Protein AF-A0A8H7GME1-F1 (afdb_monomer)

Secondary structure (DSSP, 8-state):
-EETTEE-HHHHHHHHHHTS-----TTPPPPPHHHHHTT-SEEEEE-HHHHHHHS-HHHHHHHHHHHHHHHSGGGPPPHHHHHHHHHHHHHHHHHTEESS-S-STTEEEETTTTEEEETTTEEPPTTT--EE-SS-EEEEE---TTSSSPPP-HHHHTTPPPP---HHHHHHHTT-HHHHHHHHHTT-GGGTSTT--SEEEEEEGGGSTT---HHHHHHHTTTS------------------SS-HHHHHHHTEEES---HHHH--SSS-EEEEEEEEEEE-TTTTSSEEEEEEEEEEETTEEEEEETTTEEE-PPEEETTTEEEEEESS--PPP--HHHHHHHHHSSSSSTTT-TTEEE-HHHHHHHHHHHHHTT-SSPPP-SS-EEEEES-EEE--HHHHTTTSTT--TTGGGTHHHHHHHH-HHHHHHHHHHTEESS---TTTTTTTS--SEEEEEBTTS-EEEEEEEEEETTTEEEEEETTEEEEEETT--EEETTEEEEE-SSPPPPTT----HHHHHHTT-SS---TTSHHHHHHTSHHHHHHHTTT-TT--SEEEEEE-HHHHHHTT--TT-TTHHHHHHHTEEEHHHHHHHHHHTTSSS---S---EEEEBSSTT-EEEEEE-TTT--EEEE------TT-TTS-TTTTEEEEEEEEESSSS-TT--EEEEESSPPPGGGGSPP--------HHHHHHHHHHHHHHHHHHHHHHHHHHHSSS-------------------------------------S---TTTTHHHHTTTSS---S--PPPPPPP-------PPPP---------------------

Organism: NCBI:txid27326

Radius of gyration: 42.6 Å; Cα contacts (8 Å, |Δi|>4): 1256; chains: 1; bounding box: 122×99×124 Å

Solvent-accessible surface area (backbone atoms only — not comparable to full-atom values): 49136 Å² total; per-residue (Å²): 96,66,59,98,87,40,49,34,46,59,65,49,50,40,54,54,54,62,59,51,93,65,93,62,65,96,89,62,78,80,74,45,72,64,72,73,48,70,68,43,20,23,38,57,42,64,20,41,71,40,46,63,70,49,44,55,72,65,59,54,36,34,62,39,32,68,52,51,12,70,78,36,68,54,43,40,65,40,74,67,52,50,53,52,53,38,52,52,43,44,54,55,56,50,72,35,48,33,64,54,69,87,78,57,100,57,50,51,72,42,86,88,48,57,23,44,22,39,64,88,67,46,52,30,37,72,73,66,52,63,47,76,55,102,71,32,38,34,42,42,32,54,81,71,89,83,56,97,63,80,82,75,40,53,40,67,52,67,71,45,85,74,82,80,45,27,46,46,54,46,32,41,34,68,32,28,30,51,52,54,51,51,33,43,73,73,73,43,41,59,71,30,32,89,80,30,60,41,23,26,38,56,40,36,61,71,48,27,39,63,52,75,55,86,74,53,47,66,59,45,48,75,74,49,78,84,74,95,75,89,84,86,84,72,84,94,76,75,94,64,86,65,97,56,54,72,75,48,45,58,29,51,35,31,31,61,42,56,67,62,57,77,81,64,36,38,93,92,37,37,59,40,75,49,79,36,43,21,66,30,62,42,60,72,38,38,59,40,49,48,72,44,39,42,36,31,42,48,54,93,96,40,74,46,37,30,38,69,55,59,40,48,37,54,82,64,47,77,28,45,61,53,25,24,37,29,46,24,80,49,78,82,73,70,54,46,50,62,50,54,46,57,51,43,68,62,46,95,73,66,52,84,89,48,48,50,54,46,48,76,37,55,71,33,36,54,52,48,51,54,52,31,56,77,62,65,60,53,66,81,74,81,71,30,35,17,26,24,34,60,39,35,26,18,39,74,51,65,60,92,79,45,74,73,44,60,76,82,72,49,28,62,70,70,40,33,32,51,42,40,36,31,72,76,36,61,71,63,34,44,46,44,60,27,53,33,29,31,58,33,72,69,59,48,61,62,50,70,85,68,89,74,50,62,60,48,82,39,36,23,71,64,68,50,81,39,44,37,28,63,73,51,75,57,83,94,49,43,30,30,41,20,54,64,89,49,77,41,77,37,39,45,70,43,65,45,67,29,65,50,34,35,34,42,59,27,53,56,68,72,72,62,92,85,54,58,39,22,58,50,54,48,62,46,33,80,44,98,77,69,98,48,92,52,35,71,64,57,56,40,58,74,37,60,74,54,33,66,59,43,32,42,79,39,42,84,38,23,72,41,17,38,54,38,47,48,51,69,50,32,54,76,68,71,52,49,83,80,38,92,57,47,69,62,41,52,33,54,28,28,27,38,19,71,37,47,52,51,48,38,47,51,62,21,52,95,58,45,68,91,58,93,57,71,42,81,35,55,26,73,31,97,80,39,56,30,38,36,40,39,42,88,90,75,68,51,30,32,39,29,59,76,74,81,89,57,102,79,58,93,81,67,75,78,67,85,53,56,36,41,56,73,45,37,34,57,14,36,83,94,52,78,66,32,14,33,42,35,33,30,76,48,70,81,62,65,72,78,73,51,76,81,71,89,65,85,75,73,80,55,64,64,62,51,50,53,51,50,50,55,52,47,51,53,53,50,50,54,54,49,52,55,49,48,69,68,54,73,83,64,85,89,84,81,89,84,88,86,88,84,90,83,90,86,84,87,85,80,88,83,90,85,81,91,79,82,86,83,82,88,80,86,76,87,72,97,70,82,82,80,49,85,78,62,64,47,73,71,48,70,73,70,80,56,88,89,82,72,95,73,81,80,80,84,85,83,87,84,85,89,85,85,89,87,84,91,78,89,90,84,82,87,88,82,89,80,86,85,86,85,83,86,77,91,84,84,88,87,133

pLDDT: mean 72.21, std 20.61, range [22.95, 96.88]

Foldseek 3Di:
DDDPNFAQPQLVLLVCLLQPDDPDDPPDDRCHPCNLCVQFAEFEGEGPQLCPQQDDPLLSLLSCQCVVCVVPVLLHADPVSSVVSSVVSSLQRVLRTDRDAPDDDQWDQDPVQRWIDGNVQFIFDGDDPFDDDPRHTYTYGDDDVPDPDRRDRPCVSSVNDRDAFFQQSSCSSVQLNQVCVVCVVLVNNCCGDPVNAFKEAEDEPCSGSNNDDPVVCVVVCVVDPDDDDDDDDDDPPDPQPALDDPSLFRQQRMWGGQDQQVVVDDPVRQKDKDKTFTSRADLQFANGGFIKIWMWGCDPNDIWIDILQAWIWDGWDAHPNRYTYTYTHDRDGDFGQLLVLLVQLLDDDGRQPGLPQKHFQNVQSVVQSVLCVVLVNSADDRPSNFKEAEGLTIDGHDPPVCPQFFPPQRALCQQFLVNLLCVVPVVVVSLLRQQRMWRHADALCPCPPDVPDQWDWIAGSSRDTWIWGWDDDDPQFWTWIDGRPDIFTATHSNWNDHPRYTYTHGNYRDGDQPQFDFQLSSQCSVPPDDPDQQGPVVLQVVPVVSCVQQVRPDRVGHQKAFADEGSVQCVVVVNGSVPPCSVVLRQLGIFGLLLVVQLCVQLQVPTRDPDQDWDWGDTSDPQNIWIWGADSVPSWIKTFRDDDDDPPPPPDDSPPGIKTFDGKHWRGPPDSSTHMYTYIPHRHDPVVRDDPDPDPPPPCPPVVVVVVVVVVCVVVVVVVVVVCVVPVPDDDDDDDDDDDDDDDDDDDDDDDDDDDDDDDDDDDDDDDRDDPVRVCPVCVVPPDDPDDDDDDDDDDDDDDDDDDDDDDDDDDDDDDDDDDDDDDDDDDD

Sequence (829 aa):
MYINGHKVSFVKKVFQLAFAAHKLPRGQRQLSCNDFLANVSTLLLPTDTYIDSSMLDMEKRYFLTLHHGLENPDLYPTKEAVSELRNDALSFLLSLLLPDLVGGSNVSYDKSTNQITLNDKVQSVAGSTSLTFSDGLLHIFDFSRGNGTQPEDFLEACNIEKVYMNPRKTLYAMHFSQLARELRFYKKGNLIGDTAENQTILVDASDRDDFFDDEELSEAEAFIGEIDVDLDDIPEDDLGASSFSNRQQIMYNFIDGCVNVPNLVSRDTPRYHRLFDSKLCLRKRIDSCFKVKVSGVYHNNKTKVFFNDRYEAEAPVMAANNNSIYILKTDFTVPASFKNVMAQLISDGTMREHLDHVTVDKSSCLQTLKYLERHDLLLLRENYHGYTAFLPCGRTVWDGTQRKSNKNYVSWNSLGLVLKYLESRPAEFAKVLRGNVLEDLIYSDFGLEDSRELFRYVKSLNGDVLNISETYQEGDYNHVISLNETAISIPLNSDVLFNQGVIHMTLKVLLPSNFQISLRDLILADHASSADQGSFITFIEKYHKLASAIQLDSPSGSDYSLLMPTSELLRAFNITSDFNRLFEFLELHLISNTDAATLLTCMGIPYFEPGNLSHVIQTNKTRGTFTCHTNPLSGKTFLTLPKKQTLVGNLANDADHLVRIVNYGCSQQGSTNSSCVFLLERPLDVAWLDPPDNFLHVHIGWISVGIGIVIGVILFGFCTTTVALCLSRAGQKKTQTPELESNFTPVGSSYMPITSDEDVVPTDYDRGYETDVDMVRDEAALLLPKHGNVRAPARYDSTSPLGVPSAPRKIKTSGVIENINRDRNLPPV

Mean predicted aligned error: 17.79 Å

Structure (mmCIF, N/CA/C/O backbone):
data_AF-A0A8H7GME1-F1
#
_entry.id   AF-A0A8H7GME1-F1
#
loop_
_atom_site.group_PDB
_atom_site.id
_atom_site.type_symbol
_atom_site.label_atom_id
_atom_site.label_alt_id
_atom_site.label_comp_id
_atom_site.label_asym_id
_atom_site.label_entity_id
_atom_site.label_seq_id
_atom_site.pdbx_PDB_ins_code
_atom_site.Cartn_x
_atom_site.Cartn_y
_atom_site.Cartn_z
_atom_site.occupancy
_atom_site.B_iso_or_equiv
_atom_site.auth_seq_id
_atom_site.auth_comp_id
_atom_site.auth_asym_id
_atom_site.auth_atom_id
_atom_site.pdbx_PDB_model_num
ATOM 1 N N . MET A 1 1 ? 15.258 17.696 -44.443 1.00 70.88 1 MET A N 1
ATOM 2 C CA . MET A 1 1 ? 16.054 17.712 -45.690 1.00 70.88 1 MET A CA 1
ATOM 3 C C . MET A 1 1 ? 15.202 17.088 -46.770 1.00 70.88 1 MET A C 1
ATOM 5 O O . MET A 1 1 ? 14.569 16.076 -46.487 1.00 70.88 1 MET A O 1
ATOM 9 N N . TYR A 1 2 ? 15.163 17.713 -47.942 1.00 78.38 2 TYR A N 1
ATOM 10 C CA . TYR A 1 2 ? 14.467 17.183 -49.106 1.00 78.38 2 TYR A CA 1
ATOM 11 C C . TYR A 1 2 ? 15.498 16.839 -50.178 1.00 78.38 2 TYR A C 1
ATOM 13 O O . TYR A 1 2 ? 16.396 17.644 -50.422 1.00 78.38 2 TYR A O 1
ATOM 21 N N . ILE A 1 3 ? 15.377 15.668 -50.797 1.00 75.56 3 ILE A N 1
ATOM 22 C CA . ILE A 1 3 ? 16.133 15.296 -51.998 1.00 75.56 3 ILE A CA 1
ATOM 23 C C . ILE A 1 3 ? 15.106 15.101 -53.109 1.00 75.56 3 ILE A C 1
ATOM 25 O O . ILE A 1 3 ? 14.165 14.331 -52.943 1.00 75.56 3 ILE A O 1
ATOM 29 N N . ASN A 1 4 ? 15.238 15.849 -54.209 1.00 73.81 4 ASN A N 1
ATOM 30 C CA . ASN A 1 4 ? 14.285 15.844 -55.329 1.00 73.81 4 ASN A CA 1
ATOM 31 C C . ASN A 1 4 ? 12.807 16.011 -54.909 1.00 73.81 4 ASN A C 1
ATOM 33 O O . ASN A 1 4 ? 11.921 15.391 -55.480 1.00 73.81 4 ASN A O 1
ATOM 37 N N . GLY A 1 5 ? 12.531 16.843 -53.896 1.00 75.19 5 GLY A N 1
ATOM 38 C CA . GLY A 1 5 ? 11.169 17.080 -53.391 1.00 75.19 5 GLY A CA 1
ATOM 39 C C . GLY A 1 5 ? 10.660 16.047 -52.377 1.00 75.19 5 GLY A C 1
ATOM 40 O O . GLY A 1 5 ? 9.608 16.263 -51.781 1.00 75.19 5 GLY A O 1
ATOM 41 N N . HIS A 1 6 ? 11.428 14.992 -52.097 1.00 80.38 6 HIS A N 1
ATOM 42 C CA . HIS A 1 6 ? 11.072 13.944 -51.142 1.00 80.38 6 HIS A CA 1
ATOM 43 C C . HIS A 1 6 ? 11.765 14.136 -49.791 1.00 80.38 6 HIS A C 1
ATOM 45 O O . HIS A 1 6 ? 12.959 14.443 -49.730 1.00 80.38 6 HIS A O 1
ATOM 51 N N . LYS A 1 7 ? 11.024 13.965 -48.692 1.00 85.81 7 LYS A N 1
ATOM 52 C CA . LYS A 1 7 ? 11.542 14.138 -47.328 1.00 85.81 7 LYS A CA 1
ATOM 53 C C . LYS A 1 7 ? 12.295 12.875 -46.892 1.00 85.81 7 LYS A C 1
ATOM 55 O O . LYS A 1 7 ? 11.720 11.794 -46.888 1.00 85.81 7 LYS A O 1
ATOM 60 N N . VAL A 1 8 ? 13.566 13.029 -46.525 1.00 87.62 8 VAL A N 1
ATOM 61 C CA . VAL A 1 8 ? 14.485 11.933 -46.128 1.00 87.62 8 VAL A CA 1
ATOM 62 C C . VAL A 1 8 ? 15.229 12.292 -44.837 1.00 87.62 8 VAL A C 1
ATOM 64 O O . VAL A 1 8 ? 16.448 12.157 -44.711 1.00 87.62 8 VAL A O 1
ATOM 67 N N . SER A 1 9 ? 14.514 12.903 -43.894 1.00 89.62 9 SER A N 1
ATOM 68 C CA . SER A 1 9 ? 15.116 13.430 -42.674 1.00 89.62 9 SER A CA 1
ATOM 69 C C . SER A 1 9 ? 15.586 12.340 -41.717 1.00 89.62 9 SER A C 1
ATOM 71 O O . SER A 1 9 ? 16.618 12.546 -41.082 1.00 89.62 9 SER A O 1
ATOM 73 N N . PHE A 1 10 ? 14.906 11.192 -41.662 1.00 91.38 10 PHE A N 1
ATOM 74 C CA . PHE A 1 10 ? 15.272 10.093 -40.767 1.00 91.38 10 PHE A CA 1
ATOM 75 C C . PHE A 1 10 ? 16.651 9.513 -41.105 1.00 91.38 10 PHE A C 1
ATOM 77 O O . PHE A 1 10 ? 17.582 9.639 -40.311 1.00 91.38 10 PHE A O 1
ATOM 84 N N . VAL A 1 11 ? 16.816 8.964 -42.316 1.00 90.06 11 VAL A N 1
ATOM 85 C CA . VAL A 1 11 ? 18.074 8.326 -42.753 1.00 90.06 11 VAL A CA 1
ATOM 86 C C . VAL A 1 11 ? 19.240 9.311 -42.690 1.00 90.06 11 VAL A C 1
ATOM 88 O O . VAL A 1 11 ? 20.331 8.959 -42.249 1.00 90.06 11 VAL A O 1
ATOM 91 N N . LYS A 1 12 ? 19.000 10.580 -43.049 1.00 89.38 12 LYS A N 1
ATOM 92 C CA . LYS A 1 12 ? 20.002 11.641 -42.915 1.00 89.38 12 LYS A CA 1
ATOM 93 C C . LYS A 1 12 ? 20.457 11.813 -41.464 1.00 89.38 12 LYS A C 1
ATOM 95 O O . LYS A 1 12 ? 21.659 11.883 -41.228 1.00 89.38 12 LYS A O 1
ATOM 100 N N . LYS A 1 13 ? 19.522 11.913 -40.512 1.00 89.88 13 LYS A N 1
ATOM 101 C CA . LYS A 1 13 ? 19.855 12.060 -39.088 1.00 89.88 13 LYS A CA 1
ATOM 102 C C . LYS A 1 13 ? 20.676 10.859 -38.619 1.00 89.88 13 LYS A C 1
ATOM 104 O O . LYS A 1 13 ? 21.778 11.071 -38.135 1.00 89.88 13 LYS A O 1
ATOM 109 N N . VAL A 1 14 ? 20.231 9.628 -38.881 1.00 89.12 14 VAL A N 1
ATOM 110 C CA . VAL A 1 14 ? 20.971 8.400 -38.514 1.00 89.12 14 VAL A CA 1
ATOM 111 C C . VAL A 1 14 ? 22.386 8.385 -39.108 1.00 89.12 14 VAL A C 1
ATOM 113 O O . VAL A 1 14 ? 23.354 8.105 -38.401 1.00 89.12 14 VAL A O 1
ATOM 116 N N . PHE A 1 15 ? 22.535 8.773 -40.379 1.00 86.62 15 PHE A N 1
ATOM 117 C CA . PHE A 1 15 ? 23.839 8.902 -41.032 1.00 86.62 15 PHE A CA 1
ATOM 118 C C . PHE A 1 15 ? 24.737 9.936 -40.340 1.00 86.62 15 PHE A C 1
ATOM 120 O O . PHE A 1 15 ? 25.901 9.662 -40.066 1.00 86.62 15 PHE A O 1
ATOM 127 N N . GLN A 1 16 ? 24.207 11.114 -40.002 1.00 83.12 16 GLN A N 1
ATOM 128 C CA . GLN A 1 16 ? 24.970 12.144 -39.290 1.00 83.12 16 GLN A CA 1
ATOM 129 C C . GLN A 1 16 ? 25.467 11.658 -37.918 1.00 83.12 16 GLN A C 1
ATOM 131 O O . GLN A 1 16 ? 26.580 12.008 -37.533 1.00 83.12 16 GLN A O 1
ATOM 136 N N . LEU A 1 17 ? 24.693 10.822 -37.217 1.00 79.19 17 LEU A N 1
ATO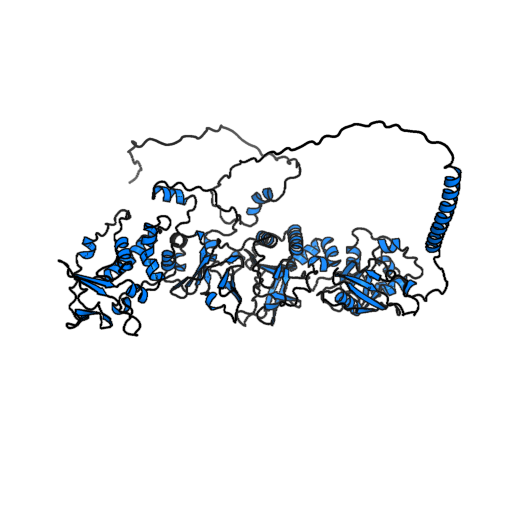M 137 C CA . LEU A 1 17 ? 25.073 10.256 -35.915 1.00 79.19 17 LEU A CA 1
ATOM 138 C C . LEU A 1 17 ? 26.174 9.215 -36.014 1.00 79.19 17 LEU A C 1
ATOM 140 O O . LEU A 1 17 ? 27.140 9.266 -35.257 1.00 79.19 17 LEU A O 1
ATOM 144 N N . ALA A 1 18 ? 26.055 8.289 -36.965 1.00 73.56 18 ALA A N 1
ATOM 145 C CA . ALA A 1 18 ? 27.009 7.197 -37.126 1.00 73.56 18 ALA A CA 1
ATOM 146 C C . ALA A 1 18 ? 28.460 7.694 -37.316 1.00 73.56 18 ALA A C 1
ATOM 148 O O . ALA A 1 18 ? 29.418 7.014 -36.915 1.00 73.56 18 ALA A O 1
ATOM 149 N N . PHE A 1 19 ? 28.617 8.901 -37.877 1.00 73.44 19 PHE A N 1
ATOM 150 C CA . PHE A 1 19 ? 29.902 9.533 -38.193 1.00 73.44 19 PHE A CA 1
ATOM 151 C C . PHE A 1 19 ? 30.219 10.799 -37.383 1.00 73.44 19 PHE A C 1
ATOM 153 O O . PHE A 1 19 ? 31.269 11.404 -37.618 1.00 73.44 19 PHE A O 1
ATOM 160 N N . ALA A 1 20 ? 29.377 11.194 -36.423 1.00 67.75 20 ALA A N 1
ATOM 161 C CA . ALA A 1 20 ? 29.661 12.333 -35.554 1.00 67.75 20 ALA A CA 1
ATOM 162 C C . ALA A 1 20 ? 30.982 12.129 -34.778 1.00 67.75 20 ALA A C 1
ATOM 164 O O . ALA A 1 20 ? 31.370 11.009 -34.420 1.00 67.75 20 ALA A O 1
ATOM 165 N N . ALA A 1 21 ? 31.728 13.220 -34.576 1.00 56.62 21 ALA A N 1
ATOM 166 C CA . ALA A 1 21 ? 33.035 13.191 -33.927 1.00 56.62 21 ALA A CA 1
ATOM 167 C C . ALA A 1 21 ? 32.891 13.022 -32.411 1.00 56.62 21 ALA A C 1
ATOM 169 O O . ALA A 1 21 ? 32.747 13.992 -31.676 1.00 56.62 21 ALA A O 1
ATOM 170 N N . HIS A 1 22 ? 32.968 11.777 -31.945 1.00 59.25 22 HIS A N 1
ATOM 171 C CA . HIS A 1 22 ? 33.030 11.452 -30.522 1.00 59.25 22 HIS A CA 1
ATOM 172 C C . HIS A 1 22 ? 34.468 11.112 -30.114 1.00 59.25 22 HIS A C 1
ATOM 174 O O . HIS A 1 22 ? 35.200 10.463 -30.870 1.00 59.25 22 HIS A O 1
ATOM 180 N N . LYS A 1 23 ? 34.881 11.501 -28.899 1.00 48.50 23 LYS A N 1
ATOM 181 C CA . LYS A 1 23 ? 36.130 11.018 -28.289 1.00 48.50 23 LYS A CA 1
ATOM 182 C C . LYS A 1 23 ? 35.987 9.515 -28.016 1.00 48.50 23 LYS A C 1
ATOM 184 O O . LYS A 1 23 ? 35.449 9.110 -26.991 1.00 48.50 23 LYS A O 1
ATOM 189 N N . LEU A 1 24 ? 36.430 8.693 -28.966 1.00 50.28 24 LEU A N 1
ATOM 190 C CA . LEU A 1 24 ? 36.449 7.236 -28.841 1.00 50.28 24 LEU A CA 1
ATOM 191 C C . LEU A 1 24 ? 37.363 6.798 -27.679 1.00 50.28 24 LEU A C 1
ATOM 193 O O . LEU A 1 24 ? 38.377 7.455 -27.415 1.00 50.28 24 LEU A O 1
ATOM 197 N N . PRO A 1 25 ? 37.060 5.670 -27.008 1.00 47.00 25 PRO A N 1
ATOM 198 C CA . PRO A 1 25 ? 37.985 5.038 -26.074 1.00 47.00 25 PRO A CA 1
ATOM 199 C C . PRO A 1 25 ? 39.356 4.819 -26.733 1.00 47.00 25 PRO A C 1
ATOM 201 O O . PRO A 1 25 ? 39.443 4.516 -27.928 1.00 47.00 25 PRO A O 1
ATOM 204 N N . ARG A 1 26 ? 40.444 4.965 -25.963 1.00 37.91 26 ARG A N 1
ATOM 205 C CA . ARG A 1 26 ? 41.821 4.802 -26.466 1.00 37.91 26 ARG A CA 1
ATOM 206 C C . ARG A 1 26 ? 41.964 3.472 -27.223 1.00 37.91 26 ARG A C 1
ATOM 208 O O . ARG A 1 26 ? 41.882 2.412 -26.615 1.00 37.91 26 ARG A O 1
ATOM 215 N N . GLY A 1 27 ? 42.216 3.547 -28.534 1.00 46.53 27 GLY A N 1
ATOM 216 C CA . GLY A 1 27 ? 42.505 2.390 -29.394 1.00 46.53 27 GLY A CA 1
ATOM 217 C C . GLY A 1 27 ? 41.508 2.126 -30.530 1.00 46.53 27 GLY A C 1
ATOM 218 O O . GLY A 1 27 ? 41.841 1.358 -31.428 1.00 46.53 27 GLY A O 1
ATOM 219 N N . GLN A 1 28 ? 40.334 2.769 -30.557 1.00 51.19 28 GLN A N 1
ATOM 220 C CA . GLN A 1 28 ? 39.397 2.651 -31.685 1.00 51.19 28 GLN A CA 1
ATOM 221 C C . GLN A 1 28 ? 39.588 3.790 -32.697 1.00 51.19 28 GLN A C 1
ATOM 223 O O . GLN A 1 28 ? 39.537 4.970 -32.352 1.00 51.19 28 GLN A O 1
ATOM 228 N N . ARG A 1 29 ? 39.816 3.431 -33.966 1.00 55.91 29 ARG A N 1
ATOM 229 C CA . ARG A 1 29 ? 39.908 4.379 -35.084 1.00 55.91 29 ARG A CA 1
ATOM 230 C C . ARG A 1 29 ? 38.495 4.803 -35.485 1.00 55.91 29 ARG A C 1
ATOM 232 O O . ARG A 1 29 ? 37.644 3.949 -35.707 1.00 55.91 29 ARG A O 1
ATOM 239 N N . GLN A 1 30 ? 38.248 6.109 -35.583 1.00 62.59 30 GLN A N 1
ATOM 240 C CA . GLN A 1 30 ? 36.982 6.624 -36.102 1.00 62.59 30 GLN A CA 1
ATOM 241 C C . GLN A 1 30 ? 36.831 6.178 -37.559 1.00 62.59 30 GLN A C 1
ATOM 243 O O . GLN A 1 30 ? 37.694 6.483 -38.383 1.00 62.59 30 GLN A O 1
ATOM 248 N N . LEU A 1 31 ? 35.768 5.428 -37.859 1.00 67.25 31 LEU A N 1
ATOM 249 C CA . LEU A 1 31 ? 35.437 5.044 -39.227 1.00 67.25 31 LEU A CA 1
ATOM 250 C C . LEU A 1 31 ? 35.122 6.323 -40.008 1.00 67.25 31 LEU A C 1
ATOM 252 O O . LEU A 1 31 ? 34.209 7.062 -39.629 1.00 67.25 31 LEU A O 1
ATOM 256 N N . SER A 1 32 ? 35.908 6.628 -41.039 1.00 73.75 32 SER A N 1
ATOM 257 C CA . SER A 1 32 ? 35.632 7.794 -41.874 1.00 73.75 32 SER A CA 1
ATOM 258 C C . SER A 1 32 ? 34.497 7.480 -42.851 1.00 73.75 32 SER A C 1
ATOM 260 O O . SER A 1 32 ? 34.313 6.332 -43.252 1.00 73.75 32 SER A O 1
ATOM 262 N N . CYS A 1 33 ? 33.743 8.503 -43.258 1.00 75.19 33 CYS A N 1
ATOM 263 C CA . CYS A 1 33 ? 32.705 8.364 -44.287 1.00 75.19 33 CYS A CA 1
ATOM 264 C C . CYS A 1 33 ? 33.269 7.735 -45.578 1.00 75.19 33 CYS A C 1
ATOM 266 O O . CYS A 1 33 ? 32.640 6.871 -46.181 1.00 75.19 33 CYS A O 1
ATOM 268 N N . ASN A 1 34 ? 34.502 8.102 -45.946 1.00 78.62 34 ASN A N 1
ATOM 269 C CA . ASN A 1 34 ? 35.189 7.549 -47.111 1.00 78.62 34 ASN A CA 1
ATOM 270 C C . ASN A 1 34 ? 35.482 6.054 -46.947 1.00 78.62 34 ASN A C 1
ATOM 272 O O . ASN A 1 34 ? 35.285 5.297 -47.890 1.00 78.62 34 ASN A O 1
ATOM 276 N N . ASP A 1 35 ? 35.912 5.621 -45.757 1.00 78.31 35 ASP A N 1
ATOM 277 C CA . ASP A 1 35 ? 36.148 4.198 -45.480 1.00 78.31 35 ASP A CA 1
ATOM 278 C C . ASP A 1 35 ? 34.834 3.400 -45.496 1.00 78.31 35 ASP A C 1
ATOM 280 O O . ASP A 1 35 ? 34.814 2.256 -45.939 1.00 78.31 35 ASP A O 1
ATOM 284 N N . PHE A 1 36 ? 33.730 4.005 -45.042 1.00 81.19 36 PHE A N 1
ATOM 285 C CA . PHE A 1 36 ? 32.405 3.380 -45.033 1.00 81.19 36 PHE A CA 1
ATOM 286 C C . PHE A 1 36 ? 31.819 3.195 -46.440 1.00 81.19 36 PHE A C 1
ATOM 288 O O . PHE A 1 36 ? 31.190 2.176 -46.714 1.00 81.19 36 PHE A O 1
ATOM 295 N N . LEU A 1 37 ? 32.041 4.157 -47.340 1.00 80.06 37 LEU A N 1
ATOM 296 C CA . LEU A 1 37 ? 31.507 4.138 -48.706 1.00 80.06 37 LEU A CA 1
ATOM 297 C C . LEU A 1 37 ? 32.453 3.504 -49.742 1.00 80.06 37 LEU A C 1
ATOM 299 O O . LEU A 1 37 ? 32.065 3.357 -50.896 1.00 80.06 37 LEU A O 1
ATOM 303 N N . ALA A 1 38 ? 33.668 3.097 -49.356 1.00 76.62 38 ALA A N 1
ATOM 304 C CA . ALA A 1 38 ? 34.729 2.676 -50.283 1.00 76.62 38 ALA A CA 1
ATOM 305 C C . ALA A 1 38 ? 34.356 1.521 -51.239 1.00 76.62 38 ALA A C 1
ATOM 307 O O . ALA A 1 38 ? 34.934 1.426 -52.318 1.00 76.62 38 ALA A O 1
ATOM 308 N N . ASN A 1 39 ? 33.402 0.663 -50.855 1.00 75.12 39 ASN A N 1
ATOM 309 C CA . ASN A 1 39 ? 32.946 -0.496 -51.635 1.00 75.12 39 ASN A CA 1
ATOM 310 C C . ASN A 1 39 ? 31.441 -0.440 -51.956 1.00 75.12 39 ASN A C 1
ATOM 312 O O . ASN A 1 39 ? 30.799 -1.484 -52.062 1.00 75.12 39 ASN A O 1
ATOM 316 N N . VAL A 1 40 ? 30.857 0.756 -52.051 1.00 80.00 40 VAL A N 1
ATOM 317 C CA . VAL A 1 40 ? 29.425 0.930 -52.321 1.00 80.00 40 VAL A CA 1
ATOM 318 C C . VAL A 1 40 ? 29.225 1.452 -53.731 1.00 80.00 40 VAL A C 1
ATOM 320 O O . VAL A 1 40 ? 29.704 2.530 -54.065 1.00 80.00 40 VAL A O 1
ATOM 323 N N . SER A 1 41 ? 28.439 0.730 -54.526 1.00 79.88 41 SER A N 1
ATOM 324 C CA . SER A 1 41 ? 28.068 1.170 -55.872 1.00 79.88 41 SER A CA 1
ATOM 325 C C . SER A 1 41 ? 26.615 1.631 -55.965 1.00 79.88 41 SER A C 1
ATOM 327 O O . SER A 1 41 ? 26.264 2.372 -56.883 1.00 79.88 41 SER A O 1
ATOM 329 N N . THR A 1 42 ? 25.734 1.198 -55.056 1.00 80.56 42 THR A N 1
ATOM 330 C CA . THR A 1 42 ? 24.332 1.639 -55.021 1.00 80.56 42 THR A CA 1
ATOM 331 C C . THR A 1 42 ? 23.853 1.926 -53.596 1.00 80.56 42 THR A C 1
ATOM 333 O O . THR A 1 42 ? 24.109 1.148 -52.683 1.00 80.56 42 THR A O 1
ATOM 336 N N . LEU A 1 43 ? 23.131 3.034 -53.411 1.00 85.25 43 LEU A N 1
ATOM 337 C CA . LEU A 1 43 ? 22.495 3.444 -52.158 1.00 85.25 43 LEU A CA 1
ATOM 338 C C . LEU A 1 43 ? 20.970 3.416 -52.314 1.00 85.25 43 LEU A C 1
ATOM 340 O O . LEU A 1 43 ? 20.411 4.071 -53.198 1.00 85.25 43 LEU A O 1
ATOM 344 N N . LEU A 1 44 ? 20.297 2.683 -51.432 1.00 85.69 44 LEU A N 1
ATOM 345 C CA . LEU A 1 44 ? 18.842 2.654 -51.324 1.00 85.69 44 LEU A CA 1
ATOM 346 C C . LEU A 1 44 ? 18.399 3.679 -50.277 1.00 85.69 44 LEU A C 1
ATOM 348 O O . LEU A 1 44 ? 18.786 3.597 -49.114 1.00 85.69 44 LEU A O 1
ATOM 352 N N . LEU A 1 45 ? 17.586 4.655 -50.675 1.00 87.44 45 LEU A N 1
ATOM 353 C CA . LEU A 1 45 ? 17.134 5.721 -49.787 1.00 87.44 45 LEU A CA 1
ATOM 354 C C . LEU A 1 45 ? 15.607 5.711 -49.648 1.00 87.44 45 LEU A C 1
ATOM 356 O O . LEU A 1 45 ? 14.911 6.253 -50.514 1.00 87.44 45 LEU A O 1
ATOM 360 N N . PRO A 1 46 ? 15.072 5.122 -48.564 1.00 88.44 46 PRO A N 1
ATOM 361 C CA . PRO A 1 46 ? 13.659 5.251 -48.242 1.00 88.44 46 PRO A CA 1
ATOM 362 C C . PRO A 1 46 ? 13.335 6.681 -47.792 1.00 88.44 46 PRO A C 1
ATOM 364 O O . PRO A 1 46 ? 14.105 7.325 -47.070 1.00 88.44 46 PRO A O 1
ATOM 367 N N . THR A 1 47 ? 12.179 7.185 -48.213 1.00 87.69 47 THR A N 1
ATOM 368 C CA . THR A 1 47 ? 11.604 8.430 -47.694 1.00 87.69 47 THR A CA 1
ATOM 369 C C . THR A 1 47 ? 11.073 8.266 -46.275 1.00 87.69 47 THR A C 1
ATOM 371 O O . THR A 1 47 ? 10.805 7.159 -45.810 1.00 87.69 47 THR A O 1
ATOM 374 N N . ASP A 1 48 ? 10.873 9.390 -45.583 1.00 87.88 48 ASP A N 1
ATOM 375 C CA . ASP A 1 48 ? 10.291 9.408 -44.236 1.00 87.88 48 ASP A CA 1
ATOM 376 C C . ASP A 1 48 ? 8.922 8.706 -44.202 1.00 87.88 48 ASP A C 1
ATOM 378 O O . ASP A 1 48 ? 8.613 8.028 -43.235 1.00 87.88 48 ASP A O 1
ATOM 382 N N . THR A 1 49 ? 8.135 8.799 -45.278 1.00 84.19 49 THR A N 1
ATOM 383 C CA . THR A 1 49 ? 6.839 8.117 -45.424 1.00 84.19 49 THR A CA 1
ATOM 384 C C . THR A 1 49 ? 6.967 6.594 -45.419 1.00 84.19 49 THR A C 1
ATOM 386 O O . THR A 1 49 ? 6.150 5.936 -44.781 1.00 84.19 49 THR A O 1
ATOM 389 N N . TYR A 1 50 ? 7.987 6.033 -46.079 1.00 85.50 50 TYR A N 1
ATOM 390 C CA . TYR A 1 50 ? 8.267 4.594 -46.015 1.00 85.50 50 TYR A CA 1
ATOM 391 C C . TYR A 1 50 ? 8.818 4.177 -44.656 1.00 85.50 50 TYR A C 1
ATOM 393 O O . TYR A 1 50 ? 8.467 3.112 -44.157 1.00 85.50 50 TYR A O 1
ATOM 401 N N . ILE A 1 51 ? 9.662 5.000 -44.035 1.00 89.12 51 ILE A N 1
ATOM 402 C CA . ILE A 1 51 ? 10.138 4.729 -42.675 1.00 89.12 51 ILE A CA 1
ATOM 403 C C . ILE A 1 51 ? 8.960 4.716 -41.694 1.00 89.12 51 ILE A C 1
ATOM 405 O O . ILE A 1 51 ? 8.848 3.794 -40.893 1.00 89.12 51 ILE A O 1
ATOM 409 N N . ASP A 1 52 ? 8.046 5.680 -41.801 1.00 88.12 52 ASP A N 1
ATOM 410 C CA . ASP A 1 52 ? 6.863 5.774 -40.948 1.00 88.12 52 ASP A CA 1
ATOM 411 C C . ASP A 1 52 ? 5.900 4.592 -41.125 1.00 88.12 52 ASP A C 1
ATOM 413 O O . ASP A 1 52 ? 5.216 4.235 -40.169 1.00 88.12 52 ASP A O 1
ATOM 417 N N . SER A 1 53 ? 5.844 3.974 -42.311 1.00 85.44 53 SER A N 1
ATOM 418 C CA . SER A 1 53 ? 5.039 2.767 -42.537 1.00 85.44 53 SER A CA 1
ATOM 419 C C . SER A 1 53 ? 5.745 1.467 -42.148 1.00 85.44 53 SER A C 1
ATOM 421 O O . SER A 1 53 ? 5.068 0.475 -41.904 1.00 85.44 53 SER A O 1
ATOM 423 N N . SER A 1 54 ? 7.080 1.454 -42.117 1.00 87.62 54 SER A N 1
ATOM 424 C CA . SER A 1 54 ? 7.882 0.228 -41.966 1.00 87.62 54 SER A CA 1
ATOM 425 C C . SER A 1 54 ? 8.475 0.058 -40.564 1.00 87.62 54 SER A C 1
ATOM 427 O O . SER A 1 54 ? 8.812 -1.056 -40.169 1.00 87.62 54 SER A O 1
ATOM 429 N N . MET A 1 55 ? 8.601 1.139 -39.791 1.00 89.94 55 MET A N 1
ATOM 430 C CA . MET A 1 55 ? 9.135 1.126 -38.426 1.00 89.94 55 MET A CA 1
ATOM 431 C C . MET A 1 55 ? 8.116 1.639 -37.410 1.00 89.94 55 MET A C 1
ATOM 433 O O . MET A 1 55 ? 7.393 2.609 -37.653 1.00 89.94 55 MET A O 1
ATOM 437 N N . LEU A 1 56 ? 8.125 1.035 -36.226 1.00 90.50 56 LEU A N 1
ATOM 438 C CA . LEU A 1 56 ? 7.387 1.523 -35.067 1.00 90.50 56 LEU A CA 1
ATOM 439 C C . LEU A 1 56 ? 7.990 2.841 -34.560 1.00 90.50 56 LEU A C 1
ATOM 441 O O . LEU A 1 56 ? 9.187 3.104 -34.689 1.00 90.50 56 LEU A O 1
ATOM 445 N N . ASP A 1 57 ? 7.173 3.668 -33.906 1.00 90.94 57 ASP A N 1
ATOM 446 C CA . ASP A 1 57 ? 7.636 4.945 -33.346 1.00 90.94 57 ASP A CA 1
ATOM 447 C C . ASP A 1 57 ? 8.788 4.773 -32.346 1.00 90.94 57 ASP A C 1
ATOM 449 O O . ASP A 1 57 ? 9.718 5.579 -32.344 1.00 90.94 57 ASP A O 1
ATOM 453 N N . MET A 1 58 ? 8.777 3.698 -31.552 1.00 92.00 58 MET A N 1
ATOM 454 C CA . MET A 1 58 ? 9.863 3.393 -30.614 1.00 92.00 58 MET A CA 1
ATOM 455 C C . MET A 1 58 ? 11.166 2.974 -31.306 1.00 92.00 58 MET A C 1
ATOM 457 O O . MET A 1 58 ? 12.236 3.363 -30.846 1.00 92.00 58 MET A O 1
ATOM 461 N N . GLU A 1 59 ? 11.100 2.262 -32.434 1.00 93.56 59 GLU A N 1
ATOM 462 C CA . GLU A 1 59 ? 12.285 1.911 -33.235 1.00 93.56 59 GLU A CA 1
ATOM 463 C C . GLU A 1 59 ? 12.911 3.172 -33.844 1.00 93.56 59 GLU A C 1
ATOM 465 O O . GLU A 1 59 ? 14.126 3.373 -33.789 1.00 93.56 59 GLU A O 1
ATOM 470 N N . LYS A 1 60 ? 12.074 4.080 -34.366 1.00 93.25 60 LYS A N 1
ATOM 471 C CA . LYS A 1 60 ? 12.539 5.371 -34.890 1.00 93.25 60 LYS A CA 1
ATOM 472 C C . LYS A 1 60 ? 13.184 6.216 -33.792 1.00 93.25 60 LYS A C 1
ATOM 474 O O . LYS A 1 60 ? 14.242 6.796 -34.025 1.00 93.25 60 LYS A O 1
ATOM 479 N N . ARG A 1 61 ? 12.574 6.280 -32.601 1.00 93.56 61 ARG A N 1
ATOM 480 C CA . ARG A 1 61 ? 13.144 6.991 -31.443 1.00 93.56 61 ARG A CA 1
ATOM 481 C C . ARG A 1 61 ? 14.497 6.414 -31.043 1.00 93.56 61 ARG A C 1
ATOM 483 O O . ARG A 1 61 ? 15.427 7.193 -30.895 1.00 93.56 61 ARG A O 1
ATOM 490 N N . TYR A 1 62 ? 14.624 5.088 -30.976 1.00 95.00 62 TYR A N 1
ATOM 491 C CA . TYR A 1 62 ? 15.881 4.405 -30.659 1.00 95.00 62 TYR A CA 1
ATOM 492 C C . TYR A 1 62 ? 17.034 4.846 -31.570 1.00 95.00 62 TYR A C 1
ATOM 494 O O . TYR A 1 62 ? 18.076 5.293 -31.097 1.00 95.00 62 TYR A O 1
ATOM 502 N N . PHE A 1 63 ? 16.837 4.817 -32.891 1.00 93.00 63 PHE A N 1
ATOM 503 C CA . PHE A 1 63 ? 17.869 5.259 -33.837 1.00 93.00 63 PHE A CA 1
ATOM 504 C C . PHE A 1 63 ? 18.195 6.757 -33.752 1.00 93.00 63 PHE A C 1
ATOM 506 O O . PHE A 1 63 ? 19.269 7.181 -34.185 1.00 93.00 63 PHE A O 1
ATOM 513 N N . LEU A 1 64 ? 17.278 7.564 -33.218 1.00 92.44 64 LEU A N 1
ATOM 514 C CA . LEU A 1 64 ? 17.432 9.008 -33.067 1.00 92.44 64 LEU A CA 1
ATOM 515 C C . LEU A 1 64 ? 17.869 9.435 -31.657 1.00 92.44 64 LEU A C 1
ATOM 517 O O . LEU A 1 64 ? 18.173 10.612 -31.481 1.00 92.44 64 LEU A O 1
ATOM 521 N N . THR A 1 65 ? 17.988 8.527 -30.682 1.00 91.31 65 THR A N 1
ATOM 522 C CA . THR A 1 65 ? 18.386 8.850 -29.297 1.00 91.31 65 THR A CA 1
ATOM 523 C C . THR A 1 65 ? 19.681 9.660 -29.246 1.00 91.31 65 THR A C 1
ATOM 525 O O . THR A 1 65 ? 19.730 10.723 -28.631 1.00 91.31 65 THR A O 1
ATOM 528 N N . LEU A 1 66 ? 20.728 9.214 -29.951 1.00 86.88 66 LEU A N 1
ATOM 529 C CA . LEU A 1 66 ? 22.007 9.937 -29.988 1.00 86.88 66 LEU A CA 1
ATOM 530 C C . LEU A 1 66 ? 21.876 11.329 -30.609 1.00 86.88 66 LEU A C 1
ATOM 532 O O . LEU A 1 66 ? 22.636 12.229 -30.274 1.00 86.88 66 LEU A O 1
ATOM 536 N N . HIS A 1 67 ? 20.923 11.516 -31.522 1.00 86.94 67 HIS A N 1
ATOM 537 C CA . HIS A 1 67 ? 20.679 12.816 -32.133 1.00 86.94 67 HIS A CA 1
ATOM 538 C C . HIS A 1 67 ? 20.049 13.778 -31.152 1.00 86.94 67 HIS A C 1
ATOM 540 O O . HIS A 1 67 ? 20.487 14.920 -31.082 1.00 86.94 67 HIS A O 1
ATOM 546 N N . HIS A 1 68 ? 19.075 13.303 -30.380 1.00 85.69 68 HIS A N 1
ATOM 547 C CA . HIS A 1 68 ? 18.475 14.098 -29.320 1.00 85.69 68 HIS A CA 1
ATOM 548 C C . HIS A 1 68 ? 19.511 14.470 -28.261 1.00 85.69 68 HIS A C 1
ATOM 550 O O . HIS A 1 68 ? 19.567 15.632 -27.895 1.00 85.69 68 HIS A O 1
ATOM 556 N N . GLY A 1 69 ? 20.396 13.547 -27.866 1.00 81.94 69 GLY A N 1
ATOM 557 C CA . GLY A 1 69 ? 21.499 13.855 -26.947 1.00 81.94 69 GLY A CA 1
ATOM 558 C C . GLY A 1 69 ? 22.520 14.860 -27.507 1.00 81.94 69 GLY A C 1
ATOM 559 O O . GLY A 1 69 ? 23.157 15.590 -26.761 1.00 81.94 69 GLY A O 1
ATOM 560 N N . LEU A 1 70 ? 22.702 14.929 -28.832 1.00 81.88 70 LEU A N 1
ATOM 561 C CA . LEU A 1 70 ? 23.551 15.954 -29.457 1.00 81.88 70 LEU A CA 1
ATOM 562 C C . LEU A 1 70 ? 22.860 17.321 -29.556 1.00 81.88 70 LEU A C 1
ATOM 564 O O . LEU A 1 70 ? 23.543 18.343 -29.543 1.00 81.88 70 LEU A O 1
ATOM 568 N N . GLU A 1 71 ? 21.535 17.343 -29.721 1.00 84.44 71 GLU A N 1
ATOM 569 C CA . GLU A 1 71 ? 20.732 18.573 -29.719 1.00 84.44 71 GLU A CA 1
ATOM 570 C C . GLU A 1 71 ? 20.505 19.099 -28.291 1.00 84.44 71 GLU A C 1
ATOM 572 O O . GLU A 1 71 ? 20.456 20.313 -28.097 1.00 84.44 71 GLU A O 1
ATOM 577 N N . ASN A 1 72 ? 20.414 18.199 -27.310 1.00 84.62 72 ASN A N 1
ATOM 578 C CA . ASN A 1 72 ? 20.292 18.475 -25.885 1.00 84.62 72 ASN A CA 1
ATOM 579 C C . ASN A 1 72 ? 21.327 17.639 -25.097 1.00 84.62 72 ASN A C 1
ATOM 581 O O . ASN A 1 72 ? 21.069 16.455 -24.855 1.00 84.62 72 ASN A O 1
ATOM 585 N N . PRO A 1 73 ? 22.479 18.230 -24.716 1.00 82.38 73 PRO A N 1
ATOM 586 C CA . PRO A 1 73 ? 23.559 17.532 -24.018 1.00 82.38 73 PRO A CA 1
ATOM 587 C C . PRO A 1 73 ? 23.142 16.850 -22.715 1.00 82.38 73 PRO A C 1
ATOM 589 O O . PRO A 1 73 ? 23.732 15.828 -22.375 1.00 82.38 73 PRO A O 1
ATOM 592 N N . ASP A 1 74 ? 22.115 17.361 -22.036 1.00 80.62 74 ASP A N 1
ATOM 593 C CA . ASP A 1 74 ? 21.643 16.796 -20.769 1.00 80.62 74 ASP A CA 1
ATOM 594 C C . ASP A 1 74 ? 21.025 15.406 -20.979 1.00 80.62 74 ASP A C 1
ATOM 596 O O . ASP A 1 74 ? 21.138 14.530 -20.143 1.00 80.62 74 ASP A O 1
ATOM 600 N N . LEU A 1 75 ? 20.461 15.137 -22.160 1.00 84.81 75 LEU A N 1
ATOM 601 C CA . LEU A 1 75 ? 19.887 13.834 -22.519 1.00 84.81 75 LEU A CA 1
ATOM 602 C C . LEU A 1 75 ? 20.912 12.882 -23.159 1.00 84.81 75 LEU A C 1
ATOM 604 O O . LEU A 1 75 ? 20.530 11.911 -23.832 1.00 84.81 75 LEU A O 1
ATOM 608 N N . TYR A 1 76 ? 22.210 13.180 -23.058 1.00 85.94 76 TYR A N 1
ATOM 609 C CA . TYR A 1 76 ? 23.238 12.398 -23.733 1.00 85.94 76 TYR A CA 1
ATOM 610 C C . TYR A 1 76 ? 23.445 11.030 -23.049 1.00 85.94 76 TYR A C 1
ATOM 612 O O . TYR A 1 76 ? 23.820 10.980 -21.881 1.00 85.94 76 TYR A O 1
ATOM 620 N N . PRO A 1 77 ? 23.279 9.896 -23.763 1.00 87.94 77 PRO A N 1
ATOM 621 C CA . PRO A 1 77 ? 23.330 8.579 -23.128 1.00 87.94 77 PRO A CA 1
ATOM 622 C C . PRO A 1 77 ? 24.715 8.173 -22.600 1.00 87.94 77 PRO A C 1
ATOM 624 O O . PRO A 1 77 ? 25.762 8.623 -23.079 1.00 87.94 77 PRO A O 1
ATOM 627 N N . THR A 1 78 ? 24.728 7.188 -21.702 1.00 88.50 78 THR A N 1
ATOM 628 C CA . THR A 1 78 ? 25.941 6.526 -21.190 1.00 88.50 78 THR A CA 1
ATOM 629 C C . THR A 1 78 ? 26.822 5.933 -22.301 1.00 88.50 78 THR A C 1
ATOM 631 O O . THR A 1 78 ? 26.364 5.560 -23.385 1.00 88.50 78 THR A O 1
ATOM 634 N N . LYS A 1 79 ? 28.129 5.788 -22.032 1.00 86.56 79 LYS A N 1
ATOM 635 C CA . LYS A 1 79 ? 29.133 5.311 -23.010 1.00 86.56 79 LYS A CA 1
ATOM 636 C C . LYS A 1 79 ? 28.781 3.944 -23.608 1.00 86.56 79 LYS A C 1
ATOM 638 O O . LYS A 1 79 ? 29.014 3.709 -24.796 1.00 86.56 79 LYS A O 1
ATOM 643 N N . GLU A 1 80 ? 28.231 3.044 -22.802 1.00 86.25 80 GLU A N 1
ATOM 644 C CA . GLU A 1 80 ? 27.778 1.722 -23.225 1.00 86.25 80 GLU A CA 1
ATOM 645 C C . GLU A 1 80 ? 26.604 1.819 -24.203 1.00 86.25 80 GLU A C 1
ATOM 647 O O . GLU A 1 80 ? 26.648 1.188 -25.262 1.00 86.25 80 GLU A O 1
ATOM 652 N N . ALA A 1 81 ? 25.602 2.644 -23.881 1.00 89.94 81 ALA A N 1
ATOM 653 C CA . ALA A 1 81 ? 24.450 2.881 -24.745 1.00 89.94 81 ALA A CA 1
ATOM 654 C C . ALA A 1 81 ? 24.883 3.502 -26.079 1.00 89.94 81 ALA A C 1
ATOM 656 O O . ALA A 1 81 ? 24.453 3.042 -27.134 1.00 89.94 81 ALA A O 1
ATOM 657 N N . VAL A 1 82 ? 25.814 4.465 -26.061 1.00 89.38 82 VAL A N 1
ATOM 658 C CA . VAL A 1 82 ? 26.385 5.068 -27.280 1.00 89.38 82 VAL A CA 1
ATOM 659 C C . VAL A 1 82 ? 27.027 4.019 -28.186 1.00 89.38 82 VAL A C 1
ATOM 661 O O . VAL A 1 82 ? 26.834 4.051 -29.402 1.00 89.38 82 VAL A O 1
ATOM 664 N N . SER A 1 83 ? 27.778 3.079 -27.611 1.00 87.25 83 SER A N 1
ATOM 665 C CA . SER A 1 83 ? 28.407 1.994 -28.368 1.00 87.25 83 SER A CA 1
ATOM 666 C C . SER A 1 83 ? 27.362 1.087 -29.034 1.00 87.25 83 SER A C 1
ATOM 668 O O . SER A 1 83 ? 27.489 0.781 -30.219 1.00 87.25 83 SER A O 1
ATOM 670 N N . GLU A 1 84 ? 26.319 0.680 -28.303 1.00 90.81 84 GLU A N 1
ATOM 671 C CA . GLU A 1 84 ? 25.243 -0.179 -28.828 1.00 90.81 84 GLU A CA 1
ATOM 672 C C . GLU A 1 84 ? 24.415 0.538 -29.907 1.00 90.81 84 GLU A C 1
ATOM 674 O O . GLU A 1 84 ? 24.315 0.043 -31.031 1.00 90.81 84 GLU A O 1
ATOM 679 N N . LEU A 1 85 ? 23.933 1.751 -29.616 1.00 90.94 85 LEU A N 1
ATOM 680 C CA . LEU A 1 85 ? 23.158 2.591 -30.538 1.00 90.94 85 LEU A CA 1
ATOM 681 C C . LEU A 1 85 ? 23.911 2.849 -31.848 1.00 90.94 85 LEU A C 1
ATOM 683 O O . LEU A 1 85 ? 23.331 2.783 -32.932 1.00 90.94 85 LEU A O 1
ATOM 687 N N . ARG A 1 86 ? 25.220 3.114 -31.769 1.00 87.50 86 ARG A N 1
ATOM 688 C CA . ARG A 1 86 ? 26.049 3.354 -32.953 1.00 87.50 86 ARG A CA 1
ATOM 689 C C . ARG A 1 86 ? 26.234 2.098 -33.795 1.00 87.50 86 ARG A C 1
ATOM 691 O O . ARG A 1 86 ? 26.183 2.192 -35.019 1.00 87.50 86 ARG A O 1
ATOM 698 N N . ASN A 1 87 ? 26.474 0.949 -33.168 1.00 89.00 87 ASN A N 1
ATOM 699 C CA . ASN A 1 87 ? 26.639 -0.311 -33.891 1.00 89.00 87 ASN A CA 1
ATOM 700 C C . ASN A 1 87 ? 25.347 -0.695 -34.622 1.00 89.00 87 ASN A C 1
ATOM 702 O O . ASN A 1 87 ? 25.402 -1.049 -35.799 1.00 89.00 87 ASN A O 1
ATOM 706 N N . ASP A 1 88 ? 24.198 -0.535 -33.966 1.00 90.75 88 ASP A N 1
ATOM 707 C CA . ASP A 1 88 ? 22.890 -0.778 -34.577 1.00 90.75 88 ASP A CA 1
ATOM 708 C C . ASP A 1 88 ? 22.613 0.213 -35.719 1.00 90.75 88 ASP A C 1
ATOM 710 O O . ASP A 1 88 ? 22.195 -0.195 -36.803 1.00 90.75 88 ASP A O 1
ATOM 714 N N . ALA A 1 89 ? 22.912 1.505 -35.529 1.00 90.00 89 ALA A N 1
ATOM 715 C CA . ALA A 1 89 ? 22.779 2.520 -36.575 1.00 90.00 89 ALA A CA 1
ATOM 716 C C . ALA A 1 89 ? 23.676 2.228 -37.789 1.00 90.00 89 ALA A C 1
ATOM 718 O O . ALA A 1 89 ? 23.232 2.353 -38.929 1.00 90.00 89 ALA A O 1
ATOM 719 N N . LEU A 1 90 ? 24.925 1.810 -37.566 1.00 88.12 90 LEU A N 1
ATOM 720 C CA . LEU A 1 90 ? 25.843 1.415 -38.637 1.00 88.12 90 LEU A CA 1
ATOM 721 C C . LEU A 1 90 ? 25.349 0.166 -39.370 1.00 88.12 90 LEU A C 1
ATOM 723 O O . LEU A 1 90 ? 25.385 0.148 -40.597 1.00 88.12 90 LEU A O 1
ATOM 727 N N . SER A 1 91 ? 24.863 -0.842 -38.644 1.00 89.00 91 SER A N 1
ATOM 728 C CA . SER A 1 91 ? 24.278 -2.055 -39.229 1.00 89.00 91 SER A CA 1
ATOM 729 C C . SER A 1 91 ? 23.078 -1.721 -40.121 1.00 89.00 91 SER A C 1
ATOM 731 O O . SER A 1 91 ? 23.014 -2.148 -41.276 1.00 89.00 91 SER A O 1
ATOM 733 N N . PHE A 1 92 ? 22.181 -0.858 -39.635 1.00 90.38 92 PHE A N 1
ATOM 734 C CA . PHE A 1 92 ? 21.051 -0.362 -40.415 1.00 90.38 92 PHE A CA 1
ATOM 735 C C . PHE A 1 92 ? 21.509 0.386 -41.674 1.00 90.38 92 PHE A C 1
ATOM 737 O O . PHE A 1 92 ? 21.042 0.084 -42.770 1.00 90.38 92 PHE A O 1
ATOM 744 N N . LEU A 1 93 ? 22.462 1.315 -41.562 1.00 89.19 93 LEU A N 1
ATOM 745 C CA . LEU A 1 93 ? 22.971 2.047 -42.726 1.00 89.19 93 LEU A CA 1
ATOM 746 C C . LEU A 1 93 ? 23.654 1.122 -43.740 1.00 89.19 93 LEU A C 1
ATOM 748 O O . LEU A 1 93 ? 23.452 1.309 -44.933 1.00 89.19 93 LEU A O 1
ATOM 752 N N . LEU A 1 94 ? 24.412 0.114 -43.293 1.00 87.50 94 LEU A N 1
ATOM 753 C CA . LEU A 1 94 ? 25.030 -0.885 -44.174 1.00 87.50 94 LEU A CA 1
ATOM 754 C C . LEU A 1 94 ? 23.989 -1.692 -44.951 1.00 87.50 94 LEU A C 1
ATOM 756 O O . LEU A 1 94 ? 24.221 -1.998 -46.114 1.00 87.50 94 LEU A O 1
ATOM 760 N N . SER A 1 95 ? 22.834 -1.986 -44.350 1.00 87.69 95 SER A N 1
ATOM 761 C CA . SER A 1 95 ? 21.747 -2.710 -45.026 1.00 87.69 95 SER A CA 1
ATOM 762 C C . SER A 1 95 ? 21.108 -1.930 -46.187 1.00 87.69 95 SER A C 1
ATOM 764 O O . SER A 1 95 ? 20.486 -2.520 -47.066 1.00 87.69 95 SER A O 1
ATOM 766 N N . LEU A 1 96 ? 21.301 -0.606 -46.223 1.00 87.38 96 LEU A N 1
ATOM 767 C CA . LEU A 1 96 ? 20.851 0.270 -47.308 1.00 87.38 96 LEU A CA 1
ATOM 768 C C . LEU A 1 96 ? 21.884 0.408 -48.440 1.00 87.38 96 LEU A C 1
ATOM 770 O O . LEU A 1 96 ? 21.591 1.024 -49.469 1.00 87.38 96 LEU A O 1
ATOM 774 N N . LEU A 1 97 ? 23.094 -0.128 -48.257 1.00 86.19 97 LEU A N 1
ATOM 775 C CA . LEU A 1 97 ? 24.192 -0.045 -49.215 1.00 86.19 97 LEU A CA 1
ATOM 776 C C . LEU A 1 97 ? 24.343 -1.366 -49.961 1.00 86.19 97 LEU A C 1
ATOM 778 O O . LEU A 1 97 ? 24.373 -2.440 -49.363 1.00 86.19 97 LEU A O 1
ATOM 782 N N . LEU A 1 98 ? 24.508 -1.281 -51.277 1.00 80.44 98 LEU A N 1
ATOM 783 C CA . LEU A 1 98 ? 24.754 -2.431 -52.133 1.00 80.44 98 LEU A CA 1
ATOM 784 C C . LEU A 1 98 ? 26.124 -2.295 -52.816 1.00 80.44 98 LEU A C 1
ATOM 786 O O . LEU A 1 98 ? 26.443 -1.228 -53.361 1.00 80.44 98 LEU A O 1
ATOM 790 N N . PRO A 1 99 ? 26.948 -3.360 -52.792 1.00 76.88 99 PRO A N 1
ATOM 791 C CA . PRO A 1 99 ? 28.293 -3.319 -53.358 1.00 76.88 99 PRO A CA 1
ATOM 792 C C . PRO A 1 99 ? 28.284 -3.268 -54.888 1.00 76.88 99 PRO A C 1
ATOM 794 O O . PRO A 1 99 ? 29.180 -2.678 -55.487 1.00 76.88 99 PRO A O 1
ATOM 797 N N . ASP A 1 100 ? 27.246 -3.819 -55.516 1.00 73.25 100 ASP A N 1
ATOM 798 C CA . ASP A 1 100 ? 27.092 -3.871 -56.967 1.00 73.25 100 ASP A CA 1
ATOM 799 C C . ASP A 1 100 ? 26.186 -2.742 -57.480 1.00 73.25 100 ASP A C 1
ATOM 801 O O . ASP A 1 100 ? 25.252 -2.309 -56.801 1.00 73.25 100 ASP A O 1
ATOM 805 N N . LEU A 1 101 ? 26.450 -2.263 -58.702 1.00 66.06 101 LEU A N 1
ATOM 806 C CA . LEU A 1 101 ? 25.516 -1.403 -59.434 1.00 66.06 101 LEU A CA 1
ATOM 807 C C . LEU A 1 101 ? 24.236 -2.203 -59.674 1.00 66.06 101 LEU A C 1
ATOM 809 O O . LEU A 1 101 ? 24.258 -3.219 -60.373 1.00 66.06 101 LEU A O 1
ATOM 813 N N . VAL A 1 102 ? 23.129 -1.768 -59.078 1.00 61.09 102 VAL A N 1
ATOM 814 C CA . VAL A 1 102 ? 21.873 -2.514 -59.140 1.00 61.09 102 VAL A CA 1
ATOM 815 C C . VAL A 1 102 ? 21.368 -2.615 -60.583 1.00 61.09 102 VAL A C 1
ATOM 817 O O . VAL A 1 102 ? 20.878 -1.659 -61.179 1.00 61.09 102 VAL A O 1
ATOM 820 N N . GLY A 1 103 ? 21.496 -3.831 -61.118 1.00 50.81 103 GLY A N 1
ATOM 821 C CA . GLY A 1 103 ? 20.985 -4.308 -62.403 1.00 50.81 103 GLY A CA 1
ATOM 822 C C . GLY A 1 103 ? 20.987 -5.845 -62.495 1.00 50.81 103 GLY A C 1
ATOM 823 O O . GLY A 1 103 ? 21.182 -6.387 -63.581 1.00 50.81 103 GLY A O 1
ATOM 824 N N . GLY A 1 104 ? 20.830 -6.554 -61.365 1.00 45.78 104 GLY A N 1
ATOM 825 C CA . GLY A 1 104 ? 20.955 -8.017 -61.262 1.00 45.78 104 GLY A CA 1
ATOM 826 C C . GLY A 1 104 ? 19.861 -8.704 -60.421 1.00 45.78 104 GLY A C 1
ATOM 827 O O . GLY A 1 104 ? 19.347 -8.119 -59.473 1.00 45.78 104 GLY A O 1
ATOM 828 N N . SER A 1 105 ? 19.528 -9.938 -60.835 1.00 44.44 105 SER A N 1
ATOM 829 C CA . SER A 1 105 ? 18.612 -11.010 -60.350 1.00 44.44 105 SER A CA 1
ATOM 830 C C . SER A 1 105 ? 17.386 -10.738 -59.456 1.00 44.44 105 SER A C 1
ATOM 832 O O . SER A 1 105 ? 16.389 -11.421 -59.661 1.00 44.44 105 SER A O 1
ATOM 834 N N . ASN A 1 106 ? 17.404 -9.786 -58.523 1.00 56.25 106 ASN A N 1
ATOM 835 C CA . ASN A 1 106 ? 16.307 -9.523 -57.568 1.00 56.25 106 ASN A CA 1
ATOM 836 C C . ASN A 1 106 ? 15.656 -8.144 -57.751 1.00 56.25 106 ASN A C 1
ATOM 838 O O . ASN A 1 106 ? 14.845 -7.699 -56.937 1.00 56.25 106 ASN A O 1
ATOM 842 N N . VAL A 1 107 ? 16.045 -7.448 -58.817 1.00 64.75 107 VAL A N 1
ATOM 843 C CA . VAL A 1 107 ? 15.608 -6.091 -59.102 1.00 64.75 107 VAL A CA 1
ATOM 844 C C . VAL A 1 107 ? 15.077 -6.019 -60.527 1.00 64.75 107 VAL A C 1
ATOM 846 O O . VAL A 1 107 ? 15.813 -6.254 -61.486 1.00 64.75 107 VAL A O 1
ATOM 849 N N . SER A 1 108 ? 13.790 -5.704 -60.664 1.00 67.50 108 SER A N 1
ATOM 850 C CA . SER A 1 108 ? 13.119 -5.550 -61.953 1.00 67.50 108 SER A CA 1
ATOM 851 C C . SER A 1 108 ? 13.099 -4.077 -62.352 1.00 67.50 108 SER A C 1
ATOM 853 O O . SER A 1 108 ? 12.640 -3.223 -61.594 1.00 67.50 108 SER A O 1
ATOM 855 N N . TYR A 1 109 ? 13.621 -3.766 -63.539 1.00 70.38 109 TYR A N 1
ATOM 856 C CA . TYR A 1 109 ? 13.618 -2.414 -64.094 1.00 70.38 109 TYR A CA 1
ATOM 857 C C . TYR A 1 109 ? 12.506 -2.270 -65.132 1.00 70.38 109 TYR A C 1
ATOM 859 O O . TYR A 1 109 ? 12.553 -2.896 -66.198 1.00 70.38 109 TYR A O 1
ATOM 867 N N . ASP A 1 110 ? 11.532 -1.408 -64.850 1.00 69.12 110 ASP A N 1
ATOM 868 C CA . ASP A 1 110 ? 10.496 -1.051 -65.809 1.00 69.12 110 ASP A CA 1
ATOM 869 C C . ASP A 1 110 ? 10.987 0.085 -66.716 1.00 69.12 110 ASP A C 1
ATOM 871 O O . ASP A 1 110 ? 11.046 1.259 -66.344 1.00 69.12 110 ASP A O 1
ATOM 875 N N . LYS A 1 111 ? 11.314 -0.288 -67.958 1.00 66.00 111 LYS A N 1
ATOM 876 C CA . LYS A 1 111 ? 11.784 0.624 -69.012 1.00 66.00 111 LYS A CA 1
ATOM 877 C C . LYS A 1 111 ? 10.752 1.684 -69.411 1.00 66.00 111 LYS A C 1
ATOM 879 O O . LYS A 1 111 ? 11.128 2.656 -70.058 1.00 66.00 111 LYS A O 1
ATOM 884 N N . SER A 1 112 ? 9.467 1.482 -69.109 1.00 65.00 112 SER A N 1
ATOM 885 C CA . SER A 1 112 ? 8.394 2.402 -69.506 1.00 65.00 112 SER A CA 1
ATOM 886 C C . SER A 1 112 ? 8.192 3.546 -68.509 1.00 65.00 112 SER A C 1
ATOM 888 O O . SER A 1 112 ? 7.886 4.668 -68.910 1.00 65.00 112 SER A O 1
ATOM 890 N N . THR A 1 113 ? 8.427 3.282 -67.224 1.00 64.75 113 THR A N 1
ATOM 891 C CA . THR A 1 113 ? 8.243 4.228 -66.111 1.00 64.75 113 THR A CA 1
ATOM 892 C C . THR A 1 113 ? 9.569 4.704 -65.502 1.00 64.75 113 THR A C 1
ATOM 894 O O . THR A 1 113 ? 9.580 5.626 -64.677 1.00 64.75 113 THR A O 1
ATOM 897 N N . ASN A 1 114 ? 10.696 4.116 -65.931 1.00 65.12 114 ASN A N 1
ATOM 898 C CA . ASN A 1 114 ? 12.026 4.258 -65.330 1.00 65.12 114 ASN A CA 1
ATOM 899 C C . ASN A 1 114 ? 12.038 3.907 -63.832 1.00 65.12 114 ASN A C 1
ATOM 901 O O . ASN A 1 114 ? 12.814 4.491 -63.070 1.00 65.12 114 ASN A O 1
ATOM 905 N N . GLN A 1 115 ? 11.164 2.991 -63.409 1.00 71.25 115 GLN A N 1
ATOM 906 C CA . GLN A 1 115 ? 11.065 2.540 -62.026 1.00 71.25 115 GLN A CA 1
ATOM 907 C C . GLN A 1 115 ? 11.874 1.275 -61.793 1.00 71.25 115 GLN A C 1
ATOM 909 O O . GLN A 1 115 ? 12.029 0.420 -62.667 1.00 71.25 115 GLN A O 1
ATOM 914 N N . ILE A 1 116 ? 12.365 1.163 -60.571 1.00 74.44 116 ILE A N 1
ATOM 915 C CA . ILE A 1 116 ? 13.073 0.003 -60.070 1.00 74.44 116 ILE A CA 1
ATOM 916 C C . ILE A 1 116 ? 12.205 -0.651 -59.019 1.00 74.44 116 ILE A C 1
ATOM 918 O O . ILE A 1 116 ? 11.777 0.001 -58.071 1.00 74.44 116 ILE A O 1
ATOM 922 N N . THR A 1 117 ? 11.952 -1.937 -59.208 1.00 73.62 117 THR A N 1
ATOM 923 C CA . THR A 1 117 ? 11.187 -2.760 -58.281 1.00 73.62 117 THR A CA 1
ATOM 924 C C . THR A 1 117 ? 12.141 -3.705 -57.572 1.00 73.62 117 THR A C 1
ATOM 926 O O . THR A 1 117 ? 12.786 -4.529 -58.220 1.00 73.62 117 THR A O 1
ATOM 929 N N . LEU A 1 118 ? 12.245 -3.579 -56.253 1.00 74.44 118 LEU A N 1
ATOM 930 C CA . LEU A 1 118 ? 13.006 -4.488 -55.402 1.00 74.44 118 LEU A CA 1
ATOM 931 C C . LEU A 1 118 ? 12.113 -5.662 -54.992 1.00 74.44 118 LEU A C 1
ATOM 933 O O . LEU A 1 118 ? 11.025 -5.444 -54.451 1.00 74.44 118 LEU A O 1
ATOM 937 N N . ASN A 1 119 ? 12.578 -6.891 -55.242 1.00 71.75 119 ASN A N 1
ATOM 938 C CA . ASN A 1 119 ? 11.913 -8.140 -54.848 1.00 71.75 119 ASN A CA 1
ATOM 939 C C . ASN A 1 119 ? 10.421 -8.213 -55.243 1.00 71.75 119 ASN A C 1
ATOM 941 O O . ASN A 1 119 ? 9.618 -8.772 -54.502 1.00 71.75 119 ASN A O 1
ATOM 945 N N . ASP A 1 120 ? 10.050 -7.607 -56.378 1.00 68.75 120 ASP A N 1
ATOM 946 C CA . ASP A 1 120 ? 8.672 -7.496 -56.896 1.00 68.75 120 ASP A CA 1
ATOM 947 C C . ASP A 1 120 ? 7.646 -6.847 -55.939 1.00 68.75 120 ASP A C 1
ATOM 949 O O . ASP A 1 120 ? 6.442 -6.915 -56.183 1.00 68.75 120 ASP A O 1
ATOM 953 N N . LYS A 1 121 ? 8.123 -6.189 -54.876 1.00 70.00 121 LYS A N 1
ATOM 954 C CA . LYS A 1 121 ? 7.320 -5.655 -53.766 1.00 70.00 121 LYS A CA 1
ATOM 955 C C . LYS A 1 121 ? 7.347 -4.128 -53.701 1.00 70.00 121 LYS A C 1
ATOM 957 O O . LYS A 1 121 ? 6.324 -3.452 -53.756 1.00 70.00 121 LYS A O 1
ATOM 962 N N . VAL A 1 122 ? 8.549 -3.550 -53.676 1.00 75.56 122 VAL A N 1
ATOM 963 C CA . VAL A 1 122 ? 8.730 -2.105 -53.464 1.00 75.56 122 VAL A CA 1
ATOM 964 C C . VAL A 1 122 ? 9.238 -1.428 -54.724 1.00 75.56 122 VAL A C 1
ATOM 966 O O . VAL A 1 122 ? 10.257 -1.826 -55.282 1.00 75.56 122 VAL A O 1
ATOM 969 N N . GLN A 1 123 ? 8.554 -0.364 -55.142 1.00 73.81 123 GLN A N 1
ATOM 970 C CA . GLN A 1 123 ? 8.883 0.399 -56.345 1.00 73.81 123 GLN A CA 1
ATOM 971 C C . GLN A 1 123 ? 9.517 1.751 -56.009 1.00 73.81 123 GLN A C 1
ATOM 973 O O . GLN A 1 123 ? 9.091 2.454 -55.089 1.00 73.81 123 GLN A O 1
ATOM 978 N N . SER A 1 124 ? 10.522 2.141 -56.788 1.00 72.69 124 SER A N 1
ATOM 979 C CA . SER A 1 124 ? 11.091 3.487 -56.765 1.00 72.69 124 SER A CA 1
ATOM 980 C C . SER A 1 124 ? 10.140 4.501 -57.411 1.00 72.69 124 SER A C 1
ATOM 982 O O . SER A 1 124 ? 9.246 4.151 -58.185 1.00 72.69 124 SER A O 1
ATOM 984 N N . VAL A 1 125 ? 10.352 5.790 -57.150 1.00 70.19 125 VAL A N 1
ATOM 985 C CA . VAL A 1 125 ? 9.511 6.863 -57.715 1.00 70.19 125 VAL A CA 1
ATOM 986 C C . VAL A 1 125 ? 9.608 6.910 -59.249 1.00 70.19 125 VAL A C 1
ATOM 988 O O . VAL A 1 125 ? 10.700 6.815 -59.811 1.00 70.19 125 VAL A O 1
ATOM 991 N N . ALA A 1 126 ? 8.463 7.060 -59.929 1.00 60.16 126 ALA A N 1
ATOM 992 C CA . ALA A 1 126 ? 8.388 7.176 -61.388 1.00 60.16 126 ALA A CA 1
ATOM 993 C C . ALA A 1 126 ? 9.035 8.477 -61.895 1.00 60.16 126 ALA A C 1
ATOM 995 O O . ALA A 1 126 ? 8.853 9.538 -61.299 1.00 60.16 126 ALA A O 1
ATOM 996 N N . GLY A 1 127 ? 9.740 8.417 -63.031 1.00 57.56 127 GLY A N 1
ATOM 997 C CA . GLY A 1 127 ? 10.255 9.621 -63.701 1.00 57.56 127 GLY A CA 1
ATOM 998 C C . GLY A 1 127 ? 11.663 10.086 -63.299 1.00 57.56 127 GLY A C 1
ATOM 999 O O . GLY A 1 127 ? 11.919 11.285 -63.270 1.00 57.56 127 GLY A O 1
ATOM 1000 N N . SER A 1 128 ? 12.608 9.159 -63.090 1.00 55.66 128 SER A N 1
ATOM 1001 C CA . SER A 1 128 ? 14.057 9.408 -62.895 1.00 55.66 128 SER A CA 1
ATOM 1002 C C . SER A 1 128 ? 14.478 10.086 -61.578 1.00 55.66 128 SER A C 1
ATOM 1004 O O . SER A 1 128 ? 15.144 11.115 -61.567 1.00 55.66 128 SER A O 1
ATOM 1006 N N . THR A 1 129 ? 14.181 9.456 -60.439 1.00 55.44 129 THR A N 1
ATOM 1007 C CA . THR A 1 129 ? 14.801 9.800 -59.138 1.00 55.44 129 THR A CA 1
ATOM 1008 C C . THR A 1 129 ? 16.062 8.990 -58.822 1.00 55.44 129 THR A C 1
ATOM 1010 O O . THR A 1 129 ? 16.635 9.146 -57.746 1.00 55.44 129 THR A O 1
ATOM 1013 N N . SER A 1 130 ? 16.513 8.150 -59.759 1.00 61.94 130 SER A N 1
ATOM 1014 C CA . SER A 1 130 ? 17.816 7.493 -59.681 1.00 61.94 130 SER A CA 1
ATOM 1015 C C . SER A 1 130 ? 18.911 8.527 -59.943 1.00 61.94 130 SER A C 1
ATOM 1017 O O . SER A 1 130 ? 19.147 8.904 -61.091 1.00 61.94 130 SER A O 1
ATOM 1019 N N . LEU A 1 131 ? 19.534 9.036 -58.884 1.00 68.25 131 LEU A N 1
ATOM 1020 C CA . LEU A 1 131 ? 20.620 10.006 -58.985 1.00 68.25 131 LEU A CA 1
ATOM 1021 C C . LEU A 1 131 ? 21.922 9.256 -59.275 1.00 68.25 131 LEU A C 1
ATOM 1023 O O . LEU A 1 131 ? 22.396 8.470 -58.458 1.00 68.25 131 LEU A O 1
ATOM 1027 N N . THR A 1 132 ? 22.484 9.482 -60.458 1.00 69.25 132 THR A N 1
ATOM 1028 C CA . THR A 1 132 ? 23.774 8.919 -60.866 1.00 69.25 132 THR A CA 1
ATOM 1029 C C . THR A 1 132 ? 24.906 9.825 -60.397 1.00 69.25 132 THR A C 1
ATOM 1031 O O . THR A 1 132 ? 24.946 11.002 -60.766 1.00 69.25 132 THR A O 1
ATOM 1034 N N . PHE A 1 133 ? 25.836 9.276 -59.628 1.00 70.38 133 PHE A N 1
ATOM 1035 C CA . PHE A 1 133 ? 27.074 9.930 -59.214 1.00 70.38 133 PHE A CA 1
ATOM 1036 C C . PHE A 1 133 ? 28.260 9.385 -60.023 1.00 70.38 133 PHE A C 1
ATOM 1038 O O . PHE A 1 133 ? 28.121 8.436 -60.793 1.00 70.38 133 PHE A O 1
ATOM 1045 N N . SER A 1 134 ? 29.434 10.005 -59.883 1.00 72.19 134 SER A N 1
ATOM 1046 C CA . SER A 1 134 ? 30.671 9.586 -60.569 1.00 72.19 134 SER A CA 1
ATOM 1047 C C . SER A 1 134 ? 31.125 8.162 -60.228 1.00 72.19 134 SER A C 1
ATOM 1049 O O . SER A 1 134 ? 31.887 7.559 -60.978 1.00 72.19 134 SER A O 1
ATOM 1051 N N . ASP A 1 135 ? 30.675 7.664 -59.086 1.00 70.88 135 ASP A N 1
ATOM 1052 C CA . ASP A 1 135 ? 31.185 6.514 -58.348 1.00 70.88 135 ASP A CA 1
ATOM 1053 C C . ASP A 1 135 ? 30.060 5.606 -57.824 1.00 70.88 135 ASP A C 1
ATOM 1055 O O . ASP A 1 135 ? 30.336 4.585 -57.206 1.00 70.88 135 ASP A O 1
ATOM 1059 N N . GLY A 1 136 ? 28.793 5.924 -58.105 1.00 74.44 136 GLY A N 1
ATOM 1060 C CA . GLY A 1 136 ? 27.671 5.109 -57.651 1.00 74.44 136 GLY A CA 1
ATOM 1061 C C . GLY A 1 136 ? 26.308 5.642 -58.068 1.00 74.44 136 GLY A C 1
ATOM 1062 O O . GLY A 1 136 ? 26.187 6.595 -58.842 1.00 74.44 136 GLY A O 1
ATOM 1063 N N . LEU A 1 137 ? 25.259 5.008 -57.557 1.00 79.25 137 LEU A N 1
ATOM 1064 C CA . LEU A 1 137 ? 23.883 5.290 -57.940 1.00 79.25 137 LEU A CA 1
ATOM 1065 C C . LEU A 1 137 ? 22.961 5.324 -56.714 1.00 79.25 137 LEU A C 1
ATOM 1067 O O . LEU A 1 137 ? 23.072 4.495 -55.821 1.00 79.25 137 LEU A O 1
ATOM 1071 N N . LEU A 1 138 ? 22.063 6.302 -56.640 1.00 81.50 138 LEU A N 1
ATOM 1072 C CA . LEU A 1 138 ? 21.149 6.501 -55.511 1.00 81.50 138 LEU A CA 1
ATOM 1073 C C . LEU A 1 138 ? 19.707 6.325 -55.968 1.00 81.50 138 LEU A C 1
ATOM 1075 O O . LEU A 1 138 ? 19.237 7.085 -56.810 1.00 81.50 138 LEU A O 1
ATOM 1079 N N . HIS A 1 139 ? 18.994 5.378 -55.368 1.00 80.69 139 HIS A N 1
ATOM 1080 C CA . HIS A 1 139 ? 17.572 5.156 -55.611 1.00 80.69 139 HIS A CA 1
ATOM 1081 C C . HIS A 1 139 ? 16.729 5.707 -54.472 1.00 80.69 139 HIS A C 1
ATOM 1083 O O . HIS A 1 139 ? 16.902 5.311 -53.323 1.00 80.69 139 HIS A O 1
ATOM 1089 N N . ILE A 1 140 ? 15.784 6.588 -54.803 1.00 82.00 140 ILE A N 1
ATOM 1090 C CA . ILE A 1 140 ? 14.806 7.101 -53.843 1.00 82.00 140 ILE A CA 1
ATOM 1091 C C . ILE A 1 140 ? 13.517 6.294 -53.973 1.00 82.00 140 ILE A C 1
ATOM 1093 O O . ILE A 1 140 ? 12.915 6.227 -55.052 1.00 82.00 140 ILE A O 1
ATOM 1097 N N . PHE A 1 141 ? 13.087 5.718 -52.858 1.00 81.06 141 PHE A N 1
ATOM 1098 C CA . PHE A 1 141 ? 11.822 5.006 -52.743 1.00 81.06 141 PHE A CA 1
ATOM 1099 C C . PHE A 1 141 ? 10.830 5.918 -52.041 1.00 81.06 141 PHE A C 1
ATOM 1101 O O . PHE A 1 141 ? 11.105 6.342 -50.925 1.00 81.06 141 PHE A O 1
ATOM 1108 N N . ASP A 1 142 ? 9.703 6.218 -52.693 1.00 76.12 142 ASP A N 1
ATOM 1109 C CA . ASP A 1 142 ? 8.576 6.922 -52.071 1.00 76.12 142 ASP A CA 1
ATOM 1110 C C . ASP A 1 142 ? 7.241 6.240 -52.383 1.00 76.12 142 ASP A C 1
ATOM 1112 O O . ASP A 1 142 ? 7.070 5.620 -53.436 1.00 76.12 142 ASP A O 1
ATOM 1116 N N . PHE A 1 143 ? 6.299 6.358 -51.454 1.00 68.69 143 PHE A N 1
ATOM 1117 C CA . PHE A 1 143 ? 4.959 5.804 -51.561 1.00 68.69 143 PHE A CA 1
ATOM 1118 C C . PHE A 1 143 ? 3.983 6.874 -52.068 1.00 68.69 143 PHE A C 1
ATOM 1120 O O . PHE A 1 143 ? 3.758 7.894 -51.413 1.00 68.69 143 PHE A O 1
ATOM 1127 N N . SER A 1 144 ? 3.345 6.637 -53.218 1.00 56.66 144 SER A N 1
ATOM 1128 C CA . SER A 1 144 ? 2.250 7.487 -53.699 1.00 56.66 144 SER A CA 1
ATOM 1129 C C . SER A 1 144 ? 0.914 6.969 -53.163 1.00 56.66 144 SER A C 1
ATOM 1131 O O . SER A 1 144 ? 0.461 5.895 -53.550 1.00 56.66 144 SER A O 1
ATOM 1133 N N . ARG A 1 145 ? 0.239 7.764 -52.318 1.00 52.59 145 ARG A N 1
ATOM 1134 C CA . ARG A 1 145 ? -1.082 7.487 -51.695 1.00 52.59 145 ARG A CA 1
ATOM 1135 C C . ARG A 1 145 ? -2.248 7.210 -52.675 1.00 52.59 145 ARG A C 1
ATOM 1137 O O . ARG A 1 145 ? -3.387 7.098 -52.232 1.00 52.59 145 ARG A O 1
ATOM 1144 N N . GLY A 1 146 ? -2.003 7.157 -53.985 1.00 44.28 146 GLY A N 1
ATOM 1145 C CA . GLY A 1 146 ? -3.027 7.150 -55.036 1.00 44.28 146 GLY A CA 1
ATOM 1146 C C . GLY A 1 146 ? -3.714 5.809 -55.317 1.00 44.28 146 GLY A C 1
ATOM 1147 O O . GLY A 1 146 ? -4.831 5.819 -55.827 1.00 44.28 146 GLY A O 1
ATOM 1148 N N . ASN A 1 147 ? -3.110 4.672 -54.967 1.00 45.09 147 ASN A N 1
ATOM 1149 C CA . ASN A 1 147 ? -3.715 3.351 -55.161 1.00 45.09 147 ASN A CA 1
ATOM 1150 C C . ASN A 1 147 ? -4.064 2.782 -53.786 1.00 45.09 147 ASN A C 1
ATOM 1152 O O . ASN A 1 147 ? -3.174 2.630 -52.963 1.00 45.09 147 ASN A O 1
ATOM 1156 N N . GLY A 1 148 ? -5.347 2.518 -53.519 1.00 44.09 148 GLY A N 1
ATOM 1157 C CA . GLY A 1 148 ? -5.913 2.171 -52.202 1.00 44.09 148 GLY A CA 1
ATOM 1158 C C . GLY A 1 148 ? -5.443 0.861 -51.543 1.00 44.09 148 GLY A C 1
ATOM 1159 O O . GLY A 1 148 ? -6.206 0.257 -50.795 1.00 44.09 148 GLY A O 1
ATOM 1160 N N . THR A 1 149 ? -4.223 0.410 -51.814 1.00 56.22 149 THR A N 1
ATOM 1161 C CA . THR A 1 149 ? -3.514 -0.672 -51.128 1.00 56.22 149 THR A CA 1
ATOM 1162 C C . THR A 1 149 ? -2.629 -0.087 -50.026 1.00 56.22 149 THR A C 1
ATOM 1164 O O . THR A 1 149 ? -2.019 0.967 -50.209 1.00 56.22 149 THR A O 1
ATOM 1167 N N . GLN A 1 150 ? -2.576 -0.743 -48.861 1.00 57.06 150 GLN A N 1
ATOM 1168 C CA . GLN A 1 150 ? -1.667 -0.335 -47.785 1.00 57.06 150 GLN A CA 1
ATOM 1169 C C . GLN A 1 150 ? -0.208 -0.362 -48.280 1.00 57.06 150 GLN A C 1
ATOM 1171 O O . GLN A 1 150 ? 0.117 -1.217 -49.104 1.00 57.06 150 GLN A O 1
ATOM 1176 N N . PRO A 1 151 ? 0.649 0.577 -47.833 1.00 61.06 151 PRO A N 1
ATOM 1177 C CA . PRO A 1 151 ? 2.063 0.572 -48.195 1.00 61.06 151 PRO A CA 1
ATOM 1178 C C . PRO A 1 151 ? 2.705 -0.740 -47.738 1.00 61.06 151 PRO A C 1
ATOM 1180 O O . PRO A 1 151 ? 2.549 -1.130 -46.582 1.00 61.06 151 PRO A O 1
ATOM 1183 N N . GLU A 1 152 ? 3.407 -1.418 -48.644 1.00 71.19 152 GLU A N 1
ATOM 1184 C CA . GLU A 1 152 ? 4.225 -2.573 -48.281 1.00 71.19 152 GLU A CA 1
ATOM 1185 C C . GLU A 1 152 ? 5.403 -2.125 -47.403 1.00 71.19 152 GLU A C 1
ATOM 1187 O O . GLU A 1 152 ? 5.950 -1.032 -47.580 1.00 71.19 152 GLU A O 1
ATOM 1192 N N . ASP A 1 153 ? 5.776 -2.963 -46.436 1.00 80.56 153 ASP A N 1
ATOM 1193 C CA . ASP A 1 153 ? 6.877 -2.699 -45.514 1.00 80.56 153 ASP A CA 1
ATOM 1194 C C . ASP A 1 153 ? 8.217 -2.718 -46.267 1.00 80.56 153 ASP A C 1
ATOM 1196 O O . ASP A 1 153 ? 8.635 -3.742 -46.815 1.00 80.56 153 ASP A O 1
ATOM 1200 N N . PHE A 1 154 ? 8.895 -1.568 -46.303 1.00 84.69 154 PHE A N 1
ATOM 1201 C CA . PHE A 1 154 ? 10.160 -1.389 -47.011 1.00 84.69 154 PHE A CA 1
ATOM 1202 C C . PHE A 1 154 ? 11.265 -2.284 -46.447 1.00 84.69 154 PHE A C 1
ATOM 1204 O O . P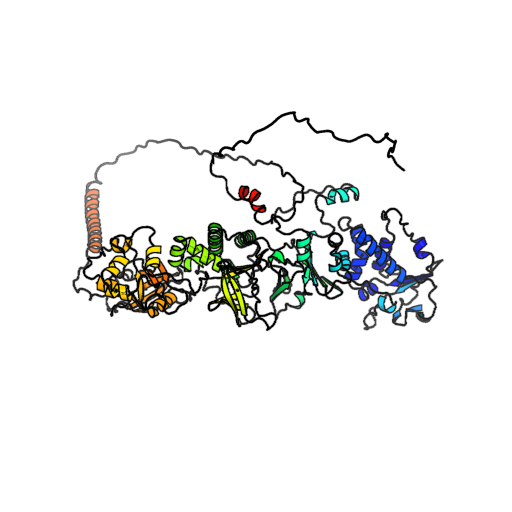HE A 1 154 ? 12.060 -2.838 -47.210 1.00 84.69 154 PHE A O 1
ATOM 1211 N N . LEU A 1 155 ? 11.325 -2.418 -45.119 1.00 85.94 155 LEU A N 1
ATOM 1212 C CA . LEU A 1 155 ? 12.360 -3.199 -44.450 1.00 85.94 155 LEU A CA 1
ATOM 1213 C C . LEU A 1 155 ? 12.144 -4.683 -44.728 1.00 85.94 155 LEU A C 1
ATOM 1215 O O . LEU A 1 155 ? 13.087 -5.373 -45.108 1.00 85.94 155 LEU A O 1
ATOM 1219 N N . GLU A 1 156 ? 10.900 -5.154 -44.635 1.00 83.50 156 GLU A N 1
ATOM 1220 C CA . GLU A 1 156 ? 10.558 -6.537 -44.972 1.00 83.50 156 GLU A CA 1
ATOM 1221 C C . GLU A 1 156 ? 10.851 -6.843 -46.448 1.00 83.50 156 GLU A C 1
ATOM 1223 O O . GLU A 1 156 ? 11.459 -7.864 -46.774 1.00 83.50 156 GLU A O 1
ATOM 1228 N N . ALA A 1 157 ? 10.475 -5.937 -47.355 1.00 79.31 157 ALA A N 1
ATOM 1229 C CA . ALA A 1 157 ? 10.719 -6.099 -48.783 1.00 79.31 157 ALA A CA 1
ATOM 1230 C C . ALA A 1 157 ? 12.211 -6.133 -49.130 1.00 79.31 157 ALA A C 1
ATOM 1232 O O . ALA A 1 157 ? 12.602 -6.859 -50.042 1.00 79.31 157 ALA A O 1
ATOM 1233 N N . CYS A 1 158 ? 13.047 -5.394 -48.400 1.00 78.69 158 CYS A N 1
ATOM 1234 C CA . CYS A 1 158 ? 14.500 -5.408 -48.567 1.00 78.69 158 CYS A CA 1
ATOM 1235 C C . CYS A 1 158 ? 15.199 -6.508 -47.749 1.00 78.69 158 CYS A C 1
ATOM 1237 O O . CYS A 1 158 ? 16.424 -6.603 -47.803 1.00 78.69 158 CYS A O 1
ATOM 1239 N N . ASN A 1 159 ? 14.450 -7.348 -47.022 1.00 82.56 159 ASN A N 1
ATOM 1240 C CA . ASN A 1 159 ? 14.987 -8.346 -46.091 1.00 82.56 159 ASN A CA 1
ATOM 1241 C C . ASN A 1 159 ? 15.949 -7.731 -45.049 1.00 82.56 159 ASN A C 1
ATOM 1243 O O . ASN A 1 159 ? 16.973 -8.320 -44.699 1.00 82.56 159 ASN A O 1
ATOM 1247 N N . ILE A 1 160 ? 15.631 -6.518 -44.589 1.00 85.44 160 ILE A N 1
ATOM 1248 C CA . ILE A 1 160 ? 16.346 -5.802 -43.533 1.00 85.44 160 ILE A CA 1
ATOM 1249 C C . ILE A 1 160 ? 15.726 -6.208 -42.197 1.00 85.44 160 ILE A C 1
ATOM 1251 O O . ILE A 1 160 ? 14.536 -5.996 -41.961 1.00 85.44 160 ILE A O 1
ATOM 1255 N N . GLU A 1 161 ? 16.538 -6.788 -41.315 1.00 84.56 161 GLU A N 1
ATOM 1256 C CA . GLU A 1 161 ? 16.099 -7.175 -39.976 1.00 84.56 161 GLU A CA 1
ATOM 1257 C C . GLU A 1 161 ? 15.760 -5.929 -39.144 1.00 84.56 161 GLU A C 1
ATOM 1259 O O . GLU A 1 161 ? 16.557 -4.992 -39.036 1.00 84.56 161 GLU A O 1
ATOM 1264 N N . LYS A 1 162 ? 14.556 -5.906 -38.562 1.00 87.12 162 LYS A N 1
ATOM 1265 C CA . LYS A 1 162 ? 14.143 -4.831 -37.655 1.00 87.12 162 LYS A CA 1
ATOM 1266 C C . LYS A 1 162 ? 14.861 -4.967 -36.320 1.00 87.12 162 LYS A C 1
ATOM 1268 O O . LYS A 1 162 ? 15.130 -6.072 -35.852 1.00 87.12 162 LYS A O 1
ATOM 1273 N N . VAL A 1 163 ? 15.137 -3.835 -35.676 1.00 89.62 163 VAL A N 1
ATOM 1274 C CA . VAL A 1 163 ? 15.765 -3.846 -34.354 1.00 89.62 163 VAL A CA 1
ATOM 1275 C C . VAL A 1 163 ? 14.807 -4.465 -33.348 1.00 89.62 163 VAL A C 1
ATOM 1277 O O . VAL A 1 163 ? 13.721 -3.954 -33.098 1.00 89.62 163 VAL A O 1
ATOM 1280 N N . TYR A 1 164 ? 15.248 -5.552 -32.726 1.00 90.88 164 TYR A N 1
ATOM 1281 C CA . TYR A 1 164 ? 14.504 -6.187 -31.654 1.00 90.88 164 TYR A CA 1
ATOM 1282 C C . TYR A 1 164 ? 14.448 -5.284 -30.409 1.00 90.88 164 TYR A C 1
ATOM 1284 O O . TYR A 1 164 ? 15.437 -5.148 -29.685 1.00 90.88 164 TYR A O 1
ATOM 1292 N N . MET A 1 165 ? 13.295 -4.653 -30.164 1.00 93.12 165 MET A N 1
ATOM 1293 C CA . MET A 1 165 ? 13.075 -3.709 -29.059 1.00 93.12 165 MET A CA 1
ATOM 1294 C C . MET A 1 165 ? 12.863 -4.423 -27.716 1.00 93.12 165 MET A C 1
ATOM 1296 O O . MET A 1 165 ? 11.764 -4.437 -27.160 1.00 93.12 165 MET A O 1
ATOM 1300 N N . ASN A 1 166 ? 13.930 -5.015 -27.176 1.00 94.88 166 ASN A N 1
ATOM 1301 C CA . ASN A 1 166 ? 13.952 -5.498 -25.793 1.00 94.88 166 ASN A CA 1
ATOM 1302 C C . ASN A 1 166 ? 13.784 -4.322 -24.789 1.00 94.88 166 ASN A C 1
ATOM 1304 O O . ASN A 1 166 ? 13.873 -3.147 -25.181 1.00 94.88 166 ASN A O 1
ATOM 1308 N N . PRO A 1 167 ? 13.546 -4.588 -23.490 1.00 95.88 167 PRO A N 1
ATOM 1309 C CA . PRO A 1 167 ? 13.371 -3.514 -22.513 1.00 95.88 167 PRO A CA 1
ATOM 1310 C C . PRO A 1 167 ? 14.565 -2.554 -22.438 1.00 95.88 167 PRO A C 1
ATOM 1312 O O . PRO A 1 167 ? 14.359 -1.348 -22.397 1.00 95.88 167 PRO A O 1
ATOM 1315 N N . ARG A 1 168 ? 15.810 -3.045 -22.523 1.00 96.12 168 ARG A N 1
ATOM 1316 C CA . ARG A 1 168 ? 17.028 -2.214 -22.513 1.00 96.12 168 ARG A CA 1
ATOM 1317 C C . ARG A 1 168 ? 17.047 -1.197 -23.655 1.00 96.12 168 ARG A C 1
ATOM 1319 O O . ARG A 1 168 ? 17.255 -0.014 -23.411 1.00 96.12 168 ARG A O 1
ATOM 1326 N N . LYS A 1 169 ? 16.808 -1.634 -24.893 1.00 95.62 169 LYS A N 1
ATOM 1327 C CA . LYS A 1 169 ? 16.760 -0.745 -26.064 1.00 95.62 169 LYS A CA 1
ATOM 1328 C C . LYS A 1 169 ? 15.584 0.222 -25.979 1.00 95.62 169 LYS A C 1
ATOM 1330 O O . LYS A 1 169 ? 15.709 1.377 -26.373 1.00 95.62 169 LYS A O 1
ATOM 1335 N N . THR A 1 170 ? 14.468 -0.217 -25.404 1.00 95.88 170 THR A N 1
ATOM 1336 C CA . THR A 1 170 ? 13.313 0.649 -25.137 1.00 95.88 170 THR A CA 1
ATOM 1337 C C . THR A 1 170 ? 13.660 1.743 -24.121 1.00 95.88 170 THR A C 1
ATOM 1339 O O . THR A 1 170 ? 13.344 2.903 -24.365 1.00 95.88 170 THR A O 1
ATOM 1342 N N . LEU A 1 171 ? 14.387 1.420 -23.045 1.00 95.94 171 LEU A N 1
ATOM 1343 C CA . LEU A 1 171 ? 14.898 2.398 -22.075 1.00 95.94 171 LEU A CA 1
ATOM 1344 C C . LEU A 1 171 ? 15.885 3.382 -22.720 1.00 95.94 171 LEU A C 1
ATOM 1346 O O . LEU A 1 171 ? 15.765 4.585 -22.511 1.00 95.94 171 LEU A O 1
ATOM 1350 N N . TYR A 1 172 ? 16.794 2.914 -23.583 1.00 95.38 172 TYR A N 1
ATOM 1351 C CA . TYR A 1 172 ? 17.676 3.803 -24.357 1.00 95.38 172 TYR A CA 1
ATOM 1352 C C . TYR A 1 172 ? 16.892 4.746 -25.276 1.00 95.38 172 TYR A C 1
ATOM 1354 O O . TYR A 1 172 ? 17.205 5.930 -25.362 1.00 95.38 172 TYR A O 1
ATOM 1362 N N . ALA A 1 173 ? 15.838 4.258 -25.931 1.00 94.75 173 ALA A N 1
ATOM 1363 C CA . ALA A 1 173 ? 14.959 5.085 -26.759 1.00 94.75 173 ALA A CA 1
ATOM 1364 C C . ALA A 1 173 ? 14.213 6.175 -25.964 1.00 94.75 173 ALA A C 1
ATOM 1366 O O . ALA A 1 173 ? 13.733 7.143 -26.555 1.00 94.75 173 ALA A O 1
ATOM 1367 N N . MET A 1 174 ? 14.106 6.008 -24.645 1.00 93.75 174 MET A N 1
ATOM 1368 C CA . MET A 1 174 ? 13.444 6.926 -23.718 1.00 93.75 174 MET A CA 1
ATOM 1369 C C . MET A 1 174 ? 14.425 7.735 -22.853 1.00 93.75 174 MET A C 1
ATOM 1371 O O . MET A 1 174 ? 13.961 8.481 -22.001 1.00 93.75 174 MET A O 1
ATOM 1375 N N . HIS A 1 175 ? 15.739 7.632 -23.097 1.00 94.12 175 HIS A N 1
ATOM 1376 C CA . HIS A 1 175 ? 16.795 8.300 -22.321 1.00 94.12 175 HIS A CA 1
ATOM 1377 C C . HIS A 1 175 ? 16.876 7.858 -20.846 1.00 94.12 175 HIS A C 1
ATOM 1379 O O . HIS A 1 175 ? 17.053 8.678 -19.961 1.00 94.12 175 HIS A O 1
ATOM 1385 N N . PHE A 1 176 ? 16.752 6.554 -20.578 1.00 94.25 176 PHE A N 1
ATOM 1386 C CA . PHE A 1 176 ? 17.000 5.942 -19.258 1.00 94.25 176 PHE A CA 1
ATOM 1387 C C . PHE A 1 176 ? 18.242 5.042 -19.305 1.00 94.25 176 PHE A C 1
ATOM 1389 O O . PHE A 1 176 ? 18.222 3.856 -18.949 1.00 94.25 176 PHE A O 1
ATOM 1396 N N . SER A 1 177 ? 19.330 5.560 -19.873 1.00 93.50 177 SER A N 1
ATOM 1397 C CA . SER A 1 177 ? 20.554 4.789 -20.078 1.00 93.50 177 SER A CA 1
ATOM 1398 C C . SER A 1 177 ? 21.364 4.621 -18.789 1.00 93.50 177 SER A C 1
ATOM 1400 O O . SER A 1 177 ? 22.039 3.595 -18.637 1.00 93.50 177 SER A O 1
ATOM 1402 N N . GLN A 1 178 ? 21.255 5.568 -17.854 1.00 90.19 178 GLN A N 1
ATOM 1403 C CA . GLN A 1 178 ? 21.851 5.478 -16.521 1.00 90.19 178 GLN A CA 1
ATOM 1404 C C . GLN A 1 178 ? 21.274 4.308 -15.706 1.00 90.19 178 GLN A C 1
ATOM 1406 O O . GLN A 1 178 ? 22.045 3.457 -15.256 1.00 90.19 178 GLN A O 1
ATOM 1411 N N . LEU A 1 179 ? 19.946 4.163 -15.643 1.00 91.62 179 LEU A N 1
ATOM 1412 C CA . LEU A 1 179 ? 19.281 3.023 -14.993 1.00 91.62 179 LEU A CA 1
ATOM 1413 C C . LEU A 1 179 ? 19.756 1.673 -15.560 1.00 91.62 179 LEU A C 1
ATOM 1415 O O . LEU A 1 179 ? 20.036 0.714 -14.837 1.00 91.62 179 LEU A O 1
ATOM 1419 N N . ALA A 1 180 ? 19.916 1.576 -16.883 1.00 93.00 180 ALA A N 1
ATOM 1420 C CA . ALA A 1 180 ? 20.437 0.363 -17.513 1.00 93.00 180 ALA A CA 1
ATOM 1421 C C . ALA A 1 180 ? 21.905 0.072 -17.131 1.00 93.00 180 ALA A C 1
ATOM 1423 O O . ALA A 1 180 ? 22.290 -1.097 -16.983 1.00 93.00 180 ALA A O 1
ATOM 1424 N N . ARG A 1 181 ? 22.731 1.116 -16.962 1.00 91.31 181 ARG A N 1
ATOM 1425 C CA . ARG A 1 181 ? 24.115 1.018 -16.461 1.00 91.31 181 ARG A CA 1
ATOM 1426 C C . ARG A 1 181 ? 24.127 0.547 -15.005 1.00 91.31 181 ARG A C 1
ATOM 1428 O O . ARG A 1 181 ? 24.885 -0.373 -14.683 1.00 91.31 181 ARG A O 1
ATOM 1435 N N . GLU A 1 182 ? 23.254 1.086 -14.165 1.00 89.38 182 GLU A N 1
ATOM 1436 C CA . GLU A 1 182 ? 23.108 0.702 -12.759 1.00 89.38 182 GLU A CA 1
ATOM 1437 C C . GLU A 1 182 ? 22.650 -0.762 -12.604 1.00 89.38 182 GLU A C 1
ATOM 1439 O O . GLU A 1 182 ? 23.271 -1.563 -11.896 1.00 89.38 182 GLU A O 1
ATOM 1444 N N . LEU A 1 183 ? 21.643 -1.189 -13.371 1.00 91.62 183 LEU A N 1
ATOM 1445 C CA . LEU A 1 183 ? 21.208 -2.589 -13.417 1.00 91.62 183 LEU A CA 1
ATOM 1446 C C . LEU A 1 183 ? 22.351 -3.528 -13.804 1.00 91.62 183 LEU A C 1
ATOM 1448 O O . LEU A 1 183 ? 22.492 -4.626 -13.253 1.00 91.62 183 LEU A O 1
ATOM 1452 N N . ARG A 1 184 ? 23.202 -3.120 -14.746 1.00 89.81 184 ARG A N 1
ATOM 1453 C CA . ARG A 1 184 ? 24.390 -3.893 -15.119 1.00 89.81 184 ARG A CA 1
ATOM 1454 C C . ARG A 1 184 ? 25.415 -3.930 -13.985 1.00 89.81 184 ARG A C 1
ATOM 1456 O O . ARG A 1 184 ? 25.961 -5.008 -13.730 1.00 89.81 184 ARG A O 1
ATOM 1463 N N . PHE A 1 185 ? 25.641 -2.811 -13.299 1.00 88.75 185 PHE A N 1
ATOM 1464 C CA . PHE A 1 185 ? 26.528 -2.715 -12.139 1.00 88.75 185 PHE A CA 1
ATOM 1465 C C . PHE A 1 185 ? 26.117 -3.701 -11.032 1.00 88.75 185 PHE A C 1
ATOM 1467 O O . PHE A 1 185 ? 26.941 -4.499 -10.575 1.00 88.75 185 PHE A O 1
ATOM 1474 N N . TYR A 1 186 ? 24.822 -3.791 -10.719 1.00 86.75 186 TYR A N 1
ATOM 1475 C CA . TYR A 1 186 ? 24.288 -4.762 -9.753 1.00 86.75 186 TYR A CA 1
ATOM 1476 C C . TYR A 1 186 ? 24.143 -6.200 -10.282 1.00 86.75 186 TYR A C 1
ATOM 1478 O O . TYR A 1 186 ? 23.618 -7.074 -9.581 1.00 86.75 186 TYR A O 1
ATOM 1486 N N . LYS A 1 187 ? 24.635 -6.489 -11.496 1.00 90.44 187 LYS A N 1
ATOM 1487 C CA . LYS A 1 187 ? 24.525 -7.798 -12.172 1.00 90.44 187 LYS A CA 1
ATOM 1488 C C . LYS A 1 187 ? 23.068 -8.245 -12.370 1.00 90.44 187 LYS A C 1
ATOM 1490 O O . LYS A 1 187 ? 22.752 -9.431 -12.257 1.00 90.44 187 LYS A O 1
ATOM 1495 N N . LYS A 1 188 ? 22.187 -7.288 -12.661 1.00 91.75 188 LYS A N 1
ATOM 1496 C CA . LYS A 1 188 ? 20.750 -7.440 -12.951 1.00 91.75 188 LYS A CA 1
ATOM 1497 C C . LYS A 1 188 ? 20.366 -7.065 -14.382 1.00 91.75 188 LYS A C 1
ATOM 1499 O O . LYS A 1 188 ? 19.189 -7.010 -14.709 1.00 91.75 188 LYS A O 1
ATOM 1504 N N . GLY A 1 189 ? 21.343 -6.907 -15.277 1.00 89.94 189 GLY A N 1
ATOM 1505 C CA . GLY A 1 189 ? 21.090 -6.612 -16.694 1.00 89.94 189 GLY A CA 1
ATOM 1506 C C . GLY A 1 189 ? 20.247 -7.662 -17.437 1.00 89.94 189 GLY A C 1
ATOM 1507 O O . GLY A 1 189 ? 19.696 -7.358 -18.489 1.00 89.94 189 GLY A O 1
ATOM 1508 N N . ASN A 1 190 ? 20.092 -8.877 -16.898 1.00 92.56 190 ASN A N 1
ATOM 1509 C CA . ASN A 1 190 ? 19.190 -9.896 -17.445 1.00 92.56 190 ASN A CA 1
ATOM 1510 C C . ASN A 1 190 ? 17.700 -9.539 -17.296 1.00 92.56 190 ASN A C 1
ATOM 1512 O O . ASN A 1 190 ? 16.893 -10.088 -18.039 1.00 92.56 190 ASN A O 1
ATOM 1516 N N . LEU A 1 191 ? 17.346 -8.630 -16.376 1.00 92.75 191 LEU A N 1
ATOM 1517 C CA . LEU A 1 191 ? 15.978 -8.126 -16.217 1.00 92.75 191 LEU A CA 1
ATOM 1518 C C . LEU A 1 191 ? 15.551 -7.222 -17.377 1.00 92.75 191 LEU A C 1
ATOM 1520 O O . LEU A 1 191 ? 14.366 -7.100 -17.637 1.00 92.75 191 LEU A O 1
ATOM 1524 N N . ILE A 1 192 ? 16.496 -6.613 -18.098 1.00 94.62 192 ILE A N 1
ATOM 1525 C CA . ILE A 1 192 ? 16.197 -5.720 -19.232 1.00 94.62 192 ILE A CA 1
ATOM 1526 C C . ILE A 1 192 ? 16.783 -6.202 -20.567 1.00 94.62 192 ILE A C 1
ATOM 1528 O O . ILE A 1 192 ? 16.527 -5.603 -21.607 1.00 94.62 192 ILE A O 1
ATOM 1532 N N . GLY A 1 193 ? 17.595 -7.260 -20.551 1.00 91.19 193 GLY A N 1
ATOM 1533 C CA . GLY A 1 193 ? 18.240 -7.818 -21.739 1.00 91.19 193 GLY A CA 1
ATOM 1534 C C . GLY A 1 193 ? 17.317 -8.694 -22.590 1.00 91.19 193 GLY A C 1
ATOM 1535 O O . GLY A 1 193 ? 16.100 -8.674 -22.455 1.00 91.19 193 GLY A O 1
ATOM 1536 N N . ASP A 1 194 ? 17.913 -9.513 -23.455 1.00 87.62 194 ASP A N 1
ATOM 1537 C CA . ASP A 1 194 ? 17.166 -10.327 -24.428 1.00 87.62 194 ASP A CA 1
ATOM 1538 C C . ASP A 1 194 ? 16.360 -11.469 -23.787 1.00 87.62 194 ASP A C 1
ATOM 1540 O O . ASP A 1 194 ? 15.403 -11.959 -24.373 1.00 87.62 194 ASP A O 1
ATOM 1544 N N . THR A 1 195 ? 16.725 -11.874 -22.567 1.00 89.44 195 THR A N 1
ATOM 1545 C CA . THR A 1 195 ? 16.030 -12.909 -21.781 1.00 89.44 195 THR A CA 1
ATOM 1546 C C . THR A 1 195 ? 14.864 -12.368 -20.952 1.00 89.44 195 THR A C 1
ATOM 1548 O O . THR A 1 195 ? 14.272 -13.116 -20.180 1.00 89.44 195 THR A O 1
ATOM 1551 N N . ALA A 1 196 ? 14.606 -11.062 -21.011 1.00 92.25 196 ALA A N 1
ATOM 1552 C CA . ALA A 1 196 ? 13.554 -10.419 -20.243 1.00 92.25 196 ALA A CA 1
ATOM 1553 C C . ALA A 1 196 ? 12.187 -10.719 -20.867 1.00 92.25 196 ALA A C 1
ATOM 1555 O O . ALA A 1 196 ? 11.952 -10.386 -22.030 1.00 92.25 196 ALA A O 1
ATOM 1556 N N . GLU A 1 197 ? 11.275 -11.322 -20.106 1.00 92.50 197 GLU A N 1
ATOM 1557 C CA . GLU A 1 197 ? 9.953 -11.721 -20.598 1.00 92.50 197 GLU A CA 1
ATOM 1558 C C . GLU A 1 197 ? 8.880 -11.555 -19.519 1.00 92.50 197 GLU A C 1
ATOM 1560 O O . GLU A 1 197 ? 9.133 -11.809 -18.340 1.00 92.50 197 GLU A O 1
ATOM 1565 N N . ASN A 1 198 ? 7.671 -11.186 -19.954 1.00 94.00 198 ASN A N 1
ATOM 1566 C CA . ASN A 1 198 ? 6.446 -11.142 -19.153 1.00 94.00 198 ASN A CA 1
ATOM 1567 C C . ASN A 1 198 ? 6.603 -10.437 -17.795 1.00 94.00 198 ASN A C 1
ATOM 1569 O O . ASN A 1 198 ? 6.370 -11.031 -16.738 1.00 94.00 198 ASN A O 1
ATOM 1573 N N . GLN A 1 199 ? 7.004 -9.169 -17.823 1.00 95.31 199 GLN A N 1
ATOM 1574 C CA . GLN A 1 199 ? 7.191 -8.373 -16.613 1.00 95.31 199 GLN A CA 1
ATOM 1575 C C . GLN A 1 199 ? 6.701 -6.936 -16.809 1.00 95.31 199 GLN A C 1
ATOM 1577 O O . GLN A 1 199 ? 6.605 -6.435 -17.935 1.00 95.31 199 GLN A O 1
ATOM 1582 N N . THR A 1 200 ? 6.439 -6.260 -15.700 1.00 96.88 200 THR A N 1
ATOM 1583 C CA . THR A 1 200 ? 6.173 -4.823 -15.679 1.00 96.88 200 THR A CA 1
ATOM 1584 C C . THR A 1 200 ? 7.334 -4.114 -14.995 1.00 96.88 200 THR A C 1
ATOM 1586 O O . THR A 1 200 ? 7.766 -4.528 -13.925 1.00 96.88 200 THR A O 1
ATOM 1589 N N . ILE A 1 201 ? 7.867 -3.078 -15.636 1.00 96.62 201 ILE A N 1
ATOM 1590 C CA . ILE A 1 201 ? 9.012 -2.297 -15.169 1.00 96.62 201 ILE A CA 1
ATOM 1591 C C . ILE A 1 201 ? 8.502 -0.909 -14.807 1.00 96.62 201 ILE A C 1
ATOM 1593 O O . ILE A 1 201 ? 7.875 -0.246 -15.633 1.00 96.62 201 ILE A O 1
ATOM 1597 N N . LEU A 1 202 ? 8.762 -0.493 -13.578 1.00 96.38 202 LEU A N 1
ATOM 1598 C CA . LEU A 1 202 ? 8.502 0.849 -13.088 1.00 96.38 202 LEU A CA 1
ATOM 1599 C C . LEU A 1 202 ? 9.796 1.651 -13.178 1.00 96.38 202 LEU A C 1
ATOM 1601 O O . LEU A 1 202 ? 10.852 1.166 -12.775 1.00 96.38 202 LEU A O 1
ATOM 1605 N N . VAL A 1 203 ? 9.715 2.834 -13.767 1.00 94.81 203 VAL A N 1
ATOM 1606 C CA . VAL A 1 203 ? 10.852 3.733 -13.951 1.00 94.81 203 VAL A CA 1
ATOM 1607 C C . VAL A 1 203 ? 10.454 5.091 -13.418 1.00 94.81 203 VAL A C 1
ATOM 1609 O O . VAL A 1 203 ? 9.373 5.587 -13.758 1.00 94.81 203 VAL A O 1
ATOM 1612 N N . ASP A 1 204 ? 11.311 5.682 -12.604 1.00 91.69 204 ASP A N 1
ATOM 1613 C CA . ASP A 1 204 ? 11.046 6.985 -12.024 1.00 91.69 204 ASP A CA 1
ATOM 1614 C C . ASP A 1 204 ? 11.462 8.074 -13.012 1.00 91.69 204 ASP A C 1
ATOM 1616 O O . ASP A 1 204 ? 12.404 7.915 -13.786 1.00 91.69 204 ASP A O 1
ATOM 1620 N N . ALA A 1 205 ? 10.725 9.185 -13.062 1.00 88.06 205 ALA A N 1
ATOM 1621 C CA . ALA A 1 205 ? 11.068 10.278 -13.972 1.00 88.06 205 ALA A CA 1
ATOM 1622 C C . ALA A 1 205 ? 12.457 10.877 -13.677 1.00 88.06 205 ALA A C 1
ATOM 1624 O O . ALA A 1 205 ? 13.090 11.388 -14.600 1.00 88.06 205 ALA A O 1
ATOM 1625 N N . SER A 1 206 ? 12.901 10.778 -12.422 1.00 84.50 206 SER A N 1
ATOM 1626 C CA . SER A 1 206 ? 14.222 11.148 -11.906 1.00 84.50 206 SER A CA 1
ATOM 1627 C C . SER A 1 206 ? 15.353 10.241 -12.406 1.00 84.50 206 SER A C 1
ATOM 1629 O O . SER A 1 206 ? 16.492 10.677 -12.433 1.00 84.50 206 SER A O 1
ATOM 1631 N N . ASP A 1 207 ? 15.063 9.030 -12.898 1.00 86.88 207 ASP A N 1
ATOM 1632 C CA . ASP A 1 207 ? 16.078 8.122 -13.466 1.00 86.88 207 ASP A CA 1
ATOM 1633 C C . ASP A 1 207 ? 16.502 8.507 -14.901 1.00 86.88 207 ASP A C 1
ATOM 1635 O O . ASP A 1 207 ? 17.272 7.788 -15.560 1.00 86.88 207 ASP A O 1
ATOM 1639 N N . ARG A 1 208 ? 15.908 9.567 -15.464 1.00 88.81 208 ARG A N 1
ATOM 1640 C CA . ARG A 1 208 ? 16.150 9.984 -16.849 1.00 88.81 208 ARG A CA 1
ATOM 1641 C C . ARG A 1 208 ? 17.532 10.623 -16.965 1.00 88.81 208 ARG A C 1
ATOM 1643 O O . ARG A 1 208 ? 17.993 11.284 -16.050 1.00 88.81 208 ARG A O 1
ATOM 1650 N N . ASP A 1 209 ? 18.175 10.451 -18.119 1.00 86.69 209 ASP A N 1
ATOM 1651 C CA . ASP A 1 209 ? 19.576 10.830 -18.342 1.00 86.69 209 ASP A CA 1
ATOM 1652 C C . ASP A 1 209 ? 19.881 12.327 -18.075 1.00 86.69 209 ASP A C 1
ATOM 1654 O O . ASP A 1 209 ? 21.050 12.646 -17.887 1.00 86.69 209 ASP A O 1
ATOM 1658 N N . ASP A 1 210 ? 18.867 13.207 -18.055 1.00 82.44 210 ASP A N 1
ATOM 1659 C CA . ASP A 1 210 ? 18.966 14.654 -17.788 1.00 82.44 210 ASP A CA 1
ATOM 1660 C C . ASP A 1 210 ? 18.741 15.068 -16.325 1.00 82.44 210 ASP A C 1
ATOM 1662 O O . ASP A 1 210 ? 18.798 16.259 -16.013 1.00 82.44 210 ASP A O 1
ATOM 1666 N N . PHE A 1 211 ? 18.481 14.115 -15.434 1.00 72.94 211 PHE A N 1
ATOM 1667 C CA . PHE A 1 211 ? 18.560 14.322 -13.994 1.00 72.94 211 PHE A CA 1
ATOM 1668 C C . PHE A 1 211 ? 19.976 13.968 -13.528 1.00 72.94 211 PHE A C 1
ATOM 1670 O O . PHE A 1 211 ? 20.510 12.911 -13.865 1.00 72.94 211 PHE A O 1
ATOM 1677 N N . PHE A 1 212 ? 20.603 14.878 -12.782 1.00 61.38 212 PHE A N 1
ATOM 1678 C CA . PHE A 1 212 ? 21.965 14.717 -12.278 1.00 61.38 212 PHE A CA 1
ATOM 1679 C C . PHE A 1 212 ? 21.954 14.718 -10.752 1.00 61.38 212 PHE A C 1
ATOM 1681 O O . PHE A 1 212 ? 21.441 15.658 -10.148 1.00 61.38 212 PHE A O 1
ATOM 1688 N N . ASP A 1 213 ? 22.567 13.701 -10.148 1.00 53.75 213 ASP A N 1
ATOM 1689 C CA . ASP A 1 213 ? 22.918 13.716 -8.729 1.00 53.75 213 ASP A CA 1
ATOM 1690 C C . ASP A 1 213 ? 24.165 14.593 -8.501 1.00 53.75 213 ASP A C 1
ATOM 1692 O O . ASP A 1 213 ? 25.068 14.646 -9.347 1.00 53.75 213 ASP A O 1
ATOM 1696 N N . ASP A 1 214 ? 24.253 15.235 -7.329 1.00 46.81 214 ASP A N 1
ATOM 1697 C CA . ASP A 1 214 ? 25.316 16.186 -6.951 1.00 46.81 214 ASP A CA 1
ATOM 1698 C C . ASP A 1 214 ? 26.754 15.648 -7.136 1.00 46.81 214 ASP A C 1
ATOM 1700 O O . ASP A 1 214 ? 27.690 16.413 -7.382 1.00 46.81 214 ASP A O 1
ATOM 1704 N N . GLU A 1 215 ? 26.962 14.327 -7.055 1.00 48.62 215 GLU A N 1
ATOM 1705 C CA . GLU A 1 215 ? 28.266 13.693 -7.308 1.00 48.62 215 GLU A CA 1
ATOM 1706 C C . GLU A 1 215 ? 28.597 13.552 -8.806 1.00 48.62 215 GLU A C 1
ATOM 1708 O O . GLU A 1 215 ? 29.768 13.668 -9.189 1.00 48.62 215 GLU A O 1
ATOM 1713 N N . GLU A 1 216 ? 27.599 13.338 -9.671 1.00 47.97 216 GLU A N 1
ATOM 1714 C CA . GLU A 1 216 ? 27.794 13.112 -11.112 1.00 47.97 216 GLU A CA 1
ATOM 1715 C C . GLU A 1 216 ? 27.931 14.428 -11.899 1.00 47.97 216 GLU A C 1
ATOM 1717 O O . GLU A 1 216 ? 28.589 14.449 -12.947 1.00 47.97 216 GLU A O 1
ATOM 1722 N N . LEU A 1 217 ? 27.451 15.546 -11.335 1.00 48.81 217 LEU A N 1
ATOM 1723 C CA . LEU A 1 217 ? 27.765 16.903 -11.800 1.00 48.81 217 LEU A CA 1
ATOM 1724 C C . LEU A 1 217 ? 29.282 17.128 -11.874 1.00 48.81 217 LEU A C 1
ATOM 1726 O O . LEU A 1 217 ? 29.772 17.662 -12.864 1.00 48.81 217 LEU A O 1
ATOM 1730 N N . SER A 1 218 ? 30.063 16.598 -10.926 1.00 45.28 218 SER A N 1
ATOM 1731 C CA . SER A 1 218 ? 31.524 16.777 -10.917 1.00 45.28 218 SER A CA 1
ATOM 1732 C C . SER A 1 218 ? 32.261 16.075 -12.077 1.00 45.28 218 SER A C 1
ATOM 1734 O O . SER A 1 218 ? 33.313 16.542 -12.530 1.00 45.28 218 SER A O 1
ATOM 1736 N N . GLU A 1 219 ? 31.716 14.969 -12.605 1.00 45.59 219 GLU A N 1
ATOM 1737 C CA . GLU A 1 219 ? 32.264 14.269 -13.778 1.00 45.59 219 GLU A CA 1
ATOM 1738 C C . GLU A 1 219 ? 31.678 14.793 -15.102 1.00 45.59 219 GLU A C 1
ATOM 1740 O O . GLU A 1 219 ? 32.386 14.813 -16.120 1.00 45.59 219 GLU A O 1
ATOM 1745 N N . ALA A 1 220 ? 30.423 15.252 -15.096 1.00 41.62 220 ALA A N 1
ATOM 1746 C CA . ALA A 1 220 ? 29.762 15.882 -16.239 1.00 41.62 220 ALA A CA 1
ATOM 1747 C C . ALA A 1 220 ? 30.327 17.287 -16.536 1.00 41.62 220 ALA A C 1
ATOM 1749 O O . ALA A 1 220 ? 30.621 17.588 -17.698 1.00 41.62 220 ALA A O 1
ATOM 1750 N N . GLU A 1 221 ? 30.618 18.091 -15.508 1.00 47.91 221 GLU A N 1
ATOM 1751 C CA . GLU A 1 221 ? 31.295 19.400 -15.594 1.00 47.91 221 GLU A CA 1
ATOM 1752 C C . GLU A 1 221 ? 32.711 19.288 -16.184 1.00 47.91 221 GLU A C 1
ATOM 1754 O O . GLU A 1 221 ? 33.195 20.180 -16.887 1.00 47.91 221 GLU A O 1
ATOM 1759 N N . ALA A 1 222 ? 33.385 18.151 -15.977 1.00 45.41 222 ALA A N 1
ATOM 1760 C CA . ALA A 1 222 ? 34.669 17.867 -16.615 1.00 45.41 222 ALA A CA 1
ATOM 1761 C C . ALA A 1 222 ? 34.535 17.518 -18.115 1.00 45.41 222 ALA A C 1
ATOM 1763 O O . ALA A 1 222 ? 35.533 17.537 -18.852 1.00 45.41 222 ALA A O 1
ATOM 1764 N N . PHE A 1 223 ? 33.329 17.179 -18.585 1.00 43.22 223 PHE A N 1
ATOM 1765 C CA . PHE A 1 223 ? 33.045 16.753 -19.959 1.00 43.22 223 PHE A CA 1
ATOM 1766 C C . PHE A 1 223 ? 32.374 17.844 -20.811 1.00 43.22 223 PHE A C 1
ATOM 1768 O O . PHE A 1 223 ? 32.632 17.903 -22.019 1.00 43.22 223 PHE A O 1
ATOM 1775 N N . ILE A 1 224 ? 31.582 18.727 -20.200 1.00 45.81 224 ILE A N 1
ATOM 1776 C CA . ILE A 1 224 ? 30.815 19.792 -20.856 1.00 45.81 224 ILE A CA 1
ATOM 1777 C C . ILE A 1 224 ? 31.093 21.078 -20.069 1.00 45.81 224 ILE A C 1
ATOM 1779 O O . ILE A 1 224 ? 30.677 21.210 -18.929 1.00 45.81 224 ILE A O 1
ATOM 1783 N N . GLY A 1 225 ? 31.901 21.978 -20.634 1.00 40.22 225 GLY A N 1
ATOM 1784 C CA . GLY A 1 225 ? 32.403 23.144 -19.903 1.00 40.22 225 GLY A CA 1
ATOM 1785 C C . GLY A 1 225 ? 31.296 24.033 -19.323 1.00 40.22 225 GLY A C 1
ATOM 1786 O O . GLY A 1 225 ? 30.335 24.318 -20.030 1.00 40.22 225 GLY A O 1
ATOM 1787 N N . GLU A 1 226 ? 31.518 24.451 -18.069 1.00 37.06 226 GLU A N 1
ATOM 1788 C CA . GLU A 1 226 ? 30.835 25.475 -17.251 1.00 37.06 226 GLU A CA 1
ATOM 1789 C C . GLU A 1 226 ? 29.426 25.888 -17.716 1.00 37.06 226 GLU A C 1
ATOM 1791 O O . GLU A 1 226 ? 29.267 26.737 -18.599 1.00 37.06 226 GLU A O 1
ATOM 1796 N N . ILE A 1 227 ? 28.406 25.345 -17.046 1.00 41.06 227 ILE A N 1
ATOM 1797 C CA . ILE A 1 227 ? 27.043 25.884 -17.034 1.00 41.06 227 ILE A CA 1
ATOM 1798 C C . ILE A 1 227 ? 26.666 26.130 -15.569 1.00 41.06 227 ILE A C 1
ATOM 1800 O O . ILE A 1 227 ? 26.658 25.199 -14.773 1.00 41.06 227 ILE A O 1
ATOM 1804 N N . ASP A 1 228 ? 26.373 27.387 -15.230 1.00 37.00 228 ASP A N 1
ATOM 1805 C CA . ASP A 1 228 ? 25.824 27.783 -13.929 1.00 37.00 228 ASP A CA 1
ATOM 1806 C C . ASP A 1 228 ? 24.350 27.344 -13.846 1.00 37.00 228 ASP A C 1
ATOM 1808 O O . ASP A 1 228 ? 23.526 27.806 -14.645 1.00 37.00 228 ASP A O 1
ATOM 1812 N N . VAL A 1 229 ? 24.002 26.485 -12.883 1.00 39.78 229 VAL A N 1
ATOM 1813 C CA . VAL A 1 229 ? 22.606 26.165 -12.536 1.00 39.78 229 VAL A CA 1
ATOM 1814 C C . VAL A 1 229 ? 22.390 26.432 -11.045 1.00 39.78 229 VAL A C 1
ATOM 1816 O O . VAL A 1 229 ? 23.137 25.939 -10.204 1.00 39.78 229 VAL A O 1
ATOM 1819 N N . ASP A 1 230 ? 21.376 27.245 -10.734 1.00 34.81 230 ASP A N 1
ATOM 1820 C CA . ASP A 1 230 ? 20.941 27.560 -9.370 1.00 34.81 230 ASP A CA 1
ATOM 1821 C C . ASP A 1 230 ? 20.252 26.333 -8.732 1.00 34.81 230 ASP A C 1
ATOM 1823 O O . ASP A 1 230 ? 19.293 25.792 -9.282 1.00 34.81 230 ASP A O 1
ATOM 1827 N N . LEU A 1 231 ? 20.751 25.910 -7.566 1.00 39.12 231 LEU A N 1
ATOM 1828 C CA . LEU A 1 231 ? 20.476 24.632 -6.881 1.00 39.12 231 LEU A CA 1
ATOM 1829 C C . LEU A 1 231 ? 19.364 24.695 -5.806 1.00 39.12 231 LEU A C 1
ATOM 1831 O O . LEU A 1 231 ? 19.290 23.831 -4.939 1.00 39.12 231 LEU A O 1
ATOM 1835 N N . ASP A 1 232 ? 18.483 25.697 -5.841 1.00 35.22 232 ASP A N 1
ATOM 1836 C CA . ASP A 1 232 ? 17.588 26.000 -4.707 1.00 35.22 232 ASP A CA 1
ATOM 1837 C C . ASP A 1 232 ? 16.184 25.339 -4.749 1.00 35.22 232 ASP A C 1
ATOM 1839 O O . ASP A 1 232 ? 15.369 25.616 -3.872 1.00 35.22 232 ASP A O 1
ATOM 1843 N N . ASP A 1 233 ? 15.876 24.448 -5.704 1.00 35.34 233 ASP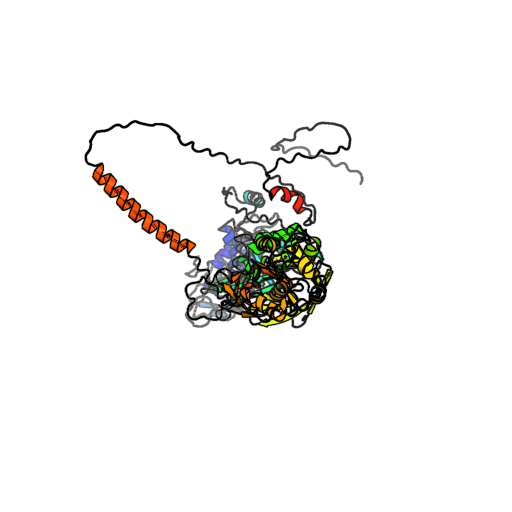 A N 1
ATOM 1844 C CA . ASP A 1 233 ? 14.516 23.884 -5.885 1.00 35.34 233 ASP A CA 1
ATOM 1845 C C . ASP A 1 233 ? 14.461 22.333 -5.903 1.00 35.34 233 ASP A C 1
ATOM 1847 O O . ASP A 1 233 ? 13.813 21.730 -6.763 1.00 35.34 233 ASP A O 1
ATOM 1851 N N . ILE A 1 234 ? 15.088 21.653 -4.933 1.00 35.75 234 ILE A N 1
ATOM 1852 C CA . ILE A 1 234 ? 14.798 20.229 -4.660 1.00 35.75 234 ILE A CA 1
ATOM 1853 C C . ILE A 1 234 ? 13.856 20.130 -3.446 1.00 35.75 234 ILE A C 1
ATOM 1855 O O . ILE A 1 234 ? 14.184 20.653 -2.379 1.00 35.75 234 ILE A O 1
ATOM 1859 N N . PRO A 1 235 ? 12.683 19.474 -3.555 1.00 32.50 235 PRO A N 1
ATOM 1860 C CA . PRO A 1 235 ? 11.823 19.234 -2.404 1.00 32.50 235 PRO A CA 1
ATOM 1861 C C . PRO A 1 235 ? 12.507 18.269 -1.425 1.00 32.50 235 PRO A C 1
ATOM 1863 O O . PRO A 1 235 ? 12.693 17.093 -1.733 1.00 32.50 235 PRO A O 1
ATOM 1866 N N . GLU A 1 236 ? 12.834 18.747 -0.224 1.00 39.38 236 GLU A N 1
ATOM 1867 C CA . GLU A 1 236 ? 13.135 17.903 0.939 1.00 39.38 236 GLU A CA 1
ATOM 1868 C C . GLU A 1 236 ? 11.863 17.152 1.372 1.00 39.38 236 GLU A C 1
ATOM 1870 O O . GLU A 1 236 ? 11.186 17.564 2.310 1.00 39.38 236 GLU A O 1
ATOM 1875 N N . ASP A 1 237 ? 11.473 16.084 0.675 1.00 37.34 237 ASP A N 1
ATOM 1876 C CA . ASP A 1 237 ? 10.288 15.310 1.070 1.00 37.34 237 ASP A CA 1
ATOM 1877 C C . ASP A 1 237 ? 10.365 13.833 0.635 1.00 37.34 237 ASP A C 1
ATOM 1879 O O . ASP A 1 237 ? 9.491 13.316 -0.050 1.00 37.34 237 ASP A O 1
ATOM 1883 N N . ASP A 1 238 ? 11.406 13.114 1.069 1.00 38.00 238 ASP A N 1
ATOM 1884 C CA . ASP A 1 238 ? 11.263 11.697 1.455 1.00 38.00 238 ASP A CA 1
ATOM 1885 C C . ASP A 1 238 ? 12.459 11.248 2.327 1.00 38.00 238 ASP A C 1
ATOM 1887 O O . ASP A 1 238 ? 13.268 10.395 1.967 1.00 38.00 238 ASP A O 1
ATOM 1891 N N . LEU A 1 239 ? 12.560 11.794 3.550 1.00 38.09 239 LEU A N 1
ATOM 1892 C CA . LEU A 1 239 ? 13.359 11.199 4.638 1.00 38.09 239 LEU A CA 1
ATOM 1893 C C . LEU A 1 239 ? 12.666 9.926 5.163 1.00 38.09 239 LEU A C 1
ATOM 1895 O O . LEU A 1 239 ? 12.311 9.793 6.335 1.00 38.09 239 LEU A O 1
ATOM 1899 N N . GLY A 1 240 ? 12.431 8.972 4.268 1.00 37.72 240 GLY A N 1
ATOM 1900 C CA . GLY A 1 240 ? 12.149 7.598 4.628 1.00 37.72 240 GLY A CA 1
ATOM 1901 C C . GLY A 1 240 ? 13.479 6.892 4.819 1.00 37.72 240 GLY A C 1
ATOM 1902 O O . GLY A 1 240 ? 14.053 6.429 3.842 1.00 37.72 240 GLY A O 1
ATOM 1903 N N . ALA A 1 241 ? 13.965 6.793 6.059 1.00 42.53 241 ALA A N 1
ATOM 1904 C CA . ALA A 1 241 ? 15.088 5.918 6.389 1.00 42.53 241 ALA A CA 1
ATOM 1905 C C . ALA A 1 241 ? 14.800 4.514 5.820 1.00 42.53 241 ALA A C 1
ATOM 1907 O O . ALA A 1 241 ? 13.894 3.802 6.278 1.00 42.53 241 ALA A O 1
ATOM 1908 N N . SER A 1 242 ? 15.469 4.165 4.719 1.00 49.78 242 SER A N 1
ATOM 1909 C CA . SER A 1 242 ? 15.094 3.011 3.916 1.00 49.78 242 SER A CA 1
ATOM 1910 C C . SER A 1 242 ? 15.679 1.755 4.557 1.00 49.78 242 SER A C 1
ATOM 1912 O O . SER A 1 242 ? 16.880 1.516 4.585 1.00 49.78 242 SER A O 1
ATOM 1914 N N . SER A 1 243 ? 14.809 0.879 5.067 1.00 57.97 243 SER A N 1
ATOM 1915 C CA . SER A 1 243 ? 15.217 -0.434 5.611 1.00 57.97 243 SER A CA 1
ATOM 1916 C C . SER A 1 243 ? 15.737 -1.420 4.540 1.00 57.97 243 SER A C 1
ATOM 1918 O O . SER A 1 243 ? 15.827 -2.630 4.782 1.00 57.97 243 SER A O 1
ATOM 1920 N N . PHE A 1 244 ? 16.011 -0.921 3.333 1.00 72.38 244 PHE A N 1
ATOM 1921 C CA . PHE A 1 244 ? 16.366 -1.666 2.136 1.00 72.38 244 PHE A CA 1
ATOM 1922 C C . PHE A 1 244 ? 17.514 -0.961 1.412 1.00 72.38 244 PHE A C 1
ATOM 1924 O O . PHE A 1 244 ? 17.496 0.246 1.221 1.00 72.38 244 PHE A O 1
ATOM 1931 N N . SER A 1 245 ? 18.491 -1.738 0.952 1.00 80.69 245 SER A N 1
ATOM 1932 C CA . SER A 1 245 ? 19.566 -1.240 0.082 1.00 80.69 245 SER A CA 1
ATOM 1933 C C . SER A 1 245 ? 19.037 -0.794 -1.286 1.00 80.69 245 SER A C 1
ATOM 1935 O O . SER A 1 245 ? 18.052 -1.355 -1.769 1.00 80.69 245 SER A O 1
ATOM 1937 N N . ASN A 1 246 ? 19.768 0.082 -1.984 1.00 81.25 246 ASN A N 1
ATOM 1938 C CA . ASN A 1 246 ? 19.456 0.492 -3.367 1.00 81.25 246 ASN A CA 1
ATOM 1939 C C . ASN A 1 246 ? 19.258 -0.718 -4.293 1.00 81.25 246 ASN A C 1
ATOM 1941 O O . ASN A 1 246 ? 18.319 -0.791 -5.078 1.00 81.25 246 ASN A O 1
ATOM 1945 N N . ARG A 1 247 ? 20.064 -1.773 -4.111 1.00 83.62 247 ARG A N 1
ATOM 1946 C CA . ARG A 1 247 ? 19.891 -3.031 -4.848 1.00 83.62 247 ARG A CA 1
ATOM 1947 C C . ARG A 1 247 ? 18.522 -3.679 -4.613 1.00 83.62 247 ARG A C 1
ATOM 1949 O O . ARG A 1 247 ? 18.004 -4.325 -5.518 1.00 83.62 247 ARG A O 1
ATOM 1956 N N . GLN A 1 248 ? 17.980 -3.615 -3.401 1.00 87.00 248 GLN A N 1
ATOM 1957 C CA . GLN A 1 248 ? 16.651 -4.152 -3.091 1.00 87.00 248 GLN A CA 1
ATOM 1958 C C . GLN A 1 248 ? 15.547 -3.237 -3.621 1.00 87.00 248 GLN A C 1
ATOM 1960 O O . GLN A 1 248 ? 14.576 -3.759 -4.161 1.00 87.00 248 GLN A O 1
ATOM 1965 N N . GLN A 1 249 ? 15.738 -1.920 -3.530 1.00 87.38 249 GLN A N 1
ATOM 1966 C CA . GLN A 1 249 ? 14.849 -0.913 -4.107 1.00 87.38 249 GLN A CA 1
ATOM 1967 C C . GLN A 1 249 ? 14.648 -1.153 -5.610 1.00 87.38 249 GLN A C 1
ATOM 1969 O O . GLN A 1 249 ? 13.524 -1.361 -6.054 1.00 87.38 249 GLN A O 1
ATOM 1974 N N . ILE A 1 250 ? 15.733 -1.321 -6.370 1.00 89.25 250 ILE A N 1
ATOM 1975 C CA . ILE A 1 250 ? 15.664 -1.626 -7.809 1.00 89.25 250 ILE A CA 1
ATOM 1976 C C . ILE A 1 250 ? 14.867 -2.902 -8.090 1.00 89.25 250 ILE A C 1
ATOM 1978 O O . ILE A 1 250 ? 14.109 -2.957 -9.048 1.00 89.25 250 ILE A O 1
ATOM 1982 N N . MET A 1 251 ? 15.014 -3.952 -7.275 1.00 92.25 251 MET A N 1
ATOM 1983 C CA . MET A 1 251 ? 14.270 -5.203 -7.488 1.00 92.25 251 MET A CA 1
ATOM 1984 C C . MET A 1 251 ? 12.761 -5.038 -7.268 1.00 92.25 251 MET A C 1
ATOM 1986 O O . MET A 1 251 ? 11.993 -5.838 -7.800 1.00 92.25 251 MET A O 1
ATOM 1990 N N . TYR A 1 252 ? 12.339 -4.041 -6.488 1.00 93.94 252 TYR A N 1
ATOM 1991 C CA . TYR A 1 252 ? 10.930 -3.742 -6.246 1.00 93.94 252 TYR A CA 1
ATOM 1992 C C . TYR A 1 252 ? 10.266 -3.051 -7.443 1.00 93.94 252 TYR A C 1
ATOM 1994 O O . TYR A 1 252 ? 9.081 -3.261 -7.689 1.00 93.94 252 TYR A O 1
ATOM 2002 N N . ASN A 1 253 ? 11.052 -2.335 -8.252 1.00 94.12 253 ASN A N 1
ATOM 2003 C CA . ASN A 1 253 ? 10.598 -1.685 -9.483 1.00 94.12 253 ASN A CA 1
ATOM 2004 C C . ASN A 1 253 ? 10.227 -2.692 -10.595 1.00 94.12 253 ASN A C 1
ATOM 2006 O O . ASN A 1 253 ? 9.654 -2.310 -11.613 1.00 94.12 253 ASN A O 1
ATOM 2010 N N . PHE A 1 254 ? 10.527 -3.985 -10.422 1.00 95.50 254 PHE A N 1
ATOM 2011 C CA . PHE A 1 254 ? 10.151 -5.044 -11.362 1.00 95.50 254 PHE A CA 1
ATOM 2012 C C . PHE A 1 254 ? 9.025 -5.895 -10.782 1.00 95.50 254 PHE A C 1
ATOM 2014 O O . PHE A 1 254 ? 9.172 -6.487 -9.713 1.00 95.50 254 PHE A O 1
ATOM 2021 N N . ILE A 1 255 ? 7.932 -6.007 -11.528 1.00 96.19 255 ILE A N 1
ATOM 2022 C CA . ILE A 1 255 ? 6.727 -6.758 -11.174 1.00 96.19 255 ILE A CA 1
ATOM 2023 C C . ILE A 1 255 ? 6.581 -7.960 -12.108 1.00 96.19 255 ILE A C 1
ATOM 2025 O O . ILE A 1 255 ? 6.819 -7.866 -13.316 1.00 96.19 255 ILE A O 1
ATOM 2029 N N . ASP A 1 256 ? 6.159 -9.088 -11.553 1.00 93.50 256 ASP A N 1
ATOM 2030 C CA . ASP A 1 256 ? 5.896 -10.319 -12.285 1.00 93.50 256 ASP A CA 1
ATOM 2031 C C . ASP A 1 256 ? 4.584 -10.210 -13.068 1.00 93.50 256 ASP A C 1
ATOM 2033 O O . ASP A 1 256 ? 3.515 -9.969 -12.509 1.00 93.50 256 ASP A O 1
ATOM 2037 N N . GLY A 1 257 ? 4.666 -10.428 -14.382 1.00 91.62 257 GLY A N 1
ATOM 2038 C CA . GLY A 1 257 ? 3.538 -10.320 -15.300 1.00 91.62 257 GLY A CA 1
ATOM 2039 C C . GLY A 1 257 ? 3.480 -8.985 -16.043 1.00 91.62 257 GLY A C 1
ATOM 2040 O O . GLY A 1 257 ? 3.803 -7.917 -15.520 1.00 91.62 257 GLY A O 1
ATOM 2041 N N . CYS A 1 258 ? 3.053 -9.049 -17.301 1.00 92.94 258 CYS A N 1
ATOM 2042 C CA . CYS A 1 258 ? 2.792 -7.878 -18.128 1.00 92.94 258 CYS A CA 1
ATOM 2043 C C . CYS A 1 258 ? 1.430 -7.265 -17.790 1.00 92.94 258 CYS A C 1
ATOM 2045 O O . CYS A 1 258 ? 0.390 -7.888 -18.024 1.00 92.94 258 CYS A O 1
ATOM 2047 N N . VAL A 1 259 ? 1.422 -6.035 -17.276 1.00 91.94 259 VAL A N 1
ATOM 2048 C CA . VAL A 1 259 ? 0.198 -5.340 -16.873 1.00 91.94 259 VAL A CA 1
ATOM 2049 C C . VAL A 1 259 ? -0.024 -4.124 -17.762 1.00 91.94 259 VAL A C 1
ATOM 2051 O O . VAL A 1 259 ? 0.715 -3.147 -17.706 1.00 91.94 259 VAL A O 1
ATOM 2054 N N . ASN A 1 260 ? -1.093 -4.142 -18.558 1.00 92.12 260 ASN A N 1
ATOM 2055 C CA . ASN A 1 260 ? -1.513 -3.004 -19.377 1.00 92.12 260 ASN A CA 1
ATOM 2056 C C . ASN A 1 260 ? -2.892 -2.513 -18.920 1.00 92.12 260 ASN A C 1
ATOM 2058 O O . ASN A 1 260 ? -3.922 -2.905 -19.468 1.00 92.12 260 ASN A O 1
ATOM 2062 N N . VAL A 1 261 ? -2.904 -1.668 -17.886 1.00 90.00 261 VAL A N 1
ATOM 2063 C CA . VAL A 1 261 ? -4.135 -1.174 -17.251 1.00 90.00 261 VAL A CA 1
ATOM 2064 C C . VAL A 1 261 ? -5.066 -0.448 -18.232 1.00 90.00 261 VAL A C 1
ATOM 2066 O O . VAL A 1 261 ? -6.264 -0.728 -18.186 1.00 90.00 261 VAL A O 1
ATOM 2069 N N . PRO A 1 262 ? -4.588 0.410 -19.160 1.00 88.81 262 PRO A N 1
ATOM 2070 C CA . PRO A 1 262 ? -5.448 1.027 -20.176 1.00 88.81 262 PRO A CA 1
ATOM 2071 C C . PRO A 1 262 ? -6.294 0.058 -21.009 1.00 88.81 262 PRO A C 1
ATOM 2073 O O . PRO A 1 262 ? -7.364 0.454 -21.461 1.00 88.81 262 PRO A O 1
ATOM 2076 N N . ASN A 1 263 ? -5.853 -1.192 -21.184 1.00 89.25 263 ASN A N 1
ATOM 2077 C CA . ASN A 1 263 ? -6.617 -2.223 -21.894 1.00 89.25 263 ASN A CA 1
ATOM 2078 C C . ASN A 1 263 ? -7.598 -2.991 -20.989 1.00 89.25 263 ASN A C 1
ATOM 2080 O O . ASN A 1 263 ? -8.457 -3.707 -21.496 1.00 89.25 263 ASN A O 1
ATOM 2084 N N . LEU A 1 264 ? -7.457 -2.874 -19.666 1.00 87.50 264 LEU A N 1
ATOM 2085 C CA . LEU A 1 264 ? -8.257 -3.587 -18.663 1.00 87.50 264 LEU A CA 1
ATOM 2086 C C . LEU A 1 264 ? -9.416 -2.737 -18.128 1.00 87.50 264 LEU A C 1
ATOM 2088 O O . LEU A 1 264 ? -10.433 -3.279 -17.693 1.00 87.50 264 LEU A O 1
ATOM 2092 N N . VAL A 1 265 ? -9.282 -1.409 -18.185 1.00 89.06 265 VAL A N 1
ATOM 2093 C CA . VAL A 1 265 ? -10.349 -0.481 -17.801 1.00 89.06 265 VAL A CA 1
ATOM 2094 C C . VAL A 1 265 ? -11.097 0.050 -19.016 1.00 89.06 265 VAL A C 1
ATOM 2096 O O . VAL A 1 265 ? -10.518 0.396 -20.045 1.00 89.06 265 VAL A O 1
ATOM 2099 N N . SER A 1 266 ? -12.413 0.145 -18.891 1.00 86.88 266 SER A N 1
ATOM 2100 C CA . SER A 1 266 ? -13.304 0.618 -19.947 1.00 86.88 266 SER A CA 1
ATOM 2101 C C . SER A 1 266 ? -14.493 1.372 -19.348 1.00 86.88 266 SER A C 1
ATOM 2103 O O . SER A 1 266 ? -14.577 1.565 -18.139 1.00 86.88 266 SER A O 1
ATOM 2105 N N . ARG A 1 267 ? -15.446 1.813 -20.177 1.00 82.31 267 ARG A N 1
ATOM 2106 C CA . ARG A 1 267 ? -16.707 2.374 -19.657 1.00 82.31 267 ARG A CA 1
ATOM 2107 C C . ARG A 1 267 ? -17.539 1.341 -18.897 1.00 82.31 267 ARG A C 1
ATOM 2109 O O . ARG A 1 267 ? -18.240 1.727 -17.968 1.00 82.31 267 ARG A O 1
ATOM 2116 N N . ASP A 1 268 ? -17.443 0.073 -19.288 1.00 82.19 268 ASP A N 1
ATOM 2117 C CA . ASP A 1 268 ? -18.192 -1.030 -18.680 1.00 82.19 268 ASP A CA 1
ATOM 2118 C C . ASP A 1 268 ? -17.482 -1.555 -17.422 1.00 82.19 268 ASP A C 1
ATOM 2120 O O . ASP A 1 268 ? -18.129 -1.946 -16.455 1.00 82.19 268 ASP A O 1
ATOM 2124 N N . THR A 1 269 ? -16.149 -1.479 -17.407 1.00 82.62 269 THR A N 1
ATOM 2125 C CA . THR A 1 269 ? -15.272 -1.824 -16.278 1.00 82.62 269 THR A CA 1
ATOM 2126 C C . THR A 1 269 ? -14.446 -0.600 -15.862 1.00 82.62 269 THR A C 1
ATOM 2128 O O . THR A 1 269 ? -13.257 -0.506 -16.175 1.00 82.62 269 THR A O 1
ATOM 2131 N N . PRO A 1 270 ? -15.046 0.398 -15.183 1.00 82.19 270 PRO A N 1
ATOM 2132 C CA . PRO A 1 270 ? -14.385 1.679 -14.921 1.00 82.19 270 PRO A CA 1
ATOM 2133 C C . PRO A 1 270 ? -13.245 1.598 -13.900 1.00 82.19 270 PRO A C 1
ATOM 2135 O O . PRO A 1 270 ? -12.543 2.590 -13.697 1.00 82.19 270 PRO A O 1
ATOM 2138 N N . ARG A 1 271 ? -13.081 0.454 -13.231 1.00 82.12 271 ARG A N 1
ATOM 2139 C CA . ARG A 1 271 ? -12.091 0.223 -12.182 1.00 82.12 271 ARG A CA 1
ATOM 2140 C C . ARG A 1 271 ? -11.407 -1.124 -12.376 1.00 82.12 271 ARG A C 1
ATOM 2142 O O . ARG A 1 271 ? -12.044 -2.078 -12.811 1.00 82.12 271 ARG A O 1
ATOM 2149 N N . TYR A 1 272 ? -10.128 -1.181 -12.036 1.00 85.69 272 TYR A N 1
ATOM 2150 C CA . TYR A 1 272 ? -9.317 -2.394 -12.027 1.00 85.69 272 TYR A CA 1
ATOM 2151 C C . TYR A 1 272 ? -8.410 -2.373 -10.801 1.00 85.69 272 TYR A C 1
ATOM 2153 O O . TYR A 1 272 ? -7.789 -1.345 -10.533 1.00 85.69 272 TYR A O 1
ATOM 2161 N N . HIS A 1 273 ? -8.319 -3.493 -10.086 1.00 84.44 273 HIS A N 1
ATOM 2162 C CA . HIS A 1 273 ? -7.488 -3.633 -8.893 1.00 84.44 273 HIS A CA 1
ATOM 2163 C C . HIS A 1 273 ? -6.920 -5.046 -8.821 1.00 84.44 273 HIS A C 1
ATOM 2165 O O . HIS A 1 273 ? -7.677 -6.009 -8.949 1.00 84.44 273 HIS A O 1
ATOM 2171 N N . ARG A 1 274 ? -5.607 -5.174 -8.617 1.00 86.31 274 ARG A N 1
ATOM 2172 C CA . ARG A 1 274 ? -4.958 -6.470 -8.393 1.00 86.31 274 ARG A CA 1
ATOM 2173 C C . ARG A 1 274 ? -3.616 -6.314 -7.675 1.00 86.31 274 ARG A C 1
ATOM 2175 O O . ARG A 1 274 ? -2.899 -5.338 -7.909 1.00 86.31 274 ARG A O 1
ATOM 2182 N N . LEU A 1 275 ? -3.275 -7.287 -6.833 1.00 89.44 275 LEU A N 1
ATOM 2183 C CA . LEU A 1 275 ? -1.948 -7.435 -6.242 1.00 89.44 275 LEU A CA 1
ATOM 2184 C C . LEU A 1 275 ? -1.071 -8.311 -7.141 1.00 89.44 275 LEU A C 1
ATOM 2186 O O . LEU A 1 275 ? -1.511 -9.338 -7.648 1.00 89.44 275 LEU A O 1
ATOM 2190 N N . PHE A 1 276 ? 0.179 -7.905 -7.336 1.00 91.81 276 PHE A N 1
ATOM 2191 C CA . PHE A 1 276 ? 1.174 -8.661 -8.093 1.00 91.81 276 PHE A CA 1
ATOM 2192 C C . PHE A 1 276 ? 2.433 -8.867 -7.258 1.00 91.81 276 PHE A C 1
ATOM 2194 O O . PHE A 1 276 ? 2.738 -8.058 -6.385 1.00 91.81 276 PHE A O 1
ATOM 2201 N N . ASP A 1 277 ? 3.183 -9.933 -7.526 1.00 93.38 277 ASP A N 1
ATOM 2202 C CA . ASP A 1 277 ? 4.496 -10.140 -6.914 1.00 93.38 277 ASP A CA 1
ATOM 2203 C C . ASP A 1 277 ? 5.552 -9.250 -7.573 1.00 93.38 277 ASP A C 1
ATOM 2205 O O . ASP A 1 277 ? 5.627 -9.164 -8.797 1.00 93.38 277 ASP A O 1
ATOM 2209 N N . SER A 1 278 ? 6.396 -8.605 -6.770 1.00 95.12 278 SER A N 1
ATOM 2210 C CA . SER A 1 278 ? 7.630 -7.983 -7.257 1.00 95.12 278 SER A CA 1
ATOM 2211 C C . SER A 1 278 ? 8.769 -8.999 -7.352 1.00 95.12 278 SER A C 1
ATOM 2213 O O . SER A 1 278 ? 8.746 -10.064 -6.732 1.00 95.12 278 SER A O 1
ATOM 2215 N N . LYS A 1 279 ? 9.848 -8.639 -8.050 1.00 93.19 279 LYS A N 1
ATOM 2216 C CA . LYS A 1 279 ? 11.093 -9.422 -8.069 1.00 93.19 279 LYS A CA 1
ATOM 2217 C C . LYS A 1 279 ? 11.905 -9.278 -6.769 1.00 93.19 279 LYS A C 1
ATOM 2219 O O . LYS A 1 279 ? 12.939 -9.942 -6.620 1.00 93.19 279 LYS A O 1
ATOM 2224 N N . LEU A 1 280 ? 11.480 -8.430 -5.825 1.00 92.44 280 LEU A N 1
ATOM 2225 C CA . LEU A 1 280 ? 12.078 -8.313 -4.495 1.00 92.44 280 LEU A CA 1
ATOM 2226 C C . LEU A 1 280 ? 11.525 -9.411 -3.579 1.00 92.44 280 LEU A C 1
ATOM 2228 O O . LEU A 1 280 ? 10.415 -9.311 -3.067 1.00 92.44 280 LEU A O 1
ATOM 2232 N N . CYS A 1 281 ? 12.335 -10.437 -3.310 1.00 90.38 281 CYS A N 1
ATOM 2233 C CA . CYS A 1 281 ? 11.954 -11.536 -2.420 1.00 90.38 281 CYS A CA 1
ATOM 2234 C C . CYS A 1 281 ? 12.919 -11.660 -1.240 1.00 90.38 281 CYS A C 1
ATOM 2236 O O . CYS A 1 281 ? 14.128 -11.836 -1.428 1.00 90.38 281 CYS A O 1
ATOM 2238 N N . LEU A 1 282 ? 12.388 -11.602 -0.013 1.00 86.00 282 LEU A N 1
ATOM 2239 C CA . LEU A 1 282 ? 13.170 -11.688 1.225 1.00 86.00 282 LEU A CA 1
ATOM 2240 C C . LEU A 1 282 ? 12.692 -12.844 2.100 1.00 86.00 282 LEU A C 1
ATOM 2242 O O . LEU A 1 282 ? 11.896 -12.670 3.021 1.00 86.00 282 LEU A O 1
ATOM 2246 N N . ARG A 1 283 ? 13.297 -14.017 1.885 1.00 83.12 283 ARG A N 1
ATOM 2247 C CA . ARG A 1 283 ? 13.010 -15.231 2.670 1.00 83.12 283 ARG A CA 1
ATOM 2248 C C . ARG A 1 283 ? 13.238 -15.081 4.174 1.00 83.12 283 ARG A C 1
ATOM 2250 O O . ARG A 1 283 ? 12.616 -15.765 4.967 1.00 83.12 283 ARG A O 1
ATOM 2257 N N . LYS A 1 284 ? 14.159 -14.198 4.574 1.00 79.81 284 LYS A N 1
ATOM 2258 C CA . LYS A 1 284 ? 14.452 -13.952 5.993 1.00 79.81 284 LYS A CA 1
ATOM 2259 C C . LYS A 1 284 ? 13.368 -13.140 6.707 1.00 79.81 284 LYS A C 1
ATOM 2261 O O . LYS A 1 284 ? 13.305 -13.184 7.927 1.00 79.81 284 LYS A O 1
ATOM 2266 N N . ARG A 1 285 ? 12.547 -12.402 5.955 1.00 80.38 285 ARG A N 1
ATOM 2267 C CA . ARG A 1 285 ? 11.600 -11.431 6.508 1.00 80.38 285 ARG A CA 1
ATOM 2268 C C . ARG A 1 285 ? 10.149 -11.881 6.345 1.00 80.38 285 ARG A C 1
ATOM 2270 O O . ARG A 1 285 ? 9.439 -11.914 7.339 1.00 80.38 285 ARG A O 1
ATOM 2277 N N . ILE A 1 286 ? 9.744 -12.248 5.126 1.00 83.06 286 ILE A N 1
ATOM 2278 C CA . ILE A 1 286 ? 8.340 -12.525 4.767 1.00 83.06 286 ILE A CA 1
ATOM 2279 C C . ILE A 1 286 ? 8.112 -13.885 4.072 1.00 83.06 286 ILE A C 1
ATOM 2281 O O . ILE A 1 286 ? 7.034 -14.127 3.543 1.00 83.06 286 ILE A O 1
ATOM 2285 N N . ASP A 1 287 ? 9.147 -14.727 3.972 1.00 83.56 287 ASP A N 1
ATOM 2286 C CA . ASP A 1 287 ? 9.188 -16.004 3.222 1.00 83.56 287 ASP A CA 1
ATOM 2287 C C . ASP A 1 287 ? 8.649 -15.956 1.778 1.00 83.56 287 ASP A C 1
ATOM 2289 O O . ASP A 1 287 ? 8.297 -16.969 1.181 1.00 83.56 287 ASP A O 1
ATOM 2293 N N . SER A 1 288 ? 8.576 -14.765 1.189 1.00 87.75 288 SER A N 1
ATOM 2294 C CA . SER A 1 288 ? 7.885 -14.524 -0.076 1.00 87.75 288 SER A CA 1
ATOM 2295 C C . SER A 1 288 ? 8.439 -13.285 -0.786 1.00 87.75 288 SER A C 1
ATOM 2297 O O . SER A 1 288 ? 9.473 -12.719 -0.393 1.00 87.75 288 SER A O 1
ATOM 2299 N N . CYS A 1 289 ? 7.797 -12.918 -1.892 1.00 91.62 289 CYS A N 1
ATOM 2300 C CA . CYS A 1 289 ? 8.087 -11.705 -2.637 1.00 91.62 289 CYS A CA 1
ATOM 2301 C C . CYS A 1 289 ? 7.162 -10.574 -2.184 1.00 91.62 289 CYS A C 1
ATOM 2303 O O . CYS A 1 289 ? 6.008 -10.805 -1.831 1.00 91.62 289 CYS A O 1
ATOM 2305 N N . PHE A 1 290 ? 7.681 -9.348 -2.156 1.00 92.50 290 PHE A N 1
ATOM 2306 C CA . PHE A 1 290 ? 6.881 -8.190 -1.776 1.00 92.50 290 PHE A CA 1
ATOM 2307 C C . PHE A 1 290 ? 5.810 -7.948 -2.832 1.00 92.50 290 PHE A C 1
ATOM 2309 O O . PHE A 1 290 ? 6.113 -7.955 -4.026 1.00 92.50 290 PHE A O 1
ATOM 2316 N N . LYS A 1 291 ? 4.574 -7.714 -2.393 1.00 92.75 291 LYS A N 1
ATOM 2317 C CA . LYS A 1 291 ? 3.468 -7.393 -3.291 1.00 92.75 291 LYS A CA 1
ATOM 2318 C C . LYS A 1 291 ? 3.536 -5.936 -3.740 1.00 92.75 291 LYS A C 1
ATOM 2320 O O . LYS A 1 291 ? 3.944 -5.069 -2.973 1.00 92.75 291 LYS A O 1
ATOM 2325 N N . VAL A 1 292 ? 3.082 -5.683 -4.960 1.00 93.44 292 VAL A N 1
ATOM 2326 C CA . VAL A 1 292 ? 2.805 -4.353 -5.501 1.00 93.44 292 VAL A CA 1
ATOM 2327 C C . VAL A 1 292 ? 1.336 -4.296 -5.870 1.00 93.44 292 VAL A C 1
ATOM 2329 O O . VAL A 1 292 ? 0.817 -5.172 -6.568 1.00 93.44 292 VAL A O 1
ATOM 2332 N N . LYS A 1 293 ? 0.658 -3.253 -5.406 1.00 91.50 293 LYS A N 1
ATOM 2333 C CA . LYS A 1 293 ? -0.745 -3.030 -5.722 1.00 91.50 293 LYS A CA 1
ATOM 2334 C C . LYS A 1 293 ? -0.871 -2.216 -6.993 1.00 91.50 293 LYS A C 1
ATOM 2336 O O . LYS A 1 293 ? -0.288 -1.140 -7.078 1.00 91.50 293 LYS A O 1
ATOM 2341 N N . VAL A 1 294 ? -1.643 -2.708 -7.955 1.00 91.69 294 VAL A N 1
ATOM 2342 C CA . VAL A 1 294 ? -1.898 -2.015 -9.220 1.00 91.69 294 VAL A CA 1
ATOM 2343 C C . VAL A 1 294 ? -3.374 -1.675 -9.305 1.00 91.69 294 VAL A C 1
ATOM 2345 O O . VAL A 1 294 ? -4.226 -2.567 -9.275 1.00 91.69 294 VAL A O 1
ATOM 2348 N N . SER A 1 295 ? -3.678 -0.386 -9.433 1.00 88.50 295 SER A N 1
ATOM 2349 C CA . SER A 1 295 ? -5.041 0.105 -9.586 1.00 88.50 295 SER A CA 1
ATOM 2350 C C . SER A 1 295 ? -5.200 0.999 -10.814 1.00 88.50 295 SER A C 1
ATOM 2352 O O . SER A 1 295 ? -4.284 1.697 -11.251 1.00 88.50 295 SER A O 1
ATOM 2354 N N . GLY A 1 296 ? -6.383 0.941 -11.418 1.00 89.00 296 GLY A N 1
ATOM 2355 C CA . GLY A 1 296 ? -6.737 1.680 -12.620 1.00 89.00 296 GLY A CA 1
ATOM 2356 C C . GLY A 1 296 ? -8.121 2.286 -12.500 1.00 89.00 296 GLY A C 1
ATOM 2357 O O . GLY A 1 296 ? -9.064 1.590 -12.131 1.00 89.00 296 GLY A O 1
ATOM 2358 N N . VAL A 1 297 ? -8.256 3.564 -12.848 1.00 86.94 297 VAL A N 1
ATOM 2359 C CA . VAL A 1 297 ? -9.542 4.271 -12.848 1.00 86.94 297 VAL A CA 1
ATOM 2360 C C . VAL A 1 297 ? -9.771 4.928 -14.202 1.00 86.94 297 VAL A C 1
ATOM 2362 O O . VAL A 1 297 ? -8.958 5.727 -14.671 1.00 86.94 297 VAL A O 1
ATOM 2365 N N . TYR A 1 298 ? -10.912 4.628 -14.816 1.00 87.06 298 TYR A N 1
ATOM 2366 C CA . TYR A 1 298 ? -11.385 5.292 -16.023 1.00 87.06 298 TYR A CA 1
ATOM 2367 C C . TYR A 1 298 ? -12.351 6.423 -15.658 1.00 87.06 298 TYR A C 1
ATOM 2369 O O . TYR A 1 298 ? -13.474 6.191 -15.205 1.00 87.06 298 TYR A O 1
ATOM 2377 N N . HIS A 1 299 ? -11.929 7.671 -15.862 1.00 83.38 299 HIS A N 1
ATOM 2378 C CA . HIS A 1 299 ? -12.740 8.853 -15.571 1.00 83.38 299 HIS A CA 1
ATOM 2379 C C . HIS A 1 299 ? -12.519 9.950 -16.621 1.00 83.38 299 HIS A C 1
ATOM 2381 O O . HIS A 1 299 ? -11.395 10.218 -17.034 1.00 83.38 299 HIS A O 1
ATOM 2387 N N . ASN A 1 300 ? -13.588 10.624 -17.061 1.00 82.88 300 ASN A N 1
ATOM 2388 C CA . ASN A 1 300 ? -13.530 11.697 -18.070 1.00 82.88 300 ASN A CA 1
ATOM 2389 C C . ASN A 1 300 ? -12.799 11.312 -19.374 1.00 82.88 300 ASN A C 1
ATOM 2391 O O . ASN A 1 300 ? -12.002 12.094 -19.893 1.00 82.88 300 ASN A O 1
ATOM 2395 N N . ASN A 1 301 ? -13.059 10.112 -19.911 1.00 83.06 301 ASN A N 1
ATOM 2396 C CA . ASN A 1 301 ? -12.363 9.566 -21.088 1.00 83.06 301 ASN A CA 1
ATOM 2397 C C . ASN A 1 301 ? -10.828 9.458 -20.929 1.00 83.06 301 ASN A C 1
ATOM 2399 O O . ASN A 1 301 ? -10.115 9.340 -21.925 1.00 83.06 301 ASN A O 1
ATOM 2403 N N . LYS A 1 302 ? -10.308 9.495 -19.699 1.00 85.62 302 LYS A N 1
ATOM 2404 C CA . LYS A 1 302 ? -8.894 9.288 -19.392 1.00 85.62 302 LYS A CA 1
ATOM 2405 C C . LYS A 1 302 ? -8.748 8.126 -18.420 1.00 85.62 302 LYS A C 1
ATOM 2407 O O . LYS A 1 302 ? -9.527 7.998 -17.476 1.00 85.62 302 LYS A O 1
ATOM 2412 N N . THR A 1 303 ? -7.732 7.310 -18.651 1.00 87.75 303 THR A N 1
ATOM 2413 C CA . THR A 1 303 ? -7.311 6.278 -17.708 1.00 87.75 303 THR A CA 1
ATOM 2414 C C . THR A 1 303 ? -6.230 6.855 -16.812 1.00 87.75 303 THR A C 1
ATOM 2416 O O . THR A 1 303 ? -5.268 7.436 -17.312 1.00 87.75 303 THR A O 1
ATOM 2419 N N . LYS A 1 304 ? -6.397 6.699 -15.502 1.00 88.88 304 LYS A N 1
ATOM 2420 C CA . LYS A 1 304 ? -5.349 6.928 -14.511 1.00 88.88 304 LYS A CA 1
ATOM 2421 C C . LYS A 1 304 ? -4.906 5.592 -13.941 1.00 88.88 304 LYS A C 1
ATOM 2423 O O . LYS A 1 304 ? -5.756 4.747 -13.661 1.00 88.88 304 LYS A O 1
ATOM 2428 N N . VAL A 1 305 ? -3.601 5.419 -13.788 1.00 91.00 305 VAL A N 1
ATOM 2429 C CA . VAL A 1 305 ? -2.985 4.203 -13.255 1.00 91.00 305 VAL A CA 1
ATOM 2430 C C . VAL A 1 305 ? -2.212 4.580 -12.004 1.00 91.00 305 VAL A C 1
ATOM 2432 O O . VAL A 1 305 ? -1.505 5.588 -12.012 1.00 91.00 305 VAL A O 1
ATOM 2435 N N . PHE A 1 306 ? -2.354 3.784 -10.951 1.00 89.44 306 PHE A N 1
ATOM 2436 C CA . PHE A 1 306 ? -1.658 3.988 -9.691 1.00 89.44 306 PHE A CA 1
ATOM 2437 C C . PHE A 1 306 ? -0.996 2.696 -9.227 1.00 89.44 306 PHE A C 1
ATOM 2439 O O . PHE A 1 306 ? -1.572 1.609 -9.333 1.00 89.44 306 PHE A O 1
ATOM 2446 N N . PHE A 1 307 ? 0.197 2.837 -8.664 1.00 90.81 307 PHE A N 1
ATOM 2447 C CA . PHE A 1 307 ? 0.898 1.780 -7.951 1.00 90.81 307 PHE A CA 1
ATOM 2448 C C . PHE A 1 307 ? 0.904 2.101 -6.452 1.00 90.81 307 PHE A C 1
ATOM 2450 O O . PHE A 1 307 ? 1.084 3.256 -6.065 1.00 90.81 307 PHE A O 1
ATOM 2457 N N . ASN A 1 308 ? 0.662 1.095 -5.606 1.00 88.50 308 ASN A N 1
ATOM 2458 C CA . ASN A 1 308 ? 0.606 1.210 -4.138 1.00 88.50 308 ASN A CA 1
ATOM 2459 C C . ASN A 1 308 ? -0.209 2.417 -3.627 1.00 88.50 308 ASN A C 1
ATOM 2461 O O . ASN A 1 308 ? 0.187 3.068 -2.666 1.00 88.50 308 ASN A O 1
ATOM 2465 N N . ASP A 1 309 ? -1.320 2.743 -4.298 1.00 81.69 309 ASP A N 1
ATOM 2466 C CA . ASP A 1 309 ? -2.232 3.860 -3.978 1.00 81.69 309 ASP A CA 1
ATOM 2467 C C . ASP A 1 309 ? -1.635 5.279 -4.004 1.00 81.69 309 ASP A C 1
ATOM 2469 O O . ASP A 1 309 ? -2.354 6.244 -3.757 1.00 81.69 309 ASP A O 1
ATOM 2473 N N . ARG A 1 310 ? -0.345 5.453 -4.295 1.00 82.38 310 ARG A N 1
ATOM 2474 C CA . ARG A 1 310 ? 0.323 6.767 -4.246 1.00 82.38 310 ARG A CA 1
ATOM 2475 C C . ARG A 1 310 ? 0.934 7.158 -5.583 1.00 82.38 310 ARG A C 1
ATOM 2477 O O . ARG A 1 310 ? 0.840 8.316 -5.978 1.00 82.38 310 ARG A O 1
ATOM 2484 N N . TYR A 1 311 ? 1.547 6.207 -6.278 1.00 87.69 311 TYR A N 1
ATOM 2485 C CA . TYR A 1 311 ? 2.420 6.501 -7.409 1.00 87.69 311 TYR A CA 1
ATOM 2486 C C . TYR A 1 311 ? 1.612 6.510 -8.707 1.00 87.69 311 TYR A C 1
ATOM 2488 O O . TYR A 1 311 ? 1.265 5.455 -9.238 1.00 87.69 311 TYR A O 1
ATOM 2496 N N . GLU A 1 312 ? 1.265 7.705 -9.193 1.00 89.69 312 GLU A N 1
ATOM 2497 C CA . GLU A 1 312 ? 0.573 7.878 -10.475 1.00 89.69 312 GLU A CA 1
ATOM 2498 C C . GLU A 1 312 ? 1.540 7.619 -11.638 1.00 89.69 312 GLU A C 1
ATOM 2500 O O . GLU A 1 312 ? 2.639 8.179 -11.692 1.00 89.69 312 GLU A O 1
ATOM 2505 N N . ALA A 1 313 ? 1.094 6.801 -12.589 1.00 91.69 313 ALA A N 1
ATOM 2506 C CA . ALA A 1 313 ? 1.864 6.413 -13.760 1.00 91.69 313 ALA A CA 1
ATOM 2507 C C . ALA A 1 313 ? 1.262 6.955 -15.058 1.00 91.69 313 ALA A C 1
ATOM 2509 O O . ALA A 1 313 ? 0.040 7.101 -15.196 1.00 91.69 313 ALA A O 1
ATOM 2510 N N . GLU A 1 314 ? 2.125 7.203 -16.040 1.00 89.12 314 GLU A N 1
ATOM 2511 C CA . GLU A 1 314 ? 1.702 7.459 -17.416 1.00 89.12 314 GLU A CA 1
ATOM 2512 C C . GLU A 1 314 ? 1.261 6.170 -18.135 1.00 89.12 314 GLU A C 1
ATOM 2514 O O . GLU A 1 314 ? 1.284 5.071 -17.581 1.00 89.12 314 GLU A O 1
ATOM 2519 N N . ALA A 1 315 ? 0.807 6.291 -19.386 1.00 89.62 315 ALA A N 1
ATOM 2520 C CA . ALA A 1 315 ? 0.476 5.118 -20.190 1.00 89.62 315 ALA A CA 1
ATOM 2521 C C . ALA A 1 315 ? 1.736 4.261 -20.437 1.00 89.62 315 ALA A C 1
ATOM 2523 O O . ALA A 1 315 ? 2.798 4.820 -20.715 1.00 89.62 315 ALA A O 1
ATOM 2524 N N . PRO A 1 316 ? 1.631 2.920 -20.382 1.00 94.00 316 PRO A N 1
ATOM 2525 C CA . PRO A 1 316 ? 2.796 2.063 -20.509 1.00 94.00 316 PRO A CA 1
ATOM 2526 C C . PRO A 1 316 ? 3.348 2.061 -21.933 1.00 94.00 316 PRO A C 1
ATOM 2528 O O . PRO A 1 316 ? 2.598 2.026 -22.914 1.00 94.00 316 PRO A O 1
ATOM 2531 N N . VAL A 1 317 ? 4.671 1.989 -22.038 1.00 93.94 317 VAL A N 1
ATOM 2532 C CA . VAL A 1 317 ? 5.374 1.672 -23.281 1.00 93.94 317 VAL A CA 1
ATOM 2533 C C . VAL A 1 317 ? 5.595 0.165 -23.343 1.00 93.94 317 VAL A C 1
ATOM 2535 O O . VAL A 1 317 ? 6.172 -0.434 -22.437 1.00 93.94 317 VAL A O 1
ATOM 2538 N N . MET A 1 318 ? 5.122 -0.460 -24.419 1.00 93.31 318 MET A N 1
ATOM 2539 C CA . MET A 1 318 ? 5.266 -1.900 -24.624 1.00 93.31 318 MET A CA 1
ATOM 2540 C C . MET A 1 318 ? 6.605 -2.206 -25.299 1.00 93.31 318 MET A C 1
ATOM 2542 O O . MET A 1 318 ? 6.864 -1.740 -26.409 1.00 93.31 318 MET A O 1
ATOM 2546 N N . ALA A 1 319 ? 7.428 -3.015 -24.640 1.00 93.19 319 ALA A N 1
ATOM 2547 C CA . ALA A 1 319 ? 8.634 -3.621 -25.187 1.00 93.19 319 ALA A CA 1
ATOM 2548 C C . ALA A 1 319 ? 8.356 -5.070 -25.634 1.00 93.19 319 ALA A C 1
ATOM 2550 O O . ALA A 1 319 ? 7.318 -5.661 -25.315 1.00 93.19 319 ALA A O 1
ATOM 2551 N N . ALA A 1 320 ? 9.286 -5.655 -26.390 1.00 90.94 320 ALA A N 1
ATOM 2552 C CA . ALA A 1 320 ? 9.178 -7.028 -26.880 1.00 90.94 320 ALA A CA 1
ATOM 2553 C C . ALA A 1 320 ? 9.042 -8.054 -25.734 1.00 90.94 320 ALA A C 1
ATOM 2555 O O . ALA A 1 320 ? 9.348 -7.742 -24.587 1.00 90.94 320 ALA A O 1
ATOM 2556 N N . ASN A 1 321 ? 8.584 -9.277 -26.034 1.00 90.19 321 ASN A N 1
ATOM 2557 C CA . ASN A 1 321 ? 8.342 -10.360 -25.063 1.00 90.19 321 ASN A CA 1
ATOM 2558 C C . ASN A 1 321 ? 7.355 -10.032 -23.923 1.00 90.19 321 ASN A C 1
ATOM 2560 O O . ASN A 1 321 ? 7.533 -10.484 -22.791 1.00 90.19 321 ASN A O 1
ATOM 2564 N N . ASN A 1 322 ? 6.292 -9.270 -24.210 1.00 92.12 322 ASN A N 1
ATOM 2565 C CA . ASN A 1 322 ? 5.290 -8.859 -23.217 1.00 92.12 322 ASN A CA 1
ATOM 2566 C C . ASN A 1 322 ? 5.931 -8.150 -22.013 1.00 92.12 322 ASN A C 1
ATOM 2568 O O . ASN A 1 322 ? 5.691 -8.508 -20.866 1.00 92.12 322 ASN A O 1
ATOM 2572 N N . ASN A 1 323 ? 6.785 -7.163 -22.266 1.00 95.38 323 ASN A N 1
ATOM 2573 C CA . ASN A 1 323 ? 7.309 -6.307 -21.209 1.00 95.38 323 ASN A CA 1
ATOM 2574 C C . ASN A 1 323 ? 6.600 -4.951 -21.276 1.00 95.38 323 ASN A C 1
ATOM 2576 O O . ASN A 1 323 ? 6.536 -4.343 -22.343 1.00 95.38 323 ASN A O 1
ATOM 2580 N N . SER A 1 324 ? 6.064 -4.469 -20.160 1.00 96.12 324 SER A N 1
ATOM 2581 C CA . SER A 1 324 ? 5.428 -3.146 -20.069 1.00 96.12 324 SER A CA 1
ATOM 2582 C C . SER A 1 324 ? 6.256 -2.225 -19.188 1.00 96.12 324 SER A C 1
ATOM 2584 O O . SER A 1 324 ? 6.579 -2.597 -18.066 1.00 96.12 324 SER A O 1
ATOM 2586 N N . ILE A 1 325 ? 6.589 -1.033 -19.676 1.00 96.69 325 ILE A N 1
ATOM 2587 C CA . ILE A 1 325 ? 7.372 -0.037 -18.938 1.00 96.69 325 ILE A CA 1
ATOM 2588 C C . ILE A 1 325 ? 6.465 1.143 -18.591 1.00 96.69 325 ILE A C 1
ATOM 2590 O O . ILE A 1 325 ? 5.915 1.771 -19.496 1.00 96.69 325 ILE A O 1
ATOM 2594 N N . TYR A 1 326 ? 6.304 1.436 -17.304 1.00 96.19 326 TYR A N 1
ATOM 2595 C CA . TYR A 1 326 ? 5.591 2.612 -16.810 1.00 96.19 326 TYR A CA 1
ATOM 2596 C C . TYR A 1 326 ? 6.587 3.659 -16.333 1.00 96.19 326 TYR A C 1
ATOM 2598 O O . TYR A 1 326 ? 7.531 3.329 -15.621 1.00 96.19 326 TYR A O 1
ATOM 2606 N N . ILE A 1 327 ? 6.328 4.913 -16.695 1.00 94.44 327 ILE A N 1
ATOM 2607 C CA . ILE A 1 327 ? 7.054 6.066 -16.165 1.00 94.44 327 ILE A CA 1
ATOM 2608 C C . ILE A 1 327 ? 6.203 6.665 -15.047 1.00 94.44 327 ILE A C 1
ATOM 2610 O O . ILE A 1 327 ? 5.021 6.974 -15.252 1.00 94.44 327 ILE A O 1
ATOM 2614 N N . LEU A 1 328 ? 6.795 6.777 -13.865 1.00 92.75 328 LEU A N 1
ATOM 2615 C CA . LEU A 1 328 ? 6.171 7.304 -12.662 1.00 92.75 328 LEU A CA 1
ATOM 2616 C C . LEU A 1 328 ? 6.536 8.772 -12.477 1.00 92.75 328 LEU A C 1
ATOM 2618 O O . LEU A 1 328 ? 7.635 9.207 -12.807 1.00 92.75 328 LEU A O 1
ATOM 2622 N N . LYS A 1 329 ? 5.590 9.552 -11.951 1.00 86.50 329 LYS A N 1
ATOM 2623 C CA . LYS A 1 329 ? 5.805 10.987 -11.699 1.00 86.50 329 LYS A CA 1
ATOM 2624 C C . LYS A 1 329 ? 6.634 11.276 -10.448 1.00 86.50 329 LYS A C 1
ATOM 2626 O O . LYS A 1 329 ? 7.086 12.400 -10.277 1.00 86.50 329 LYS A O 1
ATOM 2631 N N . THR A 1 330 ? 6.729 10.301 -9.556 1.00 85.25 330 THR A N 1
ATOM 2632 C CA . THR A 1 330 ? 7.345 10.397 -8.231 1.00 85.25 330 THR A CA 1
ATOM 2633 C C . THR A 1 330 ? 8.063 9.093 -7.948 1.00 85.25 330 THR A C 1
ATOM 2635 O O . THR A 1 330 ? 7.517 8.048 -8.317 1.00 85.25 330 THR A O 1
ATOM 2638 N N . ASP A 1 331 ? 9.175 9.166 -7.227 1.00 85.31 331 ASP A N 1
ATOM 2639 C CA . ASP A 1 331 ? 10.060 8.032 -6.973 1.00 85.31 331 ASP A CA 1
ATOM 2640 C C . ASP A 1 331 ? 9.343 6.867 -6.291 1.00 85.31 331 ASP A C 1
ATOM 2642 O O . ASP A 1 331 ? 8.716 7.015 -5.234 1.00 85.31 331 ASP A O 1
ATOM 2646 N N . PHE A 1 332 ? 9.416 5.690 -6.901 1.00 89.81 332 PHE A N 1
ATOM 2647 C CA . PHE A 1 332 ? 8.729 4.507 -6.420 1.00 89.81 332 PHE A CA 1
ATOM 2648 C C . PHE A 1 332 ? 9.488 3.875 -5.272 1.00 89.81 332 PHE A C 1
ATOM 2650 O O . PHE A 1 332 ? 10.428 3.118 -5.471 1.00 89.81 332 PHE A O 1
ATOM 2657 N N . THR A 1 333 ? 9.053 4.118 -4.044 1.00 87.12 333 THR A N 1
ATOM 2658 C CA . THR A 1 333 ? 9.742 3.585 -2.868 1.00 87.12 333 THR A CA 1
ATOM 2659 C C . THR A 1 333 ? 9.164 2.252 -2.389 1.00 87.12 333 THR A C 1
ATOM 2661 O O . THR A 1 333 ? 7.965 1.964 -2.491 1.00 87.12 333 THR A O 1
ATOM 2664 N N . VAL A 1 334 ? 10.045 1.396 -1.864 1.00 88.88 334 VAL A N 1
ATOM 2665 C CA . VAL A 1 334 ? 9.661 0.174 -1.143 1.00 88.88 334 VAL A CA 1
ATOM 2666 C C . VAL A 1 334 ? 8.758 0.490 0.055 1.00 88.88 334 VAL A C 1
ATOM 2668 O O . VAL A 1 334 ? 8.861 1.573 0.637 1.00 88.88 334 VAL A O 1
ATOM 2671 N N . PRO A 1 335 ? 7.899 -0.453 0.491 1.00 88.19 335 PRO A N 1
ATOM 2672 C CA . PRO A 1 335 ? 7.028 -0.227 1.636 1.00 88.19 335 PRO A CA 1
ATOM 2673 C C . PRO A 1 335 ? 7.834 0.161 2.881 1.00 88.19 335 PRO A C 1
ATOM 2675 O O . PRO A 1 335 ? 8.820 -0.496 3.220 1.00 88.19 335 PRO A O 1
ATOM 2678 N N . ALA A 1 336 ? 7.405 1.219 3.569 1.00 85.94 336 ALA A N 1
ATOM 2679 C CA . ALA A 1 336 ? 8.082 1.738 4.756 1.00 85.94 336 ALA A CA 1
ATOM 2680 C C . ALA A 1 336 ? 7.884 0.830 5.988 1.00 85.94 336 ALA A C 1
ATOM 2682 O O . ALA A 1 336 ? 7.132 -0.146 5.957 1.00 85.94 336 ALA A O 1
ATOM 2683 N N . SER A 1 337 ? 8.560 1.142 7.099 1.00 86.56 337 SER A N 1
ATOM 2684 C CA . SER A 1 337 ? 8.384 0.422 8.369 1.00 86.56 337 SER A CA 1
ATOM 2685 C C . SER A 1 337 ? 6.963 0.559 8.925 1.00 86.56 337 SER A C 1
ATOM 2687 O O . SER A 1 337 ? 6.273 1.541 8.649 1.00 86.56 337 SER A O 1
ATOM 2689 N N . PHE A 1 338 ? 6.527 -0.393 9.759 1.00 87.56 338 PHE A N 1
ATOM 2690 C CA . PHE A 1 338 ? 5.195 -0.366 10.383 1.00 87.56 338 PHE A CA 1
ATOM 2691 C C . PHE A 1 338 ? 4.898 0.973 11.086 1.00 87.56 338 PHE A C 1
ATOM 2693 O O . PHE A 1 338 ? 3.834 1.563 10.899 1.00 87.56 338 PHE A O 1
ATOM 2700 N N . LYS A 1 339 ? 5.874 1.504 11.835 1.00 85.25 339 LYS A N 1
ATOM 2701 C CA . LYS A 1 339 ? 5.792 2.818 12.491 1.00 85.25 339 LYS A CA 1
ATOM 2702 C C . LYS A 1 339 ? 5.589 3.958 11.485 1.00 85.25 339 LYS A C 1
ATOM 2704 O O . LYS A 1 339 ? 4.722 4.805 11.699 1.00 85.25 339 LYS A O 1
ATOM 2709 N N . ASN A 1 340 ? 6.360 3.975 10.398 1.00 84.12 340 ASN A N 1
ATOM 2710 C CA . ASN A 1 340 ? 6.306 5.045 9.401 1.00 84.12 340 ASN A CA 1
ATOM 2711 C C . ASN A 1 340 ? 5.009 4.990 8.592 1.00 84.12 340 ASN A C 1
ATOM 2713 O O . ASN A 1 340 ? 4.377 6.023 8.398 1.00 84.12 340 ASN A O 1
ATOM 2717 N N . VAL A 1 341 ? 4.549 3.796 8.214 1.00 85.38 341 VAL A N 1
ATOM 2718 C CA . VAL A 1 341 ? 3.243 3.605 7.567 1.00 85.38 341 VAL A CA 1
ATOM 2719 C C . VAL A 1 341 ? 2.112 4.096 8.474 1.00 85.38 341 VAL A C 1
ATOM 2721 O O . VAL A 1 341 ? 1.228 4.824 8.026 1.00 85.38 341 VAL A O 1
ATOM 2724 N N . MET A 1 342 ? 2.164 3.795 9.775 1.00 83.75 342 MET A N 1
ATOM 2725 C CA . MET A 1 342 ? 1.185 4.317 10.735 1.00 83.75 342 MET A CA 1
ATOM 2726 C C . MET A 1 342 ? 1.211 5.847 10.848 1.00 83.75 342 MET A C 1
ATOM 2728 O O . MET A 1 342 ? 0.151 6.464 10.972 1.00 83.75 342 MET A O 1
ATOM 2732 N N . ALA A 1 343 ? 2.388 6.471 10.774 1.00 81.56 343 ALA A N 1
ATOM 2733 C CA . ALA A 1 343 ? 2.510 7.927 10.733 1.00 81.56 343 ALA A CA 1
ATOM 2734 C C . ALA A 1 343 ? 1.945 8.512 9.423 1.00 81.56 343 ALA A C 1
ATOM 2736 O O . ALA A 1 343 ? 1.179 9.478 9.461 1.00 81.56 343 ALA A O 1
ATOM 2737 N N . GLN A 1 344 ? 2.241 7.886 8.280 1.00 79.88 344 GLN A N 1
ATOM 2738 C CA . GLN A 1 344 ? 1.731 8.278 6.961 1.00 79.88 344 GLN A CA 1
ATOM 2739 C C . GLN A 1 344 ? 0.200 8.193 6.887 1.00 79.88 344 GLN A C 1
ATOM 2741 O O . GLN A 1 344 ? -0.429 9.115 6.372 1.00 79.88 344 GLN A O 1
ATOM 2746 N N . LEU A 1 345 ? -0.419 7.161 7.474 1.00 78.31 345 LEU A N 1
ATOM 2747 C CA . LEU A 1 345 ? -1.883 7.024 7.538 1.00 78.31 345 LEU A CA 1
ATOM 2748 C C . LEU A 1 345 ? -2.567 8.190 8.271 1.00 78.31 345 LEU A C 1
ATOM 2750 O O . LEU A 1 345 ? -3.711 8.539 7.969 1.00 78.31 345 LEU A O 1
ATOM 2754 N N . ILE A 1 346 ? -1.888 8.785 9.253 1.00 77.44 346 ILE A N 1
ATOM 2755 C CA . ILE A 1 346 ? -2.418 9.892 10.059 1.00 77.44 346 ILE A CA 1
ATOM 2756 C C . ILE A 1 346 ? -2.145 11.246 9.388 1.00 77.44 346 ILE A C 1
ATOM 2758 O O . ILE A 1 346 ? -2.920 12.187 9.593 1.00 77.44 346 ILE A O 1
ATOM 2762 N N . SER A 1 347 ? -1.092 11.332 8.571 1.00 71.88 347 SER A N 1
ATOM 2763 C CA . SER A 1 347 ? -0.710 12.547 7.859 1.00 71.88 347 SER A CA 1
ATOM 2764 C C . SER A 1 347 ? -1.768 12.976 6.834 1.00 71.88 347 SER A C 1
ATOM 2766 O O . SER A 1 347 ? -2.425 12.174 6.159 1.00 71.88 347 SER A O 1
ATOM 2768 N N . ASP A 1 348 ? -1.978 14.285 6.730 1.00 52.16 348 ASP A N 1
ATOM 2769 C CA . ASP A 1 348 ? -2.947 14.888 5.820 1.00 52.16 348 ASP A CA 1
ATOM 2770 C C . ASP A 1 348 ? -2.346 15.005 4.417 1.00 52.16 348 ASP A C 1
ATOM 2772 O O . ASP A 1 348 ? -2.014 16.101 3.990 1.00 52.16 348 ASP A O 1
ATOM 2776 N N . GLY A 1 349 ? -2.227 13.896 3.676 1.00 52.56 349 GLY A N 1
ATOM 2777 C CA . GLY A 1 349 ? -1.909 14.018 2.245 1.00 52.56 349 GLY A CA 1
ATOM 2778 C C . GLY A 1 349 ? -1.495 12.770 1.475 1.00 52.56 349 GLY A C 1
ATOM 2779 O O . GLY A 1 349 ? -1.750 12.713 0.280 1.00 52.56 349 GLY A O 1
ATOM 2780 N N . THR A 1 350 ? -0.909 11.754 2.109 1.00 50.09 350 THR A N 1
ATOM 2781 C CA . THR A 1 350 ? -0.167 10.724 1.351 1.00 50.09 350 THR A CA 1
ATOM 2782 C C . THR A 1 350 ? -0.994 9.510 0.911 1.00 50.09 350 THR A C 1
ATOM 2784 O O . THR A 1 350 ? -0.687 8.926 -0.120 1.00 50.09 350 THR A O 1
ATOM 2787 N N . MET A 1 351 ? -2.063 9.137 1.633 1.00 52.12 351 MET A N 1
ATOM 2788 C CA . MET A 1 351 ? -2.862 7.923 1.327 1.00 52.12 351 MET A CA 1
ATOM 2789 C C . MET A 1 351 ? -4.368 8.164 1.116 1.00 52.12 351 MET A C 1
ATOM 2791 O O . MET A 1 351 ? -5.126 7.239 0.827 1.00 52.12 351 MET A O 1
ATOM 2795 N N . ARG A 1 352 ? -4.849 9.400 1.297 1.00 49.25 352 ARG A N 1
ATOM 2796 C CA . ARG A 1 352 ? -6.287 9.676 1.506 1.00 49.25 352 ARG A CA 1
ATOM 2797 C C . ARG A 1 352 ? -7.142 9.666 0.240 1.00 49.25 352 ARG A C 1
ATOM 2799 O O . ARG A 1 352 ? -8.363 9.615 0.367 1.00 49.25 352 ARG A O 1
ATOM 2806 N N . GLU A 1 353 ? -6.538 9.705 -0.946 1.00 50.81 353 GLU A N 1
ATOM 2807 C CA . GLU A 1 353 ? -7.278 9.820 -2.212 1.00 50.81 353 GLU A CA 1
ATOM 2808 C C . GLU A 1 353 ? -7.505 8.489 -2.951 1.00 50.81 353 GLU A C 1
ATOM 2810 O O . GLU A 1 353 ? -8.355 8.446 -3.838 1.00 50.81 353 GLU A O 1
ATOM 2815 N N . HIS A 1 354 ? -6.834 7.397 -2.563 1.00 54.78 354 HIS A N 1
ATOM 2816 C CA . HIS A 1 354 ? -6.739 6.203 -3.423 1.00 54.78 354 HIS A CA 1
ATOM 2817 C C . HIS A 1 354 ? -7.038 4.861 -2.733 1.00 54.78 354 HIS A C 1
ATOM 2819 O O . HIS A 1 354 ? -7.169 3.850 -3.421 1.00 54.78 354 HIS A O 1
ATOM 2825 N N . LEU A 1 355 ? -7.212 4.831 -1.404 1.00 63.94 355 LEU A N 1
ATOM 2826 C CA . LEU A 1 355 ? -7.775 3.658 -0.728 1.00 63.94 355 LEU A CA 1
ATOM 2827 C C . LEU A 1 355 ? -9.262 3.551 -1.075 1.00 63.94 355 LEU A C 1
ATOM 2829 O O . LEU A 1 355 ? -10.127 4.218 -0.502 1.00 63.94 355 LEU A O 1
ATOM 2833 N N . ASP A 1 356 ? -9.554 2.720 -2.065 1.00 61.00 356 ASP A N 1
ATOM 2834 C CA . ASP A 1 356 ? -10.916 2.460 -2.490 1.00 61.00 356 ASP A CA 1
ATOM 2835 C C . ASP A 1 356 ? -11.694 1.726 -1.381 1.00 61.00 356 ASP A C 1
ATOM 2837 O O . ASP A 1 356 ? -11.197 0.823 -0.715 1.00 61.00 356 ASP A O 1
ATOM 2841 N N . HIS A 1 357 ? -12.936 2.156 -1.148 1.00 68.00 357 HIS A N 1
ATOM 2842 C CA . HIS A 1 357 ? -13.873 1.552 -0.186 1.00 68.00 357 HIS A CA 1
ATOM 2843 C C . HIS A 1 357 ? -13.466 1.582 1.302 1.00 68.00 357 HIS A C 1
ATOM 2845 O O . HIS A 1 357 ? -14.208 1.051 2.131 1.00 68.00 357 HIS A O 1
ATOM 2851 N N . VAL A 1 358 ? -12.386 2.276 1.686 1.00 74.88 358 VAL A N 1
ATOM 2852 C CA . VAL A 1 358 ? -12.036 2.516 3.098 1.00 74.88 358 VAL A CA 1
ATOM 2853 C C . VAL A 1 358 ? -11.750 3.988 3.357 1.00 74.88 358 VAL A C 1
ATOM 2855 O O . VAL A 1 358 ? -10.966 4.625 2.667 1.00 74.88 358 VAL A O 1
ATOM 2858 N N . THR A 1 359 ? -12.366 4.543 4.400 1.00 76.56 359 THR A N 1
ATOM 2859 C CA . THR A 1 359 ? -12.027 5.883 4.895 1.00 76.56 359 THR A CA 1
ATOM 2860 C C . THR A 1 359 ? -11.285 5.783 6.217 1.00 76.56 359 THR A C 1
ATOM 2862 O O . THR A 1 359 ? -11.800 5.182 7.161 1.00 76.56 359 THR A O 1
ATOM 2865 N N . VAL A 1 360 ? -10.114 6.408 6.304 1.00 79.25 360 VAL A N 1
ATOM 2866 C CA . VAL A 1 360 ? -9.282 6.432 7.513 1.00 79.25 360 VAL A CA 1
ATOM 2867 C C . VAL A 1 360 ? -9.939 7.288 8.605 1.00 79.25 360 VAL A C 1
ATOM 2869 O O . VAL A 1 360 ? -10.242 8.466 8.390 1.00 79.25 360 VAL A O 1
ATOM 2872 N N . ASP A 1 361 ? -10.153 6.718 9.794 1.00 80.31 361 ASP A N 1
ATOM 2873 C CA . ASP A 1 361 ? -10.624 7.456 10.972 1.00 80.31 361 ASP A CA 1
ATOM 2874 C C . ASP A 1 361 ? -9.428 7.907 11.810 1.00 80.31 361 ASP A C 1
ATOM 2876 O O . ASP A 1 361 ? -8.992 7.217 12.729 1.00 80.31 361 ASP A O 1
ATOM 2880 N N . LYS A 1 362 ? -8.933 9.111 11.518 1.00 82.25 362 LYS A N 1
ATOM 2881 C CA . LYS A 1 362 ? -7.735 9.704 12.137 1.00 82.25 362 LYS A CA 1
ATOM 2882 C C . LYS A 1 362 ? -7.766 9.679 13.667 1.00 82.25 362 LYS A C 1
ATOM 2884 O O . LYS A 1 362 ? -6.727 9.486 14.291 1.00 82.25 362 LYS A O 1
ATOM 2889 N N . SER A 1 363 ? -8.941 9.864 14.276 1.00 83.25 363 SER A N 1
ATOM 2890 C CA . SER A 1 363 ? -9.079 9.842 15.737 1.00 83.25 363 SER A CA 1
ATOM 2891 C C . SER A 1 363 ? -8.828 8.441 16.299 1.00 83.25 363 SER A C 1
ATOM 2893 O O . SER A 1 363 ? -8.038 8.272 17.229 1.00 83.25 363 SER A O 1
ATOM 2895 N N . SER A 1 364 ? -9.415 7.429 15.658 1.00 85.88 364 SER A N 1
ATOM 2896 C CA . SER A 1 364 ? -9.216 6.022 15.996 1.00 85.88 364 SER A CA 1
ATOM 2897 C C . SER A 1 364 ? -7.794 5.550 15.648 1.00 85.88 364 SER A C 1
ATOM 2899 O O . SER A 1 364 ? -7.204 4.794 16.421 1.00 85.88 364 SER A O 1
ATOM 2901 N N . CYS A 1 365 ? -7.191 6.034 14.552 1.00 86.81 365 CYS A N 1
ATOM 2902 C CA . CYS A 1 365 ? -5.786 5.777 14.196 1.00 86.81 365 CYS A CA 1
ATOM 2903 C C . CYS A 1 365 ? -4.818 6.288 15.265 1.00 86.81 365 CYS A C 1
ATOM 2905 O O . CYS A 1 365 ? -3.976 5.528 15.732 1.00 86.81 365 CYS A O 1
ATOM 2907 N N . LEU A 1 366 ? -4.955 7.554 15.678 1.00 88.56 366 LEU A N 1
ATOM 2908 C CA . LEU A 1 366 ? -4.110 8.173 16.706 1.00 88.56 366 LEU A CA 1
ATOM 2909 C C . LEU A 1 366 ? -4.208 7.428 18.039 1.00 88.56 366 LEU A C 1
ATOM 2911 O O . LEU A 1 366 ? -3.201 7.189 18.704 1.00 88.56 366 LEU A O 1
ATOM 2915 N N . GLN A 1 367 ? -5.421 7.026 18.421 1.00 89.56 367 GLN A N 1
ATOM 2916 C CA . GLN A 1 367 ? -5.637 6.231 19.624 1.00 89.56 367 GLN A CA 1
ATOM 2917 C C . GLN A 1 367 ? -5.005 4.834 19.507 1.00 89.56 367 GLN A C 1
ATOM 2919 O O . GLN A 1 367 ? -4.360 4.379 20.449 1.00 89.56 367 GLN A O 1
ATOM 2924 N N . THR A 1 368 ? -5.113 4.193 18.339 1.00 91.00 368 THR A N 1
ATOM 2925 C CA . THR A 1 368 ? -4.447 2.912 18.048 1.00 91.00 368 THR A CA 1
ATOM 2926 C C . THR A 1 368 ? -2.929 3.042 18.161 1.00 91.00 368 THR A C 1
ATOM 2928 O O . THR A 1 368 ? -2.309 2.250 18.865 1.00 91.00 368 THR A O 1
ATOM 2931 N N . LEU A 1 369 ? -2.337 4.072 17.546 1.00 90.62 369 LEU A N 1
ATOM 2932 C CA . LEU A 1 369 ? -0.900 4.348 17.612 1.00 90.62 369 LEU A CA 1
ATOM 2933 C C . LEU A 1 369 ? -0.432 4.505 19.064 1.00 90.62 369 LEU A C 1
ATOM 2935 O O . LEU A 1 369 ? 0.527 3.857 19.472 1.00 90.62 369 LEU A O 1
ATOM 2939 N N . LYS A 1 370 ? -1.163 5.288 19.868 1.00 90.88 370 LYS A N 1
ATOM 2940 C CA . LYS A 1 370 ? -0.870 5.488 21.294 1.00 90.88 370 LYS A CA 1
ATOM 2941 C C . LYS A 1 370 ? -0.877 4.176 22.086 1.00 90.88 370 LYS A C 1
ATOM 2943 O O . LYS A 1 370 ? -0.051 3.991 22.979 1.00 90.88 370 LYS A O 1
ATOM 2948 N N . TYR A 1 371 ? -1.820 3.275 21.810 1.00 92.62 371 TYR A N 1
ATOM 2949 C CA . TYR A 1 371 ? -1.874 1.979 22.490 1.00 92.62 371 TYR A CA 1
ATOM 2950 C C . TYR A 1 371 ? -0.752 1.043 22.033 1.00 92.62 371 TYR A C 1
ATOM 2952 O O . TYR A 1 371 ? -0.126 0.406 22.878 1.00 92.62 371 TYR A O 1
ATOM 2960 N N . LEU A 1 372 ? -0.447 0.999 20.735 1.00 92.56 372 LEU A N 1
ATOM 2961 C CA . LEU A 1 372 ? 0.671 0.210 20.213 1.00 92.56 372 LEU A CA 1
ATOM 2962 C C . LEU A 1 372 ? 2.012 0.691 20.783 1.00 92.56 372 LEU A C 1
ATOM 2964 O O . LEU A 1 372 ? 2.810 -0.131 21.223 1.00 92.56 372 LEU A O 1
ATOM 2968 N N . GLU A 1 373 ? 2.229 2.006 20.862 1.00 91.12 373 GLU A N 1
ATOM 2969 C CA . GLU A 1 373 ? 3.423 2.606 21.470 1.00 91.12 373 GLU A CA 1
ATOM 2970 C C . GLU A 1 373 ? 3.555 2.225 22.949 1.00 91.12 373 GLU A C 1
ATOM 2972 O O . GLU A 1 373 ? 4.593 1.732 23.386 1.00 91.12 373 GLU A O 1
ATOM 2977 N N . ARG A 1 374 ? 2.472 2.376 23.724 1.00 92.50 374 ARG A N 1
ATOM 2978 C CA . ARG A 1 374 ? 2.455 2.068 25.163 1.00 92.50 374 ARG A CA 1
ATOM 2979 C C . ARG A 1 374 ? 2.790 0.606 25.475 1.00 92.50 374 ARG A C 1
ATOM 2981 O O . ARG A 1 374 ? 3.252 0.316 26.579 1.00 92.50 374 ARG A O 1
ATOM 2988 N N . HIS A 1 375 ? 2.520 -0.300 24.540 1.00 91.44 375 HIS A N 1
ATOM 2989 C CA . HIS A 1 375 ? 2.725 -1.738 24.692 1.00 91.44 375 HIS A CA 1
ATOM 2990 C C . HIS A 1 375 ? 3.914 -2.286 23.888 1.00 91.44 375 HIS A C 1
ATOM 2992 O O . HIS A 1 375 ? 4.068 -3.508 23.832 1.00 91.44 375 HIS A O 1
ATOM 2998 N N . ASP A 1 376 ? 4.756 -1.409 23.326 1.00 89.19 376 ASP A N 1
ATOM 2999 C CA . ASP A 1 376 ? 5.950 -1.765 22.544 1.00 89.19 376 ASP A CA 1
ATOM 3000 C C . ASP A 1 376 ? 5.625 -2.670 21.337 1.00 89.19 376 ASP A C 1
ATOM 3002 O O . ASP A 1 376 ? 6.259 -3.694 21.095 1.00 89.19 376 ASP A O 1
ATOM 3006 N N . LEU A 1 377 ? 4.560 -2.316 20.606 1.00 89.75 377 LEU A N 1
ATOM 3007 C CA . LEU A 1 377 ? 4.059 -3.029 19.419 1.00 89.75 377 LEU A CA 1
ATOM 3008 C C . LEU A 1 377 ? 4.222 -2.226 18.119 1.00 89.75 377 LEU A C 1
ATOM 3010 O O . LEU A 1 377 ? 3.670 -2.603 17.091 1.00 89.75 377 LEU A O 1
ATOM 3014 N N . LEU A 1 378 ? 4.955 -1.108 18.152 1.00 86.31 378 LEU A N 1
ATOM 3015 C CA . LEU A 1 378 ? 5.329 -0.368 16.937 1.00 86.31 378 LEU A CA 1
ATOM 3016 C C . LEU A 1 378 ? 6.520 -0.995 16.204 1.00 86.31 378 LEU A C 1
ATOM 3018 O O . LEU A 1 378 ? 6.746 -0.685 15.037 1.00 86.31 378 LEU A O 1
ATOM 3022 N N . LEU A 1 379 ? 7.271 -1.853 16.896 1.00 83.38 379 LEU A N 1
ATOM 3023 C CA . LEU A 1 379 ? 8.430 -2.560 16.374 1.00 83.38 379 LEU A CA 1
ATOM 3024 C C . LEU A 1 379 ? 8.122 -4.055 16.369 1.00 83.38 379 LEU A C 1
ATOM 3026 O O . LEU A 1 379 ? 7.914 -4.665 17.420 1.00 83.38 379 LEU A O 1
ATOM 3030 N N . LEU A 1 380 ? 8.083 -4.640 15.176 1.00 85.44 380 LEU A N 1
ATOM 3031 C CA . LEU A 1 380 ? 7.864 -6.067 14.984 1.00 85.44 380 LEU A CA 1
ATOM 3032 C C . LEU A 1 380 ? 9.206 -6.721 14.638 1.00 85.44 380 LEU A C 1
ATOM 3034 O O . LEU A 1 380 ? 10.006 -6.191 13.871 1.00 85.44 380 LEU A O 1
ATOM 3038 N N . ARG A 1 381 ? 9.495 -7.862 15.265 1.00 85.25 381 ARG A N 1
ATOM 3039 C CA . ARG A 1 381 ? 10.754 -8.587 15.039 1.00 85.25 381 ARG A CA 1
ATOM 3040 C C . ARG A 1 381 ? 10.641 -9.426 13.778 1.00 85.25 381 ARG A C 1
ATOM 3042 O O . ARG A 1 381 ? 9.569 -9.909 13.470 1.00 85.25 381 ARG A O 1
ATOM 3049 N N . GLU A 1 382 ? 11.739 -9.692 13.085 1.00 83.38 382 GLU A N 1
ATOM 3050 C CA . GLU A 1 382 ? 11.678 -10.605 11.939 1.00 83.38 382 GLU A CA 1
ATOM 3051 C C . GLU A 1 382 ? 11.258 -12.018 12.393 1.00 83.38 382 GLU A C 1
ATOM 3053 O O . GLU A 1 382 ? 11.902 -12.628 13.253 1.00 83.38 382 GLU A O 1
ATOM 3058 N N . ASN A 1 383 ? 10.166 -12.531 11.822 1.00 85.81 383 ASN A N 1
ATOM 3059 C CA . ASN A 1 383 ? 9.590 -13.844 12.133 1.00 85.81 383 ASN A CA 1
ATOM 3060 C C . ASN A 1 383 ? 9.677 -14.827 10.958 1.00 85.81 383 ASN A C 1
ATOM 3062 O O . ASN A 1 383 ? 9.082 -15.898 11.025 1.00 85.81 383 ASN A O 1
ATOM 3066 N N . TYR A 1 384 ? 10.393 -14.467 9.891 1.00 86.94 384 TYR A N 1
ATOM 3067 C CA . TYR A 1 384 ? 10.498 -15.197 8.628 1.00 86.94 384 TYR A CA 1
ATOM 3068 C C . TYR A 1 384 ? 9.199 -15.328 7.833 1.00 86.94 384 TYR A C 1
ATOM 3070 O O . TYR A 1 384 ? 9.312 -15.496 6.635 1.00 86.94 384 TYR A O 1
ATOM 3078 N N . HIS A 1 385 ? 8.014 -15.192 8.429 1.00 87.06 385 HIS A N 1
ATOM 3079 C CA . HIS A 1 385 ? 6.713 -15.404 7.779 1.00 87.06 385 HIS A CA 1
ATOM 3080 C C . HIS A 1 385 ? 5.972 -14.108 7.414 1.00 87.06 385 HIS A C 1
ATOM 3082 O O . HIS A 1 385 ? 4.991 -14.148 6.682 1.00 87.06 385 HIS A O 1
ATOM 3088 N N . GLY A 1 386 ? 6.439 -12.954 7.894 1.00 90.81 386 GLY A N 1
ATOM 3089 C CA . GLY A 1 386 ? 5.738 -11.680 7.771 1.00 90.81 386 GLY A CA 1
ATOM 3090 C C . GLY A 1 386 ? 4.570 -11.545 8.750 1.00 90.81 386 GLY A C 1
ATOM 3091 O O . GLY A 1 386 ? 4.295 -12.438 9.558 1.00 90.81 386 GLY A O 1
ATOM 3092 N N . TYR A 1 387 ? 3.903 -10.393 8.703 1.00 93.75 387 TYR A N 1
ATOM 3093 C CA . TYR A 1 387 ? 2.826 -10.045 9.625 1.00 93.75 387 TYR A CA 1
ATOM 3094 C C . TYR A 1 387 ? 1.562 -9.562 8.924 1.00 93.75 387 TYR A C 1
ATOM 3096 O O . TYR A 1 387 ? 1.613 -8.837 7.931 1.00 93.75 387 TYR A O 1
ATOM 3104 N N . THR A 1 388 ? 0.421 -9.871 9.530 1.00 94.00 388 THR A N 1
ATOM 3105 C CA . THR A 1 388 ? -0.873 -9.278 9.186 1.00 94.00 388 THR A CA 1
ATOM 3106 C C . THR A 1 388 ? -1.449 -8.592 10.413 1.00 94.00 388 THR A C 1
ATOM 3108 O O . THR A 1 388 ? -1.688 -9.243 11.430 1.00 94.00 388 THR A O 1
ATOM 3111 N N . ALA A 1 389 ? -1.675 -7.283 10.345 1.00 93.81 389 ALA A N 1
ATOM 3112 C CA . ALA A 1 389 ? -2.197 -6.505 11.467 1.00 93.81 389 ALA A CA 1
ATOM 3113 C C . ALA A 1 389 ? -3.620 -6.012 11.191 1.00 93.81 389 ALA A C 1
ATOM 3115 O O . ALA A 1 389 ? -3.855 -5.286 10.227 1.00 93.81 389 ALA A O 1
ATOM 3116 N N . PHE A 1 390 ? -4.562 -6.347 12.072 1.00 91.56 390 PHE A N 1
ATOM 3117 C CA . PHE A 1 390 ? -5.919 -5.806 12.040 1.00 91.56 390 PHE A CA 1
ATOM 3118 C C . PHE A 1 390 ? -6.003 -4.583 12.941 1.00 91.56 390 PHE A C 1
ATOM 3120 O O . PHE A 1 390 ? -5.971 -4.691 14.168 1.00 91.56 390 PHE A O 1
ATOM 3127 N N . LEU A 1 391 ? -6.107 -3.402 12.339 1.00 90.44 391 LEU A N 1
ATOM 3128 C CA . LEU A 1 391 ? -6.082 -2.150 13.084 1.00 90.44 391 LEU A CA 1
ATOM 3129 C C . LEU A 1 391 ? -7.459 -1.482 13.065 1.00 90.44 391 LEU A C 1
ATOM 3131 O O . LEU A 1 391 ? -8.012 -1.287 11.983 1.00 90.44 391 LEU A O 1
ATOM 3135 N N . PRO A 1 392 ? -8.023 -1.097 14.225 1.00 87.25 392 PRO A N 1
ATOM 3136 C CA . PRO A 1 392 ? -9.357 -0.502 14.338 1.00 87.25 392 PRO A CA 1
ATOM 3137 C C . PRO A 1 392 ? -9.359 0.982 13.926 1.00 87.25 392 PRO A C 1
ATOM 3139 O O . PRO A 1 392 ? -9.760 1.865 14.686 1.00 87.25 392 PRO A O 1
ATOM 3142 N N . CYS A 1 393 ? -8.844 1.274 12.736 1.00 81.69 393 CYS A N 1
ATOM 3143 C CA . CYS A 1 393 ? -8.426 2.600 12.300 1.00 81.69 393 CYS A CA 1
ATOM 3144 C C . CYS A 1 393 ? -9.091 3.056 10.983 1.00 81.69 393 CYS A C 1
ATOM 3146 O O . CYS A 1 393 ? -8.861 4.174 10.523 1.00 81.69 393 CYS A O 1
ATOM 3148 N N . GLY A 1 394 ? -9.971 2.240 10.395 1.00 77.38 394 GLY A N 1
ATOM 3149 C CA . GLY A 1 394 ? -10.673 2.581 9.156 1.00 77.38 394 GLY A CA 1
ATOM 3150 C C . GLY A 1 394 ? -12.158 2.262 9.203 1.00 77.38 394 GLY A C 1
ATOM 3151 O O . GLY A 1 394 ? -12.638 1.483 10.020 1.00 77.38 394 GLY A O 1
ATOM 3152 N N . ARG A 1 395 ? -12.912 2.888 8.305 1.00 75.81 395 ARG A N 1
ATOM 3153 C CA . ARG A 1 395 ? -14.335 2.616 8.103 1.00 75.81 395 ARG A CA 1
ATOM 3154 C C . ARG A 1 395 ? -14.513 2.045 6.712 1.00 75.81 395 ARG A C 1
ATOM 3156 O O . ARG A 1 395 ? -14.195 2.716 5.732 1.00 75.81 395 ARG A O 1
ATOM 3163 N N . THR A 1 396 ? -15.023 0.825 6.641 1.00 70.62 396 THR A N 1
ATOM 3164 C CA . THR A 1 396 ? -15.346 0.173 5.375 1.00 70.62 396 THR A CA 1
ATOM 3165 C C . THR A 1 396 ? -16.630 0.788 4.809 1.00 70.62 396 THR A C 1
ATOM 3167 O O . THR A 1 396 ? -17.613 1.001 5.527 1.00 70.62 396 THR A O 1
ATOM 3170 N N . VAL A 1 397 ? -16.609 1.163 3.532 1.00 63.97 397 VAL A N 1
ATOM 3171 C CA . VAL A 1 397 ? -17.726 1.802 2.827 1.00 63.97 397 VAL A CA 1
ATOM 3172 C C . VAL A 1 397 ? -18.431 0.748 1.982 1.00 63.97 397 VAL A C 1
ATOM 3174 O O . VAL A 1 397 ? -17.974 0.402 0.896 1.00 63.97 397 VAL A O 1
ATOM 3177 N N . TRP A 1 398 ? -19.566 0.274 2.491 1.00 58.19 398 TRP A N 1
ATOM 3178 C CA . TRP A 1 398 ? -20.420 -0.716 1.841 1.00 58.19 398 TRP A CA 1
ATOM 3179 C C . TRP A 1 398 ? -21.419 -0.007 0.939 1.00 58.19 398 TRP A C 1
ATOM 3181 O O . TRP A 1 398 ? -22.414 0.521 1.431 1.00 58.19 398 TRP A O 1
ATOM 3191 N N . ASP A 1 399 ? -21.138 0.017 -0.362 1.00 46.03 399 ASP A N 1
ATOM 3192 C CA . ASP A 1 399 ? -21.987 0.648 -1.375 1.00 46.03 399 ASP A CA 1
ATOM 3193 C C . ASP A 1 399 ? -22.209 2.171 -1.142 1.00 46.03 399 ASP A C 1
ATOM 3195 O O . ASP A 1 399 ? -22.129 2.726 -0.040 1.00 46.03 399 ASP A O 1
ATOM 3199 N N . GLY A 1 400 ? -22.455 2.932 -2.207 1.00 42.00 400 GLY A N 1
ATOM 3200 C CA . GLY A 1 400 ? -22.621 4.392 -2.143 1.00 42.00 400 GLY A CA 1
ATOM 3201 C C . GLY A 1 400 ? -23.753 4.857 -1.209 1.00 42.00 400 GLY A C 1
ATOM 3202 O O . GLY A 1 400 ? -23.808 6.033 -0.836 1.00 42.00 400 GLY A O 1
ATOM 3203 N N . THR A 1 401 ? -24.627 3.936 -0.797 1.00 40.78 401 THR A N 1
ATOM 3204 C CA . THR A 1 401 ? -25.814 4.151 0.035 1.00 40.78 401 THR A CA 1
ATOM 3205 C C . THR A 1 401 ? -25.519 4.205 1.544 1.00 40.78 401 THR A C 1
ATOM 3207 O O . THR A 1 401 ? -26.175 4.984 2.245 1.00 40.78 401 THR A O 1
ATOM 3210 N N . GLN A 1 402 ? -24.496 3.508 2.069 1.00 47.38 402 GLN A N 1
ATOM 3211 C CA . GLN A 1 402 ? -24.193 3.499 3.517 1.00 47.38 402 GLN A CA 1
ATOM 3212 C C . GLN A 1 402 ? -23.230 4.599 3.997 1.00 47.38 402 GLN A C 1
ATOM 3214 O O . GLN A 1 402 ? -23.050 4.775 5.207 1.00 47.38 402 GLN A O 1
ATOM 3219 N N . ARG A 1 403 ? -22.685 5.437 3.098 1.00 46.38 403 ARG A N 1
ATOM 3220 C CA . ARG A 1 403 ? -21.800 6.579 3.446 1.00 46.38 403 ARG A CA 1
ATOM 3221 C C . ARG A 1 403 ? -22.372 7.537 4.509 1.00 46.38 403 ARG A C 1
ATOM 3223 O O . ARG A 1 403 ? -21.626 8.328 5.089 1.00 46.38 403 ARG A O 1
ATOM 3230 N N . LYS A 1 404 ? -23.688 7.521 4.754 1.00 45.41 404 LYS A N 1
ATOM 3231 C CA . LYS A 1 404 ? -24.356 8.382 5.746 1.00 45.41 404 LYS A CA 1
ATOM 3232 C C . LYS A 1 404 ? -24.613 7.722 7.108 1.00 45.41 404 LYS A C 1
ATOM 3234 O O . LYS A 1 404 ? -24.726 8.463 8.078 1.00 45.41 404 LYS A O 1
ATOM 3239 N N . SER A 1 405 ? -24.685 6.392 7.199 1.00 48.88 405 SER A N 1
ATOM 3240 C CA . SER A 1 405 ? -25.121 5.675 8.414 1.00 48.88 405 SER A CA 1
ATOM 3241 C C . SER A 1 405 ? -23.998 5.521 9.456 1.00 48.88 405 SER A C 1
ATOM 3243 O O . SER A 1 405 ? -24.232 5.737 10.641 1.00 48.88 405 SER A O 1
ATOM 3245 N N . ASN A 1 406 ? -22.746 5.316 9.030 1.00 52.91 406 ASN A N 1
ATOM 3246 C CA . ASN A 1 406 ? -21.624 5.015 9.938 1.00 52.91 406 ASN A CA 1
ATOM 3247 C C . ASN A 1 406 ? -20.772 6.228 10.374 1.00 52.91 406 ASN A C 1
ATOM 3249 O O . ASN A 1 406 ? -19.654 6.062 10.861 1.00 52.91 406 ASN A O 1
ATOM 3253 N N . LYS A 1 407 ? -21.246 7.475 10.213 1.00 56.28 407 LYS A N 1
ATOM 3254 C CA . LYS A 1 407 ? -20.417 8.664 10.517 1.00 56.28 407 LYS A CA 1
ATOM 3255 C C . LYS A 1 407 ? -20.045 8.815 11.998 1.00 56.28 407 LYS A C 1
ATOM 3257 O O . LYS A 1 407 ? -18.998 9.399 12.279 1.00 56.28 407 LYS A O 1
ATOM 3262 N N . ASN A 1 408 ? -20.854 8.275 12.908 1.00 57.53 408 ASN A N 1
ATOM 3263 C CA . ASN A 1 408 ? -20.711 8.486 14.352 1.00 57.53 408 ASN A CA 1
ATOM 3264 C C . ASN A 1 408 ? -20.101 7.292 15.109 1.00 57.53 408 ASN A C 1
ATOM 3266 O O . ASN A 1 408 ? -19.921 7.386 16.320 1.00 57.53 408 ASN A O 1
ATOM 3270 N N . TYR A 1 409 ? -19.782 6.183 14.434 1.00 63.09 409 TYR A N 1
ATOM 3271 C CA . TYR A 1 409 ? -19.147 5.036 15.085 1.00 63.09 409 TYR A CA 1
ATOM 3272 C C . TYR A 1 409 ? -17.640 5.283 15.245 1.00 63.09 409 TYR A C 1
ATOM 3274 O O . TYR A 1 409 ? -16.959 5.579 14.264 1.00 63.09 409 TYR A O 1
ATOM 3282 N N . VAL A 1 410 ? -17.131 5.170 16.476 1.00 66.06 410 VAL A N 1
ATOM 3283 C CA . VAL A 1 410 ? -15.704 5.317 16.813 1.00 66.06 410 VAL A CA 1
ATOM 3284 C C . VAL A 1 410 ? -15.215 4.000 17.409 1.00 66.06 410 VAL A C 1
ATOM 3286 O O . VAL A 1 410 ? -15.728 3.569 18.447 1.00 66.06 410 VAL A O 1
ATOM 3289 N N . SER A 1 411 ? -14.233 3.370 16.761 1.00 75.31 411 SER A N 1
ATOM 3290 C CA . SER A 1 411 ? -13.857 1.967 16.977 1.00 75.31 411 SER A CA 1
ATOM 3291 C C . SER A 1 411 ? -13.531 1.648 18.438 1.00 75.31 411 SER A C 1
ATOM 3293 O O . SER A 1 411 ? -14.100 0.721 19.009 1.00 75.31 411 SER A O 1
ATOM 3295 N N . TRP A 1 412 ? -12.677 2.450 19.082 1.00 85.19 412 TRP A N 1
ATOM 3296 C CA . TRP A 1 412 ? -12.271 2.241 20.477 1.00 85.19 412 TRP A CA 1
ATOM 3297 C C . TRP A 1 412 ? -13.356 2.621 21.484 1.00 85.19 412 TRP A C 1
ATOM 3299 O O . TRP A 1 412 ? -13.634 1.861 22.408 1.00 85.19 412 TRP A O 1
ATOM 3309 N N . ASN A 1 413 ? -14.020 3.764 21.286 1.00 80.00 413 ASN A N 1
ATOM 3310 C CA . ASN A 1 413 ? -15.079 4.224 22.192 1.00 80.00 413 ASN A CA 1
ATOM 3311 C C . ASN A 1 413 ? -16.282 3.275 22.208 1.00 80.00 413 ASN A C 1
ATOM 3313 O O . ASN A 1 413 ? -17.010 3.228 23.199 1.00 80.00 413 ASN A O 1
ATOM 3317 N N . SER A 1 414 ? -16.468 2.491 21.142 1.00 77.25 414 SER A N 1
ATOM 3318 C CA . SER A 1 414 ? -17.500 1.462 21.088 1.00 77.25 414 SER A CA 1
ATOM 3319 C C . SER A 1 414 ? -17.327 0.382 22.159 1.00 77.25 414 SER A C 1
ATOM 3321 O O . SER A 1 414 ? -18.324 -0.181 22.580 1.00 77.25 414 SER A O 1
ATOM 3323 N N . LEU A 1 415 ? -16.113 0.114 22.652 1.00 83.00 415 LEU A N 1
ATOM 3324 C CA . LEU A 1 415 ? -15.879 -0.898 23.688 1.00 83.00 415 LEU A CA 1
ATOM 3325 C C . LEU A 1 415 ? -16.343 -0.452 25.087 1.00 83.00 415 LEU A C 1
ATOM 3327 O O . LEU A 1 415 ? -16.500 -1.285 25.977 1.00 83.00 415 LEU A O 1
ATOM 3331 N N . GLY A 1 416 ? -16.559 0.846 25.308 1.00 86.56 416 GLY A N 1
ATOM 3332 C CA . GLY A 1 416 ? -17.150 1.358 26.541 1.00 86.56 416 GLY A CA 1
ATOM 3333 C C . GLY A 1 416 ? -16.423 0.930 27.824 1.00 86.56 416 GLY A C 1
ATOM 3334 O O . GLY A 1 416 ? -15.249 1.240 28.029 1.00 86.56 416 GLY A O 1
ATOM 3335 N N . LEU A 1 417 ? -17.122 0.235 28.724 1.00 86.75 417 LEU A N 1
ATOM 3336 C CA . LEU A 1 417 ? -16.563 -0.306 29.972 1.00 86.75 417 LEU A CA 1
ATOM 3337 C C . LEU A 1 417 ? -15.476 -1.357 29.733 1.00 86.75 417 LEU A C 1
ATOM 3339 O O . LEU A 1 417 ? -14.557 -1.464 30.543 1.00 86.75 417 LEU A O 1
ATOM 3343 N N . VAL A 1 418 ? -15.539 -2.091 28.620 1.00 89.69 418 VAL A N 1
ATOM 3344 C CA . VAL A 1 418 ? -14.494 -3.053 28.243 1.00 89.69 418 VAL A CA 1
ATOM 3345 C C . VAL A 1 418 ? -13.177 -2.320 27.986 1.00 89.69 418 VAL A C 1
ATOM 3347 O O . VAL A 1 418 ? -12.129 -2.774 28.436 1.00 89.69 418 VAL A O 1
ATOM 3350 N N . LEU A 1 419 ? -13.215 -1.141 27.352 1.00 90.38 419 LEU A N 1
ATOM 3351 C CA . LEU A 1 419 ? -12.012 -0.324 27.168 1.00 90.38 419 LEU A CA 1
ATOM 3352 C C . LEU A 1 419 ? -11.444 0.143 28.510 1.00 90.38 419 LEU A C 1
ATOM 3354 O O . LEU A 1 419 ? -10.251 -0.022 28.748 1.00 90.38 419 LEU A O 1
ATOM 3358 N N . LYS A 1 420 ? -12.289 0.661 29.413 1.00 89.19 420 LYS A N 1
ATOM 3359 C CA . LYS A 1 420 ? -11.846 1.087 30.754 1.00 89.19 420 LYS A CA 1
ATOM 3360 C C . LYS A 1 420 ? -11.204 -0.061 31.536 1.00 89.19 420 LYS A C 1
ATOM 3362 O O . LYS A 1 420 ? -10.176 0.119 32.188 1.00 89.19 420 LYS A O 1
ATOM 3367 N N . TYR A 1 421 ? -11.785 -1.254 31.431 1.00 90.00 421 TYR A N 1
ATOM 3368 C CA . TYR A 1 421 ? -11.238 -2.471 32.016 1.00 90.00 421 TYR A CA 1
ATOM 3369 C C . TYR A 1 421 ? -9.830 -2.766 31.477 1.00 90.00 421 TYR A C 1
ATOM 3371 O O . TYR A 1 421 ? -8.897 -2.935 32.265 1.00 90.00 421 TYR A O 1
ATOM 3379 N N . LEU A 1 422 ? -9.656 -2.755 30.152 1.00 91.00 422 LEU A N 1
ATOM 3380 C CA . LEU A 1 422 ? -8.365 -2.989 29.500 1.00 91.00 422 LEU A CA 1
ATOM 3381 C C . LEU A 1 422 ? -7.328 -1.917 29.881 1.00 91.00 422 LEU A C 1
ATOM 3383 O O . LEU A 1 422 ? -6.199 -2.250 30.238 1.00 91.00 422 LEU A O 1
ATOM 3387 N N . GLU A 1 423 ? -7.711 -0.640 29.910 1.00 90.56 423 GLU A N 1
ATOM 3388 C CA . GLU A 1 423 ? -6.824 0.460 30.316 1.00 90.56 423 GLU A CA 1
ATOM 3389 C C . GLU A 1 423 ? -6.350 0.339 31.773 1.00 90.56 423 GLU A C 1
ATOM 3391 O O . GLU A 1 423 ? -5.209 0.701 32.081 1.00 90.56 423 GLU A O 1
ATOM 3396 N N . SER A 1 424 ? -7.195 -0.202 32.659 1.00 89.19 424 SER A N 1
ATOM 3397 C CA . SER A 1 424 ? -6.851 -0.468 34.062 1.00 89.19 424 SER A CA 1
ATOM 3398 C C . SER A 1 424 ? -5.957 -1.703 34.255 1.00 89.19 424 SER A C 1
ATOM 3400 O O . SER A 1 424 ? -5.274 -1.814 35.275 1.00 89.19 424 SER A O 1
ATOM 3402 N N . ARG A 1 425 ? -5.923 -2.621 33.275 1.00 90.81 425 ARG A N 1
ATOM 3403 C CA . ARG A 1 425 ? -5.166 -3.886 33.313 1.00 90.81 425 ARG A CA 1
ATOM 3404 C C . ARG A 1 425 ? -4.233 -4.007 32.097 1.00 90.81 425 ARG A C 1
ATOM 3406 O O . ARG A 1 425 ? -4.512 -4.782 31.180 1.00 90.81 425 ARG A O 1
ATOM 3413 N N . PRO A 1 426 ? -3.067 -3.326 32.109 1.00 89.94 426 PRO A N 1
ATOM 3414 C CA . PRO A 1 426 ? -2.162 -3.269 30.957 1.00 89.94 426 PRO A CA 1
ATOM 3415 C C . PRO A 1 426 ? -1.703 -4.633 30.422 1.00 89.94 426 PRO A C 1
ATOM 3417 O O . PRO A 1 426 ? -1.462 -4.767 29.227 1.00 89.94 426 PRO A O 1
ATOM 3420 N N . ALA A 1 427 ? -1.582 -5.652 31.280 1.00 90.69 427 ALA A N 1
ATOM 3421 C CA . ALA A 1 427 ? -1.163 -6.991 30.861 1.00 90.69 427 ALA A CA 1
ATOM 3422 C C . ALA A 1 427 ? -2.212 -7.693 29.981 1.00 90.69 427 ALA A C 1
ATOM 3424 O O . ALA A 1 427 ? -1.855 -8.302 28.977 1.00 90.69 427 ALA A O 1
ATOM 3425 N N . GLU A 1 428 ? -3.497 -7.583 30.326 1.00 90.00 428 GLU A N 1
ATOM 3426 C CA . GLU A 1 428 ? -4.584 -8.142 29.512 1.00 90.00 428 GLU A CA 1
ATOM 3427 C C . GLU A 1 428 ? -4.775 -7.331 28.230 1.00 90.00 428 GLU A C 1
ATOM 3429 O O . GLU A 1 428 ? -4.976 -7.899 27.159 1.00 90.00 428 GLU A O 1
ATOM 3434 N N . PHE A 1 429 ? -4.607 -6.009 28.304 1.00 91.94 429 PHE A N 1
ATOM 3435 C CA . PHE A 1 429 ? -4.655 -5.164 27.115 1.00 91.94 429 PHE A CA 1
ATOM 3436 C C . PHE A 1 429 ? -3.543 -5.502 26.116 1.00 91.94 429 PHE A C 1
ATOM 3438 O O . PHE A 1 429 ? -3.807 -5.646 24.923 1.00 91.94 429 PHE A O 1
ATOM 3445 N N . ALA A 1 430 ? -2.320 -5.735 26.599 1.00 92.12 430 ALA A N 1
ATOM 3446 C CA . ALA A 1 430 ? -1.220 -6.176 25.750 1.00 92.12 430 ALA A CA 1
ATOM 3447 C C . ALA A 1 430 ? -1.548 -7.487 25.016 1.00 92.12 430 ALA A C 1
ATOM 3449 O O . ALA A 1 430 ? -1.254 -7.597 23.829 1.00 92.12 430 ALA A O 1
ATOM 3450 N N . LYS A 1 431 ? -2.192 -8.460 25.678 1.00 91.12 431 LYS A N 1
ATOM 3451 C CA . LYS A 1 431 ? -2.614 -9.717 25.032 1.00 91.12 431 LYS A CA 1
ATOM 3452 C C . LYS A 1 431 ? -3.638 -9.475 23.926 1.00 91.12 431 LYS A C 1
ATOM 3454 O O . LYS A 1 431 ? -3.487 -10.029 22.844 1.00 91.12 431 LYS A O 1
ATOM 3459 N N . VAL A 1 432 ? -4.636 -8.620 24.169 1.00 90.81 432 VAL A N 1
ATOM 3460 C CA . VAL A 1 432 ? -5.645 -8.265 23.155 1.00 90.81 432 VAL A CA 1
ATOM 3461 C C . VAL A 1 432 ? -4.989 -7.601 21.944 1.00 90.81 432 VAL A C 1
ATOM 3463 O O . VAL A 1 432 ? -5.248 -8.007 20.814 1.00 90.81 432 VAL A O 1
ATOM 3466 N N . LEU A 1 433 ? -4.096 -6.629 22.150 1.00 92.25 433 LEU A N 1
ATOM 3467 C CA . LEU A 1 433 ? -3.393 -5.962 21.047 1.00 92.25 433 LEU A CA 1
ATOM 3468 C C . LEU A 1 433 ? -2.495 -6.931 20.266 1.00 92.25 433 LEU A C 1
ATOM 3470 O O . LEU A 1 433 ? -2.518 -6.927 19.040 1.00 92.25 433 LEU A O 1
ATOM 3474 N N . ARG A 1 434 ? -1.762 -7.810 20.959 1.00 91.94 434 ARG A N 1
ATOM 3475 C CA . ARG A 1 434 ? -0.951 -8.866 20.328 1.00 91.94 434 ARG A CA 1
ATOM 3476 C C . ARG A 1 434 ? -1.801 -9.880 19.564 1.00 91.94 434 ARG A C 1
ATOM 3478 O O . ARG A 1 434 ? -1.366 -10.375 18.534 1.00 91.94 434 ARG A O 1
ATOM 3485 N N . GLY A 1 435 ? -3.016 -10.157 20.033 1.00 89.94 435 GLY A N 1
ATOM 3486 C CA . GLY A 1 435 ? -3.981 -11.016 19.346 1.00 89.94 435 GLY A CA 1
ATOM 3487 C C . GLY A 1 435 ? -4.482 -10.447 18.013 1.00 89.94 435 GLY A C 1
ATOM 3488 O O . GLY A 1 435 ? -4.905 -11.215 17.157 1.00 89.94 435 GLY A O 1
ATOM 3489 N N . ASN A 1 436 ? -4.399 -9.126 17.817 1.00 90.94 436 ASN A N 1
ATOM 3490 C CA . ASN A 1 436 ? -4.773 -8.454 16.566 1.00 90.94 436 ASN A CA 1
ATOM 3491 C C . ASN A 1 436 ? -3.657 -8.477 15.500 1.00 90.94 436 ASN A C 1
ATOM 3493 O O . ASN A 1 436 ? -3.874 -8.007 14.383 1.00 90.94 436 ASN A O 1
ATOM 3497 N N . VAL A 1 437 ? -2.474 -9.011 15.828 1.00 93.38 437 VAL A N 1
ATOM 3498 C CA . VAL A 1 437 ? -1.341 -9.159 14.904 1.00 93.38 437 VAL A CA 1
ATOM 3499 C C . VAL A 1 437 ? -1.060 -10.644 14.697 1.00 93.38 437 VAL A C 1
ATOM 3501 O O . VAL A 1 437 ? -0.829 -11.380 15.657 1.00 93.38 437 VAL A O 1
ATOM 3504 N N . LEU A 1 438 ? -1.091 -11.085 13.444 1.00 93.12 438 LEU A N 1
ATOM 3505 C CA . LEU A 1 438 ? -0.895 -12.470 13.030 1.00 93.12 438 LEU A CA 1
ATOM 3506 C C . LEU A 1 438 ? 0.485 -12.664 12.397 1.00 93.12 438 LEU A C 1
ATOM 3508 O O . LEU A 1 438 ? 0.959 -11.790 11.678 1.00 93.12 438 LEU A O 1
ATOM 3512 N N . GLU A 1 439 ? 1.109 -13.810 12.652 1.00 91.88 439 GLU A N 1
ATOM 3513 C CA . GLU A 1 439 ? 2.425 -14.229 12.153 1.00 91.88 439 GLU A CA 1
ATOM 3514 C C . GLU A 1 439 ? 2.316 -14.979 10.813 1.00 91.88 439 GLU A C 1
ATOM 3516 O O . GLU A 1 439 ? 2.749 -16.124 10.698 1.00 91.88 439 GLU A O 1
ATOM 3521 N N . ASP A 1 440 ? 1.670 -14.362 9.827 1.00 91.06 440 ASP A N 1
ATOM 3522 C CA . ASP A 1 440 ? 1.652 -14.789 8.422 1.00 91.06 440 ASP A CA 1
ATOM 3523 C C . ASP A 1 440 ? 1.113 -13.635 7.556 1.00 91.06 440 ASP A C 1
ATOM 3525 O O . ASP A 1 440 ? 0.548 -12.666 8.082 1.00 91.06 440 ASP A O 1
ATOM 3529 N N . LEU A 1 441 ? 1.249 -13.738 6.236 1.00 90.25 441 LEU A N 1
ATOM 3530 C CA . LEU A 1 441 ? 0.703 -12.791 5.265 1.00 90.25 441 LEU A CA 1
ATOM 3531 C C . LEU A 1 441 ? -0.678 -13.236 4.770 1.00 90.25 441 LEU A C 1
ATOM 3533 O O . LEU A 1 441 ? -0.809 -14.240 4.069 1.00 90.25 441 LEU A O 1
ATOM 3537 N N . ILE A 1 442 ? -1.707 -12.451 5.086 1.00 90.00 442 ILE A N 1
ATOM 3538 C CA . ILE A 1 442 ? -3.063 -12.605 4.555 1.00 90.00 442 ILE A CA 1
ATOM 3539 C C . ILE A 1 442 ? -3.435 -11.299 3.868 1.00 90.00 442 ILE A C 1
ATOM 3541 O O . ILE A 1 442 ? -3.630 -10.289 4.537 1.00 90.00 442 ILE A O 1
ATOM 3545 N N . TYR A 1 443 ? -3.533 -11.317 2.545 1.00 89.75 443 TYR A N 1
ATOM 3546 C CA . TYR A 1 443 ? -3.943 -10.168 1.738 1.00 89.75 443 TYR A CA 1
ATOM 3547 C C . TYR A 1 443 ? -5.462 -10.131 1.540 1.00 89.75 443 TYR A C 1
ATOM 3549 O O . TYR A 1 443 ? -6.161 -11.113 1.811 1.00 89.75 443 TYR A O 1
ATOM 3557 N N . SER A 1 444 ? -5.990 -9.001 1.065 1.00 86.56 444 SER A N 1
ATOM 3558 C CA . SER A 1 444 ? -7.427 -8.843 0.819 1.00 86.56 444 SER A CA 1
ATOM 3559 C C . SER A 1 444 ? -7.977 -9.772 -0.262 1.00 86.56 444 SER A C 1
ATOM 3561 O O . SER A 1 444 ? -9.185 -9.952 -0.304 1.00 86.56 444 SER A O 1
ATOM 3563 N N . ASP A 1 445 ? -7.141 -10.399 -1.088 1.00 81.88 445 ASP A N 1
ATOM 3564 C CA . ASP A 1 445 ? -7.508 -11.364 -2.133 1.00 81.88 445 ASP A CA 1
ATOM 3565 C C . ASP A 1 445 ? -7.286 -12.837 -1.735 1.00 81.88 445 ASP A C 1
ATOM 3567 O O . ASP A 1 445 ? -7.345 -13.738 -2.575 1.00 81.88 445 ASP A O 1
ATOM 3571 N N . PHE A 1 446 ? -7.052 -13.105 -0.447 1.00 81.69 446 PHE A N 1
ATOM 3572 C CA . PHE A 1 446 ? -6.869 -14.457 0.083 1.00 81.69 446 PHE A CA 1
ATOM 3573 C C . PHE A 1 446 ? -7.984 -15.423 -0.370 1.00 81.69 446 PHE A C 1
ATOM 3575 O O . PHE A 1 446 ? -9.160 -15.117 -0.251 1.00 81.69 446 PHE A O 1
ATOM 3582 N N . GLY A 1 447 ? -7.628 -16.608 -0.872 1.00 72.12 447 GLY A N 1
ATOM 3583 C CA . GLY A 1 447 ? -8.601 -17.607 -1.350 1.00 72.12 447 GLY A CA 1
ATOM 3584 C C . GLY A 1 447 ? -9.110 -17.390 -2.784 1.00 72.12 447 GLY A C 1
ATOM 3585 O O . GLY A 1 447 ? -9.536 -18.353 -3.425 1.00 72.12 447 GLY A O 1
ATOM 3586 N N . LEU A 1 448 ? -8.951 -16.186 -3.351 1.00 73.62 448 LEU A N 1
ATOM 3587 C CA . LEU A 1 448 ? -9.497 -15.838 -4.669 1.00 73.62 448 LEU A CA 1
ATOM 3588 C C . LEU A 1 448 ? -8.612 -16.264 -5.846 1.00 73.62 448 LEU A C 1
ATOM 3590 O O . LEU A 1 448 ? -9.130 -16.539 -6.929 1.00 73.62 448 LEU A O 1
ATOM 3594 N N . GLU A 1 449 ? -7.289 -16.318 -5.668 1.00 61.12 449 GLU A N 1
ATOM 3595 C CA . GLU A 1 449 ? -6.375 -16.475 -6.808 1.00 61.12 449 GLU A CA 1
ATOM 3596 C C . GLU A 1 449 ? -6.263 -17.905 -7.359 1.00 61.12 449 GLU A C 1
ATOM 3598 O O . GLU A 1 449 ? -5.828 -18.041 -8.498 1.00 61.12 449 GLU A O 1
ATOM 3603 N N . ASP A 1 450 ? -6.673 -18.966 -6.638 1.00 50.44 450 ASP A N 1
ATOM 3604 C CA . ASP A 1 450 ? -6.316 -20.322 -7.100 1.00 50.44 450 ASP A CA 1
ATOM 3605 C C . ASP A 1 450 ? -7.173 -21.516 -6.644 1.00 50.44 450 ASP A C 1
ATOM 3607 O O . ASP A 1 450 ? -6.724 -22.658 -6.734 1.00 50.44 450 ASP A O 1
ATOM 3611 N N . SER A 1 451 ? -8.422 -21.351 -6.192 1.00 50.09 451 SER A N 1
ATOM 3612 C CA . SER A 1 451 ? -9.337 -22.477 -5.857 1.00 50.09 451 SER A CA 1
ATOM 3613 C C . SER A 1 451 ? -8.771 -23.558 -4.899 1.00 50.09 451 SER A C 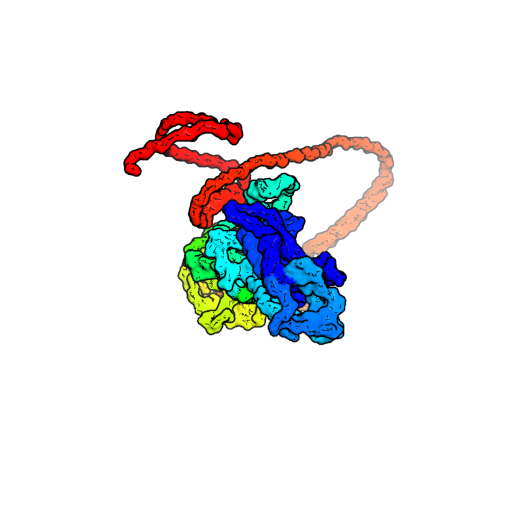1
ATOM 3615 O O . SER A 1 451 ? -9.346 -24.644 -4.777 1.00 50.09 451 SER A O 1
ATOM 3617 N N . ARG A 1 452 ? -7.627 -23.304 -4.242 1.00 55.38 452 ARG A N 1
ATOM 3618 C CA . ARG A 1 452 ? -6.816 -24.333 -3.568 1.00 55.38 452 ARG A CA 1
ATOM 3619 C C . ARG A 1 452 ? -6.405 -24.043 -2.134 1.00 55.38 452 ARG A C 1
ATOM 3621 O O . ARG A 1 452 ? -5.875 -24.953 -1.510 1.00 55.38 452 ARG A O 1
ATOM 3628 N N . GLU A 1 453 ? -6.754 -22.908 -1.543 1.00 56.34 453 GLU A N 1
ATOM 3629 C CA . GLU A 1 453 ? -6.597 -22.723 -0.093 1.00 56.34 453 GLU A CA 1
ATOM 3630 C C . GLU A 1 453 ? -7.828 -22.033 0.501 1.00 56.34 453 GLU A C 1
ATOM 3632 O O . GLU A 1 453 ? -7.888 -20.818 0.611 1.00 56.34 453 GLU A O 1
ATOM 3637 N N . LEU A 1 454 ? -8.827 -22.836 0.887 1.00 67.19 454 LEU A N 1
ATOM 3638 C CA . LEU A 1 454 ? -10.036 -22.365 1.582 1.00 67.19 454 LEU A CA 1
ATOM 3639 C C . LEU A 1 454 ? -9.776 -22.025 3.053 1.00 67.19 454 LEU A C 1
ATOM 3641 O O . LEU A 1 454 ? -10.585 -21.339 3.674 1.00 67.19 454 LEU A O 1
ATOM 3645 N N . PHE A 1 455 ? -8.695 -22.558 3.632 1.00 76.06 455 PHE A N 1
ATOM 3646 C CA . PHE A 1 455 ? -8.366 -22.344 5.032 1.00 76.06 455 PHE A CA 1
ATOM 3647 C C . PHE A 1 455 ? -6.860 -22.433 5.318 1.00 76.06 455 PHE A C 1
ATOM 3649 O O . PHE A 1 455 ? -6.150 -23.221 4.691 1.00 76.06 455 PHE A O 1
ATOM 3656 N N . ARG A 1 456 ? -6.378 -21.660 6.299 1.00 84.62 456 ARG A N 1
ATOM 3657 C CA . ARG A 1 456 ? -4.982 -21.645 6.757 1.00 84.62 456 ARG A CA 1
ATOM 3658 C C . ARG A 1 456 ? -4.895 -21.472 8.274 1.00 84.62 456 ARG A C 1
ATOM 3660 O O . ARG A 1 456 ? -5.584 -20.637 8.850 1.00 84.62 456 ARG A O 1
ATOM 3667 N N . TYR A 1 457 ? -4.011 -22.231 8.922 1.00 87.44 457 TYR A N 1
ATOM 3668 C CA . TYR A 1 457 ? -3.721 -22.061 10.348 1.00 87.44 457 TYR A CA 1
ATOM 3669 C C . TYR A 1 457 ? -2.587 -21.062 10.554 1.00 87.44 457 TYR A C 1
ATOM 3671 O O . TYR A 1 457 ? -1.479 -21.281 10.071 1.00 87.44 457 TYR A O 1
ATOM 3679 N N . VAL A 1 458 ? -2.854 -20.009 11.319 1.00 88.75 458 VAL A N 1
ATOM 3680 C CA . VAL A 1 458 ? -1.915 -18.916 11.590 1.00 88.75 458 VAL A CA 1
ATOM 3681 C C . VAL A 1 458 ? -1.799 -18.699 13.094 1.00 88.75 458 VAL A C 1
ATOM 3683 O O . VAL A 1 458 ? -2.747 -18.942 13.840 1.00 88.75 458 VAL A O 1
ATOM 3686 N N . LYS A 1 459 ? -0.629 -18.269 13.566 1.00 91.62 459 LYS A N 1
ATOM 3687 C CA . LYS A 1 459 ? -0.416 -17.912 14.973 1.00 91.62 459 LYS A CA 1
ATOM 3688 C C . LYS A 1 459 ? -0.576 -16.412 15.170 1.00 91.62 459 LYS A C 1
ATOM 3690 O O . LYS A 1 459 ? -0.099 -15.636 14.353 1.00 91.62 459 LYS A O 1
ATOM 3695 N N . SER A 1 460 ? -1.219 -15.992 16.251 1.00 90.69 460 SER A N 1
ATOM 3696 C CA . SER A 1 460 ? -1.164 -14.599 16.694 1.00 90.69 460 SER A CA 1
ATOM 3697 C C . SER A 1 460 ? 0.161 -14.309 17.402 1.00 90.69 460 SER A C 1
ATOM 3699 O O . SER A 1 460 ? 0.830 -15.226 17.884 1.00 90.69 460 SER A O 1
ATOM 3701 N N . LEU A 1 461 ? 0.502 -13.033 17.579 1.00 89.75 461 LEU A N 1
ATOM 3702 C CA . LEU A 1 461 ? 1.671 -12.612 18.364 1.00 89.75 461 LEU A CA 1
ATOM 3703 C C . LEU A 1 461 ? 1.533 -12.947 19.867 1.00 89.75 461 LEU A C 1
ATOM 3705 O O . LEU A 1 461 ? 2.488 -12.845 20.638 1.00 89.75 461 LEU A O 1
ATOM 3709 N N . ASN A 1 462 ? 0.330 -13.342 20.300 1.00 87.50 462 ASN A N 1
ATOM 3710 C CA . ASN A 1 462 ? 0.061 -13.897 21.627 1.00 87.50 462 ASN A CA 1
ATOM 3711 C C . ASN A 1 462 ? 0.296 -15.427 21.698 1.00 87.50 462 ASN A C 1
ATOM 3713 O O . ASN A 1 462 ? 0.269 -16.002 22.783 1.00 87.50 462 ASN A O 1
ATOM 3717 N N . GLY A 1 463 ? 0.562 -16.084 20.563 1.00 85.75 463 GLY A N 1
ATOM 3718 C CA . GLY A 1 463 ? 0.787 -17.528 20.445 1.00 85.75 463 GLY A CA 1
ATOM 3719 C C . GLY A 1 463 ? -0.479 -18.357 20.206 1.00 85.75 463 GLY A C 1
ATOM 3720 O O . GLY A 1 463 ? -0.394 -19.586 20.150 1.00 85.75 463 GLY A O 1
ATOM 3721 N N . ASP A 1 464 ? -1.639 -17.713 20.054 1.00 86.88 464 ASP A N 1
ATOM 3722 C CA . ASP A 1 464 ? -2.911 -18.393 19.803 1.00 86.88 464 ASP A CA 1
ATOM 3723 C C . ASP A 1 464 ? -2.978 -18.874 18.350 1.00 86.88 464 ASP A C 1
ATOM 3725 O O . ASP A 1 464 ? -2.634 -18.132 17.434 1.00 86.88 464 ASP A O 1
ATOM 3729 N N . VAL A 1 465 ? -3.442 -20.104 18.123 1.00 88.88 465 VAL A N 1
ATOM 3730 C CA . VAL A 1 465 ? -3.625 -20.646 16.768 1.00 88.88 465 VAL A CA 1
ATOM 3731 C C . VAL A 1 465 ? -5.031 -20.310 16.277 1.00 88.88 465 VAL A C 1
ATOM 3733 O O . VAL A 1 465 ? -6.022 -20.670 16.914 1.00 88.88 465 VAL A O 1
ATOM 3736 N N . LEU A 1 466 ? -5.112 -19.636 15.135 1.00 87.88 466 LEU A N 1
ATOM 3737 C CA . LEU A 1 466 ? -6.342 -19.218 14.473 1.00 87.88 466 LEU A CA 1
ATOM 3738 C C . LEU A 1 466 ? -6.467 -19.924 13.121 1.00 87.88 466 LEU A C 1
ATOM 3740 O O . LEU A 1 466 ? -5.481 -20.092 12.408 1.00 87.88 466 LEU A O 1
ATOM 3744 N N . ASN A 1 467 ? -7.680 -20.332 12.770 1.00 89.12 467 ASN A N 1
ATOM 3745 C CA . ASN A 1 467 ? -8.029 -20.847 11.455 1.00 89.12 467 ASN A CA 1
ATOM 3746 C C . ASN A 1 467 ? -8.633 -19.722 10.617 1.00 89.12 467 ASN A C 1
ATOM 3748 O O . ASN A 1 467 ? -9.696 -19.207 10.948 1.00 89.12 467 ASN A O 1
ATOM 3752 N N . ILE A 1 468 ? -7.965 -19.345 9.542 1.00 87.31 468 ILE A N 1
ATOM 3753 C CA . ILE A 1 468 ? -8.408 -18.303 8.623 1.00 87.31 468 ILE A CA 1
ATOM 3754 C C . ILE A 1 468 ? -9.075 -18.988 7.452 1.00 87.31 468 ILE A C 1
ATOM 3756 O O . ILE A 1 468 ? -8.466 -19.879 6.877 1.00 87.31 468 ILE A O 1
ATOM 3760 N N . SER A 1 469 ? -10.295 -18.600 7.099 1.00 84.88 469 SER A N 1
ATOM 3761 C CA . SER A 1 469 ? -11.008 -19.188 5.961 1.00 84.88 469 SER A CA 1
ATOM 3762 C C . SER A 1 469 ? -11.789 -18.154 5.169 1.00 84.88 469 SER A C 1
ATOM 3764 O O . SER A 1 469 ? -12.292 -17.179 5.726 1.00 84.88 469 SER A O 1
ATOM 3766 N N . GLU A 1 470 ? -11.906 -18.378 3.866 1.00 81.25 470 GLU A N 1
ATOM 3767 C CA . GLU A 1 470 ? -12.790 -17.595 3.007 1.00 81.25 470 GLU A CA 1
ATOM 3768 C C . GLU A 1 470 ? -14.245 -18.009 3.262 1.00 81.25 470 GLU A C 1
ATOM 3770 O O . GLU A 1 470 ? -14.561 -19.199 3.327 1.00 81.25 470 GLU A O 1
ATOM 3775 N N . THR A 1 471 ? -15.141 -17.033 3.433 1.00 66.44 471 THR A N 1
ATOM 3776 C CA . THR A 1 471 ? -16.562 -17.313 3.709 1.00 66.44 471 THR A CA 1
ATOM 3777 C C . THR A 1 471 ? -17.486 -16.856 2.588 1.00 66.44 471 THR A C 1
ATOM 3779 O O . THR A 1 471 ? -18.438 -17.565 2.261 1.00 66.44 471 THR A O 1
ATOM 3782 N N . TYR A 1 472 ? -17.266 -15.662 2.030 1.00 63.62 472 TYR A N 1
ATOM 3783 C CA . TYR A 1 472 ? -18.216 -15.056 1.099 1.00 63.62 472 TYR A CA 1
ATOM 3784 C C . TYR A 1 472 ? -17.590 -13.938 0.256 1.00 63.62 472 TYR A C 1
ATOM 3786 O O . TYR A 1 472 ? -16.860 -13.092 0.780 1.00 63.62 472 TYR A O 1
ATOM 3794 N N . GLN A 1 473 ? -17.971 -13.905 -1.023 1.00 62.81 473 GLN A N 1
ATOM 3795 C CA . GLN A 1 473 ? -17.701 -12.821 -1.962 1.00 62.81 473 GLN A CA 1
ATOM 3796 C C . GLN A 1 473 ? -19.033 -12.269 -2.492 1.00 62.81 473 GLN A C 1
ATOM 3798 O O . GLN A 1 473 ? -19.871 -13.030 -2.979 1.00 62.81 473 GLN A O 1
ATOM 3803 N N . GLU A 1 474 ? -19.215 -10.946 -2.447 1.00 49.69 474 GLU A N 1
ATOM 3804 C CA . GLU A 1 474 ? -20.315 -10.269 -3.149 1.00 49.69 474 GLU A CA 1
ATOM 3805 C C . GLU A 1 474 ? -19.777 -9.175 -4.066 1.00 49.69 474 GLU A C 1
ATOM 3807 O O . GLU A 1 474 ? -19.310 -8.124 -3.614 1.00 49.69 474 GLU A O 1
ATOM 3812 N N . GLY A 1 475 ? -19.862 -9.440 -5.371 1.00 55.19 475 GLY A N 1
ATOM 3813 C CA . GLY A 1 475 ? -19.405 -8.535 -6.423 1.00 55.19 475 GLY A CA 1
ATOM 3814 C C . GLY A 1 475 ? -17.898 -8.260 -6.386 1.00 55.19 475 GLY A C 1
ATOM 3815 O O . GLY A 1 475 ? -17.107 -9.080 -5.921 1.00 55.19 475 GLY A O 1
ATOM 3816 N N . ASP A 1 476 ? -17.524 -7.074 -6.869 1.00 52.88 476 ASP A N 1
ATOM 3817 C CA . ASP A 1 476 ? -16.131 -6.622 -7.011 1.00 52.88 476 ASP A CA 1
ATOM 3818 C C . ASP A 1 476 ? -15.594 -5.889 -5.764 1.00 52.88 476 ASP A C 1
ATOM 3820 O O . ASP A 1 476 ? -14.527 -5.280 -5.814 1.00 52.88 476 ASP A O 1
ATOM 3824 N N . TYR A 1 477 ? -16.338 -5.886 -4.648 1.00 60.31 477 TYR A N 1
ATOM 3825 C CA . TYR A 1 477 ? -16.076 -4.967 -3.529 1.00 60.31 477 TYR A CA 1
ATOM 3826 C C . TYR A 1 477 ? -15.807 -5.652 -2.193 1.00 60.31 477 TYR A C 1
ATOM 3828 O O . TYR A 1 477 ? -14.947 -5.195 -1.438 1.00 60.31 477 TYR A O 1
ATOM 3836 N N . ASN A 1 478 ? -16.537 -6.723 -1.882 1.00 66.69 478 ASN A N 1
ATOM 3837 C CA . ASN A 1 478 ? -16.547 -7.290 -0.541 1.00 66.69 478 ASN A CA 1
ATOM 3838 C C . ASN A 1 478 ? -15.960 -8.693 -0.532 1.00 66.69 478 ASN A C 1
ATOM 3840 O O . ASN A 1 478 ? -16.530 -9.609 -1.128 1.00 66.69 478 ASN A O 1
ATOM 3844 N N . HIS A 1 479 ? -14.887 -8.854 0.236 1.00 76.69 479 HIS A N 1
ATOM 3845 C CA . HIS A 1 479 ? -14.361 -10.149 0.618 1.00 76.69 479 HIS A CA 1
ATOM 3846 C C . HIS A 1 479 ? -14.524 -10.335 2.133 1.00 76.69 479 HIS A C 1
ATOM 3848 O O . HIS A 1 479 ? -14.189 -9.459 2.937 1.00 76.69 479 HIS A O 1
ATOM 3854 N N . VAL A 1 480 ? -15.139 -11.447 2.534 1.00 79.25 480 VAL A N 1
ATOM 3855 C CA . VAL A 1 480 ? -15.356 -11.787 3.943 1.00 79.25 480 VAL A CA 1
ATOM 3856 C C . VAL A 1 480 ? -14.457 -12.954 4.321 1.00 79.25 480 VAL A C 1
ATOM 3858 O O . VAL A 1 480 ? -14.669 -14.087 3.880 1.00 79.25 480 VAL A O 1
ATOM 3861 N N . ILE A 1 481 ? -13.496 -12.663 5.193 1.00 82.12 481 ILE A N 1
ATOM 3862 C CA . ILE A 1 481 ? -12.561 -13.629 5.764 1.00 82.12 481 ILE A CA 1
ATOM 3863 C C . ILE A 1 481 ? -13.021 -13.947 7.189 1.00 82.12 481 ILE A C 1
ATOM 3865 O O . ILE A 1 481 ? -13.272 -13.043 7.985 1.00 82.12 481 ILE A O 1
ATOM 3869 N N . SER A 1 482 ? -13.134 -15.227 7.531 1.00 82.44 482 SER A N 1
ATOM 3870 C CA . SER A 1 482 ? -13.426 -15.676 8.894 1.00 82.44 482 SER A CA 1
ATOM 3871 C C . SER A 1 482 ? -12.139 -16.020 9.634 1.00 82.44 482 SER A C 1
ATOM 3873 O O . SER A 1 482 ? -11.361 -16.850 9.164 1.00 82.44 482 SER A O 1
ATOM 3875 N N . LEU A 1 483 ? -11.938 -15.419 10.810 1.00 82.38 483 LEU A N 1
ATOM 3876 C CA . LEU A 1 483 ? -10.940 -15.838 11.794 1.00 82.38 483 LEU A CA 1
ATOM 3877 C C . LEU A 1 483 ? -11.630 -16.745 12.824 1.00 82.38 483 LEU A C 1
ATOM 3879 O O . LEU A 1 483 ? -12.313 -16.282 13.736 1.00 82.38 483 LEU A O 1
ATOM 3883 N N . ASN A 1 484 ? -11.462 -18.057 12.699 1.00 82.69 484 ASN A N 1
ATOM 3884 C CA . ASN A 1 484 ? -12.251 -19.071 13.401 1.00 82.69 484 ASN A CA 1
ATOM 3885 C C . ASN A 1 484 ? -13.758 -18.900 13.127 1.00 82.69 484 ASN A C 1
ATOM 3887 O O . ASN A 1 484 ? -14.245 -19.306 12.074 1.00 82.69 484 ASN A O 1
ATOM 3891 N N . GLU A 1 485 ? -14.480 -18.300 14.074 1.00 74.94 485 GLU A N 1
ATOM 3892 C CA . GLU A 1 485 ? -15.923 -18.031 14.015 1.00 74.94 485 GLU A CA 1
ATOM 3893 C C . GLU A 1 485 ? -16.231 -16.540 13.782 1.00 74.94 485 GLU A C 1
ATOM 3895 O O . GLU A 1 485 ? -17.394 -16.169 13.617 1.00 74.94 485 GLU A O 1
ATOM 3900 N N . THR A 1 486 ? -15.220 -15.659 13.786 1.00 78.00 486 THR A N 1
ATOM 3901 C CA . THR A 1 486 ? -15.421 -14.216 13.606 1.00 78.00 486 THR A CA 1
ATOM 3902 C C . THR A 1 486 ? -15.247 -13.819 12.143 1.00 78.00 486 THR A C 1
ATOM 3904 O O . THR A 1 486 ? -14.141 -13.758 11.614 1.00 78.00 486 THR A O 1
ATOM 3907 N N . ALA A 1 487 ? -16.361 -13.500 11.484 1.00 77.62 487 ALA A N 1
ATOM 3908 C CA . ALA A 1 487 ? -16.356 -12.971 10.126 1.00 77.62 487 ALA A CA 1
ATOM 3909 C C . ALA A 1 487 ? -15.918 -11.497 10.105 1.00 77.62 487 ALA A C 1
ATOM 3911 O O . ALA A 1 487 ? -16.518 -10.640 10.765 1.00 77.62 487 ALA A O 1
ATOM 3912 N N . ILE A 1 488 ? -14.893 -11.199 9.313 1.00 79.19 488 ILE A N 1
ATOM 3913 C CA . ILE A 1 488 ? -14.347 -9.863 9.093 1.00 79.19 488 ILE A CA 1
ATOM 3914 C C . ILE A 1 488 ? -14.516 -9.527 7.620 1.00 79.19 488 ILE A C 1
ATOM 3916 O O . ILE A 1 488 ? -14.082 -10.259 6.737 1.00 79.19 488 ILE A O 1
ATOM 3920 N N . SER A 1 489 ? -15.149 -8.391 7.353 1.00 77.38 489 SER A N 1
ATOM 3921 C CA . SER A 1 489 ? -15.214 -7.851 6.001 1.00 77.38 489 SER A CA 1
ATOM 3922 C C . SER A 1 489 ? -13.993 -6.991 5.730 1.00 77.38 489 SER A C 1
ATOM 3924 O O . SER A 1 489 ? -13.735 -6.023 6.454 1.00 77.38 489 SER A O 1
ATOM 3926 N N . ILE A 1 490 ? -13.276 -7.357 4.676 1.00 80.94 490 ILE A N 1
ATOM 3927 C CA . ILE A 1 490 ? -12.086 -6.685 4.182 1.00 80.94 490 ILE A CA 1
ATOM 3928 C C . ILE A 1 490 ? -12.389 -6.308 2.730 1.00 80.94 490 ILE A C 1
ATOM 3930 O O . ILE A 1 490 ? -12.589 -7.191 1.894 1.00 80.94 490 ILE A O 1
ATOM 3934 N N . PRO A 1 491 ? -12.503 -5.010 2.409 1.00 78.88 491 PRO A N 1
ATOM 3935 C CA . PRO A 1 491 ? -12.693 -4.601 1.030 1.00 78.88 491 PRO A CA 1
ATOM 3936 C C . PRO A 1 491 ? -11.500 -5.035 0.180 1.00 78.88 491 PRO A C 1
ATOM 3938 O O . PRO A 1 491 ? -10.349 -4.934 0.623 1.00 78.88 491 PRO A O 1
ATOM 3941 N N . LEU A 1 492 ? -11.768 -5.484 -1.044 1.00 77.50 492 LEU A N 1
ATOM 3942 C CA . LEU A 1 492 ? -10.701 -5.764 -2.002 1.00 77.50 492 LEU A CA 1
ATOM 3943 C C . LEU A 1 492 ? -9.881 -4.493 -2.220 1.00 77.50 492 LEU A C 1
ATOM 3945 O O . LEU A 1 492 ? -10.441 -3.395 -2.265 1.00 77.50 492 LEU A O 1
ATOM 3949 N N . ASN A 1 493 ? -8.560 -4.635 -2.348 1.00 77.94 493 ASN A N 1
ATOM 3950 C CA . ASN A 1 493 ? -7.656 -3.504 -2.551 1.00 77.94 493 ASN A CA 1
ATOM 3951 C C . ASN A 1 493 ? -7.619 -2.532 -1.348 1.00 77.94 493 ASN A C 1
ATOM 3953 O O . ASN A 1 493 ? -7.285 -1.365 -1.527 1.00 77.94 493 ASN A O 1
ATOM 3957 N N . SER A 1 494 ? -7.942 -2.969 -0.126 1.00 83.81 494 SER A N 1
ATOM 3958 C CA . SER A 1 494 ? -7.789 -2.143 1.092 1.00 83.81 494 SER A CA 1
ATOM 3959 C C . SER A 1 494 ? -6.474 -2.363 1.850 1.00 83.81 494 SER A C 1
ATOM 3961 O O . SER A 1 494 ? -6.243 -1.709 2.869 1.00 83.81 494 SER A O 1
ATOM 3963 N N . ASP A 1 495 ? -5.615 -3.250 1.343 1.00 87.81 495 ASP A N 1
ATOM 3964 C CA . ASP A 1 495 ? -4.319 -3.589 1.928 1.00 87.81 495 ASP A CA 1
ATOM 3965 C C . ASP A 1 495 ? -3.403 -2.368 2.019 1.00 87.81 495 ASP A C 1
ATOM 3967 O O . ASP A 1 495 ? -3.108 -1.723 1.008 1.00 87.81 495 ASP A O 1
ATOM 3971 N N . VAL A 1 496 ? -2.895 -2.095 3.221 1.00 89.69 496 VAL A N 1
ATOM 3972 C CA . VAL A 1 496 ? -1.817 -1.125 3.432 1.00 89.69 496 VAL A CA 1
ATOM 3973 C C . VAL A 1 496 ? -0.522 -1.897 3.673 1.00 89.69 496 VAL A C 1
ATOM 3975 O O . VAL A 1 496 ? -0.360 -2.568 4.692 1.00 89.69 496 VAL A O 1
ATOM 3978 N N . LEU A 1 497 ? 0.390 -1.835 2.706 1.00 90.94 497 LEU A N 1
ATOM 3979 C CA . LEU A 1 497 ? 1.633 -2.607 2.704 1.00 90.94 497 LEU A CA 1
ATOM 3980 C C . LEU A 1 497 ? 2.715 -1.927 3.555 1.00 90.94 497 LEU A C 1
ATOM 3982 O O . LEU A 1 497 ? 2.878 -0.709 3.505 1.00 90.94 497 LEU A O 1
ATOM 3986 N N . PHE A 1 498 ? 3.491 -2.717 4.295 1.00 91.06 498 PHE A N 1
ATOM 3987 C CA . PHE A 1 498 ? 4.680 -2.261 5.021 1.00 91.06 498 PHE A CA 1
ATOM 3988 C C . PHE A 1 498 ? 5.830 -3.268 4.877 1.00 91.06 498 PHE A C 1
ATOM 3990 O O . PHE A 1 498 ? 5.652 -4.382 4.384 1.00 91.0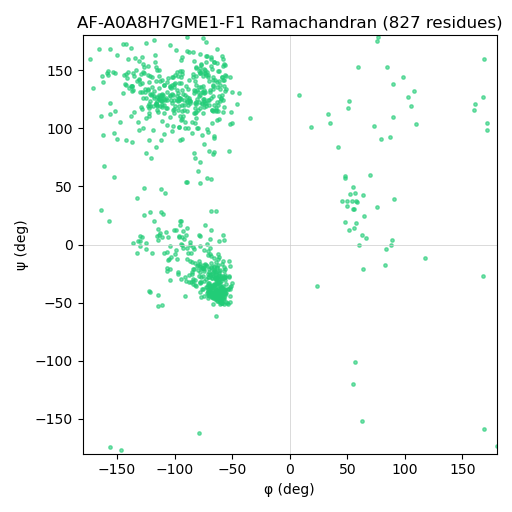6 498 PHE A O 1
ATOM 3997 N N . ASN A 1 499 ? 7.036 -2.889 5.297 1.00 88.19 499 ASN A N 1
ATOM 3998 C CA . ASN A 1 499 ? 8.277 -3.628 5.030 1.00 88.19 499 ASN A CA 1
ATOM 3999 C C . ASN A 1 499 ? 8.345 -5.062 5.598 1.00 88.19 499 ASN A C 1
ATOM 4001 O O . ASN A 1 499 ? 9.272 -5.798 5.255 1.00 88.19 499 ASN A O 1
ATOM 4005 N N . GLN A 1 500 ? 7.410 -5.458 6.460 1.00 88.88 500 GLN A N 1
ATOM 4006 C CA . GLN A 1 500 ? 7.323 -6.784 7.075 1.00 88.88 500 GLN A CA 1
ATOM 4007 C C . GLN A 1 500 ? 5.915 -7.394 6.950 1.00 88.88 500 GLN A C 1
ATOM 4009 O O . GLN A 1 500 ? 5.663 -8.437 7.554 1.00 88.88 500 GLN A O 1
ATOM 4014 N N . GLY A 1 501 ? 4.985 -6.782 6.206 1.00 91.44 501 GLY A N 1
ATOM 4015 C CA . GLY A 1 501 ? 3.617 -7.286 6.194 1.00 91.44 501 GLY A CA 1
ATOM 4016 C C . GLY A 1 501 ? 2.547 -6.412 5.558 1.00 91.44 501 GLY A C 1
ATOM 4017 O O . GLY A 1 501 ? 2.818 -5.524 4.749 1.00 91.44 501 GLY A O 1
ATOM 4018 N N . VAL A 1 502 ? 1.306 -6.682 5.959 1.00 93.38 502 VAL A N 1
ATOM 4019 C CA . VAL A 1 502 ? 0.101 -5.974 5.519 1.00 93.38 502 VAL A CA 1
ATOM 4020 C C . VAL A 1 502 ? -0.767 -5.551 6.705 1.00 93.38 502 VAL A C 1
ATOM 4022 O O . VAL A 1 502 ? -0.881 -6.251 7.714 1.00 93.38 502 VAL A O 1
ATOM 4025 N N . ILE A 1 503 ? -1.369 -4.372 6.595 1.00 92.31 503 ILE A N 1
ATOM 4026 C CA . ILE A 1 503 ? -2.319 -3.824 7.557 1.00 92.31 503 ILE A CA 1
ATOM 4027 C C . ILE A 1 503 ? -3.713 -3.847 6.931 1.00 92.31 503 ILE A C 1
ATOM 4029 O O . ILE A 1 503 ? -3.945 -3.241 5.884 1.00 92.31 503 ILE A O 1
ATOM 4033 N N . HIS A 1 504 ? -4.649 -4.476 7.637 1.00 90.31 504 HIS A N 1
ATOM 4034 C CA . HIS A 1 504 ? -6.078 -4.417 7.356 1.00 90.31 504 HIS A CA 1
ATOM 4035 C C . HIS A 1 504 ? -6.745 -3.416 8.278 1.00 90.31 504 HIS A C 1
ATOM 4037 O O . HIS A 1 504 ? -6.758 -3.566 9.505 1.00 90.31 504 HIS A O 1
ATOM 4043 N N . MET A 1 505 ? -7.342 -2.392 7.684 1.00 86.44 505 MET A N 1
ATOM 4044 C CA . MET A 1 505 ? -8.099 -1.404 8.436 1.00 86.44 505 MET A CA 1
ATOM 4045 C C . MET A 1 505 ? -9.502 -1.932 8.736 1.00 86.44 505 MET A C 1
ATOM 4047 O O . MET A 1 505 ? -10.295 -2.214 7.840 1.00 86.44 505 MET A O 1
ATOM 4051 N N . THR A 1 506 ? -9.834 -2.017 10.017 1.00 83.94 506 THR A N 1
ATOM 4052 C CA . THR A 1 506 ? -11.108 -2.534 10.516 1.00 83.94 506 THR A CA 1
ATOM 4053 C C . THR A 1 506 ? -11.898 -1.446 11.237 1.00 83.94 506 THR A C 1
ATOM 4055 O O . THR A 1 506 ? -11.339 -0.506 11.806 1.00 83.94 506 THR A O 1
ATOM 4058 N N . LEU A 1 507 ? -13.226 -1.587 11.227 1.00 78.69 507 LEU A N 1
ATOM 4059 C CA . LEU A 1 507 ? -14.133 -0.681 11.940 1.00 78.69 507 LEU A CA 1
ATOM 4060 C C . LEU A 1 507 ? -14.207 -0.985 13.442 1.00 78.69 507 LEU A C 1
ATOM 4062 O O . LEU A 1 507 ? -14.533 -0.108 14.235 1.00 78.69 507 LEU A O 1
ATOM 4066 N N . LYS A 1 508 ? -13.964 -2.233 13.847 1.00 79.19 508 LYS A N 1
ATOM 4067 C CA . LYS A 1 508 ? -14.147 -2.703 15.226 1.00 79.19 508 LYS A CA 1
ATOM 4068 C C . LYS A 1 508 ? -12.847 -3.286 15.746 1.00 79.19 508 LYS A C 1
ATOM 4070 O O . LYS A 1 508 ? -12.118 -3.925 15.000 1.00 79.19 508 LYS A O 1
ATOM 4075 N N . VAL A 1 509 ? -12.603 -3.110 17.040 1.00 85.06 509 VAL A N 1
ATOM 4076 C CA . VAL A 1 509 ? -11.522 -3.815 17.733 1.00 85.06 509 VAL A CA 1
ATOM 4077 C C . VAL A 1 509 ? -11.885 -5.297 17.792 1.00 85.06 509 VAL A C 1
ATOM 4079 O O . VAL A 1 509 ? -12.974 -5.632 18.263 1.00 85.06 509 VAL A O 1
ATOM 4082 N N . LEU A 1 510 ? -11.003 -6.177 17.320 1.00 85.19 510 LEU A N 1
ATOM 4083 C CA . LEU A 1 510 ? -11.234 -7.615 17.410 1.00 85.19 510 LEU A CA 1
ATOM 4084 C C . LEU A 1 510 ? -10.818 -8.082 18.805 1.00 85.19 510 LEU A C 1
ATOM 4086 O O . LEU A 1 510 ? -9.677 -7.884 19.235 1.00 85.19 510 LEU A O 1
ATOM 4090 N N . LEU A 1 511 ? -11.766 -8.684 19.520 1.00 85.06 511 LEU A N 1
ATOM 4091 C CA . LEU A 1 511 ? -11.506 -9.354 20.787 1.00 85.06 511 LEU A CA 1
ATOM 4092 C C . LEU A 1 511 ? -11.432 -10.871 20.552 1.00 85.06 511 LEU A C 1
ATOM 4094 O O . LEU A 1 511 ? -12.256 -11.405 19.806 1.00 85.06 511 LEU A O 1
ATOM 4098 N N . PRO A 1 512 ? -10.477 -11.576 21.184 1.00 79.94 512 PRO A N 1
ATOM 4099 C CA . PRO A 1 512 ? -10.412 -13.035 21.137 1.00 79.94 512 PRO A CA 1
ATOM 4100 C C . PRO A 1 512 ? -11.711 -13.693 21.629 1.00 79.94 512 PRO A C 1
ATOM 4102 O O . PRO A 1 512 ? -12.331 -13.212 22.574 1.00 79.94 512 PRO A O 1
ATOM 4105 N N . SER A 1 513 ? -12.111 -14.832 21.056 1.00 75.31 513 SER A N 1
ATOM 4106 C CA . SER A 1 513 ? -13.345 -15.539 21.460 1.00 75.31 513 SER A CA 1
ATOM 4107 C C . SER A 1 513 ? -13.313 -16.061 22.905 1.00 75.31 513 SER A C 1
ATOM 4109 O O . SER A 1 513 ? -14.357 -16.205 23.544 1.00 75.31 513 SER A O 1
ATOM 4111 N N . ASN A 1 514 ? -12.114 -16.310 23.436 1.00 75.94 514 ASN A N 1
ATOM 4112 C CA . ASN A 1 514 ? -11.863 -16.687 24.827 1.00 75.94 514 ASN A CA 1
ATOM 4113 C C . ASN A 1 514 ? -11.778 -15.483 25.785 1.00 75.94 514 ASN A C 1
ATOM 4115 O O . ASN A 1 514 ? -11.608 -15.683 26.988 1.00 75.94 514 ASN A O 1
ATOM 4119 N N . PHE A 1 515 ? -11.881 -14.248 25.288 1.00 85.00 515 PHE A N 1
ATOM 4120 C CA . PHE A 1 515 ? -11.853 -13.060 26.129 1.00 85.00 515 PHE A CA 1
ATOM 4121 C C . PHE A 1 515 ? -13.187 -12.907 26.867 1.00 85.00 515 PHE A C 1
ATOM 4123 O O . PHE A 1 515 ? -14.231 -12.662 26.262 1.00 85.00 515 PHE A O 1
ATOM 4130 N N . GLN A 1 516 ? -13.137 -13.066 28.188 1.00 86.44 516 GLN A N 1
ATOM 4131 C CA . GLN A 1 516 ? -14.296 -12.985 29.069 1.00 86.44 516 GLN A CA 1
ATOM 4132 C C . GLN A 1 516 ? -14.002 -12.053 30.241 1.00 86.44 516 GLN A C 1
ATOM 4134 O O . GLN A 1 516 ? -12.920 -12.105 30.832 1.00 86.44 516 GLN A O 1
ATOM 4139 N N . ILE A 1 517 ? -14.977 -11.221 30.598 1.00 87.50 517 ILE A N 1
ATOM 4140 C CA . ILE A 1 517 ? -14.906 -10.317 31.747 1.00 87.50 517 ILE A CA 1
ATOM 4141 C C . ILE A 1 517 ? -16.083 -10.615 32.676 1.00 87.50 517 ILE A C 1
ATOM 4143 O O . ILE A 1 517 ? -17.227 -10.703 32.235 1.00 87.50 517 ILE A O 1
ATOM 4147 N N . SER A 1 518 ? -15.818 -10.743 33.976 1.00 88.38 518 SER A N 1
ATOM 4148 C CA . SER A 1 518 ? -16.883 -10.888 34.972 1.00 88.38 518 SER A CA 1
ATOM 4149 C C . SER A 1 518 ? -17.710 -9.599 35.096 1.00 88.38 518 SER A C 1
ATOM 4151 O O . SER A 1 518 ? -17.200 -8.489 34.918 1.00 88.38 518 SER A O 1
ATOM 4153 N N . LEU A 1 519 ? -18.994 -9.716 35.453 1.00 86.19 519 LEU A N 1
ATOM 4154 C CA . LEU A 1 519 ? -19.838 -8.540 35.707 1.00 86.19 519 LEU A CA 1
ATOM 4155 C C . LEU A 1 519 ? -19.256 -7.668 36.824 1.00 86.19 519 LEU A C 1
ATOM 4157 O O . LEU A 1 519 ? -19.289 -6.441 36.732 1.00 86.19 519 LEU A O 1
ATOM 4161 N N . ARG A 1 520 ? -18.667 -8.292 37.851 1.00 86.81 520 ARG A N 1
ATOM 4162 C CA . ARG A 1 520 ? -17.977 -7.587 38.934 1.00 86.81 520 ARG A CA 1
ATOM 4163 C C . ARG A 1 520 ? -16.845 -6.711 38.409 1.00 86.81 520 ARG A C 1
ATOM 4165 O O . ARG A 1 520 ? -16.755 -5.544 38.778 1.00 86.81 520 ARG A O 1
ATOM 4172 N N . ASP A 1 521 ? -16.012 -7.250 37.528 1.00 86.81 521 ASP A N 1
ATOM 4173 C CA . ASP A 1 521 ? -14.895 -6.514 36.948 1.00 86.81 521 ASP A CA 1
ATOM 4174 C C . ASP A 1 521 ? -15.347 -5.370 36.031 1.00 86.81 521 ASP A C 1
ATOM 4176 O O . ASP A 1 521 ? -14.736 -4.302 36.057 1.00 86.81 521 ASP A O 1
ATOM 4180 N N . LEU A 1 522 ? -16.434 -5.549 35.272 1.00 86.38 522 LEU A N 1
ATOM 4181 C CA . LEU A 1 522 ? -17.029 -4.476 34.462 1.00 86.38 522 LEU A CA 1
ATOM 4182 C C . LEU A 1 522 ? -17.570 -3.331 35.326 1.00 86.38 522 LEU A C 1
ATOM 4184 O O . LEU A 1 522 ? -17.420 -2.165 34.963 1.00 86.38 522 LEU A O 1
ATOM 4188 N N . ILE A 1 523 ? -18.169 -3.648 36.477 1.00 84.38 523 ILE A N 1
ATOM 4189 C CA . ILE A 1 523 ? -18.653 -2.644 37.436 1.00 84.38 523 ILE A CA 1
ATOM 4190 C C . ILE A 1 523 ? -17.476 -1.891 38.070 1.00 84.38 523 ILE A C 1
ATOM 4192 O O . ILE A 1 523 ? -17.520 -0.669 38.207 1.00 84.38 523 ILE A O 1
ATOM 4196 N N . LEU A 1 524 ? -16.407 -2.605 38.433 1.00 83.06 524 LEU A N 1
ATOM 4197 C CA . LEU A 1 524 ? -15.211 -2.006 39.031 1.00 83.06 524 LEU A CA 1
ATOM 4198 C C . LEU A 1 524 ? -14.390 -1.180 38.027 1.00 83.06 524 LEU A C 1
ATOM 4200 O O . LEU A 1 524 ? -13.713 -0.241 38.436 1.00 83.06 524 LEU A O 1
ATOM 4204 N N . ALA A 1 525 ? -14.472 -1.474 36.726 1.00 76.19 525 ALA A N 1
ATOM 4205 C CA . ALA A 1 525 ? -13.735 -0.759 35.681 1.00 76.19 525 ALA A CA 1
ATOM 4206 C C . ALA A 1 525 ? -14.083 0.739 35.580 1.00 76.19 525 ALA A C 1
ATOM 4208 O O . ALA A 1 525 ? -13.266 1.531 35.112 1.00 76.19 525 ALA A O 1
ATOM 4209 N N . ASP A 1 526 ? -15.275 1.151 36.018 1.00 70.75 526 ASP A N 1
ATOM 4210 C CA . ASP A 1 526 ? -15.670 2.564 36.036 1.00 70.75 526 ASP A CA 1
ATOM 4211 C C . ASP A 1 526 ? -15.043 3.348 37.206 1.00 70.75 526 ASP A C 1
ATOM 4213 O O . ASP A 1 526 ? -14.921 4.573 37.142 1.00 70.75 526 ASP A O 1
ATOM 4217 N N . HIS A 1 527 ? -14.597 2.653 38.260 1.00 63.03 527 HIS A N 1
ATOM 4218 C CA . HIS A 1 527 ? -14.144 3.252 39.513 1.00 63.03 527 HIS A CA 1
ATOM 4219 C C . HIS A 1 527 ? -12.749 2.747 39.915 1.00 63.03 527 HIS A C 1
ATOM 4221 O O . HIS A 1 527 ? -12.597 1.714 40.561 1.00 63.03 527 HIS A O 1
ATOM 4227 N N . ALA A 1 528 ? -11.717 3.553 39.640 1.00 45.84 528 ALA A N 1
ATOM 4228 C CA . ALA A 1 528 ? -10.339 3.309 40.090 1.00 45.84 528 ALA A CA 1
ATOM 4229 C C . ALA A 1 528 ? -10.169 3.293 41.628 1.00 45.84 528 ALA A C 1
ATOM 4231 O O . ALA A 1 528 ? -9.105 2.944 42.137 1.00 45.84 528 ALA A O 1
ATOM 4232 N N . SER A 1 529 ? -11.200 3.663 42.389 1.00 38.28 529 SER A N 1
ATOM 4233 C CA . SER A 1 529 ? -11.147 3.721 43.846 1.00 38.28 529 SER A CA 1
ATOM 4234 C C . SER A 1 529 ? -12.553 3.734 44.437 1.00 38.28 529 SER A C 1
ATOM 4236 O O . SER A 1 529 ? -13.170 4.789 44.553 1.00 38.28 529 SER A O 1
ATOM 4238 N N . SER A 1 530 ? -13.077 2.564 44.799 1.00 44.06 530 SER A N 1
ATOM 4239 C CA . SER A 1 530 ? -13.507 2.269 46.175 1.00 44.06 530 SER A CA 1
ATOM 4240 C C . SER A 1 530 ? -14.479 1.091 46.221 1.00 44.06 530 SER A C 1
ATOM 4242 O O . SER A 1 530 ? -15.589 1.119 45.694 1.00 44.06 530 SER A O 1
ATOM 4244 N N . ALA A 1 531 ? -14.074 0.065 46.964 1.00 48.41 531 ALA A N 1
ATOM 4245 C CA . ALA A 1 531 ? -14.981 -0.856 47.632 1.00 48.41 531 ALA A CA 1
ATOM 4246 C C . ALA A 1 531 ? -15.721 -0.115 48.768 1.00 48.41 531 ALA A C 1
ATOM 4248 O O . ALA A 1 531 ? -15.612 -0.478 49.938 1.00 48.41 531 ALA A O 1
ATOM 4249 N N . ASP A 1 532 ? -16.409 0.980 48.444 1.00 55.16 532 ASP A N 1
ATOM 4250 C CA . ASP A 1 532 ? -17.167 1.749 49.422 1.00 55.16 532 ASP A CA 1
ATOM 4251 C C . ASP A 1 532 ? -18.507 1.059 49.716 1.00 55.16 532 ASP A C 1
ATOM 4253 O O . ASP A 1 532 ? -19.134 0.447 48.847 1.00 55.16 532 ASP A O 1
ATOM 4257 N N . GLN A 1 533 ? -18.987 1.229 50.952 1.00 51.03 533 GLN A N 1
ATOM 4258 C CA . GLN A 1 533 ? -20.215 0.636 51.513 1.00 51.03 533 GLN A CA 1
ATOM 4259 C C . GLN A 1 533 ? -21.530 1.027 50.793 1.00 51.03 533 GLN A C 1
ATOM 4261 O O . GLN A 1 533 ? -22.603 0.593 51.203 1.00 51.03 533 GLN A O 1
ATOM 4266 N N . GLY A 1 534 ? -21.468 1.807 49.710 1.00 57.25 534 GLY A N 1
ATOM 4267 C CA . GLY A 1 534 ? -22.614 2.248 48.904 1.00 57.25 534 GLY A CA 1
ATOM 4268 C C . GLY A 1 534 ? -22.478 1.951 47.409 1.00 57.25 534 GLY A C 1
ATOM 4269 O O . GLY A 1 534 ? -23.029 2.692 46.600 1.00 57.25 534 GLY A O 1
ATOM 4270 N N . SER A 1 535 ? -21.696 0.936 47.035 1.00 73.31 535 SER A N 1
ATOM 4271 C CA . SER A 1 535 ? -21.605 0.489 45.642 1.00 73.31 535 SER A CA 1
ATOM 4272 C C . SER A 1 535 ? -22.770 -0.438 45.281 1.00 73.31 535 SER A C 1
ATOM 4274 O O . SER A 1 535 ? -23.318 -1.150 46.118 1.00 73.31 535 SER A O 1
ATOM 4276 N N . PHE A 1 536 ? -23.146 -0.474 44.005 1.00 79.44 536 PHE A N 1
ATOM 4277 C CA . PHE A 1 536 ? -24.234 -1.337 43.532 1.00 79.44 536 PHE A CA 1
ATOM 4278 C C . PHE A 1 536 ? -23.971 -2.834 43.810 1.00 79.44 536 PHE A C 1
ATOM 4280 O O . PHE A 1 536 ? -24.903 -3.600 44.056 1.00 79.44 536 PHE A O 1
ATOM 4287 N N . ILE A 1 537 ? -22.693 -3.237 43.856 1.00 82.75 537 ILE A N 1
ATOM 4288 C CA . ILE A 1 537 ? -22.257 -4.594 44.219 1.00 82.75 537 ILE A CA 1
ATOM 4289 C C . ILE A 1 537 ? -22.705 -4.945 45.643 1.00 82.75 537 ILE A C 1
ATOM 4291 O O . ILE A 1 537 ? -23.305 -6.001 45.842 1.00 82.75 537 ILE A O 1
ATOM 4295 N N . THR A 1 538 ? -22.498 -4.054 46.622 1.00 82.75 538 THR A N 1
ATOM 4296 C CA . THR A 1 538 ? -22.875 -4.337 48.019 1.00 82.75 538 THR A CA 1
ATOM 4297 C C . THR A 1 538 ? -24.390 -4.476 48.183 1.00 82.75 538 THR A C 1
ATOM 4299 O O . THR A 1 538 ? -24.853 -5.232 49.039 1.00 82.75 538 THR A O 1
ATOM 4302 N N . PHE A 1 539 ? -25.185 -3.805 47.339 1.00 85.75 539 PHE A N 1
ATOM 4303 C CA . PHE A 1 539 ? -26.645 -3.955 47.329 1.00 85.75 539 PHE A CA 1
ATOM 4304 C C . PHE A 1 539 ? -27.083 -5.328 46.814 1.00 85.75 539 PHE A C 1
ATOM 4306 O O . PHE A 1 539 ? -27.987 -5.929 47.395 1.00 85.75 539 PHE A O 1
ATOM 4313 N N . ILE A 1 540 ? -26.432 -5.847 45.769 1.00 85.06 540 ILE A N 1
ATOM 4314 C CA . ILE A 1 540 ? -26.704 -7.195 45.249 1.00 85.06 540 ILE A CA 1
ATOM 4315 C C . ILE A 1 540 ? -26.263 -8.258 46.264 1.00 85.06 540 ILE A C 1
ATOM 4317 O O . ILE A 1 540 ? -27.025 -9.183 46.554 1.00 85.06 540 ILE A O 1
ATOM 4321 N N . GLU A 1 541 ? -25.070 -8.110 46.848 1.00 85.50 541 GLU A N 1
ATOM 4322 C CA . GLU A 1 541 ? -24.506 -9.052 47.828 1.00 85.50 541 GLU A CA 1
ATOM 4323 C C . GLU A 1 541 ? -25.363 -9.174 49.101 1.00 85.50 541 GLU A C 1
ATOM 4325 O O . GLU A 1 541 ? -25.443 -10.257 49.687 1.00 85.50 541 GLU A O 1
ATOM 4330 N N . LYS A 1 542 ? -26.091 -8.114 49.491 1.00 85.44 542 LYS A N 1
ATOM 4331 C CA . LYS A 1 542 ? -27.057 -8.152 50.609 1.00 85.44 542 LYS A CA 1
ATOM 4332 C C . LYS A 1 542 ? -28.155 -9.208 50.407 1.00 85.44 542 LYS A C 1
ATOM 4334 O O . LYS A 1 542 ? -28.683 -9.740 51.385 1.00 85.44 542 LYS A O 1
ATOM 4339 N N . TYR A 1 543 ? -28.489 -9.546 49.160 1.00 86.69 543 TYR A N 1
ATOM 4340 C CA . TYR A 1 543 ? -29.496 -10.548 48.815 1.00 86.69 543 TYR A CA 1
ATOM 4341 C C . TYR A 1 543 ? -28.848 -11.782 48.173 1.00 86.69 543 TYR A C 1
ATOM 4343 O O . TYR A 1 543 ? -28.782 -11.907 46.954 1.00 86.69 543 TYR A O 1
ATOM 4351 N N . HIS A 1 544 ? -28.457 -12.766 48.989 1.00 83.31 544 HIS A N 1
ATOM 4352 C CA . HIS A 1 544 ? -27.753 -13.977 48.530 1.00 83.31 544 HIS A CA 1
ATOM 4353 C C . HIS A 1 544 ? -28.446 -14.725 47.370 1.00 83.31 544 HIS A C 1
ATOM 4355 O O . HIS A 1 544 ? -27.784 -15.248 46.474 1.00 83.31 544 HIS A O 1
ATOM 4361 N N . LYS A 1 545 ? -29.787 -14.783 47.346 1.00 83.19 545 LYS A N 1
ATOM 4362 C CA . LYS A 1 545 ? -30.541 -15.401 46.234 1.00 83.19 545 LYS A CA 1
ATOM 4363 C C . LYS A 1 545 ? -30.360 -14.653 44.911 1.00 83.19 545 LYS A C 1
ATOM 4365 O O . LYS A 1 545 ? -30.323 -15.279 43.863 1.00 83.19 545 LYS A O 1
ATOM 4370 N N . LEU A 1 546 ? -30.242 -13.329 44.971 1.00 84.00 546 LEU A N 1
ATOM 4371 C CA . LEU A 1 546 ? -30.025 -12.496 43.798 1.00 84.00 546 LEU A CA 1
ATOM 4372 C C . LEU A 1 546 ? -28.564 -12.575 43.338 1.00 84.00 546 LEU A C 1
ATOM 4374 O O . LEU A 1 546 ? -28.308 -12.799 42.160 1.00 84.00 546 LEU A O 1
ATOM 4378 N N . ALA A 1 547 ? -27.615 -12.487 44.273 1.00 83.44 547 ALA A N 1
ATOM 4379 C CA . ALA A 1 547 ? -26.189 -12.637 43.981 1.00 83.44 547 ALA A CA 1
ATOM 4380 C C . ALA A 1 547 ? -25.862 -13.996 43.333 1.00 83.44 547 ALA A C 1
ATOM 4382 O O . ALA A 1 547 ? -25.108 -14.055 42.364 1.00 83.44 547 ALA A O 1
ATOM 4383 N N . SER A 1 548 ? -26.484 -15.080 43.813 1.00 82.50 548 SER A N 1
ATOM 4384 C CA . SER A 1 548 ? -26.333 -16.420 43.221 1.00 82.50 548 SER A CA 1
ATOM 4385 C C . SER A 1 548 ? -26.996 -16.573 41.848 1.00 82.50 548 SER A C 1
ATOM 4387 O O . SER A 1 548 ? -26.514 -17.368 41.047 1.00 82.50 548 SER A O 1
ATOM 4389 N N . ALA A 1 549 ? -28.051 -15.810 41.545 1.00 82.12 549 ALA A N 1
ATOM 4390 C CA . ALA A 1 549 ? -28.683 -15.807 40.224 1.00 82.12 549 ALA A CA 1
ATOM 4391 C C . ALA A 1 549 ? -27.883 -14.996 39.189 1.00 82.12 549 ALA A C 1
ATOM 4393 O O . ALA A 1 549 ? -27.735 -15.428 38.051 1.00 82.12 549 ALA A O 1
ATOM 4394 N N . ILE A 1 550 ? -27.342 -13.840 39.587 1.00 81.75 550 ILE A N 1
ATOM 4395 C CA . ILE A 1 550 ? -26.560 -12.951 38.708 1.00 81.75 550 ILE A CA 1
ATOM 4396 C C . ILE A 1 550 ? -25.127 -13.467 38.509 1.00 81.75 550 ILE A C 1
ATOM 4398 O O . ILE A 1 550 ? -24.500 -13.126 37.512 1.00 81.75 550 ILE A O 1
ATOM 4402 N N . GLN A 1 551 ? -24.606 -14.276 39.442 1.00 84.06 551 GLN A N 1
ATOM 4403 C CA . GLN A 1 551 ? -23.258 -14.860 39.388 1.00 84.06 551 GLN A CA 1
ATOM 4404 C C . GLN A 1 551 ? -22.173 -13.823 39.046 1.00 84.06 551 GLN A C 1
ATOM 4406 O O . GLN A 1 551 ? -21.437 -13.977 38.077 1.00 84.06 551 GLN A O 1
ATOM 4411 N N . LEU A 1 552 ? -22.075 -12.756 39.848 1.00 80.31 552 LEU A N 1
ATOM 4412 C CA . LEU A 1 552 ? -21.226 -11.581 39.579 1.00 80.31 552 LEU A CA 1
ATOM 4413 C C . LEU A 1 552 ? -19.760 -11.902 39.223 1.00 80.31 552 LEU A C 1
ATOM 4415 O O . LEU A 1 552 ? -19.161 -11.177 38.428 1.00 80.31 552 LEU A O 1
ATOM 4419 N N . ASP A 1 553 ? -19.202 -12.968 39.800 1.00 81.56 553 ASP A N 1
ATOM 4420 C CA . ASP A 1 553 ? -17.809 -13.389 39.609 1.00 81.56 553 ASP A CA 1
ATOM 4421 C C . ASP A 1 553 ? -17.607 -14.351 38.427 1.00 81.56 553 ASP A C 1
ATOM 4423 O O . ASP A 1 553 ? -16.470 -14.608 38.031 1.00 81.56 553 ASP A O 1
ATOM 4427 N N . SER A 1 554 ? -18.685 -14.902 37.860 1.00 80.00 554 SER A N 1
ATOM 4428 C CA . SER A 1 554 ? -18.590 -15.879 36.775 1.00 80.00 554 SER A CA 1
ATOM 4429 C C . SER A 1 554 ? -18.256 -15.182 35.448 1.00 80.00 554 SER A C 1
ATOM 4431 O O . SER A 1 554 ? -19.027 -14.332 34.992 1.00 80.00 554 SER A O 1
ATOM 4433 N N . PRO A 1 555 ? -17.141 -15.534 34.780 1.00 71.94 555 PRO A N 1
ATOM 4434 C CA . PRO A 1 555 ? -16.785 -14.970 33.477 1.00 71.94 555 PRO A CA 1
ATOM 4435 C C . PRO A 1 555 ? -17.694 -15.483 32.346 1.00 71.94 555 PRO A C 1
ATOM 4437 O O . PRO A 1 555 ? -17.818 -14.832 31.312 1.00 71.94 555 PRO A O 1
ATOM 4440 N N . SER A 1 556 ? -18.394 -16.603 32.561 1.00 68.12 556 SER A N 1
ATOM 4441 C CA . SER A 1 556 ? -19.354 -17.193 31.615 1.00 68.12 556 SER A CA 1
ATOM 4442 C C . SER A 1 556 ? -20.632 -16.360 31.441 1.00 68.12 556 SER A C 1
ATOM 4444 O O . SER A 1 556 ? -21.446 -16.667 30.574 1.00 68.12 556 SER A O 1
ATOM 4446 N N . GLY A 1 557 ? -20.804 -15.315 32.259 1.00 68.12 557 GLY A N 1
ATOM 4447 C CA . GLY A 1 557 ? -22.019 -14.513 32.337 1.00 68.12 557 GLY A CA 1
ATOM 4448 C C . GLY A 1 557 ? -23.160 -15.214 33.078 1.00 68.12 557 GLY A C 1
ATOM 4449 O O . GLY A 1 557 ? -23.053 -16.368 33.494 1.00 68.12 557 GLY A O 1
ATOM 4450 N N . SER A 1 558 ? -24.259 -14.487 33.257 1.00 79.38 558 SER A N 1
ATOM 4451 C CA . SER A 1 558 ? -25.533 -15.003 33.773 1.00 79.38 558 SER A CA 1
ATOM 4452 C C . SER A 1 558 ? -26.671 -14.705 32.805 1.00 79.38 558 SER A C 1
ATOM 4454 O O . SER A 1 558 ? -26.480 -13.975 31.837 1.00 79.38 558 SER A O 1
ATOM 4456 N N . ASP A 1 559 ? -27.868 -15.227 33.078 1.00 83.56 559 ASP A N 1
ATOM 4457 C CA . ASP A 1 559 ? -29.077 -14.974 32.272 1.00 83.56 559 ASP A CA 1
ATOM 4458 C C . ASP A 1 559 ? -29.605 -13.527 32.385 1.00 83.56 559 ASP A C 1
ATOM 4460 O O . ASP A 1 559 ? -30.583 -13.154 31.725 1.00 83.56 559 ASP A O 1
ATOM 4464 N N . TYR A 1 560 ? -28.964 -12.710 33.228 1.00 87.06 560 TYR A N 1
ATOM 4465 C CA . TYR A 1 560 ? -29.376 -11.352 33.547 1.00 87.06 560 TYR A CA 1
ATOM 4466 C C . TYR A 1 560 ? -28.296 -10.328 33.203 1.00 87.06 560 TYR A C 1
ATOM 4468 O O . TYR A 1 560 ? -27.098 -10.530 33.396 1.00 87.06 560 TYR A O 1
ATOM 4476 N N . SER A 1 561 ? -28.764 -9.167 32.770 1.00 89.56 561 SER A N 1
ATOM 4477 C CA . SER A 1 561 ? -27.971 -7.973 32.515 1.00 89.56 561 SER A CA 1
ATOM 4478 C C . SER A 1 561 ? -28.406 -6.842 33.458 1.00 89.56 561 SER A C 1
ATOM 4480 O O . SER A 1 561 ? -29.517 -6.846 34.000 1.00 89.56 561 SER A O 1
ATOM 4482 N N . LEU A 1 562 ? -27.517 -5.878 33.691 1.00 89.81 562 LEU A N 1
ATOM 4483 C CA . LEU A 1 562 ? -27.649 -4.848 34.721 1.00 89.81 562 LEU A CA 1
ATOM 4484 C C . LEU A 1 562 ? -27.766 -3.456 34.101 1.00 89.81 562 LEU A C 1
ATOM 4486 O O . LEU A 1 562 ? -26.894 -3.022 33.353 1.00 89.81 562 LEU A O 1
ATOM 4490 N N . LEU A 1 563 ? -28.806 -2.721 34.477 1.00 89.12 563 LEU A N 1
ATOM 4491 C CA . LEU A 1 563 ? -28.890 -1.276 34.299 1.00 89.12 563 LEU A CA 1
ATOM 4492 C C . LEU A 1 563 ? -28.359 -0.645 35.588 1.00 89.12 563 LEU A C 1
ATOM 4494 O O . LEU A 1 563 ? -28.982 -0.778 36.629 1.00 89.12 563 LEU A O 1
ATOM 4498 N N . MET A 1 564 ? -27.200 -0.001 35.572 1.00 88.06 564 MET A N 1
ATOM 4499 C CA . MET A 1 564 ? -26.519 0.421 36.795 1.00 88.06 564 MET A CA 1
ATOM 4500 C C . MET A 1 564 ? -26.286 1.939 36.822 1.00 88.06 564 MET A C 1
ATOM 4502 O O . MET A 1 564 ? -25.589 2.468 35.959 1.00 88.06 564 MET A O 1
ATOM 4506 N N . PRO A 1 565 ? -26.808 2.675 37.815 1.00 85.56 565 PRO A N 1
ATOM 4507 C CA . PRO A 1 565 ? -26.365 4.039 38.095 1.00 85.56 565 PRO A CA 1
ATOM 4508 C C . PRO A 1 565 ? -24.988 4.036 38.782 1.00 85.56 565 PRO A C 1
ATOM 4510 O O . PRO A 1 565 ? -24.652 3.107 39.518 1.00 85.56 565 PRO A O 1
ATOM 4513 N N . THR A 1 566 ? -24.193 5.087 38.584 1.00 80.50 566 THR A N 1
ATOM 4514 C CA . THR A 1 566 ? -22.880 5.204 39.244 1.00 80.50 566 THR A CA 1
ATOM 4515 C C . THR A 1 566 ? -23.017 5.352 40.764 1.00 80.50 566 THR A C 1
ATOM 4517 O O . THR A 1 566 ? -24.041 5.811 41.280 1.00 80.50 566 THR A O 1
ATOM 4520 N N . SER A 1 567 ? -21.964 5.001 41.508 1.00 77.69 567 SER A N 1
ATOM 4521 C CA . SER A 1 567 ? -21.977 5.075 42.980 1.00 77.69 567 SER A CA 1
ATOM 4522 C C . SER A 1 567 ? -22.197 6.503 43.503 1.00 77.69 567 SER A C 1
ATOM 4524 O O . SER A 1 567 ? -22.836 6.707 44.534 1.00 77.69 567 SER A O 1
ATOM 4526 N N . GLU A 1 568 ? -21.709 7.509 42.773 1.00 78.38 568 GLU A N 1
ATOM 4527 C CA . GLU A 1 568 ? -21.946 8.926 43.074 1.00 78.38 568 GLU A CA 1
ATOM 4528 C C . GLU A 1 568 ? -23.428 9.298 42.933 1.00 78.38 568 GLU A C 1
ATOM 4530 O O . GLU A 1 568 ? -23.974 9.997 43.789 1.00 78.38 568 GLU A O 1
ATOM 4535 N N . LEU A 1 569 ? -24.103 8.775 41.903 1.00 80.69 569 LEU A N 1
ATOM 4536 C CA . LEU A 1 569 ? -25.535 8.987 41.690 1.00 80.69 569 LEU A CA 1
ATOM 4537 C C . LEU A 1 569 ? -26.367 8.293 42.768 1.00 80.69 569 LEU A C 1
ATOM 4539 O O . LEU A 1 569 ? -27.292 8.894 43.303 1.00 80.69 569 LEU A O 1
ATOM 4543 N N . LEU A 1 570 ? -26.021 7.066 43.156 1.00 81.12 570 LEU A N 1
ATOM 4544 C CA . LEU A 1 570 ? -26.714 6.374 44.250 1.00 81.12 570 LEU A CA 1
ATOM 4545 C C . LEU A 1 570 ? -26.690 7.200 45.548 1.00 81.12 570 LEU A C 1
ATOM 4547 O O . LEU A 1 570 ? -27.721 7.341 46.208 1.00 81.12 570 LEU A O 1
ATOM 4551 N N . ARG A 1 571 ? -25.549 7.829 45.864 1.00 78.69 571 ARG A N 1
ATOM 4552 C CA . ARG A 1 571 ? -25.420 8.741 47.013 1.00 78.69 571 ARG A CA 1
ATOM 4553 C C . ARG A 1 571 ? -26.239 10.016 46.843 1.00 78.69 571 ARG A C 1
ATOM 4555 O O . ARG A 1 571 ? -26.934 10.405 47.776 1.00 78.69 571 ARG A O 1
ATOM 4562 N N . ALA A 1 572 ? -26.183 10.649 45.672 1.00 80.06 572 ALA A N 1
ATOM 4563 C CA . ALA A 1 572 ? -26.919 11.885 45.399 1.00 80.06 572 ALA A CA 1
ATOM 4564 C C . ALA A 1 572 ? -28.445 11.710 45.523 1.00 80.06 572 ALA A C 1
ATOM 4566 O O . ALA A 1 572 ? -29.138 12.632 45.947 1.00 80.06 572 ALA A O 1
ATOM 4567 N N . PHE A 1 573 ? -28.959 10.520 45.202 1.00 78.00 573 PHE A N 1
ATOM 4568 C CA . PHE A 1 573 ? -30.380 10.175 45.300 1.00 78.00 573 PHE A CA 1
ATOM 4569 C C . PHE A 1 573 ? -30.770 9.521 46.643 1.00 78.00 573 PHE A C 1
ATOM 4571 O O . PHE A 1 573 ? -31.887 9.028 46.777 1.00 78.00 573 PHE A O 1
ATOM 4578 N N . ASN A 1 574 ? -29.888 9.533 47.655 1.00 82.06 574 ASN A N 1
ATOM 4579 C CA . ASN A 1 574 ? -30.108 8.926 48.979 1.00 82.06 574 ASN A CA 1
ATOM 4580 C C . ASN A 1 574 ? -30.468 7.424 48.945 1.00 82.06 574 ASN A C 1
ATOM 4582 O O . ASN A 1 574 ? -31.175 6.924 49.824 1.00 82.06 574 ASN A O 1
ATOM 4586 N N . ILE A 1 575 ? -29.968 6.682 47.953 1.00 79.62 575 ILE A N 1
ATOM 4587 C CA . ILE A 1 575 ? -30.162 5.233 47.847 1.00 79.62 575 ILE A CA 1
ATOM 4588 C C . ILE A 1 575 ? -29.000 4.551 48.568 1.00 79.62 575 ILE A C 1
ATOM 4590 O O . ILE A 1 575 ? -27.869 4.525 48.083 1.00 79.62 575 ILE A O 1
ATOM 4594 N N . THR A 1 576 ? -29.277 4.007 49.750 1.00 79.44 576 THR A N 1
ATOM 4595 C CA . THR A 1 576 ? -28.303 3.291 50.586 1.00 79.44 576 THR A CA 1
ATOM 4596 C C . THR A 1 576 ? -28.722 1.835 50.786 1.00 79.44 576 THR A C 1
ATOM 4598 O O . THR A 1 576 ? -29.813 1.421 50.387 1.00 79.44 576 THR A O 1
ATOM 4601 N N . SER A 1 577 ? -27.879 1.043 51.454 1.00 74.00 577 SER A N 1
ATOM 4602 C CA . SER A 1 577 ? -28.196 -0.347 51.801 1.00 74.00 577 SER A CA 1
ATOM 4603 C C . SER A 1 577 ? -29.483 -0.492 52.620 1.00 74.00 577 SER A C 1
ATOM 4605 O O . SER A 1 577 ? -30.077 -1.569 52.618 1.00 74.00 577 SER A O 1
ATOM 4607 N N . ASP A 1 578 ? -29.920 0.561 53.312 1.00 77.94 578 ASP A N 1
ATOM 4608 C CA . ASP A 1 578 ? -31.104 0.561 54.180 1.00 77.94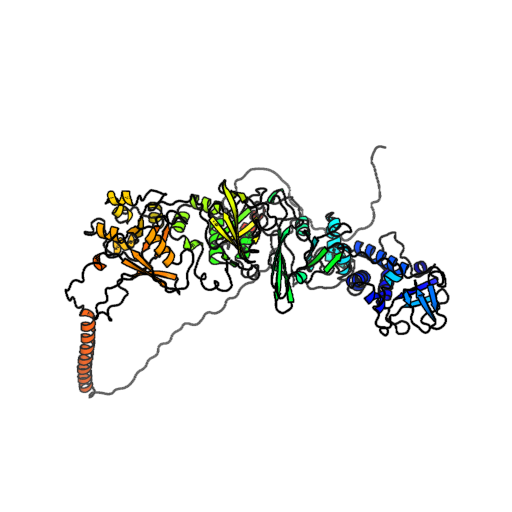 578 ASP A CA 1
ATOM 4609 C C . ASP A 1 578 ? -32.346 1.149 53.499 1.00 77.94 578 ASP A C 1
ATOM 4611 O O . ASP A 1 578 ? -33.359 1.402 54.148 1.00 77.94 578 ASP A O 1
ATOM 4615 N N . PHE A 1 579 ? -32.300 1.351 52.181 1.00 81.19 579 PHE A N 1
ATOM 4616 C CA . PHE A 1 579 ? -33.447 1.823 51.419 1.00 81.19 579 PHE A CA 1
ATOM 4617 C C . PHE A 1 579 ? -34.630 0.840 51.524 1.00 81.19 579 PHE A C 1
ATOM 4619 O O . PHE A 1 579 ? -34.523 -0.336 51.173 1.00 81.19 579 PHE A O 1
ATOM 4626 N N . ASN A 1 580 ? -35.790 1.331 51.975 1.00 81.19 580 ASN A N 1
ATOM 4627 C CA . ASN A 1 580 ? -36.962 0.500 52.297 1.00 81.19 580 ASN A CA 1
ATOM 4628 C C . ASN A 1 580 ? -37.461 -0.363 51.124 1.00 81.19 580 ASN A C 1
ATOM 4630 O O . ASN A 1 580 ? -38.022 -1.434 51.342 1.00 81.19 580 ASN A O 1
ATOM 4634 N N . ARG A 1 581 ? -37.257 0.093 49.882 1.00 84.25 581 ARG A N 1
ATOM 4635 C CA . ARG A 1 581 ? -37.670 -0.601 48.650 1.00 84.25 581 ARG A CA 1
ATOM 4636 C C . ARG A 1 581 ? -36.476 -1.110 47.838 1.00 84.25 581 ARG A C 1
ATOM 4638 O O . ARG A 1 581 ? -36.575 -1.239 46.622 1.00 84.25 581 ARG A O 1
ATOM 4645 N N . LEU A 1 582 ? -35.347 -1.410 48.491 1.00 85.12 582 LEU A N 1
ATOM 4646 C CA . LEU A 1 582 ? -34.104 -1.810 47.816 1.00 85.12 582 LEU A CA 1
ATOM 4647 C C . LEU A 1 582 ? -34.280 -3.029 46.905 1.00 85.12 582 LEU A C 1
ATOM 4649 O O . LEU A 1 582 ? -33.745 -3.046 45.804 1.00 85.12 582 LEU A O 1
ATOM 4653 N N . PHE A 1 583 ? -35.066 -4.021 47.318 1.00 85.00 583 PHE A N 1
ATOM 4654 C CA . PHE A 1 583 ? -35.321 -5.191 46.479 1.00 85.00 583 PHE A CA 1
ATOM 4655 C C . PHE A 1 583 ? -36.086 -4.832 45.192 1.00 85.00 583 PHE A C 1
ATOM 4657 O O . PHE A 1 583 ? -35.686 -5.241 44.109 1.00 85.00 583 PHE A O 1
ATOM 4664 N N . GLU A 1 584 ? -37.133 -4.004 45.287 1.00 85.00 584 GLU A N 1
ATOM 4665 C CA . GLU A 1 584 ? -37.892 -3.540 44.112 1.00 85.00 584 GLU A CA 1
ATOM 4666 C C . GLU A 1 584 ? -37.046 -2.651 43.199 1.00 85.00 584 GLU A C 1
ATOM 4668 O O . GLU A 1 584 ? -37.183 -2.701 41.978 1.00 85.00 584 GLU A O 1
ATOM 4673 N N . PHE A 1 585 ? -36.155 -1.859 43.797 1.00 88.12 585 PHE A N 1
ATOM 4674 C CA . PHE A 1 585 ? -35.170 -1.064 43.083 1.00 88.12 585 PHE A CA 1
ATOM 4675 C C . PHE A 1 585 ? -34.212 -1.954 42.286 1.00 88.12 585 PHE A C 1
ATOM 4677 O O . PHE A 1 585 ? -34.027 -1.720 41.096 1.00 88.12 585 PHE A O 1
ATOM 4684 N N . LEU A 1 586 ? -33.652 -3.004 42.892 1.00 87.75 586 LEU A N 1
ATOM 4685 C CA . LEU A 1 586 ? -32.766 -3.942 42.195 1.00 87.75 586 LEU A CA 1
ATOM 4686 C C . LEU A 1 586 ? -33.496 -4.692 41.071 1.00 87.75 586 LEU A C 1
ATOM 4688 O O . LEU A 1 586 ? -32.954 -4.804 39.977 1.00 87.75 586 LEU A O 1
ATOM 4692 N N . GLU A 1 587 ? -34.741 -5.133 41.288 1.00 87.00 587 GLU A N 1
ATOM 4693 C CA . GLU A 1 587 ? -35.571 -5.754 40.238 1.00 87.00 587 GLU A CA 1
ATOM 4694 C C . GLU A 1 587 ? -35.807 -4.831 39.036 1.00 87.00 587 GLU A C 1
ATOM 4696 O O . GLU A 1 5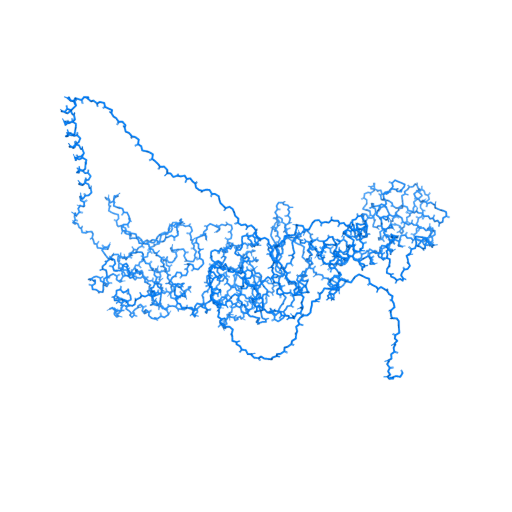87 ? -35.832 -5.296 37.897 1.00 87.00 587 GLU A O 1
ATOM 4701 N N . LEU A 1 588 ? -35.976 -3.528 39.276 1.00 88.00 588 LEU A N 1
ATOM 4702 C CA . LEU A 1 588 ? -36.163 -2.537 38.216 1.00 88.00 588 LEU A CA 1
ATOM 4703 C C . LEU A 1 588 ? -34.893 -2.326 37.378 1.00 88.00 588 LEU A C 1
ATOM 4705 O O . LEU A 1 588 ? -34.986 -1.941 36.218 1.00 88.00 588 LEU A O 1
ATOM 4709 N N . HIS A 1 589 ? -33.724 -2.598 37.952 1.00 89.56 589 HIS A N 1
ATOM 4710 C CA . HIS A 1 589 ? -32.415 -2.447 37.315 1.00 89.56 589 HIS A CA 1
ATOM 4711 C C . HIS A 1 589 ? -31.879 -3.761 36.718 1.00 89.56 589 HIS A C 1
ATOM 4713 O O . HIS A 1 589 ? -30.750 -3.807 36.232 1.00 89.56 589 HIS A O 1
ATOM 4719 N N . LEU A 1 590 ? -32.686 -4.824 36.728 1.00 89.94 590 LEU A N 1
ATOM 4720 C CA . LEU A 1 590 ? -32.372 -6.118 36.128 1.00 89.94 590 LEU A CA 1
ATOM 4721 C C . LEU A 1 590 ? -33.171 -6.316 34.846 1.00 89.94 590 LEU A C 1
ATOM 4723 O O . LEU A 1 590 ? -34.393 -6.155 34.832 1.00 89.94 590 LEU A O 1
ATOM 4727 N N . ILE A 1 591 ? -32.483 -6.717 33.785 1.00 90.75 591 ILE A N 1
ATOM 4728 C CA . ILE A 1 591 ? -33.075 -7.036 32.483 1.00 90.75 591 ILE A CA 1
ATOM 4729 C C . ILE A 1 591 ? -32.622 -8.425 32.030 1.00 90.75 591 ILE A C 1
ATOM 4731 O O . ILE A 1 591 ? -31.577 -8.918 32.457 1.00 90.75 591 ILE A O 1
ATOM 4735 N N . SER A 1 592 ? -33.416 -9.071 31.179 1.00 89.44 592 SER A N 1
ATOM 4736 C CA . SER A 1 592 ? -33.027 -10.340 30.556 1.00 89.44 592 SER A CA 1
ATOM 4737 C C . SER A 1 592 ? -31.946 -10.117 29.489 1.00 89.44 592 SER A C 1
ATOM 4739 O O . SER A 1 592 ? -31.846 -9.025 28.923 1.00 89.44 592 SER A O 1
ATOM 4741 N N . ASN A 1 593 ? -31.160 -11.142 29.151 1.00 87.19 593 ASN A N 1
ATOM 4742 C CA . ASN A 1 593 ? -30.183 -11.024 28.057 1.00 87.19 593 ASN A CA 1
ATOM 4743 C C . ASN A 1 593 ? -30.841 -10.792 26.682 1.00 87.19 593 ASN A C 1
ATOM 4745 O O . ASN A 1 593 ? -30.277 -10.100 25.837 1.00 87.19 593 ASN A O 1
ATOM 4749 N N . THR A 1 594 ? -32.070 -11.279 26.472 1.00 87.19 594 THR A N 1
ATOM 4750 C CA . THR A 1 594 ? -32.849 -10.997 25.253 1.00 87.19 594 THR A CA 1
ATOM 4751 C C . THR A 1 594 ? -33.237 -9.520 25.143 1.00 87.19 594 THR A C 1
ATOM 4753 O O . THR A 1 594 ? -33.140 -8.913 24.073 1.00 87.19 594 THR A O 1
ATOM 4756 N N . ASP A 1 595 ? -33.620 -8.911 26.266 1.00 88.44 595 ASP A N 1
ATOM 4757 C CA . ASP A 1 595 ? -33.910 -7.479 26.349 1.00 88.44 595 ASP A CA 1
ATOM 4758 C C . ASP A 1 595 ? -32.628 -6.635 26.235 1.00 88.44 595 ASP A C 1
ATOM 4760 O O . ASP A 1 595 ? -32.632 -5.576 25.607 1.00 88.44 595 ASP A O 1
ATOM 4764 N N . ALA A 1 596 ? -31.504 -7.122 26.772 1.00 87.56 596 ALA A N 1
ATOM 4765 C CA . ALA A 1 596 ? -30.195 -6.484 26.632 1.00 87.56 596 ALA A CA 1
ATOM 4766 C C . ALA A 1 596 ? -29.713 -6.452 25.172 1.00 87.56 596 ALA A C 1
ATOM 4768 O O . ALA A 1 596 ? -29.233 -5.415 24.712 1.00 87.56 596 ALA A O 1
ATOM 4769 N N . ALA A 1 597 ? -29.897 -7.538 24.414 1.00 84.75 597 ALA A N 1
ATOM 4770 C CA . ALA A 1 597 ? -29.605 -7.570 22.978 1.00 84.75 597 ALA A CA 1
ATOM 4771 C C . ALA A 1 597 ? -30.471 -6.564 22.193 1.00 84.75 597 ALA A C 1
ATOM 4773 O O . ALA A 1 597 ? -29.985 -5.861 21.301 1.00 84.75 597 ALA A O 1
ATOM 4774 N N . THR A 1 598 ? -31.743 -6.430 22.577 1.00 86.69 598 THR A N 1
ATOM 4775 C CA . THR A 1 598 ? -32.658 -5.426 22.009 1.00 86.69 598 THR A CA 1
ATOM 4776 C C . THR A 1 598 ? -32.190 -4.001 22.325 1.00 86.69 598 THR A C 1
ATOM 4778 O O . THR A 1 598 ? -32.225 -3.124 21.460 1.00 86.69 598 THR A O 1
ATOM 4781 N N . LEU A 1 599 ? -31.683 -3.767 23.538 1.00 86.75 599 LEU A N 1
ATOM 4782 C CA . LEU A 1 599 ? -31.123 -2.478 23.937 1.00 86.75 599 LEU A CA 1
ATOM 4783 C C . LEU A 1 599 ? -29.846 -2.124 23.158 1.00 86.75 599 LEU A C 1
ATOM 4785 O O . LEU A 1 599 ? -29.720 -0.995 22.690 1.00 86.75 599 LEU A O 1
ATOM 4789 N N . LEU A 1 600 ? -28.931 -3.079 22.963 1.00 84.00 600 LEU A N 1
ATOM 4790 C CA . LEU A 1 600 ? -27.732 -2.883 22.135 1.00 84.00 600 LEU A CA 1
ATOM 4791 C C . LEU A 1 600 ? -28.096 -2.519 20.689 1.00 84.00 600 LEU A C 1
ATOM 4793 O O . LEU A 1 600 ? -27.500 -1.609 20.113 1.00 84.00 600 LEU A O 1
ATOM 4797 N N . THR A 1 601 ? -29.128 -3.166 20.143 1.00 81.88 601 THR A N 1
ATOM 4798 C CA . THR A 1 601 ? -29.654 -2.860 18.804 1.00 81.88 601 THR A CA 1
ATOM 4799 C C . THR A 1 601 ? -30.198 -1.430 18.741 1.00 81.88 601 THR A C 1
ATOM 4801 O O . THR A 1 601 ? -29.840 -0.673 17.843 1.00 81.88 601 THR A O 1
ATOM 4804 N N . CYS A 1 602 ? -30.977 -1.007 19.744 1.00 83.19 602 CYS A N 1
ATOM 4805 C CA . CYS A 1 602 ? -31.472 0.371 19.851 1.00 83.19 602 CYS A CA 1
ATOM 4806 C C . CYS A 1 602 ? -30.333 1.408 19.931 1.00 83.19 602 CYS A C 1
ATOM 4808 O O . CYS A 1 602 ? -30.430 2.491 19.352 1.00 83.19 602 CYS A O 1
ATOM 4810 N N . MET A 1 603 ? -29.233 1.078 20.616 1.00 78.50 603 MET A N 1
ATOM 4811 C CA . MET A 1 603 ? -28.033 1.921 20.699 1.00 78.50 603 MET A CA 1
ATOM 4812 C C . MET A 1 603 ? -27.243 1.995 19.378 1.00 78.50 603 MET A C 1
ATOM 4814 O O . MET A 1 603 ? -26.282 2.762 19.288 1.00 78.50 603 MET A O 1
ATOM 4818 N N . GLY A 1 604 ? -27.625 1.225 18.354 1.00 69.31 604 GLY A N 1
ATOM 4819 C CA . GLY A 1 604 ? -26.917 1.156 17.078 1.00 69.31 604 GLY A CA 1
ATOM 4820 C C . GLY A 1 604 ? -25.628 0.336 17.148 1.00 69.31 604 GLY A C 1
ATOM 4821 O O . GLY A 1 604 ? -24.647 0.665 16.480 1.00 69.31 604 GLY A O 1
ATOM 4822 N N . ILE A 1 605 ? -25.590 -0.700 17.991 1.00 66.56 605 ILE A N 1
ATOM 4823 C CA . ILE A 1 605 ? -24.458 -1.622 18.119 1.00 66.56 605 ILE A CA 1
ATOM 4824 C C . ILE A 1 605 ? -24.888 -2.970 17.523 1.00 66.56 605 ILE A C 1
ATOM 4826 O O . ILE A 1 605 ? -25.839 -3.566 18.024 1.00 66.56 605 ILE A O 1
ATOM 4830 N N . PRO A 1 606 ? -24.207 -3.493 16.486 1.00 51.25 606 PRO A N 1
ATOM 4831 C CA . PRO A 1 606 ? -22.936 -3.017 15.939 1.00 51.25 606 PRO A CA 1
ATOM 4832 C C . PRO A 1 606 ? -23.003 -1.878 14.910 1.00 51.25 606 PRO A C 1
ATOM 4834 O O . PRO A 1 606 ? -21.948 -1.319 14.613 1.00 51.25 606 PRO A O 1
ATOM 4837 N N . TYR A 1 607 ? -24.170 -1.579 14.336 1.00 58.66 607 TYR A N 1
ATOM 4838 C CA . TYR A 1 607 ? -24.316 -0.567 13.285 1.00 58.66 607 TYR A CA 1
ATOM 4839 C C . TYR A 1 607 ? -25.424 0.418 13.628 1.00 58.66 607 TYR A C 1
ATOM 4841 O O . TYR A 1 607 ? -26.488 0.034 14.113 1.00 58.66 607 TYR A O 1
ATOM 4849 N N . PHE A 1 608 ? -25.174 1.697 13.353 1.00 55.12 608 PHE A N 1
ATOM 4850 C CA . PHE A 1 608 ? -26.148 2.747 13.594 1.00 55.12 608 PHE A CA 1
ATOM 4851 C C . PHE A 1 608 ? -27.168 2.780 12.454 1.00 55.12 608 PHE A C 1
ATOM 4853 O O . PHE A 1 608 ? -26.897 3.337 11.387 1.00 55.12 608 PHE A O 1
ATOM 4860 N N . GLU A 1 609 ? -28.346 2.195 12.661 1.00 56.69 609 GLU A N 1
ATOM 4861 C CA . GLU A 1 609 ? -29.423 2.290 11.679 1.00 56.69 609 GLU A CA 1
ATOM 4862 C C . GLU A 1 609 ? -30.024 3.707 11.678 1.00 56.69 609 GLU A C 1
ATOM 4864 O O . GLU A 1 609 ? -30.505 4.187 12.709 1.00 56.69 609 GLU A O 1
ATOM 4869 N N . PRO A 1 610 ? -30.013 4.422 10.536 1.00 49.91 610 PRO A N 1
ATOM 4870 C CA . PRO A 1 610 ? -30.648 5.725 10.432 1.00 49.91 610 PRO A CA 1
ATOM 4871 C C . PRO A 1 610 ? -32.171 5.547 10.379 1.00 49.91 610 PRO A C 1
ATOM 4873 O O . PRO A 1 610 ? -32.781 5.498 9.314 1.00 49.91 610 PRO A O 1
ATOM 4876 N N . GLY A 1 611 ? -32.793 5.470 11.550 1.00 55.19 611 GLY A N 1
ATOM 4877 C CA . GLY A 1 611 ? -34.238 5.399 11.711 1.00 55.19 611 GLY A CA 1
ATOM 4878 C C . GLY A 1 611 ? -34.646 5.869 13.100 1.00 55.19 611 GLY A C 1
ATOM 4879 O O . GLY A 1 611 ? -33.903 5.711 14.063 1.00 55.19 611 GLY A O 1
ATOM 4880 N N . ASN A 1 612 ? -35.837 6.454 13.222 1.00 57.50 612 ASN A N 1
ATOM 4881 C CA . ASN A 1 612 ? -36.429 6.744 14.529 1.00 57.50 612 ASN A CA 1
ATOM 4882 C C . ASN A 1 612 ? -37.055 5.442 15.067 1.00 57.50 612 ASN A C 1
ATOM 4884 O O . ASN A 1 612 ? -38.275 5.310 15.142 1.00 57.50 612 ASN A O 1
ATOM 4888 N N . LEU A 1 613 ? -36.211 4.432 15.300 1.00 65.06 613 LEU A N 1
ATOM 4889 C CA . LEU A 1 613 ? -36.613 3.117 15.788 1.00 65.06 613 LEU A CA 1
ATOM 4890 C C . LEU A 1 613 ? -36.748 3.197 17.308 1.00 65.06 613 LEU A C 1
ATOM 4892 O O . LEU A 1 613 ? -35.771 3.425 18.022 1.00 65.06 613 LEU A O 1
ATOM 4896 N N . SER A 1 614 ? -37.976 3.062 17.803 1.00 74.19 614 SER A N 1
ATOM 4897 C CA . SER A 1 614 ? -38.237 2.904 19.227 1.00 74.19 614 SER A CA 1
ATOM 4898 C C . SER A 1 614 ? -38.389 1.420 19.553 1.00 74.19 614 SER A C 1
ATOM 4900 O O . SER A 1 614 ? -39.202 0.718 18.952 1.00 74.19 614 SER A O 1
ATOM 4902 N N . HIS A 1 615 ? -37.607 0.936 20.515 1.00 82.44 615 HIS A N 1
ATOM 4903 C CA . HIS A 1 615 ? -37.661 -0.453 20.974 1.00 82.44 615 HIS A CA 1
ATOM 4904 C C . HIS A 1 615 ? -38.232 -0.514 22.388 1.00 82.44 615 HIS A C 1
ATOM 4906 O O . HIS A 1 615 ? -37.938 0.349 23.211 1.00 82.44 615 HIS A O 1
ATOM 4912 N N . VAL A 1 616 ? -39.048 -1.523 22.688 1.00 84.88 616 VAL A N 1
ATOM 4913 C CA . VAL A 1 616 ? -39.590 -1.734 24.038 1.00 84.88 616 VAL A CA 1
ATOM 4914 C C . VAL A 1 616 ? -38.741 -2.778 24.752 1.00 84.88 616 VAL A C 1
ATOM 4916 O O . VAL A 1 616 ? -38.428 -3.814 24.177 1.00 84.88 616 VAL A O 1
ATOM 4919 N N . ILE A 1 617 ? -38.376 -2.483 25.995 1.00 86.88 617 ILE A N 1
ATOM 4920 C CA . ILE A 1 617 ? -37.523 -3.293 26.862 1.00 86.88 617 ILE A CA 1
ATOM 4921 C C . ILE A 1 617 ? -38.289 -3.588 28.143 1.00 86.88 617 ILE A C 1
ATOM 4923 O O . ILE A 1 617 ? -38.872 -2.678 28.743 1.00 86.88 617 ILE A O 1
ATOM 4927 N N . GLN A 1 618 ? -38.258 -4.843 28.579 1.00 86.12 618 GLN A N 1
ATOM 4928 C CA . GLN A 1 618 ? -38.881 -5.268 29.824 1.00 86.12 618 GLN A CA 1
ATOM 4929 C C . GLN A 1 618 ? -37.825 -5.485 30.914 1.00 86.12 618 GLN A C 1
ATOM 4931 O O . GLN A 1 618 ? -36.857 -6.219 30.732 1.00 86.12 618 GLN A O 1
ATOM 4936 N N . THR A 1 619 ? -38.013 -4.869 32.082 1.00 85.62 619 THR A N 1
ATOM 4937 C CA . THR A 1 619 ? -37.229 -5.220 33.277 1.00 85.62 619 THR A CA 1
ATOM 4938 C C . THR A 1 619 ? -37.888 -6.370 34.033 1.00 85.62 619 THR A C 1
ATOM 4940 O O . THR A 1 619 ? -39.063 -6.691 33.823 1.00 85.62 619 THR A O 1
ATOM 4943 N N . ASN A 1 620 ? -37.153 -6.985 34.961 1.00 82.38 620 ASN A N 1
ATOM 4944 C CA . ASN A 1 620 ? -37.664 -8.089 35.777 1.00 82.38 620 ASN A CA 1
ATOM 4945 C C . ASN A 1 620 ? -38.858 -7.672 36.669 1.00 82.38 620 ASN A C 1
ATOM 4947 O O . ASN A 1 620 ? -39.577 -8.511 37.211 1.00 82.38 620 ASN A O 1
ATOM 4951 N N . LYS A 1 621 ? -39.120 -6.365 36.803 1.00 77.50 621 LYS A N 1
ATOM 4952 C CA . LYS A 1 621 ? -40.318 -5.841 37.459 1.00 77.50 621 LYS A CA 1
ATOM 4953 C C . LYS A 1 621 ? -41.524 -5.888 36.516 1.00 77.50 621 LYS A C 1
ATOM 4955 O O . LYS A 1 621 ? -41.494 -5.336 35.422 1.00 77.50 621 LYS A O 1
ATOM 4960 N N . THR A 1 622 ? -42.655 -6.418 36.983 1.00 66.88 622 THR A N 1
ATOM 4961 C CA . THR A 1 622 ? -43.895 -6.595 36.186 1.00 66.88 622 THR A CA 1
ATOM 4962 C C . THR A 1 622 ? -44.465 -5.323 35.540 1.00 66.88 622 THR A C 1
ATOM 4964 O O . THR A 1 622 ? -45.225 -5.421 34.582 1.00 66.88 622 THR A O 1
ATOM 4967 N N . ARG A 1 623 ? -44.122 -4.129 36.045 1.00 67.69 623 ARG A N 1
ATOM 4968 C CA . ARG A 1 623 ? -44.528 -2.823 35.484 1.00 67.69 623 ARG A CA 1
ATOM 4969 C C . ARG A 1 623 ? -43.378 -2.021 34.856 1.00 67.69 623 ARG A C 1
ATOM 4971 O O . ARG A 1 623 ? -43.590 -0.877 34.475 1.00 67.69 623 ARG A O 1
ATOM 4978 N N . GLY A 1 624 ? -42.180 -2.590 34.742 1.00 76.31 624 GLY A N 1
ATOM 4979 C CA . GLY A 1 624 ? -40.989 -1.906 34.234 1.00 76.31 624 GLY A CA 1
ATOM 4980 C C . GLY A 1 624 ? -40.802 -2.012 32.718 1.00 76.31 624 GLY A C 1
ATOM 4981 O O . GLY A 1 624 ? -39.751 -2.452 32.266 1.00 76.31 624 GLY A O 1
ATOM 4982 N N . THR A 1 625 ? -41.809 -1.632 31.929 1.00 84.31 625 THR A N 1
ATOM 4983 C CA . THR A 1 625 ? -41.676 -1.506 30.465 1.00 84.31 625 THR A CA 1
ATOM 4984 C C . THR A 1 625 ? -41.044 -0.158 30.121 1.00 84.31 625 THR A C 1
ATOM 4986 O O . THR A 1 625 ? -41.669 0.872 30.376 1.00 84.31 625 THR A O 1
ATOM 4989 N N . PHE A 1 626 ? -39.868 -0.127 29.502 1.00 86.25 626 PHE A N 1
ATOM 4990 C CA . PHE A 1 626 ? -39.230 1.106 29.029 1.00 86.25 626 PHE A CA 1
ATOM 4991 C C . PHE A 1 626 ? -39.155 1.137 27.505 1.00 86.25 626 PHE A C 1
ATOM 4993 O O . PHE A 1 626 ? -38.948 0.119 26.857 1.00 86.25 626 PHE A O 1
ATOM 5000 N N . THR A 1 627 ? -39.301 2.325 26.928 1.00 87.00 627 THR A N 1
ATOM 5001 C CA . THR A 1 627 ? -39.113 2.571 25.498 1.00 87.00 627 THR A CA 1
ATOM 5002 C C . THR A 1 627 ? -37.737 3.190 25.291 1.00 87.00 627 THR A C 1
ATOM 5004 O O . THR A 1 627 ? -37.458 4.280 25.801 1.00 87.00 627 THR A O 1
ATOM 5007 N N . CYS A 1 628 ? -36.875 2.489 24.569 1.00 87.19 628 CYS A N 1
ATOM 5008 C CA . CYS A 1 628 ? -35.577 2.964 24.131 1.00 87.19 628 CYS A CA 1
ATOM 5009 C C . CYS A 1 628 ? -35.722 3.783 22.850 1.00 87.19 628 CYS A C 1
ATOM 5011 O O . CYS A 1 628 ? -36.405 3.358 21.917 1.00 87.19 628 CYS A O 1
ATOM 5013 N N . HIS A 1 629 ? -35.087 4.951 22.813 1.00 85.50 629 HIS A N 1
ATOM 5014 C CA . HIS A 1 629 ? -34.982 5.779 21.620 1.00 85.50 629 HIS A CA 1
ATOM 5015 C C . HIS A 1 629 ? -33.592 6.410 21.534 1.00 85.50 629 HIS A C 1
ATOM 5017 O O . HIS A 1 629 ? -33.016 6.828 22.544 1.00 85.50 629 HIS A O 1
ATOM 5023 N N . THR A 1 630 ? -33.072 6.519 20.315 1.00 79.62 630 THR A N 1
ATOM 5024 C CA . THR A 1 630 ? -31.733 7.053 20.058 1.00 79.62 630 THR A CA 1
ATOM 5025 C C . THR A 1 630 ? -31.833 8.272 19.164 1.00 79.62 630 THR A C 1
ATOM 5027 O O . THR A 1 630 ? -32.484 8.250 18.123 1.00 79.62 630 THR A O 1
ATOM 5030 N N . ASN A 1 631 ? -31.207 9.373 19.576 1.00 76.38 631 ASN A N 1
ATOM 5031 C CA . ASN A 1 631 ? -31.232 10.597 18.789 1.00 76.38 631 ASN A CA 1
ATOM 5032 C C . ASN A 1 631 ? -30.237 10.480 17.615 1.00 76.38 631 ASN A C 1
ATOM 5034 O O . ASN A 1 631 ? -29.030 10.436 17.867 1.00 76.38 631 ASN A O 1
ATOM 5038 N N . PRO A 1 632 ? -30.693 10.522 16.349 1.00 66.94 632 PRO A N 1
ATOM 5039 C CA . PRO A 1 632 ? -29.836 10.308 15.182 1.00 66.94 632 PRO A CA 1
ATOM 5040 C C . PRO A 1 632 ? -28.760 11.377 14.975 1.00 66.94 632 PRO A C 1
ATOM 5042 O O . PRO A 1 632 ? -27.743 11.104 14.344 1.00 66.94 632 PRO A O 1
ATOM 5045 N N . LEU A 1 633 ? -28.943 12.582 15.521 1.00 65.69 633 LEU A N 1
ATOM 5046 C CA . LEU A 1 633 ? -27.973 13.674 15.391 1.00 65.69 633 LEU A CA 1
ATOM 5047 C C . LEU A 1 633 ? -26.855 13.599 16.432 1.00 65.69 633 LEU A C 1
ATOM 5049 O O . LEU A 1 633 ? -25.729 13.989 16.145 1.00 65.69 633 LEU A O 1
ATOM 5053 N N . SER A 1 634 ? -27.164 13.125 17.643 1.00 69.75 634 SER A N 1
ATOM 5054 C CA . SER A 1 634 ? -26.193 13.078 18.749 1.00 69.75 634 SER A CA 1
ATOM 5055 C C . SER A 1 634 ? -25.670 11.678 19.064 1.00 69.75 634 SER A C 1
ATOM 5057 O O . SER A 1 634 ? -24.718 11.564 19.830 1.00 69.75 634 SER A O 1
ATOM 5059 N N . GLY A 1 635 ? -26.299 10.622 18.535 1.00 69.62 635 GLY A N 1
ATOM 5060 C CA . GLY A 1 635 ? -26.001 9.226 18.871 1.00 69.62 635 GLY A CA 1
ATOM 5061 C C . GLY A 1 635 ? -26.333 8.844 20.320 1.00 69.62 635 GLY A C 1
ATOM 5062 O O . GLY A 1 635 ? -26.013 7.745 20.759 1.00 69.62 635 GLY A O 1
ATOM 5063 N N . LYS A 1 636 ? -26.952 9.742 21.099 1.00 80.56 636 LYS A N 1
ATOM 5064 C CA . LYS A 1 636 ? -27.278 9.497 22.509 1.00 80.56 636 LYS A CA 1
ATOM 5065 C C . LYS A 1 636 ? -28.554 8.669 22.623 1.00 80.56 636 LYS A C 1
ATOM 5067 O O . LYS A 1 636 ? -29.560 9.002 21.994 1.00 80.56 636 LYS A O 1
ATOM 5072 N N . THR A 1 637 ? -28.497 7.637 23.462 1.00 83.75 637 THR A N 1
ATOM 5073 C CA . THR A 1 637 ? -29.606 6.708 23.714 1.00 83.75 637 THR A CA 1
ATOM 5074 C C . THR A 1 637 ? -30.288 7.017 25.041 1.00 83.75 637 THR A C 1
ATOM 5076 O O . THR A 1 637 ? -29.621 7.271 26.052 1.00 83.75 637 THR A O 1
ATOM 5079 N N . PHE A 1 638 ? -31.616 6.969 25.041 1.00 86.56 638 PHE A N 1
ATOM 5080 C CA . PHE A 1 638 ? -32.453 7.297 26.184 1.00 86.56 638 PHE A CA 1
ATOM 5081 C C . PHE A 1 638 ? -33.525 6.226 26.418 1.00 86.56 638 PHE A C 1
ATOM 5083 O O . PHE A 1 638 ? -34.147 5.725 25.482 1.00 86.56 638 PHE A O 1
ATOM 5090 N N . LEU A 1 639 ? -33.778 5.918 27.687 1.00 85.81 639 LEU A N 1
ATOM 5091 C CA . LEU A 1 639 ? -34.857 5.064 28.170 1.00 85.81 639 LEU A CA 1
ATOM 5092 C C . LEU A 1 639 ? -35.989 5.939 28.707 1.00 85.81 639 LEU A C 1
ATOM 5094 O O . LEU A 1 639 ? -35.763 6.816 29.541 1.00 85.81 639 LEU A O 1
ATOM 5098 N N . THR A 1 640 ? -37.209 5.695 28.240 1.00 84.56 640 THR A N 1
ATOM 5099 C CA . THR A 1 640 ? -38.409 6.443 28.640 1.00 84.56 640 THR A CA 1
ATOM 5100 C C . THR A 1 640 ? -39.490 5.518 29.148 1.00 84.56 640 THR A C 1
ATOM 5102 O O . THR A 1 640 ? -39.794 4.508 28.519 1.00 84.56 640 THR A O 1
ATOM 5105 N N . LEU A 1 641 ? -40.098 5.862 30.278 1.00 81.19 641 LEU A N 1
ATOM 5106 C CA . LEU A 1 641 ? -41.273 5.141 30.750 1.00 81.19 641 LEU A CA 1
ATOM 5107 C C . LEU A 1 641 ? -42.511 5.628 29.965 1.00 81.19 641 LEU A C 1
ATOM 5109 O O . LEU A 1 641 ? -42.802 6.828 29.988 1.00 81.19 641 LEU A O 1
ATOM 5113 N N . PRO A 1 642 ? -43.257 4.750 29.270 1.00 69.56 642 PRO A N 1
ATOM 5114 C CA . PRO A 1 642 ? -44.461 5.149 28.553 1.00 69.56 642 PRO A CA 1
ATOM 5115 C C . PRO A 1 642 ? -45.551 5.575 29.551 1.00 69.56 642 PRO A C 1
ATOM 5117 O O . PRO A 1 642 ? -46.043 4.768 30.342 1.00 69.56 642 PRO A O 1
ATOM 5120 N N . LYS A 1 643 ? -45.956 6.853 29.525 1.00 64.31 643 LYS A N 1
ATOM 5121 C CA . LYS A 1 643 ? -47.091 7.344 30.327 1.00 64.31 643 LYS A CA 1
ATOM 5122 C C . LYS A 1 643 ? -48.395 6.712 29.818 1.00 64.31 643 LYS A C 1
ATOM 5124 O O . LYS A 1 643 ? -48.659 6.702 28.616 1.00 64.31 643 LYS A O 1
ATOM 5129 N N . LYS A 1 644 ? -49.279 6.272 30.725 1.00 50.31 644 LYS A N 1
ATOM 5130 C CA . LYS A 1 644 ? -50.699 6.079 30.377 1.00 50.31 644 LYS A CA 1
ATOM 5131 C C . LYS A 1 644 ? -51.270 7.450 30.023 1.00 50.31 644 LYS A C 1
ATOM 5133 O O . LYS A 1 644 ? -51.316 8.316 30.891 1.00 50.31 644 LYS A O 1
ATOM 5138 N N . GLN A 1 645 ? -51.683 7.649 28.770 1.00 38.34 645 GLN A N 1
ATOM 5139 C CA . GLN A 1 645 ? -52.364 8.867 28.324 1.00 38.34 645 GLN A CA 1
ATOM 5140 C C . GLN A 1 645 ? -53.560 9.162 29.240 1.00 38.34 645 GLN A C 1
ATOM 5142 O O . GLN A 1 645 ? -54.606 8.523 29.147 1.00 38.34 645 GLN A O 1
ATOM 5147 N N . THR A 1 646 ? -53.411 10.133 30.135 1.00 39.47 646 THR A N 1
ATOM 5148 C CA . THR A 1 646 ? -54.536 10.793 30.790 1.00 39.47 646 THR A CA 1
ATOM 5149 C C . THR A 1 646 ? -54.818 12.078 30.015 1.00 39.47 646 THR A C 1
ATOM 5151 O O . THR A 1 646 ? -53.930 12.892 29.774 1.00 39.47 646 THR A O 1
ATOM 5154 N N . LEU A 1 647 ? -56.073 12.236 29.586 1.00 39.78 647 LEU A N 1
ATOM 5155 C CA . LEU A 1 647 ? -56.606 13.251 28.658 1.00 39.78 647 LEU A CA 1
ATOM 5156 C C . LEU A 1 647 ? -56.407 14.735 29.061 1.00 39.78 647 LEU A C 1
ATOM 5158 O O . LEU A 1 647 ? -56.968 15.614 28.416 1.00 39.78 647 LEU A O 1
ATOM 5162 N N . VAL A 1 648 ? -55.634 15.044 30.109 1.00 40.56 648 VAL A N 1
ATOM 5163 C CA . VAL A 1 648 ? -55.508 16.399 30.689 1.00 40.56 648 VAL A CA 1
ATOM 5164 C C . VAL A 1 648 ? -54.038 16.831 30.909 1.00 40.56 648 VAL A C 1
ATOM 5166 O O . VAL A 1 648 ? -53.772 17.922 31.397 1.00 40.56 648 VAL A O 1
ATOM 5169 N N . GLY A 1 649 ? -53.049 16.019 30.520 1.00 37.31 649 GLY A N 1
ATOM 5170 C CA . GLY A 1 649 ? -51.639 16.211 30.899 1.00 37.31 649 GLY A CA 1
ATOM 5171 C C . GLY A 1 649 ? -50.716 16.971 29.932 1.00 37.31 649 GLY A C 1
ATOM 5172 O O . GLY A 1 649 ? -49.507 16.812 30.052 1.00 37.31 649 GLY A O 1
ATOM 5173 N N . ASN A 1 650 ? -51.212 17.779 28.988 1.00 34.38 650 ASN A N 1
ATOM 5174 C CA . ASN A 1 650 ? -50.374 18.422 27.949 1.00 34.38 650 ASN A CA 1
ATOM 5175 C C . ASN A 1 650 ? -49.486 19.600 28.432 1.00 34.38 650 ASN A C 1
ATOM 5177 O O . ASN A 1 650 ? -49.020 20.385 27.610 1.00 34.38 650 ASN A O 1
ATOM 5181 N N . LEU A 1 651 ? -49.247 19.758 29.740 1.00 35.66 651 LEU A N 1
ATOM 5182 C CA . LEU A 1 651 ? -48.409 20.841 30.289 1.00 35.66 651 LEU A CA 1
ATOM 5183 C C . LEU A 1 651 ? -47.320 20.395 31.286 1.00 35.66 651 LEU A C 1
ATOM 5185 O O . LEU A 1 651 ? -46.606 21.250 31.804 1.00 35.66 651 LEU A O 1
ATOM 5189 N N . ALA A 1 652 ? -47.151 19.095 31.556 1.00 37.41 652 ALA A N 1
ATOM 5190 C CA . ALA A 1 652 ? -46.066 18.608 32.414 1.00 37.41 652 ALA A CA 1
ATOM 5191 C C . ALA A 1 652 ? -44.912 18.063 31.557 1.00 37.41 652 ALA A C 1
ATOM 5193 O O . ALA A 1 652 ? -45.077 17.057 30.867 1.00 37.41 652 ALA A O 1
ATOM 5194 N N . ASN A 1 653 ? -43.766 18.752 31.599 1.00 38.59 653 ASN A N 1
ATOM 5195 C CA . ASN A 1 653 ? -42.551 18.459 30.833 1.00 38.59 653 ASN A CA 1
ATOM 5196 C C . ASN A 1 653 ? -42.201 16.956 30.815 1.00 38.59 653 ASN A C 1
ATOM 5198 O O . ASN A 1 653 ? -42.091 16.313 31.855 1.00 38.59 653 ASN A O 1
ATOM 5202 N N . ASP A 1 654 ? -41.947 16.405 29.627 1.00 49.72 654 ASP A N 1
ATOM 5203 C CA . ASP A 1 654 ? -41.542 15.004 29.413 1.00 49.72 654 ASP A CA 1
ATOM 5204 C C . ASP A 1 654 ? -40.122 14.655 29.912 1.00 49.72 654 ASP A C 1
ATOM 5206 O O . ASP A 1 654 ? -39.658 13.528 29.747 1.00 49.72 654 ASP A O 1
ATOM 5210 N N . ALA A 1 655 ? -39.428 15.591 30.567 1.00 53.56 655 ALA A N 1
ATOM 5211 C CA . ALA A 1 655 ? -38.060 15.411 31.055 1.00 53.56 655 ALA A CA 1
ATOM 5212 C C . ALA A 1 655 ? -37.949 14.510 32.309 1.00 53.56 655 ALA A C 1
ATOM 5214 O O . ALA A 1 655 ? -36.898 13.911 32.558 1.00 53.56 655 ALA A O 1
ATOM 5215 N N . ASP A 1 656 ? -39.024 14.363 33.090 1.00 61.59 656 ASP A N 1
ATOM 5216 C CA . ASP A 1 656 ? -38.948 13.725 34.414 1.00 61.59 656 ASP A CA 1
ATOM 5217 C C . ASP A 1 656 ? -38.820 12.190 34.361 1.00 61.59 656 ASP A C 1
ATOM 5219 O O . ASP A 1 656 ? -38.262 11.595 35.280 1.00 61.59 656 ASP A O 1
ATOM 5223 N N . HIS A 1 657 ? -39.186 11.526 33.254 1.00 74.88 657 HIS A N 1
ATOM 5224 C CA . HIS A 1 657 ? -39.106 10.054 33.094 1.00 74.88 657 HIS A CA 1
ATOM 5225 C C . HIS A 1 657 ? -38.164 9.578 31.971 1.00 74.88 657 HIS A C 1
ATOM 5227 O O . HIS A 1 657 ? -38.281 8.446 31.501 1.00 74.88 657 HIS A O 1
ATOM 5233 N N . LEU A 1 658 ? -37.226 10.430 31.546 1.00 82.00 658 LEU A N 1
ATOM 5234 C CA . LEU A 1 658 ? -36.219 10.140 30.527 1.00 82.00 658 LEU A CA 1
ATOM 5235 C C . LEU A 1 658 ? -34.812 9.941 31.120 1.00 82.00 658 LEU A C 1
ATOM 5237 O O . LEU A 1 658 ? -34.236 10.857 31.697 1.00 82.00 658 LEU A O 1
ATOM 5241 N N . VAL A 1 659 ? -34.232 8.752 30.961 1.00 85.94 659 VAL A N 1
ATOM 5242 C CA . VAL A 1 659 ? -32.910 8.375 31.500 1.00 85.94 659 VAL A CA 1
ATOM 5243 C C . VAL A 1 659 ? -31.937 8.148 30.355 1.00 85.94 659 VAL A C 1
ATOM 5245 O O . VAL A 1 659 ? -32.229 7.372 29.453 1.00 85.94 659 VAL A O 1
ATOM 5248 N N . ARG A 1 660 ? -30.760 8.771 30.388 1.00 87.50 660 ARG A N 1
ATOM 5249 C CA . ARG A 1 660 ? -29.718 8.530 29.385 1.00 87.50 660 ARG A CA 1
ATOM 5250 C C . ARG A 1 660 ? -28.830 7.353 29.772 1.00 87.50 660 ARG A C 1
ATOM 5252 O O . ARG A 1 660 ? -28.435 7.231 30.934 1.00 87.50 660 ARG A O 1
ATOM 5259 N N . ILE A 1 661 ? -28.446 6.556 28.780 1.00 86.44 661 ILE A N 1
ATOM 5260 C CA . ILE A 1 661 ? -27.375 5.564 28.914 1.00 86.44 661 ILE A CA 1
ATOM 5261 C C . ILE A 1 661 ? -26.046 6.250 28.590 1.00 86.44 661 ILE A C 1
ATOM 5263 O O . ILE A 1 661 ? -25.886 6.875 27.539 1.00 86.44 661 ILE A O 1
ATOM 5267 N N . VAL A 1 662 ? -25.107 6.185 29.529 1.00 85.50 662 VAL A N 1
ATOM 5268 C CA . VAL A 1 662 ? -23.804 6.855 29.447 1.00 85.50 662 VAL A CA 1
ATOM 5269 C C . VAL A 1 662 ? -22.765 5.952 28.802 1.00 85.50 662 VAL A C 1
ATOM 5271 O O . VAL A 1 662 ? -21.985 6.419 27.978 1.00 85.50 662 VAL A O 1
ATOM 5274 N N . ASN A 1 663 ? -22.738 4.681 29.197 1.00 86.19 663 ASN A N 1
ATOM 5275 C CA . ASN A 1 663 ? -21.733 3.718 28.767 1.00 86.19 663 ASN A CA 1
ATOM 5276 C C . ASN A 1 663 ? -22.276 2.289 28.885 1.00 86.19 663 ASN A C 1
ATOM 5278 O O . ASN A 1 663 ? -23.300 2.075 29.532 1.00 86.19 663 ASN A O 1
ATOM 5282 N N . TYR A 1 664 ? -21.586 1.311 28.309 1.00 88.56 664 TYR A N 1
ATOM 5283 C CA . TYR A 1 664 ? -21.959 -0.095 28.414 1.00 88.56 664 TYR A CA 1
ATOM 5284 C C . TYR A 1 664 ? -20.735 -1.018 28.345 1.00 88.56 664 TYR A C 1
ATOM 5286 O O . TYR A 1 664 ? -19.665 -0.603 27.906 1.00 88.56 664 TYR A O 1
ATOM 5294 N N . GLY A 1 665 ? -20.886 -2.270 28.763 1.00 87.81 665 GLY A N 1
ATOM 5295 C CA . GLY A 1 665 ? -19.921 -3.340 28.508 1.00 87.81 665 GLY A CA 1
ATOM 5296 C C . GLY A 1 665 ? -20.541 -4.707 28.746 1.00 87.81 665 GLY A C 1
ATOM 5297 O O . GLY A 1 665 ? -21.381 -4.853 29.629 1.00 87.81 665 GLY A O 1
ATOM 5298 N N . CYS A 1 666 ? -20.142 -5.699 27.959 1.00 87.62 666 CYS A N 1
ATOM 5299 C CA . CYS A 1 666 ? -20.661 -7.064 28.044 1.00 87.62 666 CYS A CA 1
ATOM 5300 C C . CYS A 1 666 ? -19.562 -8.038 28.464 1.00 87.62 666 CYS A C 1
ATOM 5302 O O . CYS A 1 666 ? -18.390 -7.812 28.165 1.00 87.62 666 CYS A O 1
ATOM 5304 N N . SER A 1 667 ? -19.944 -9.109 29.162 1.00 85.44 667 SER A N 1
ATOM 5305 C CA . SER A 1 667 ? -19.018 -10.129 29.666 1.00 85.44 667 SER A CA 1
ATOM 5306 C C . SER A 1 667 ? -18.319 -10.893 28.546 1.00 85.44 667 SER A C 1
ATOM 5308 O O . SER A 1 667 ? -17.145 -11.231 28.667 1.00 85.44 667 SER A O 1
ATOM 5310 N N . GLN A 1 668 ? -19.029 -11.124 27.442 1.00 81.31 668 GLN A N 1
ATOM 5311 C CA . GLN A 1 668 ? -18.518 -11.740 26.226 1.00 81.31 668 GLN A CA 1
ATOM 5312 C C . GLN A 1 668 ? -19.059 -10.969 25.021 1.00 81.31 668 GLN A C 1
ATOM 5314 O O . GLN A 1 668 ? -20.254 -10.684 24.950 1.00 81.31 668 GLN A O 1
ATOM 5319 N N . GLN A 1 669 ? -18.197 -10.617 24.070 1.00 70.38 669 GLN A N 1
ATOM 5320 C CA . GLN A 1 669 ? -18.617 -9.905 22.863 1.00 70.38 669 GLN A CA 1
ATOM 5321 C C . GLN A 1 669 ? -19.037 -10.905 21.775 1.00 70.38 669 GLN A C 1
ATOM 5323 O O . GLN A 1 669 ? -18.339 -11.883 21.532 1.00 70.38 669 GLN A O 1
ATOM 5328 N N . GLY A 1 670 ? -20.175 -10.664 21.116 1.00 62.25 670 GLY A N 1
ATOM 5329 C CA . GLY A 1 670 ? -20.647 -11.481 19.985 1.00 62.25 670 GLY A CA 1
ATOM 5330 C C . GLY A 1 670 ? -21.507 -12.699 20.348 1.00 62.25 670 GLY A C 1
ATOM 5331 O O . GLY A 1 670 ? -21.983 -13.380 19.447 1.00 62.25 670 GLY A O 1
ATOM 5332 N N . SER A 1 671 ? -21.765 -12.950 21.635 1.00 67.12 671 SER A N 1
ATOM 5333 C CA . SER A 1 671 ? -22.729 -13.964 22.085 1.00 67.12 671 SER A CA 1
ATOM 5334 C C . SER A 1 671 ? -24.105 -13.335 22.313 1.00 67.12 671 SER A C 1
ATOM 5336 O O . SER A 1 671 ? -24.217 -12.310 22.981 1.00 67.12 671 SER A O 1
ATOM 5338 N N . THR A 1 672 ? -25.173 -13.959 21.809 1.00 64.44 672 THR A N 1
ATOM 5339 C CA . THR A 1 672 ? -26.558 -13.497 22.040 1.00 64.44 672 THR A CA 1
ATOM 5340 C C . THR A 1 672 ? -27.010 -13.667 23.493 1.00 64.44 672 THR A C 1
ATOM 5342 O O . THR A 1 672 ? -27.990 -13.052 23.901 1.00 64.44 672 THR A O 1
ATOM 5345 N N . ASN A 1 673 ? -26.291 -14.478 24.276 1.00 73.44 673 ASN A N 1
ATOM 5346 C CA . ASN A 1 673 ? -26.577 -14.755 25.684 1.00 73.44 673 ASN A CA 1
ATOM 5347 C C . ASN A 1 673 ? -25.530 -14.134 26.625 1.00 73.44 673 ASN A C 1
ATOM 5349 O O . ASN A 1 673 ? -25.307 -14.648 27.718 1.00 73.44 673 ASN A O 1
ATOM 5353 N N . SER A 1 674 ? -24.859 -13.052 26.222 1.00 80.38 674 SER A N 1
ATOM 5354 C CA . SER A 1 674 ? -23.901 -12.364 27.093 1.00 80.38 674 SER A CA 1
ATOM 5355 C C . SER A 1 674 ? -24.602 -11.471 28.117 1.00 80.38 674 SER A C 1
ATOM 5357 O O . SER A 1 674 ? -25.467 -10.675 27.752 1.00 80.38 674 SER A O 1
ATOM 5359 N N . SER A 1 675 ? -24.158 -11.520 29.372 1.00 88.06 675 SER A N 1
ATOM 5360 C CA . SER A 1 675 ? -24.572 -10.560 30.397 1.00 88.06 675 SER A CA 1
ATOM 5361 C C . SER A 1 675 ? -23.864 -9.216 30.205 1.00 88.06 675 SER A C 1
ATOM 5363 O O . SER A 1 675 ? -22.639 -9.172 30.071 1.00 88.06 675 SER A O 1
ATOM 5365 N N . CYS A 1 676 ? -24.610 -8.115 30.230 1.00 89.19 676 CYS A N 1
ATOM 5366 C CA . CYS A 1 676 ? -24.100 -6.764 30.008 1.00 89.19 676 CYS A CA 1
ATOM 5367 C C . CYS A 1 676 ? -24.400 -5.826 31.181 1.00 89.19 676 CYS A C 1
ATOM 5369 O O . CYS A 1 676 ? -25.384 -5.990 31.898 1.00 89.19 676 CYS A O 1
ATOM 5371 N N . VAL A 1 677 ? -23.561 -4.808 31.349 1.00 89.94 677 VAL A N 1
ATOM 5372 C CA . VAL A 1 677 ? -23.736 -3.697 32.288 1.00 89.94 677 VAL A CA 1
ATOM 5373 C C . VAL A 1 677 ? -23.930 -2.418 31.484 1.00 89.94 677 VAL A C 1
ATOM 5375 O O . VAL A 1 677 ? -23.083 -2.069 30.664 1.00 89.94 677 VAL A O 1
ATOM 5378 N N . PHE A 1 678 ? -25.021 -1.701 31.734 1.00 90.06 678 PHE A N 1
ATOM 5379 C CA . PHE A 1 678 ? -25.332 -0.409 31.126 1.00 90.06 678 PHE A CA 1
ATOM 5380 C C . PHE A 1 678 ? -25.286 0.677 32.196 1.00 90.06 678 PHE A C 1
ATOM 5382 O O . PHE A 1 678 ? -26.065 0.642 33.144 1.00 90.06 678 PHE A O 1
ATOM 5389 N N . LEU A 1 679 ? -24.399 1.658 32.045 1.00 88.06 679 LEU A N 1
ATOM 5390 C CA . LEU A 1 679 ? -24.310 2.788 32.963 1.00 88.06 679 LEU A CA 1
ATOM 5391 C C . LEU A 1 679 ? -25.395 3.822 32.679 1.00 88.06 679 LEU A C 1
ATOM 5393 O O . LEU A 1 679 ? -25.508 4.318 31.557 1.00 88.06 679 LEU A O 1
ATOM 5397 N N . LEU A 1 680 ? -26.149 4.192 33.710 1.00 87.62 680 LEU A N 1
ATOM 5398 C CA . LEU A 1 680 ? -27.211 5.191 33.636 1.00 87.62 680 LEU A CA 1
ATOM 5399 C C . LEU A 1 680 ? -26.757 6.544 34.191 1.00 87.62 680 LEU A C 1
ATOM 5401 O O . LEU A 1 680 ? -26.05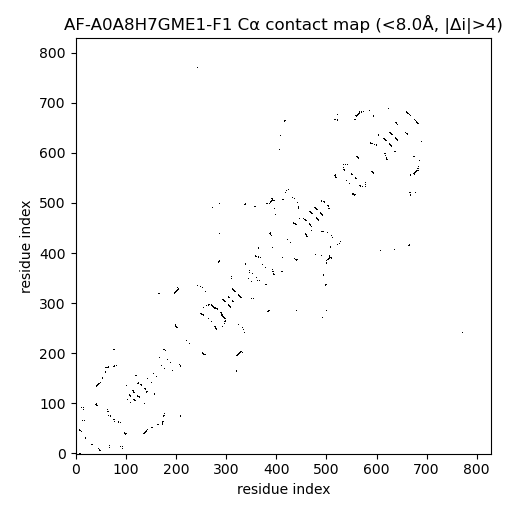5 6.615 35.197 1.00 87.62 680 LEU A O 1
ATOM 5405 N N . GLU A 1 681 ? -27.230 7.629 33.574 1.00 85.44 681 GLU A N 1
ATOM 5406 C CA . GLU A 1 681 ? -27.005 9.005 34.051 1.00 85.44 681 GLU A CA 1
ATOM 5407 C C . GLU A 1 681 ? -27.818 9.338 35.312 1.00 85.44 681 GLU A C 1
ATOM 5409 O O . GLU A 1 681 ? -27.512 10.290 36.024 1.00 85.44 681 GLU A O 1
ATOM 5414 N N . ARG A 1 682 ? -28.858 8.550 35.603 1.00 84.19 682 ARG A N 1
ATOM 5415 C CA . ARG A 1 682 ? -29.667 8.647 36.822 1.00 84.19 682 ARG A CA 1
ATOM 5416 C C . ARG A 1 682 ? -30.299 7.285 37.147 1.00 84.19 682 ARG A C 1
ATOM 5418 O O . ARG A 1 682 ? -30.597 6.541 36.209 1.00 84.19 682 ARG A O 1
ATOM 5425 N N . PRO A 1 683 ? -30.512 6.948 38.431 1.00 84.88 683 PRO A N 1
ATOM 5426 C CA . PRO A 1 683 ? -31.198 5.715 38.814 1.00 84.88 683 PRO A CA 1
ATOM 5427 C C . PRO A 1 683 ? -32.640 5.682 38.281 1.00 84.88 683 PRO A C 1
ATOM 5429 O O . PRO A 1 683 ? -33.287 6.725 38.156 1.00 84.88 683 PRO A O 1
ATOM 5432 N N . LEU A 1 684 ? -33.152 4.485 37.985 1.00 85.31 684 LEU A N 1
ATOM 5433 C CA . LEU A 1 684 ? -34.574 4.275 37.710 1.00 85.31 684 LEU A CA 1
ATOM 5434 C C . LEU A 1 684 ? -35.343 4.346 39.030 1.00 85.31 684 LEU A C 1
ATOM 5436 O O . LEU A 1 684 ? -35.106 3.549 39.938 1.00 85.31 684 LEU A O 1
ATOM 5440 N N . ASP A 1 685 ? -36.254 5.304 39.153 1.00 82.69 685 ASP A N 1
ATOM 5441 C CA . ASP A 1 685 ? -37.003 5.478 40.392 1.00 82.69 685 ASP A CA 1
ATOM 5442 C C . ASP A 1 685 ? -38.195 4.514 40.446 1.00 82.69 685 ASP A C 1
ATOM 5444 O O . ASP A 1 685 ? -39.008 4.434 39.521 1.00 82.69 685 ASP A O 1
ATOM 5448 N N . VAL A 1 686 ? -38.319 3.799 41.564 1.00 81.38 686 VAL A N 1
ATOM 5449 C CA . VAL A 1 686 ? -39.453 2.904 41.820 1.00 81.38 686 VAL A CA 1
ATOM 5450 C C . VAL A 1 686 ? -40.748 3.710 41.981 1.00 81.38 686 VAL A C 1
ATOM 5452 O O . VAL A 1 686 ? -41.819 3.215 41.624 1.00 81.38 686 VAL A O 1
ATOM 5455 N N . ALA A 1 687 ? -40.654 4.972 42.419 1.00 77.94 687 ALA A N 1
ATOM 5456 C CA . ALA A 1 687 ? -41.795 5.878 42.541 1.00 77.94 687 ALA A CA 1
ATOM 5457 C C . ALA A 1 687 ? -42.493 6.154 41.199 1.00 77.94 687 ALA A C 1
ATOM 5459 O O . ALA A 1 687 ? -43.679 6.473 41.177 1.00 77.94 687 ALA A O 1
ATOM 5460 N N . TRP A 1 688 ? -41.810 5.977 40.059 1.00 77.25 688 TRP A N 1
ATOM 5461 C CA . TRP A 1 688 ? -42.439 6.135 38.741 1.00 77.25 688 TRP A CA 1
ATOM 5462 C C . TRP A 1 688 ? -43.520 5.083 38.451 1.00 77.25 688 TRP A C 1
ATOM 5464 O O . TRP A 1 688 ? -44.336 5.275 37.550 1.00 77.25 688 TRP A O 1
ATOM 5474 N N . LEU A 1 689 ? -43.516 3.961 39.178 1.00 75.50 689 LEU A N 1
ATOM 5475 C CA . LEU A 1 689 ? -44.447 2.844 38.988 1.00 75.50 689 LEU A CA 1
ATOM 5476 C C . LEU A 1 689 ? -45.607 2.846 39.992 1.00 75.50 689 LEU A C 1
ATOM 5478 O O . LEU A 1 689 ? -46.547 2.045 39.851 1.00 75.50 689 LEU A O 1
ATOM 5482 N N . ASP A 1 690 ? -45.540 3.727 40.989 1.00 74.25 690 ASP A N 1
ATOM 5483 C CA . ASP A 1 690 ? -46.585 3.888 41.985 1.00 74.25 690 ASP A CA 1
ATOM 5484 C C . ASP A 1 690 ? -47.801 4.592 41.354 1.00 74.25 690 ASP A C 1
ATOM 5486 O O . ASP A 1 690 ? -47.663 5.405 40.434 1.00 74.25 690 ASP A O 1
ATOM 5490 N N . PRO A 1 691 ? -49.032 4.250 41.774 1.00 61.41 691 PRO A N 1
ATOM 5491 C CA . PRO A 1 691 ? -50.209 4.981 41.326 1.00 61.41 691 PRO A CA 1
ATOM 5492 C C . PRO A 1 691 ? -50.047 6.466 41.691 1.00 61.41 691 PRO A C 1
ATOM 5494 O O . PRO A 1 691 ? -49.537 6.752 42.772 1.00 61.41 691 PRO A O 1
ATOM 5497 N N . PRO A 1 692 ? -50.473 7.409 40.827 1.00 59.00 692 PRO A N 1
ATOM 5498 C CA . PRO A 1 692 ? -50.380 8.822 41.155 1.00 59.00 692 PRO A CA 1
ATOM 5499 C C . PRO A 1 692 ? -51.139 9.058 42.458 1.00 59.00 692 PRO A C 1
ATOM 5501 O O . PRO A 1 692 ? -52.346 8.802 42.531 1.00 59.00 692 PRO A O 1
ATOM 5504 N N . ASP A 1 693 ? -50.429 9.513 43.487 1.00 45.31 693 ASP A N 1
ATOM 5505 C CA . ASP A 1 693 ? -51.068 9.980 44.704 1.00 45.31 693 ASP A CA 1
ATOM 5506 C C . ASP A 1 693 ? -52.009 11.115 44.299 1.00 45.31 693 ASP A C 1
ATOM 5508 O O . ASP A 1 693 ? -51.590 12.177 43.841 1.00 45.31 693 ASP A O 1
ATOM 5512 N N . ASN A 1 694 ? -53.314 10.891 44.458 1.00 44.19 694 ASN A N 1
ATOM 5513 C CA . ASN A 1 694 ? -54.370 11.878 44.217 1.00 44.19 694 ASN A CA 1
ATOM 5514 C C . ASN A 1 694 ? -54.344 13.030 45.247 1.00 44.19 694 ASN A C 1
ATOM 5516 O O . ASN A 1 694 ? -55.378 13.624 45.553 1.00 44.19 694 ASN A O 1
ATOM 5520 N N . PHE A 1 695 ? -53.178 13.362 45.797 1.00 44.25 695 PHE A N 1
ATOM 5521 C CA . PHE A 1 695 ? -52.983 14.543 46.614 1.00 44.25 695 PHE A CA 1
ATOM 5522 C C . PHE A 1 695 ? -52.434 15.665 45.738 1.00 44.25 695 PHE A C 1
ATOM 5524 O O . PHE A 1 695 ? -51.254 15.725 45.409 1.00 44.25 695 PHE A O 1
ATOM 5531 N N . LEU A 1 696 ? -53.340 16.573 45.368 1.00 46.03 696 LEU A N 1
ATOM 5532 C CA . LEU A 1 696 ? -53.062 17.898 44.820 1.00 46.03 696 LEU A CA 1
ATOM 5533 C C . LEU A 1 696 ? -52.098 18.681 45.735 1.00 46.03 696 LEU A C 1
ATOM 5535 O O . LEU A 1 696 ? -52.508 19.577 46.469 1.00 46.03 696 LEU A O 1
ATOM 5539 N N . HIS A 1 697 ? -50.799 18.415 45.653 1.00 42.22 697 HIS A N 1
ATOM 5540 C CA . HIS A 1 697 ? -49.796 19.426 45.953 1.00 42.22 697 HIS A CA 1
ATOM 5541 C C . HIS A 1 697 ? -49.616 20.277 44.699 1.00 42.22 697 HIS A C 1
ATOM 5543 O O . HIS A 1 697 ? -48.684 20.114 43.917 1.00 42.22 697 HIS A O 1
ATOM 5549 N N . VAL A 1 698 ? -50.557 21.200 44.484 1.00 46.91 698 VAL A N 1
ATOM 5550 C CA . VAL A 1 698 ? -50.350 22.291 43.534 1.00 46.91 698 VAL A CA 1
ATOM 5551 C C . VAL A 1 698 ? -49.158 23.096 44.054 1.00 46.91 698 VAL A C 1
ATOM 5553 O O . VAL A 1 698 ? -49.267 23.801 45.058 1.00 46.91 698 VAL A O 1
ATOM 5556 N N . HIS A 1 699 ? -48.006 22.992 43.390 1.00 46.88 699 HIS A N 1
ATOM 5557 C CA . HIS A 1 699 ? -46.879 23.903 43.582 1.00 46.88 699 HIS A CA 1
ATOM 5558 C C . HIS A 1 699 ? -47.289 25.310 43.106 1.00 46.88 699 HIS A C 1
ATOM 5560 O O . HIS A 1 699 ? -46.952 25.757 42.015 1.00 46.88 699 HIS A O 1
ATOM 5566 N N . ILE A 1 700 ? -48.023 26.038 43.950 1.00 55.59 700 ILE A N 1
ATOM 5567 C CA . ILE A 1 700 ? -48.449 27.436 43.736 1.00 55.59 700 ILE A CA 1
ATOM 5568 C C . ILE A 1 700 ? -47.264 28.421 43.875 1.00 55.59 700 ILE A C 1
ATOM 5570 O O . ILE A 1 700 ? -47.421 29.622 43.682 1.00 55.59 700 ILE A O 1
ATOM 5574 N N . GLY A 1 701 ? -46.045 27.937 44.142 1.00 55.56 701 GLY A N 1
ATOM 5575 C CA . GLY A 1 701 ? -44.880 28.771 44.456 1.00 55.56 701 GLY A CA 1
ATOM 5576 C C . GLY A 1 701 ? -44.523 29.807 43.384 1.00 55.56 701 GLY A C 1
ATOM 5577 O O . GLY A 1 701 ? -44.411 30.988 43.693 1.00 55.56 701 GLY A O 1
ATOM 5578 N N . TRP A 1 702 ? -44.394 29.411 42.115 1.00 56.75 702 TRP A N 1
ATOM 5579 C CA . TRP A 1 702 ? -43.909 30.332 41.075 1.00 56.75 702 TRP A CA 1
ATOM 5580 C C . TRP A 1 702 ? -44.991 31.257 40.514 1.00 56.75 702 TRP A C 1
ATOM 5582 O O . TRP A 1 702 ? -44.726 32.430 40.258 1.00 56.75 702 TRP A O 1
ATOM 5592 N N . ILE A 1 703 ? -46.229 30.773 40.397 1.00 64.94 703 ILE A N 1
ATOM 5593 C CA . ILE A 1 703 ? -47.359 31.601 39.951 1.00 64.94 703 ILE A CA 1
ATOM 5594 C C . ILE A 1 703 ? -47.705 32.641 41.029 1.00 64.94 703 ILE A C 1
ATOM 5596 O O . ILE A 1 703 ? -47.985 33.790 40.697 1.00 64.94 703 ILE A O 1
ATOM 5600 N N . SER A 1 704 ? -47.586 32.295 42.317 1.00 65.19 704 SER A N 1
ATOM 5601 C CA . SER A 1 704 ? -47.759 33.249 43.420 1.00 65.19 704 SER A CA 1
ATOM 5602 C C . SER A 1 704 ? -46.665 34.318 43.458 1.00 65.19 704 SER A C 1
ATOM 5604 O O . SER A 1 704 ? -46.963 35.469 43.771 1.00 65.19 704 SER A O 1
ATOM 5606 N N . VAL A 1 705 ? -45.415 33.975 43.126 1.00 71.62 705 VAL A N 1
ATOM 5607 C CA . VAL A 1 705 ? -44.320 34.956 43.022 1.00 71.62 705 VAL A CA 1
ATOM 5608 C C . VAL A 1 705 ? -44.525 35.862 41.807 1.00 71.62 705 VAL A C 1
ATOM 5610 O O . VAL A 1 705 ? -44.398 37.075 41.934 1.00 71.62 705 VAL A O 1
ATOM 5613 N N . GLY A 1 706 ? -44.934 35.313 40.658 1.00 69.00 706 GLY A N 1
ATOM 5614 C CA . GLY A 1 706 ? -45.257 36.100 39.464 1.00 69.00 706 GLY A CA 1
ATOM 5615 C C . GLY A 1 706 ? -46.414 37.078 39.691 1.00 69.00 706 GLY A C 1
ATOM 5616 O O . GLY A 1 706 ? -46.292 38.261 39.379 1.00 69.00 706 GLY A O 1
ATOM 5617 N N . ILE A 1 707 ? -47.507 36.624 40.314 1.00 79.44 707 ILE A N 1
ATOM 5618 C CA . ILE A 1 707 ? -48.642 37.485 40.686 1.00 79.44 707 ILE A CA 1
ATOM 5619 C C . ILE A 1 707 ? -48.215 38.523 41.734 1.00 79.44 707 ILE A C 1
ATOM 5621 O O . ILE A 1 707 ? -48.586 39.691 41.622 1.00 79.44 707 ILE A O 1
ATOM 5625 N N . GLY A 1 708 ? -47.386 38.137 42.708 1.00 76.38 708 GLY A N 1
ATOM 5626 C CA . GLY A 1 708 ? -46.837 39.045 43.717 1.00 76.38 708 GLY A CA 1
ATOM 5627 C C . GLY A 1 708 ? -45.955 40.147 43.124 1.00 76.38 708 GLY A C 1
ATOM 5628 O O . GLY A 1 708 ? -46.082 41.303 43.522 1.00 76.38 708 GLY A O 1
ATOM 5629 N N . ILE A 1 709 ? -45.120 39.827 42.130 1.00 82.50 709 ILE A N 1
ATOM 5630 C CA . ILE A 1 709 ? -44.287 40.809 41.419 1.00 82.50 709 ILE A CA 1
ATOM 5631 C C . ILE A 1 709 ? -45.162 41.749 40.588 1.00 82.50 709 ILE A C 1
ATOM 5633 O O . ILE A 1 709 ? -44.965 42.959 40.644 1.00 82.50 709 ILE A O 1
ATOM 5637 N N . VAL A 1 710 ? -46.158 41.234 39.863 1.00 82.88 710 VAL A N 1
ATOM 5638 C CA . VAL A 1 710 ? -47.051 42.076 39.048 1.00 82.88 710 VAL A CA 1
ATOM 5639 C C . VAL A 1 710 ? -47.858 43.034 39.930 1.00 82.88 710 VAL A C 1
ATOM 5641 O O . VAL A 1 710 ? -47.904 44.232 39.653 1.00 82.88 710 VAL A O 1
ATOM 5644 N N . ILE A 1 711 ? -48.426 42.546 41.036 1.00 82.94 711 ILE A N 1
ATOM 5645 C CA . ILE A 1 711 ? -49.143 43.389 42.005 1.00 82.94 711 ILE A CA 1
ATOM 5646 C C . ILE A 1 711 ? -48.183 44.382 42.677 1.00 82.94 711 ILE A C 1
ATOM 5648 O O . ILE A 1 711 ? -48.527 45.554 42.839 1.00 82.94 711 ILE A O 1
ATOM 5652 N N . GLY A 1 712 ? -46.965 43.949 43.012 1.00 82.31 712 GLY A N 1
ATOM 5653 C CA . GLY A 1 712 ? -45.923 44.791 43.597 1.00 82.31 712 GLY A CA 1
ATOM 5654 C C . GLY A 1 712 ? -45.486 45.930 42.675 1.00 82.31 712 GLY A C 1
ATOM 5655 O O . GLY A 1 712 ? -45.390 47.067 43.126 1.00 82.31 712 GLY A O 1
ATOM 5656 N N . VAL A 1 713 ? -45.297 45.666 41.380 1.00 85.56 713 VAL A N 1
ATOM 5657 C CA . VAL A 1 713 ? -44.932 46.685 40.379 1.00 85.56 713 VAL A CA 1
ATOM 5658 C C . VAL A 1 713 ? -46.082 47.665 40.145 1.00 85.56 713 VAL A C 1
ATOM 5660 O O . VAL A 1 713 ? -45.836 48.865 40.038 1.00 85.56 713 VAL A O 1
ATOM 5663 N N . ILE A 1 714 ? -47.336 47.200 40.134 1.00 83.19 714 ILE A N 1
ATOM 5664 C CA . ILE A 1 714 ? -48.505 48.084 40.000 1.00 83.19 714 ILE A CA 1
ATOM 5665 C C . ILE A 1 714 ? -48.640 48.995 41.230 1.00 83.19 714 ILE A C 1
ATOM 5667 O O . ILE A 1 714 ? -48.810 50.205 41.077 1.00 83.19 714 ILE A O 1
ATOM 5671 N N . LEU A 1 715 ? -48.502 48.453 42.444 1.00 80.81 715 LEU A N 1
ATOM 5672 C CA . LEU A 1 715 ? -48.552 49.239 43.684 1.00 80.81 715 LEU A CA 1
ATOM 5673 C C . LEU A 1 715 ? -47.379 50.219 43.797 1.00 80.81 715 LEU A C 1
ATOM 5675 O O . LEU A 1 715 ? -47.574 51.380 44.159 1.00 80.81 715 LEU A O 1
ATOM 5679 N N . PHE A 1 716 ? -46.168 49.787 43.443 1.00 80.62 716 PHE A N 1
ATOM 5680 C CA . PHE A 1 716 ? -44.983 50.641 43.461 1.00 80.62 716 PHE A CA 1
ATOM 5681 C C . PHE A 1 716 ? -45.061 51.739 42.391 1.00 80.62 716 PHE A C 1
ATOM 5683 O O . PHE A 1 716 ? -44.702 52.887 42.656 1.00 80.62 716 PHE A O 1
ATOM 5690 N N . GLY A 1 717 ? -45.610 51.435 41.212 1.00 79.06 717 GLY A N 1
ATOM 5691 C CA . GLY A 1 717 ? -45.915 52.418 40.171 1.00 79.06 717 GLY A CA 1
ATOM 5692 C C . GLY A 1 717 ? -46.939 53.460 40.630 1.00 79.06 717 GLY A C 1
ATOM 5693 O O . GLY A 1 717 ? -46.761 54.654 40.387 1.00 79.06 717 GLY A O 1
ATOM 5694 N N . PHE A 1 718 ? -47.969 53.046 41.372 1.00 75.56 718 PHE A N 1
ATOM 5695 C CA . PHE A 1 718 ? -48.971 53.967 41.918 1.00 75.56 718 PHE A CA 1
ATOM 5696 C C . PHE A 1 718 ? -48.396 54.874 43.022 1.00 75.56 718 PHE A C 1
ATOM 5698 O O . PHE A 1 718 ? -48.660 56.077 43.042 1.00 75.56 718 PHE A O 1
ATOM 5705 N N . CYS A 1 719 ? -47.547 54.339 43.904 1.00 74.38 719 CYS A N 1
ATOM 5706 C CA . CYS A 1 719 ? -46.870 55.118 44.949 1.00 74.38 719 CYS A CA 1
ATOM 5707 C C . CYS A 1 719 ? -45.814 56.083 44.384 1.00 74.38 719 CYS A C 1
ATOM 5709 O O . CYS A 1 719 ? -45.709 57.224 44.824 1.00 74.38 719 CYS A O 1
ATOM 5711 N N . THR A 1 720 ? -45.037 55.666 43.385 1.00 74.81 720 THR A N 1
ATOM 5712 C CA . THR A 1 720 ? -43.990 56.521 42.795 1.00 74.81 720 THR A CA 1
ATOM 5713 C C . THR A 1 720 ? -44.568 57.638 41.932 1.00 74.81 720 THR A C 1
ATOM 5715 O O . THR A 1 720 ? -44.070 58.759 41.990 1.00 74.81 720 THR A O 1
ATOM 5718 N N . THR A 1 721 ? -45.659 57.395 41.202 1.00 70.06 721 THR A N 1
ATOM 5719 C CA . THR A 1 721 ? -46.355 58.446 40.436 1.00 70.06 721 THR A CA 1
ATOM 5720 C C . THR A 1 721 ? -47.063 59.459 41.339 1.00 70.06 721 THR A C 1
ATOM 5722 O O . THR A 1 721 ? -47.011 60.656 41.058 1.00 70.06 721 THR A O 1
ATOM 5725 N N . THR A 1 722 ? -47.638 59.027 42.466 1.00 64.75 722 THR A N 1
ATOM 5726 C CA . THR A 1 722 ? -48.238 59.938 43.463 1.00 64.75 722 THR A CA 1
ATOM 5727 C C . THR A 1 722 ? -47.194 60.749 44.239 1.00 64.75 722 THR A C 1
ATOM 5729 O O . THR A 1 722 ? -47.430 61.923 44.527 1.00 64.75 722 THR A O 1
ATOM 5732 N N . VAL A 1 723 ? -46.008 60.192 44.503 1.00 68.25 723 VAL A N 1
ATOM 5733 C CA . VAL A 1 723 ? -44.883 60.918 45.123 1.00 68.25 723 VAL A CA 1
ATOM 5734 C C . VAL A 1 723 ? -44.189 61.861 44.127 1.00 68.25 723 VAL A C 1
ATOM 5736 O O . VAL A 1 723 ? -43.868 62.994 44.485 1.00 68.25 723 VAL A O 1
ATOM 5739 N N . ALA A 1 724 ? -44.028 61.467 42.859 1.00 64.25 724 ALA A N 1
ATOM 5740 C CA . ALA A 1 724 ? -43.442 62.311 41.813 1.00 64.25 724 ALA A CA 1
ATOM 5741 C C . ALA A 1 724 ? -44.343 63.501 41.434 1.00 64.25 724 ALA A C 1
ATOM 5743 O O . ALA A 1 724 ? -43.838 64.607 41.239 1.00 64.25 724 ALA A O 1
ATOM 5744 N N . LEU A 1 725 ? -45.671 63.323 41.417 1.00 60.31 725 LEU A N 1
ATOM 5745 C CA . LEU A 1 725 ? -46.629 64.423 41.227 1.00 60.31 725 LEU A CA 1
ATOM 5746 C C . LEU A 1 725 ? -46.687 65.382 42.431 1.00 60.31 725 LEU A C 1
ATOM 5748 O O . LEU A 1 725 ? -46.977 66.564 42.250 1.00 60.31 725 LEU A O 1
ATOM 5752 N N . CYS A 1 726 ? -46.354 64.911 43.639 1.00 57.84 726 CYS A N 1
ATOM 5753 C CA . CYS A 1 726 ? -46.250 65.749 44.839 1.00 57.84 726 CYS A CA 1
ATOM 5754 C C . CYS A 1 726 ? -44.889 66.465 44.984 1.00 57.84 726 CYS A C 1
ATOM 5756 O O . CYS A 1 726 ? -44.824 67.490 45.661 1.00 57.84 726 CYS A O 1
ATOM 5758 N N . LEU A 1 727 ? -43.818 65.984 44.337 1.00 59.06 727 LEU A N 1
ATOM 5759 C CA . LEU A 1 727 ? -42.463 66.559 44.432 1.00 59.06 727 LEU A CA 1
ATOM 5760 C C . LEU A 1 727 ? -42.018 67.368 43.198 1.00 59.06 727 LEU A C 1
ATOM 5762 O O . LEU A 1 727 ? -41.058 68.128 43.297 1.00 59.06 727 LEU A O 1
ATOM 5766 N N . SER A 1 728 ? -42.722 67.313 42.057 1.00 50.69 728 SER A N 1
ATOM 5767 C CA . SER A 1 728 ? -42.348 68.095 40.856 1.00 50.69 728 SER A CA 1
ATOM 5768 C C . SER A 1 728 ? -42.763 69.581 40.892 1.00 50.69 728 SER A C 1
ATOM 5770 O O . SER A 1 728 ? -42.616 70.292 39.895 1.00 50.69 728 SER A O 1
ATOM 5772 N N . ARG A 1 729 ? -43.262 70.079 42.032 1.00 47.56 729 ARG A N 1
ATOM 5773 C CA . ARG A 1 729 ? -43.524 71.507 42.295 1.00 47.56 729 ARG A CA 1
ATOM 5774 C C . ARG A 1 729 ? -42.517 72.107 43.287 1.00 47.56 729 ARG A C 1
ATOM 5776 O O . ARG A 1 729 ? -42.897 72.859 44.174 1.00 47.56 729 ARG A O 1
ATOM 5783 N N . ALA A 1 730 ? -41.226 71.823 43.129 1.00 41.38 730 ALA A N 1
ATOM 5784 C CA . ALA A 1 730 ? -40.178 72.622 43.764 1.00 41.38 730 ALA A CA 1
ATOM 5785 C C . ALA A 1 730 ? -38.832 72.511 43.027 1.00 41.38 730 ALA A C 1
ATOM 5787 O O . ALA A 1 730 ? -38.164 71.490 43.081 1.00 41.38 730 ALA A O 1
ATOM 5788 N N . GLY A 1 731 ? -38.415 73.621 42.411 1.00 37.84 731 GLY A N 1
ATOM 5789 C CA . GLY A 1 731 ? -37.012 74.044 42.429 1.00 37.84 731 GLY A CA 1
ATOM 5790 C C . GLY A 1 731 ? -36.070 73.493 41.359 1.00 37.84 731 GLY A C 1
ATOM 5791 O O . GLY A 1 731 ? -35.365 72.516 41.568 1.00 37.84 731 GLY A O 1
ATOM 5792 N N . GLN A 1 732 ? -35.947 74.244 40.263 1.00 38.06 732 GLN A N 1
ATOM 5793 C CA . GLN A 1 732 ? -34.771 74.260 39.387 1.00 38.06 732 GLN A CA 1
ATOM 5794 C C . GLN A 1 732 ? -33.477 74.590 40.161 1.00 38.06 732 GLN A C 1
ATOM 5796 O O . GLN A 1 732 ? -33.503 75.506 40.985 1.00 38.06 732 GLN A O 1
ATOM 5801 N N . LYS A 1 733 ? -32.331 73.997 39.775 1.00 39.09 733 LYS A N 1
ATOM 5802 C CA . LYS A 1 733 ? -31.078 74.730 39.470 1.00 39.09 733 LYS A CA 1
ATOM 5803 C C . LYS A 1 733 ? -29.955 73.847 38.894 1.00 39.09 733 LYS A C 1
ATOM 5805 O O . LYS A 1 733 ? -29.974 72.630 38.978 1.00 39.09 733 LYS A O 1
ATOM 5810 N N . LYS A 1 734 ? -29.038 74.568 38.245 1.00 35.09 734 LYS A N 1
ATOM 5811 C CA . LYS A 1 734 ? -27.981 74.235 37.276 1.00 35.09 734 LYS A CA 1
ATOM 5812 C C . LYS A 1 734 ? -26.744 73.482 37.810 1.00 35.09 734 LYS A C 1
ATOM 5814 O O . LYS A 1 734 ? -26.277 73.788 38.895 1.00 35.09 734 LYS A O 1
ATOM 5819 N N . THR A 1 735 ? -26.193 72.658 36.905 1.00 35.19 735 THR A N 1
ATOM 5820 C CA . THR A 1 735 ? -24.785 72.528 36.440 1.00 35.19 735 THR A CA 1
ATOM 5821 C C . THR A 1 735 ? -23.644 72.367 37.453 1.00 35.19 735 THR A C 1
ATOM 5823 O O . THR A 1 735 ? -23.362 73.306 38.186 1.00 35.19 735 THR A O 1
ATOM 5826 N N . GLN A 1 736 ? -22.861 71.283 37.312 1.00 36.72 736 GLN A N 1
ATOM 5827 C CA . GLN A 1 736 ? -21.386 71.323 37.206 1.00 36.72 736 GLN A CA 1
ATOM 5828 C C . GLN A 1 736 ? -20.780 69.954 36.828 1.00 36.72 736 GLN A C 1
ATOM 5830 O O . GLN A 1 736 ? -21.158 68.923 37.375 1.00 36.72 736 GLN A O 1
ATOM 5835 N N . THR A 1 737 ? -19.840 69.980 35.880 1.00 37.97 737 THR A N 1
ATOM 5836 C CA . THR A 1 737 ? -18.815 68.959 35.581 1.00 37.97 737 THR A CA 1
ATOM 5837 C C . THR A 1 737 ? -17.673 69.029 36.604 1.00 37.97 737 THR A C 1
ATOM 5839 O O . THR A 1 737 ? -17.437 70.111 37.148 1.00 37.97 737 THR A O 1
ATOM 5842 N N . PRO A 1 738 ? -16.933 67.927 36.836 1.00 43.50 738 PRO A N 1
ATOM 5843 C CA . PRO A 1 738 ? -15.514 67.945 36.444 1.00 43.50 738 PRO A CA 1
ATOM 5844 C C . PRO A 1 738 ? -14.940 66.603 35.930 1.00 43.50 738 PRO A C 1
ATOM 5846 O O . PRO A 1 738 ? -15.591 65.562 35.943 1.00 43.50 738 PRO A O 1
ATOM 5849 N N . GLU A 1 739 ? -13.706 66.734 35.442 1.00 32.44 739 GLU A N 1
ATOM 5850 C CA . GLU A 1 739 ? -12.777 65.831 34.747 1.00 32.44 739 GLU A CA 1
ATOM 5851 C C . GLU A 1 739 ? -12.390 64.527 35.471 1.00 32.44 739 GLU A C 1
ATOM 5853 O O . GLU A 1 739 ? -12.388 64.462 36.699 1.00 32.44 739 GLU A O 1
ATOM 5858 N N . LEU A 1 740 ? -11.910 63.540 34.694 1.00 37.78 740 LEU A N 1
ATOM 5859 C CA . LEU A 1 740 ? -10.860 62.615 35.138 1.00 37.78 740 LEU A CA 1
ATOM 5860 C C . LEU A 1 740 ? -10.033 62.083 33.947 1.00 37.78 740 LEU A C 1
ATOM 5862 O O . LEU A 1 740 ? -10.541 61.345 33.104 1.00 37.78 740 LEU A O 1
ATOM 5866 N N . GLU A 1 741 ? -8.748 62.444 33.907 1.00 31.12 741 GLU A N 1
ATOM 5867 C CA . GLU A 1 741 ? -7.689 61.758 33.155 1.00 31.12 741 GLU A CA 1
ATOM 5868 C C . GLU A 1 741 ? -7.173 60.535 33.940 1.00 31.12 741 GLU A C 1
ATOM 5870 O O . GLU A 1 741 ? -7.021 60.591 35.160 1.00 31.12 741 GLU A O 1
ATOM 5875 N N . SER A 1 742 ? -6.808 59.446 33.253 1.00 33.16 742 SER A N 1
ATOM 5876 C CA . SER A 1 742 ? -5.396 59.034 33.096 1.00 33.16 742 SER A CA 1
ATOM 5877 C C . SER A 1 742 ? -5.241 57.605 32.539 1.00 33.16 742 SER A C 1
ATOM 5879 O O . SER A 1 742 ? -5.777 56.639 33.067 1.00 33.16 742 SER A O 1
ATOM 5881 N N . ASN A 1 743 ? -4.451 57.538 31.461 1.00 31.16 743 ASN A N 1
ATOM 5882 C CA . ASN A 1 743 ? -3.437 56.541 31.090 1.00 31.16 743 ASN A CA 1
ATOM 5883 C C . ASN A 1 743 ? -3.768 55.039 31.110 1.00 31.16 743 ASN A C 1
ATOM 5885 O O . ASN A 1 743 ? -3.855 54.446 32.172 1.00 31.16 743 ASN A O 1
ATOM 5889 N N . PHE A 1 744 ? -3.699 54.399 29.934 1.00 34.62 744 PHE A N 1
ATOM 5890 C CA . PHE A 1 744 ? -2.721 53.330 29.657 1.00 34.62 744 PHE A CA 1
ATOM 5891 C C . PHE A 1 744 ? -2.485 53.210 28.138 1.00 34.62 744 PHE A C 1
ATOM 5893 O O . PHE A 1 744 ? -3.416 53.030 27.355 1.00 34.62 744 PHE A O 1
ATOM 5900 N N . THR A 1 745 ? -1.225 53.374 27.733 1.00 39.34 745 THR A N 1
ATOM 5901 C CA . THR A 1 745 ? -0.702 53.254 26.365 1.00 39.34 745 THR A CA 1
ATOM 5902 C C . THR A 1 745 ? -0.413 51.793 25.984 1.00 39.34 745 THR A C 1
ATOM 5904 O O . THR A 1 745 ? -0.197 50.961 26.868 1.00 39.34 745 THR A O 1
ATOM 5907 N N . PRO A 1 746 ? -0.373 51.470 24.676 1.00 40.78 746 PRO A N 1
ATOM 5908 C CA . PRO A 1 746 ? -0.070 50.136 24.168 1.00 40.78 746 PRO A CA 1
ATOM 5909 C C . PRO A 1 746 ? 1.446 49.916 24.078 1.00 40.78 746 PRO A C 1
ATOM 5911 O O . PRO A 1 746 ? 2.195 50.840 23.757 1.00 40.78 746 PRO A O 1
ATOM 5914 N N . VAL A 1 747 ? 1.903 48.684 24.303 1.00 34.53 747 VAL A N 1
ATOM 5915 C CA . VAL A 1 747 ? 3.287 48.275 24.021 1.00 34.53 747 VAL A CA 1
ATOM 5916 C C . VAL A 1 747 ? 3.267 47.302 22.849 1.00 34.53 747 VAL A C 1
ATOM 5918 O O . VAL A 1 747 ? 2.534 46.315 22.861 1.00 34.53 747 VAL A O 1
ATOM 5921 N N . GLY A 1 748 ? 4.024 47.655 21.812 1.00 31.12 748 GLY A N 1
ATOM 5922 C CA . GLY A 1 748 ? 4.111 46.943 20.547 1.00 31.12 748 GLY A CA 1
ATOM 5923 C C . GLY A 1 748 ? 5.184 45.853 20.482 1.00 31.12 748 GLY A C 1
ATOM 5924 O O . GLY A 1 748 ? 5.927 45.609 21.426 1.00 31.12 748 GLY A O 1
ATOM 5925 N N . SER A 1 749 ? 5.184 45.231 19.300 1.00 40.19 749 SER A N 1
ATOM 5926 C CA . SER A 1 749 ? 6.207 44.451 18.588 1.00 40.19 749 SER A CA 1
ATOM 5927 C C . SER A 1 749 ? 7.518 44.077 19.293 1.00 40.19 749 SER A C 1
ATOM 5929 O O . SER A 1 749 ? 8.313 44.946 19.647 1.00 40.19 749 SER A O 1
ATOM 5931 N N . SER A 1 750 ? 7.844 42.782 19.243 1.00 30.28 750 SER A N 1
ATOM 5932 C CA . SER A 1 750 ? 9.228 42.318 19.101 1.00 30.28 750 SER A CA 1
ATOM 5933 C C . SER A 1 750 ? 9.263 41.016 18.295 1.00 30.28 750 SER A C 1
ATOM 5935 O O . SER A 1 750 ? 8.883 39.960 18.791 1.00 30.28 750 SER A O 1
ATOM 5937 N N . TYR A 1 751 ? 9.704 41.121 17.041 1.00 31.92 751 TYR A N 1
ATOM 5938 C CA . TYR A 1 751 ? 10.275 40.022 16.262 1.00 31.92 751 TYR A CA 1
ATOM 5939 C C . TYR A 1 751 ? 11.699 39.742 16.752 1.00 31.92 751 TYR A C 1
ATOM 5941 O O . TYR A 1 751 ? 12.407 40.694 17.068 1.00 31.92 751 TYR A O 1
ATOM 5949 N N . MET A 1 752 ? 12.115 38.472 16.749 1.00 28.81 752 MET A N 1
ATOM 5950 C CA . MET A 1 752 ? 13.484 37.969 16.497 1.00 28.81 752 MET A CA 1
ATOM 5951 C C . MET A 1 752 ? 13.554 36.471 16.863 1.00 28.81 752 MET A C 1
ATOM 5953 O O . MET A 1 752 ? 12.816 36.063 17.759 1.00 28.81 752 MET A O 1
ATOM 5957 N N . PRO A 1 753 ? 14.523 35.684 16.358 1.00 32.34 753 PRO A N 1
ATOM 5958 C CA . PRO A 1 753 ? 15.213 35.724 15.064 1.00 32.34 753 PRO A CA 1
ATOM 5959 C C . PRO A 1 753 ? 15.185 34.349 14.347 1.00 32.34 753 PRO A C 1
ATOM 5961 O O . PRO A 1 753 ? 14.999 33.308 14.971 1.00 32.34 753 PRO A O 1
ATOM 5964 N N . ILE A 1 754 ? 15.422 34.350 13.033 1.00 28.62 754 ILE A N 1
ATOM 5965 C CA . ILE A 1 754 ? 15.884 33.167 12.293 1.00 28.62 754 ILE A CA 1
ATOM 5966 C C . ILE A 1 754 ? 17.362 32.983 12.646 1.00 28.62 754 ILE A C 1
ATOM 5968 O O . ILE A 1 754 ? 18.144 33.923 12.493 1.00 28.62 754 ILE A O 1
ATOM 5972 N N . THR A 1 755 ? 17.730 31.801 13.128 1.00 26.05 755 THR A N 1
ATOM 5973 C CA . THR A 1 755 ? 19.120 31.342 13.173 1.00 26.05 755 THR A CA 1
ATOM 5974 C C . THR A 1 755 ? 19.255 30.208 12.172 1.00 26.05 755 THR A C 1
ATOM 5976 O O . THR A 1 755 ? 18.714 29.125 12.386 1.00 26.05 755 THR A O 1
ATOM 5979 N N . SER A 1 756 ? 19.916 30.523 11.065 1.00 27.08 756 SER A N 1
ATOM 5980 C CA . SER A 1 756 ? 20.622 29.577 10.214 1.00 27.08 756 SER A CA 1
ATOM 5981 C C . SER A 1 756 ? 21.847 29.023 10.953 1.00 27.08 756 SER A C 1
ATOM 5983 O O . SER A 1 756 ? 22.347 29.669 11.877 1.00 27.08 756 SER A O 1
ATOM 5985 N N . ASP A 1 757 ? 22.309 27.872 10.468 1.00 22.95 757 ASP A N 1
ATOM 5986 C CA . ASP A 1 757 ? 23.542 27.143 10.797 1.00 22.95 757 ASP A CA 1
ATOM 5987 C C . ASP A 1 757 ? 23.401 26.134 11.952 1.00 22.95 757 ASP A C 1
ATOM 5989 O O . ASP A 1 757 ? 23.218 26.511 13.105 1.00 22.95 757 ASP A O 1
ATOM 5993 N N . GLU A 1 758 ? 23.461 24.832 11.633 1.00 25.88 758 GLU A N 1
ATOM 5994 C CA . GLU A 1 758 ? 24.667 24.011 11.857 1.00 25.88 758 GLU A CA 1
ATOM 5995 C C . GLU A 1 758 ? 24.603 22.690 11.052 1.00 25.88 758 GLU A C 1
ATOM 5997 O O . GLU A 1 758 ? 23.801 21.800 11.327 1.00 25.88 758 GLU A O 1
ATOM 6002 N N . ASP A 1 759 ? 25.468 22.623 10.038 1.00 25.41 759 ASP A N 1
ATOM 6003 C CA . ASP A 1 759 ? 26.331 21.516 9.601 1.00 25.41 759 ASP A CA 1
ATOM 6004 C C . ASP A 1 759 ? 25.846 20.056 9.714 1.00 25.41 759 ASP A C 1
ATOM 6006 O O . ASP A 1 759 ? 25.958 19.384 10.744 1.00 25.41 759 ASP A O 1
ATOM 6010 N N . VAL A 1 760 ? 25.480 19.517 8.547 1.00 25.48 760 VAL A N 1
ATOM 6011 C CA . VAL A 1 760 ? 25.451 18.085 8.232 1.00 25.48 760 VAL A CA 1
ATOM 6012 C C . VAL A 1 760 ? 26.889 17.564 8.141 1.00 25.48 760 VAL A C 1
ATOM 6014 O O . VAL A 1 760 ? 27.689 18.010 7.320 1.00 25.48 760 VAL A O 1
ATOM 6017 N N . VAL A 1 761 ? 27.227 16.593 8.989 1.00 26.97 761 VAL A N 1
ATOM 6018 C CA . VAL A 1 761 ? 28.471 15.820 8.894 1.00 26.97 761 VAL A CA 1
ATOM 6019 C C . VAL A 1 761 ? 28.191 14.571 8.050 1.00 26.97 761 VAL A C 1
ATOM 6021 O O . VAL A 1 761 ? 27.380 13.751 8.478 1.00 26.97 761 VAL A O 1
ATOM 6024 N N . PRO A 1 762 ? 28.867 14.357 6.906 1.00 28.58 762 PRO A N 1
ATOM 6025 C CA . PRO A 1 762 ? 28.767 13.104 6.176 1.00 28.58 762 PRO A CA 1
ATOM 6026 C C . PRO A 1 762 ? 29.698 12.085 6.838 1.00 28.58 762 PRO A C 1
ATOM 6028 O O . PRO A 1 762 ? 30.925 12.196 6.771 1.00 28.58 762 PRO A O 1
ATOM 6031 N N . THR A 1 763 ? 29.134 11.088 7.518 1.00 27.30 763 THR A N 1
ATOM 6032 C CA . THR A 1 763 ? 29.885 9.877 7.860 1.00 27.30 763 THR A CA 1
ATOM 6033 C C . THR A 1 763 ? 29.618 8.810 6.815 1.00 27.30 763 THR A C 1
ATOM 6035 O O . THR A 1 763 ? 28.730 7.978 6.966 1.00 27.30 763 THR A O 1
ATOM 6038 N N . ASP A 1 764 ? 30.457 8.829 5.784 1.00 28.09 764 ASP A N 1
ATOM 6039 C CA . ASP A 1 764 ? 30.911 7.626 5.097 1.00 28.09 764 ASP A CA 1
ATOM 6040 C C . ASP A 1 764 ? 31.320 6.577 6.142 1.00 28.09 764 ASP A C 1
ATOM 6042 O O . ASP A 1 764 ? 32.166 6.857 6.993 1.00 28.09 764 ASP A O 1
ATOM 6046 N N . TYR A 1 765 ? 30.685 5.406 6.124 1.00 28.44 765 TYR A N 1
ATOM 6047 C CA . TYR A 1 765 ? 31.303 4.074 6.134 1.00 28.44 765 TYR A CA 1
ATOM 6048 C C . TYR A 1 765 ? 30.213 3.013 6.320 1.00 28.44 765 TYR A C 1
ATOM 6050 O O . TYR A 1 765 ? 29.740 2.757 7.427 1.00 28.44 765 TYR A O 1
ATOM 6058 N N . ASP A 1 766 ? 29.922 2.350 5.203 1.00 37.72 766 ASP A N 1
ATOM 6059 C CA . ASP A 1 766 ? 29.241 1.068 5.050 1.00 37.72 766 ASP A CA 1
ATOM 6060 C C . ASP A 1 766 ? 29.573 0.085 6.195 1.00 37.72 766 ASP A C 1
ATOM 6062 O O . ASP A 1 766 ? 30.690 -0.441 6.320 1.00 37.72 766 ASP A O 1
ATOM 6066 N N . ARG A 1 767 ? 28.585 -0.152 7.063 1.00 29.48 767 ARG A N 1
ATOM 6067 C CA . ARG A 1 767 ? 28.551 -1.283 7.992 1.00 29.48 767 ARG A CA 1
ATOM 6068 C C . ARG A 1 767 ? 27.205 -1.969 7.835 1.00 29.48 767 ARG A 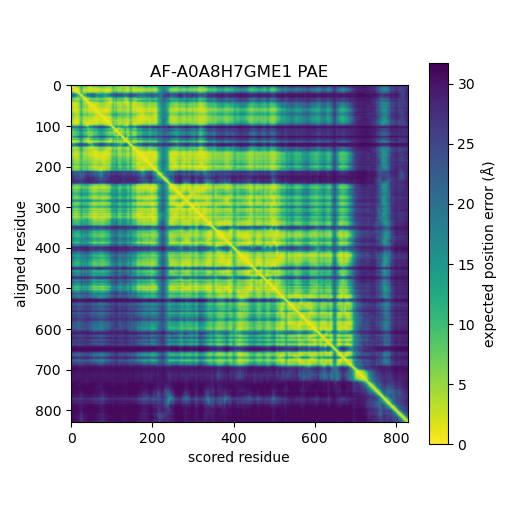C 1
ATOM 6070 O O . ARG A 1 767 ? 26.161 -1.371 8.034 1.00 29.48 767 ARG A O 1
ATOM 6077 N N . GLY A 1 768 ? 27.268 -3.233 7.430 1.00 33.72 768 GLY A N 1
ATOM 6078 C CA . GLY A 1 768 ? 26.116 -3.993 6.971 1.00 33.72 768 GLY A CA 1
ATOM 6079 C C . GLY A 1 768 ? 24.949 -4.106 7.952 1.00 33.72 768 GLY A C 1
ATOM 6080 O O . GLY A 1 768 ? 25.132 -4.106 9.162 1.00 33.72 768 GLY A O 1
ATOM 6081 N N . TYR A 1 769 ? 23.778 -4.322 7.348 1.00 37.53 769 TYR A N 1
ATOM 6082 C CA . TYR A 1 769 ? 22.500 -4.727 7.938 1.00 37.53 769 TYR A CA 1
ATOM 6083 C C . TYR A 1 769 ? 22.151 -4.036 9.259 1.00 37.53 769 TYR A C 1
ATOM 6085 O O . TYR A 1 769 ? 22.320 -4.610 10.334 1.00 37.53 769 TYR A O 1
ATOM 6093 N N . GLU A 1 770 ? 21.572 -2.844 9.145 1.00 36.84 770 GLU A N 1
ATOM 6094 C CA . GLU A 1 770 ? 20.889 -2.186 10.253 1.00 36.84 770 GLU A CA 1
ATOM 6095 C C . GLU A 1 770 ? 19.544 -2.867 10.515 1.00 36.84 770 GLU A C 1
ATOM 6097 O O . GLU A 1 770 ? 18.757 -3.148 9.605 1.00 36.84 770 GLU A O 1
ATOM 6102 N N . THR A 1 771 ? 19.304 -3.190 11.781 1.00 46.31 771 THR A N 1
ATOM 6103 C CA . THR A 1 771 ? 17.993 -3.630 12.262 1.00 46.31 771 THR A CA 1
ATOM 6104 C C . THR A 1 771 ? 17.227 -2.419 12.787 1.00 46.31 771 THR A C 1
ATOM 6106 O O . THR A 1 771 ? 17.843 -1.420 13.146 1.00 46.31 771 THR A O 1
ATOM 6109 N N . ASP A 1 772 ? 15.898 -2.506 12.923 1.00 39.22 772 ASP A N 1
ATOM 6110 C CA . ASP A 1 772 ? 15.062 -1.429 13.499 1.00 39.22 772 ASP A CA 1
ATOM 6111 C C . ASP A 1 772 ? 15.544 -0.946 14.892 1.00 39.22 772 ASP A C 1
ATOM 6113 O O . ASP A 1 772 ? 15.117 0.093 15.388 1.00 39.22 772 ASP A O 1
ATOM 6117 N N . VAL A 1 773 ? 16.440 -1.701 15.540 1.00 41.78 773 VAL A N 1
ATOM 6118 C CA . VAL A 1 773 ? 17.086 -1.370 16.816 1.00 41.78 773 VAL A CA 1
ATOM 6119 C C . VAL A 1 773 ? 18.166 -0.287 16.667 1.00 41.78 773 VAL A C 1
ATOM 6121 O O . VAL A 1 773 ? 18.363 0.498 17.596 1.00 41.78 773 VAL A O 1
ATOM 6124 N N . ASP A 1 774 ? 18.847 -0.217 15.522 1.00 38.09 774 ASP A N 1
ATOM 6125 C CA . ASP A 1 774 ? 19.998 0.667 15.296 1.00 38.09 774 ASP A CA 1
ATOM 6126 C C . ASP A 1 774 ? 19.564 2.063 14.806 1.00 38.09 774 ASP A C 1
ATOM 6128 O O . ASP A 1 774 ? 20.130 3.071 15.230 1.00 38.09 774 ASP A O 1
ATOM 6132 N N . MET A 1 775 ? 18.463 2.132 14.050 1.00 40.72 775 MET A N 1
ATOM 6133 C CA . MET A 1 775 ? 17.889 3.363 13.479 1.00 40.72 775 MET A CA 1
ATOM 6134 C C . MET A 1 775 ? 17.317 4.332 14.540 1.00 40.72 775 MET A C 1
ATOM 6136 O O . MET A 1 775 ? 17.245 5.542 14.350 1.00 40.72 775 MET A O 1
ATOM 6140 N N . VAL A 1 776 ? 16.920 3.819 15.711 1.00 41.53 776 VAL A N 1
ATOM 6141 C CA . VAL A 1 776 ? 16.212 4.606 16.744 1.00 41.53 776 VAL A CA 1
ATOM 6142 C C . VAL A 1 776 ? 17.161 5.436 17.613 1.00 41.53 776 VAL A C 1
ATOM 6144 O O . VAL A 1 776 ? 16.722 6.356 18.313 1.00 41.53 776 VAL A O 1
ATOM 6147 N N . ARG A 1 777 ? 18.465 5.142 17.597 1.00 38.75 777 ARG A N 1
ATOM 6148 C CA . ARG A 1 777 ? 19.401 5.794 18.518 1.00 38.75 777 ARG A CA 1
ATOM 6149 C C . ARG A 1 777 ? 19.673 7.258 18.155 1.00 38.75 777 ARG A C 1
ATOM 6151 O O . ARG A 1 777 ? 19.866 8.051 19.078 1.00 38.75 777 ARG A O 1
ATOM 6158 N N . ASP A 1 778 ? 19.589 7.608 16.873 1.00 41.00 778 ASP A N 1
ATOM 6159 C CA . ASP A 1 778 ? 19.757 8.986 16.398 1.00 41.00 778 ASP A CA 1
ATOM 6160 C C . ASP A 1 778 ? 18.414 9.733 16.249 1.00 41.00 778 ASP A C 1
ATOM 6162 O O . ASP A 1 778 ? 18.336 10.929 16.535 1.00 41.00 778 ASP A O 1
ATOM 6166 N N . GLU A 1 779 ? 17.307 9.038 15.962 1.00 40.16 779 GLU A N 1
ATOM 6167 C CA . GLU A 1 779 ? 16.001 9.682 15.722 1.00 40.16 779 GLU A CA 1
ATOM 6168 C C . GLU A 1 779 ? 15.172 9.980 16.984 1.00 40.16 779 GLU A C 1
ATOM 6170 O O . GLU A 1 779 ? 14.369 10.921 17.004 1.00 40.16 779 GLU A O 1
ATOM 6175 N N . ALA A 1 780 ? 15.368 9.242 18.086 1.00 40.88 780 ALA A N 1
ATOM 6176 C CA . ALA A 1 780 ? 14.669 9.527 19.348 1.00 40.88 780 ALA A CA 1
ATOM 6177 C C . ALA A 1 780 ? 15.018 10.917 19.925 1.00 40.88 780 ALA A C 1
ATOM 6179 O O . ALA A 1 780 ? 14.293 11.448 20.769 1.00 40.88 780 ALA A O 1
ATOM 6180 N N . ALA A 1 781 ? 16.117 11.524 19.464 1.00 39.19 781 ALA A N 1
ATOM 6181 C CA . ALA A 1 781 ? 16.550 12.855 19.869 1.00 39.19 781 ALA A CA 1
ATOM 6182 C C . ALA A 1 781 ? 15.810 14.003 19.151 1.00 39.19 781 ALA A C 1
ATOM 6184 O O . ALA A 1 781 ? 15.837 15.125 19.669 1.00 39.19 781 ALA A O 1
ATOM 6185 N N . LEU A 1 782 ? 15.153 13.732 18.015 1.00 39.66 782 LEU A N 1
ATOM 6186 C CA . LEU A 1 782 ? 14.583 14.742 17.107 1.00 39.66 782 LEU A CA 1
ATOM 6187 C C . LEU A 1 782 ? 13.048 14.841 17.153 1.00 39.66 782 LEU A C 1
ATOM 6189 O O . LEU A 1 782 ? 12.493 15.876 16.802 1.00 39.66 782 LEU A O 1
ATOM 6193 N N . LEU A 1 783 ? 12.349 13.811 17.642 1.00 36.97 783 LEU A N 1
ATOM 6194 C CA . LEU A 1 783 ? 10.881 13.724 17.553 1.00 36.97 783 LEU A CA 1
ATOM 6195 C C . LEU A 1 783 ? 10.107 14.211 18.794 1.00 36.97 783 LEU A C 1
ATOM 6197 O O . LEU A 1 783 ? 8.885 14.076 18.849 1.00 36.97 783 LEU A O 1
ATOM 6201 N N . LEU A 1 784 ? 10.774 14.799 19.793 1.00 35.69 784 LEU A N 1
ATOM 6202 C CA . LEU A 1 784 ? 10.109 15.375 20.970 1.00 35.69 784 LEU A CA 1
ATOM 6203 C C . LEU A 1 784 ? 10.521 16.841 21.179 1.00 35.69 784 LEU A C 1
ATOM 6205 O O . LEU A 1 784 ? 11.720 17.129 21.235 1.00 35.69 784 LEU A O 1
ATOM 6209 N N . PRO A 1 785 ? 9.575 17.780 21.392 1.00 33.75 785 PRO A N 1
ATOM 6210 C CA . PRO A 1 785 ? 9.924 19.132 21.805 1.00 33.75 785 PRO A CA 1
ATOM 6211 C C . PRO A 1 785 ? 10.577 19.074 23.191 1.00 33.75 785 PRO A C 1
ATOM 6213 O O . PRO A 1 785 ? 9.945 18.702 24.183 1.00 33.75 785 PRO A O 1
ATOM 6216 N N . LYS A 1 786 ? 11.862 19.440 23.277 1.00 37.56 786 LYS A N 1
ATOM 6217 C CA . LYS A 1 786 ? 12.602 19.527 24.544 1.00 37.56 786 LYS A CA 1
ATOM 6218 C C . LYS A 1 786 ? 12.100 20.711 25.374 1.00 37.56 786 LYS A C 1
ATOM 6220 O O . LYS A 1 786 ? 12.729 21.763 25.445 1.00 37.56 786 LYS A O 1
ATOM 6225 N N . HIS A 1 787 ? 10.985 20.525 26.069 1.00 34.09 787 HIS A N 1
ATOM 6226 C CA . HIS A 1 787 ? 10.642 21.333 27.233 1.00 34.09 787 HIS A CA 1
ATOM 6227 C C . HIS A 1 787 ? 10.927 20.546 28.508 1.00 34.09 787 HIS A C 1
ATOM 6229 O O . HIS A 1 787 ? 10.135 19.727 28.961 1.00 34.09 787 HIS A O 1
ATOM 6235 N N . GLY A 1 788 ? 12.091 20.821 29.096 1.00 33.09 788 GLY A N 1
ATOM 6236 C CA . GLY A 1 788 ? 12.458 20.344 30.423 1.00 33.09 788 GLY A CA 1
ATOM 6237 C C . GLY A 1 788 ? 13.965 20.382 30.645 1.00 33.09 788 GLY A C 1
ATOM 6238 O O . GLY A 1 788 ? 14.709 19.659 29.991 1.00 33.09 788 GLY A O 1
ATOM 6239 N N . ASN A 1 789 ? 14.420 21.202 31.595 1.00 35.69 789 ASN A N 1
ATOM 6240 C CA . ASN A 1 789 ? 15.789 21.152 32.107 1.00 35.69 789 ASN A CA 1
ATOM 6241 C C . ASN A 1 789 ? 16.007 19.821 32.840 1.00 35.69 789 ASN A C 1
ATOM 6243 O O . ASN A 1 789 ? 15.742 19.712 34.039 1.00 35.69 789 ASN A O 1
ATOM 6247 N N . VAL A 1 790 ? 16.494 18.806 32.129 1.00 30.20 790 VAL A N 1
ATOM 6248 C CA . VAL A 1 790 ? 16.926 17.543 32.731 1.00 30.20 790 VAL A CA 1
ATOM 6249 C C . VAL A 1 790 ? 18.418 17.639 33.042 1.00 30.20 790 VAL A C 1
ATOM 6251 O O . VAL A 1 790 ? 19.258 17.771 32.156 1.00 30.20 790 VAL A O 1
ATOM 6254 N N . ARG A 1 791 ? 18.746 17.587 34.338 1.00 31.20 791 ARG A N 1
ATOM 6255 C CA . ARG A 1 791 ? 20.113 17.406 34.842 1.00 31.20 791 ARG A CA 1
ATOM 6256 C C . ARG A 1 791 ? 20.676 16.082 34.322 1.00 31.20 791 ARG A C 1
ATOM 6258 O O . ARG A 1 791 ? 20.093 15.031 34.569 1.00 31.20 791 ARG A O 1
ATOM 6265 N N . ALA A 1 792 ? 21.829 16.144 33.662 1.00 29.16 792 ALA A N 1
ATOM 6266 C CA . ALA A 1 792 ? 22.592 14.970 33.258 1.00 29.16 792 ALA A CA 1
ATOM 6267 C C . ALA A 1 792 ? 23.010 14.126 34.485 1.00 29.16 792 ALA A C 1
ATOM 6269 O O . ALA A 1 792 ? 23.506 14.697 35.463 1.00 29.16 792 ALA A O 1
ATOM 6270 N N . PRO A 1 793 ? 22.852 12.789 34.463 1.00 29.23 793 PRO A N 1
ATOM 6271 C CA . PRO A 1 793 ? 23.469 11.921 35.452 1.00 29.23 793 PRO A CA 1
ATOM 6272 C C . PRO A 1 793 ? 24.960 11.713 35.143 1.00 29.23 793 PRO A C 1
ATOM 6274 O O . PRO A 1 793 ? 25.403 11.726 33.994 1.00 29.23 793 PRO A O 1
ATOM 6277 N N . ALA A 1 794 ? 25.729 11.553 36.218 1.00 27.64 794 ALA A N 1
ATOM 6278 C CA . ALA A 1 794 ? 27.181 11.458 36.245 1.00 27.64 794 ALA A CA 1
ATOM 6279 C C . ALA A 1 794 ? 27.732 10.266 35.441 1.00 27.64 794 ALA A C 1
ATOM 6281 O O . ALA A 1 794 ? 27.241 9.143 35.549 1.00 27.64 794 ALA A O 1
ATOM 6282 N N . ARG A 1 795 ? 28.805 10.520 34.679 1.00 27.50 795 ARG A N 1
ATOM 6283 C CA . ARG A 1 795 ? 29.647 9.485 34.066 1.00 27.50 795 ARG A CA 1
ATOM 6284 C C . ARG A 1 795 ? 30.433 8.747 35.152 1.00 27.50 795 ARG A C 1
ATOM 6286 O O . ARG A 1 795 ? 31.048 9.383 36.002 1.00 27.50 795 ARG A O 1
ATOM 6293 N N . TYR A 1 796 ? 30.422 7.418 35.082 1.00 25.94 796 TYR A N 1
ATOM 6294 C CA . TYR A 1 796 ? 31.334 6.542 35.813 1.00 25.94 796 TYR A CA 1
ATOM 6295 C C . TYR A 1 796 ? 32.669 6.438 35.061 1.00 25.94 796 TYR A C 1
ATOM 6297 O O . TYR A 1 796 ? 32.691 6.212 33.852 1.00 25.94 796 TYR A O 1
ATOM 6305 N N . ASP A 1 797 ? 33.759 6.610 35.806 1.00 24.56 797 ASP A N 1
ATOM 6306 C CA . ASP A 1 797 ? 35.152 6.462 35.384 1.00 24.56 797 ASP A CA 1
ATOM 6307 C C . ASP A 1 797 ? 35.556 4.999 35.129 1.00 24.56 797 ASP A C 1
ATOM 6309 O O . ASP A 1 797 ? 35.201 4.106 35.900 1.00 24.56 797 ASP A O 1
ATOM 6313 N N . SER A 1 798 ? 36.444 4.785 34.148 1.00 27.25 798 SER A N 1
ATOM 6314 C CA . SER A 1 798 ? 37.490 3.751 34.229 1.00 27.25 798 SER A CA 1
ATOM 6315 C C . SER A 1 798 ? 38.757 4.148 33.444 1.00 27.25 798 SER A C 1
ATOM 6317 O O . SER A 1 798 ? 38.889 3.901 32.250 1.00 27.25 798 SER A O 1
ATOM 6319 N N . THR A 1 799 ? 39.668 4.816 34.153 1.00 27.67 799 THR A N 1
ATOM 6320 C CA . THR A 1 799 ? 41.143 4.664 34.185 1.00 27.67 799 THR A CA 1
ATOM 6321 C C . THR A 1 799 ? 41.962 4.244 32.935 1.00 27.67 799 THR A C 1
ATOM 6323 O O . THR A 1 799 ? 42.053 3.058 32.630 1.00 27.67 799 THR A O 1
ATOM 6326 N N . SER A 1 800 ? 42.762 5.220 32.448 1.00 27.19 800 SER A N 1
ATOM 6327 C CA . SER A 1 800 ? 44.243 5.193 32.229 1.00 27.19 800 SER A CA 1
ATOM 6328 C C . SER A 1 800 ? 44.862 4.602 30.930 1.00 27.19 800 SER A C 1
ATOM 6330 O O . SER A 1 800 ? 44.359 3.599 30.439 1.00 27.19 800 SER A O 1
ATOM 6332 N N . PRO A 1 801 ? 46.078 5.039 30.476 1.00 36.53 801 PRO A N 1
ATOM 6333 C CA . PRO A 1 801 ? 46.745 6.356 30.612 1.00 36.53 801 PRO A CA 1
ATOM 6334 C C . PRO A 1 801 ? 47.564 6.863 29.370 1.00 36.53 801 PRO A C 1
ATOM 6336 O O . PRO A 1 801 ? 47.874 6.117 28.452 1.00 36.53 801 PRO A O 1
ATOM 6339 N N . LEU A 1 802 ? 48.035 8.124 29.466 1.00 27.17 802 LEU A N 1
ATOM 6340 C CA . LEU A 1 802 ? 49.272 8.718 28.886 1.00 27.17 802 LEU A CA 1
ATOM 6341 C C . LEU A 1 802 ? 49.387 9.031 27.367 1.00 27.17 802 LEU A C 1
ATOM 6343 O O . LEU A 1 802 ? 49.848 8.217 26.582 1.00 27.17 802 LEU A O 1
ATOM 6347 N N . GLY A 1 803 ? 49.234 10.326 27.040 1.00 27.28 803 GLY A N 1
ATOM 6348 C CA . GLY A 1 803 ? 50.347 11.129 26.497 1.00 27.28 803 GLY A CA 1
ATOM 6349 C C . GLY A 1 803 ? 50.409 11.437 24.987 1.00 27.28 803 GLY A C 1
ATOM 6350 O O . GLY A 1 803 ? 50.552 10.538 24.171 1.00 27.28 803 GLY A O 1
ATOM 6351 N N . VAL A 1 804 ? 50.536 12.745 24.698 1.00 29.03 804 VAL A N 1
ATOM 6352 C CA . VAL A 1 804 ? 51.117 13.432 23.509 1.00 29.03 804 VAL A CA 1
ATOM 6353 C C . VAL A 1 804 ? 50.099 14.117 22.557 1.00 29.03 804 VAL A C 1
ATOM 6355 O O . VAL A 1 804 ? 49.068 13.530 22.241 1.00 29.03 804 VAL A O 1
ATOM 6358 N N . PRO A 1 805 ? 50.340 15.393 22.153 1.00 32.91 805 PRO A N 1
ATOM 6359 C CA . PRO A 1 805 ? 49.307 16.327 21.705 1.00 32.91 805 PRO A CA 1
ATOM 6360 C C . PRO A 1 805 ? 49.087 16.362 20.184 1.00 32.91 805 PRO A C 1
ATOM 6362 O O . PRO A 1 805 ? 49.958 16.026 19.384 1.00 32.91 805 PRO A O 1
ATOM 6365 N N . SER A 1 806 ? 47.903 16.846 19.809 1.00 28.23 806 SER A N 1
ATOM 6366 C CA . SER A 1 806 ? 47.423 17.091 18.448 1.00 28.23 806 SER A CA 1
ATOM 6367 C C . SER A 1 806 ? 48.259 18.127 17.684 1.00 28.23 806 SER A C 1
ATOM 6369 O O . SER A 1 806 ? 48.416 19.260 18.144 1.00 28.23 806 SER A O 1
ATOM 6371 N N . ALA A 1 807 ? 48.709 17.767 16.478 1.00 28.91 807 ALA A N 1
ATOM 6372 C CA . ALA A 1 807 ? 49.201 18.697 15.459 1.00 28.91 807 ALA A CA 1
ATOM 6373 C C . ALA A 1 807 ? 48.102 18.974 14.405 1.00 28.91 807 ALA A C 1
ATOM 6375 O O . ALA A 1 807 ? 47.328 18.066 14.090 1.00 28.91 807 ALA A O 1
ATOM 6376 N N . PRO A 1 808 ? 48.023 20.194 13.838 1.00 28.89 808 PRO A N 1
ATOM 6377 C CA . PRO A 1 808 ? 46.964 20.583 12.911 1.00 28.89 808 PRO A CA 1
ATOM 6378 C C . PRO A 1 808 ? 47.268 20.081 11.492 1.00 28.89 808 PRO A C 1
ATOM 6380 O O . PRO A 1 808 ? 48.391 20.215 11.007 1.00 28.89 808 PRO A O 1
ATOM 6383 N N . ARG A 1 809 ? 46.267 19.546 10.784 1.00 29.67 809 ARG A N 1
ATOM 6384 C CA . ARG A 1 809 ? 46.355 19.273 9.341 1.00 29.67 809 ARG A CA 1
ATOM 6385 C C . ARG A 1 809 ? 45.523 20.292 8.563 1.00 29.67 809 ARG A C 1
ATOM 6387 O O . ARG A 1 809 ? 44.310 20.175 8.473 1.00 29.67 809 ARG A O 1
ATOM 6394 N N . LYS A 1 810 ? 46.210 21.262 7.959 1.00 30.77 810 LYS A N 1
ATOM 6395 C CA . LYS A 1 810 ? 45.825 21.904 6.693 1.00 30.77 810 LYS A CA 1
ATOM 6396 C C . LYS A 1 810 ? 47.095 22.054 5.862 1.00 30.77 810 LYS A C 1
ATOM 6398 O O . LYS A 1 810 ? 47.950 22.859 6.214 1.00 30.77 810 LYS A O 1
ATOM 6403 N N . ILE A 1 811 ? 47.210 21.304 4.768 1.00 31.19 811 ILE A N 1
ATOM 6404 C CA . ILE A 1 811 ? 48.100 21.639 3.649 1.00 31.19 811 ILE A CA 1
ATOM 6405 C C . ILE A 1 811 ? 47.301 21.416 2.366 1.00 31.19 811 ILE A C 1
ATOM 6407 O O . ILE A 1 811 ? 46.903 20.297 2.061 1.00 31.19 811 ILE A O 1
ATOM 6411 N N . LYS A 1 812 ? 47.051 22.521 1.657 1.00 32.72 812 LYS A N 1
ATOM 6412 C CA . LYS A 1 812 ? 46.555 22.560 0.281 1.00 32.72 812 LYS A CA 1
ATOM 6413 C C . LYS A 1 812 ? 47.661 22.047 -0.642 1.00 32.72 812 LYS A C 1
ATOM 6415 O O . LYS A 1 812 ? 48.786 22.534 -0.552 1.00 32.72 812 LYS A O 1
ATOM 6420 N N . THR A 1 813 ? 47.353 21.120 -1.540 1.00 31.89 813 THR A N 1
ATOM 6421 C CA . THR A 1 813 ? 48.295 20.647 -2.562 1.00 31.89 813 THR A CA 1
ATOM 6422 C C . THR A 1 813 ? 47.875 21.136 -3.940 1.00 31.89 813 THR A C 1
ATOM 6424 O O . THR A 1 813 ? 47.088 20.496 -4.628 1.00 31.89 813 THR A O 1
ATOM 6427 N N . SER A 1 814 ? 48.460 22.257 -4.352 1.00 32.47 814 SER A N 1
ATOM 6428 C CA . SER A 1 814 ? 48.698 22.584 -5.757 1.00 32.47 814 SER A CA 1
ATOM 6429 C C . SER A 1 814 ? 50.202 22.798 -5.922 1.00 32.47 814 SER A C 1
ATOM 6431 O O . SER A 1 814 ? 50.758 23.715 -5.317 1.00 32.47 814 SER A O 1
ATOM 6433 N N . GLY A 1 815 ? 50.846 21.957 -6.732 1.00 31.64 815 GLY A N 1
ATOM 6434 C CA . GLY A 1 815 ? 52.241 22.116 -7.145 1.00 31.64 815 GLY A CA 1
ATOM 6435 C C . GLY A 1 815 ? 53.192 21.088 -6.537 1.00 31.64 815 GLY A C 1
ATOM 6436 O O . GLY A 1 815 ? 53.566 21.187 -5.376 1.00 31.64 815 GLY A O 1
ATOM 6437 N N . VAL A 1 816 ? 53.585 20.103 -7.345 1.00 32.62 816 VAL A N 1
ATOM 6438 C CA . VAL A 1 816 ? 54.963 19.867 -7.822 1.00 32.62 816 VAL A CA 1
ATOM 6439 C C . VAL A 1 816 ? 54.944 18.507 -8.529 1.00 32.62 816 VAL A C 1
ATOM 6441 O O . VAL A 1 816 ? 54.955 17.443 -7.915 1.00 32.62 816 VAL A O 1
ATOM 6444 N N . ILE A 1 817 ? 54.854 18.575 -9.856 1.00 35.44 817 ILE A N 1
ATOM 6445 C CA . ILE A 1 817 ? 55.369 17.546 -10.757 1.00 35.44 817 ILE A CA 1
ATOM 6446 C C . ILE A 1 817 ? 56.898 17.699 -10.747 1.00 35.44 817 ILE A C 1
ATOM 6448 O O . ILE A 1 817 ? 57.399 18.813 -10.620 1.00 35.44 817 ILE A O 1
ATOM 6452 N N . GLU A 1 818 ? 57.584 16.577 -10.950 1.00 30.56 818 GLU A N 1
ATOM 6453 C CA . GLU A 1 818 ? 59.008 16.405 -11.269 1.00 30.56 818 GLU A CA 1
ATOM 6454 C C . GLU A 1 818 ? 59.906 15.910 -10.126 1.00 30.56 818 GLU A C 1
ATOM 6456 O O . GLU A 1 818 ? 60.151 16.574 -9.125 1.00 30.56 818 GLU A O 1
ATOM 6461 N N . ASN A 1 819 ? 60.487 14.736 -10.403 1.00 30.31 819 ASN A N 1
ATOM 6462 C CA . ASN A 1 819 ? 61.632 14.098 -9.755 1.00 30.31 819 ASN A CA 1
ATOM 6463 C C . ASN A 1 819 ? 61.364 13.388 -8.422 1.00 30.31 819 ASN A C 1
ATOM 6465 O O . ASN A 1 819 ? 61.582 13.955 -7.364 1.00 30.31 819 ASN A O 1
ATOM 6469 N N . ILE A 1 820 ? 61.036 12.091 -8.496 1.00 32.91 820 ILE A N 1
ATOM 6470 C CA . ILE A 1 820 ? 61.916 11.001 -8.023 1.00 32.91 820 ILE A CA 1
ATOM 6471 C C . ILE A 1 820 ? 61.580 9.747 -8.854 1.00 32.91 820 ILE A C 1
ATOM 6473 O O . ILE A 1 820 ? 60.628 9.016 -8.602 1.00 32.91 820 ILE A O 1
ATOM 6477 N N . ASN A 1 821 ? 62.376 9.543 -9.902 1.00 29.77 821 ASN A N 1
ATOM 6478 C CA . ASN A 1 821 ? 62.683 8.223 -10.445 1.00 29.77 821 ASN A CA 1
ATOM 6479 C C . ASN A 1 821 ? 63.718 7.551 -9.522 1.00 29.77 821 ASN A C 1
ATOM 6481 O O . ASN A 1 821 ? 64.549 8.261 -8.954 1.00 29.77 821 ASN A O 1
ATOM 6485 N N . ARG A 1 822 ? 63.738 6.207 -9.534 1.00 31.27 822 ARG A N 1
ATOM 6486 C CA . ARG A 1 822 ? 64.664 5.252 -8.871 1.00 31.27 822 ARG A CA 1
ATOM 6487 C C . ARG A 1 822 ? 64.261 4.809 -7.464 1.00 31.27 822 ARG A C 1
ATOM 6489 O O . ARG A 1 822 ? 63.900 5.623 -6.634 1.00 31.27 822 ARG A O 1
ATOM 6496 N N . ASP A 1 823 ? 64.377 3.546 -7.076 1.00 30.16 823 ASP A N 1
ATOM 6497 C CA . ASP A 1 823 ? 64.725 2.313 -7.782 1.00 30.16 823 ASP A CA 1
ATOM 6498 C C . ASP A 1 823 ? 64.178 1.151 -6.945 1.00 30.16 823 ASP A C 1
ATOM 6500 O O . ASP A 1 823 ? 64.133 1.202 -5.713 1.00 30.16 823 ASP A O 1
ATOM 6504 N N . ARG A 1 824 ? 63.777 0.089 -7.643 1.00 34.81 824 ARG A N 1
ATOM 6505 C CA . ARG A 1 824 ? 63.495 -1.233 -7.080 1.00 34.81 824 ARG A CA 1
ATOM 6506 C C . ARG A 1 824 ? 64.715 -1.744 -6.311 1.00 34.81 824 ARG A C 1
ATOM 6508 O O . ARG A 1 824 ? 65.802 -1.781 -6.869 1.00 34.81 824 ARG A O 1
ATOM 6515 N N . ASN A 1 825 ? 64.493 -2.261 -5.106 1.00 32.38 825 ASN A N 1
ATOM 6516 C CA . ASN A 1 825 ? 65.342 -3.281 -4.493 1.00 32.38 825 ASN A CA 1
ATOM 6517 C C . ASN A 1 825 ? 64.458 -4.262 -3.713 1.00 32.38 825 ASN A C 1
ATOM 6519 O O . ASN A 1 825 ? 64.166 -4.075 -2.535 1.00 32.38 825 ASN A O 1
ATOM 6523 N N . LEU A 1 826 ? 64.020 -5.305 -4.417 1.00 38.56 826 LEU A N 1
ATOM 6524 C CA . LEU A 1 826 ? 63.673 -6.601 -3.834 1.00 38.56 826 LEU A CA 1
ATOM 6525 C C . LEU A 1 826 ? 64.918 -7.495 -3.908 1.00 38.56 826 LEU A C 1
ATOM 6527 O O . LEU A 1 826 ? 65.670 -7.393 -4.879 1.00 38.56 826 LEU A O 1
ATOM 6531 N N . PRO A 1 827 ? 65.087 -8.427 -2.961 1.00 32.25 827 PRO A N 1
ATOM 6532 C CA . PRO A 1 827 ? 65.697 -9.712 -3.302 1.00 32.25 827 PRO A CA 1
ATOM 6533 C C . PRO A 1 827 ? 64.873 -10.908 -2.779 1.00 32.25 827 PRO A C 1
ATOM 6535 O O . PRO A 1 827 ? 64.194 -10.754 -1.758 1.00 32.25 827 PRO A O 1
ATOM 6538 N N . PRO A 1 828 ? 65.010 -12.132 -3.341 1.00 37.81 828 PRO A N 1
ATOM 6539 C CA . PRO A 1 828 ? 65.505 -12.573 -4.667 1.00 37.81 828 PRO A CA 1
ATOM 6540 C C . PRO A 1 828 ? 64.378 -13.295 -5.474 1.00 37.81 828 PRO A C 1
ATOM 6542 O O . PRO A 1 828 ? 63.362 -13.667 -4.895 1.00 37.81 828 PRO A O 1
ATOM 6545 N N . VAL A 1 829 ? 64.408 -13.521 -6.794 1.00 29.66 829 VAL A N 1
ATOM 6546 C CA . VAL A 1 829 ? 65.467 -13.801 -7.790 1.00 29.66 829 VAL A CA 1
ATOM 6547 C C . VAL A 1 829 ? 65.306 -12.899 -9.010 1.00 29.66 829 VAL A C 1
ATOM 6549 O O . VAL A 1 829 ? 64.142 -12.658 -9.403 1.00 29.66 829 VAL A O 1
#

InterPro domains:
  IPR036378 FAS1 domain superfamily [G3DSA:2.30.180.10] (355-513)
  IPR036378 FAS1 domain superfamily [SSF82153] (362-512)